Protein AF-0000000076645457 (afdb_homodimer)

Structure (mmCIF, N/CA/C/O backbone):
data_AF-0000000076645457-model_v1
#
loop_
_entity.id
_entity.type
_entity.pdbx_description
1 polymer 'DUF7587 domain-containing protein'
#
loop_
_atom_site.group_PDB
_atom_site.id
_atom_site.type_symbol
_atom_site.label_atom_id
_atom_site.label_alt_id
_atom_site.label_comp_id
_atom_site.label_asym_id
_atom_site.label_entity_id
_atom_site.label_seq_id
_atom_site.pdbx_PDB_ins_code
_atom_site.Cartn_x
_atom_site.Cartn_y
_atom_site.Cartn_z
_atom_site.occupancy
_atom_site.B_iso_or_equiv
_atom_site.auth_seq_id
_atom_site.auth_comp_id
_atom_site.auth_asym_id
_atom_site.auth_atom_id
_atom_site.pdbx_PDB_model_num
ATOM 1 N N . MET A 1 1 ? 69 -35.031 38.312 1 20.92 1 MET A N 1
ATOM 2 C CA . MET A 1 1 ? 68.062 -34.125 39 1 20.92 1 MET A CA 1
ATOM 3 C C . MET A 1 1 ? 66.625 -34.375 38.562 1 20.92 1 MET A C 1
ATOM 5 O O . MET A 1 1 ? 66.062 -33.594 37.781 1 20.92 1 MET A O 1
ATOM 9 N N . GLY A 1 2 ? 66.125 -35.438 38.156 1 21.09 2 GLY A N 1
ATOM 10 C CA . GLY A 1 2 ? 65.438 -36.125 37.094 1 21.09 2 GLY A CA 1
ATOM 11 C C . GLY A 1 2 ? 63.938 -36.25 37.406 1 21.09 2 GLY A C 1
ATOM 12 O O . GLY A 1 2 ? 63.156 -36.625 36.531 1 21.09 2 GLY A O 1
ATOM 13 N N . ASP A 1 3 ? 63.469 -36.25 38.656 1 20.83 3 ASP A N 1
ATOM 14 C CA . ASP A 1 3 ? 62.562 -37.188 39.344 1 20.83 3 ASP A CA 1
ATOM 15 C C . ASP A 1 3 ? 61.125 -36.656 39.25 1 20.83 3 ASP A C 1
ATOM 17 O O . ASP A 1 3 ? 60.188 -37.344 39.688 1 20.83 3 ASP A O 1
ATOM 21 N N . HIS A 1 4 ? 60.906 -35.406 39.125 1 24.33 4 HIS A N 1
ATOM 22 C CA . HIS A 1 4 ? 59.844 -34.812 39.938 1 24.33 4 HIS A CA 1
ATOM 23 C C . HIS A 1 4 ? 58.469 -35.125 39.344 1 24.33 4 HIS A C 1
ATOM 25 O O . HIS A 1 4 ? 57.469 -34.531 39.75 1 24.33 4 HIS A O 1
ATOM 31 N N . GLN A 1 5 ? 58.312 -35.875 38.281 1 22.16 5 GLN A N 1
ATOM 32 C CA . GLN A 1 5 ? 57.281 -35.625 37.25 1 22.16 5 GLN A CA 1
ATOM 33 C C . GLN A 1 5 ? 55.906 -36.094 37.719 1 22.16 5 GLN A C 1
ATOM 35 O O . GLN A 1 5 ? 54.906 -35.906 37.031 1 22.16 5 GLN A O 1
ATOM 40 N N . ASN A 1 6 ? 55.812 -37 38.719 1 20.38 6 ASN A N 1
ATOM 41 C CA . ASN A 1 6 ? 54.906 -38.156 38.719 1 20.38 6 ASN A CA 1
ATOM 42 C C . ASN A 1 6 ? 53.5 -37.75 39.125 1 20.38 6 ASN A C 1
ATOM 44 O O . ASN A 1 6 ? 52.562 -38.562 39 1 20.38 6 ASN A O 1
ATOM 48 N N . GLN A 1 7 ? 53.344 -36.812 40.031 1 20.17 7 GLN A N 1
ATOM 49 C CA . GLN A 1 7 ? 52.375 -37.062 41.094 1 20.17 7 GLN A CA 1
ATOM 50 C C . GLN A 1 7 ? 50.938 -36.875 40.594 1 20.17 7 GLN A C 1
ATOM 52 O O . GLN A 1 7 ? 50 -37.25 41.312 1 20.17 7 GLN A O 1
ATOM 57 N N . ALA A 1 8 ? 50.688 -35.906 39.75 1 24.38 8 ALA A N 1
ATOM 58 C CA . ALA A 1 8 ? 49.5 -35.094 39.875 1 24.38 8 ALA A CA 1
ATOM 59 C C . ALA A 1 8 ? 48.25 -35.844 39.469 1 24.38 8 ALA A C 1
ATOM 61 O O . ALA A 1 8 ? 47.188 -35.219 39.25 1 24.38 8 ALA A O 1
ATOM 62 N N . THR A 1 9 ? 48.312 -37.125 39.219 1 21.45 9 THR A N 1
ATOM 63 C CA . THR A 1 9 ? 47.375 -37.906 38.406 1 21.45 9 THR A CA 1
ATOM 64 C C . THR A 1 9 ? 46.094 -38.219 39.188 1 21.45 9 THR A C 1
ATOM 66 O O . THR A 1 9 ? 45.219 -38.906 38.688 1 21.45 9 THR A O 1
ATOM 69 N N . ALA A 1 10 ? 46.281 -38.094 40.531 1 21.77 10 ALA A N 1
ATOM 70 C CA . ALA A 1 10 ? 45.406 -38.969 41.344 1 21.77 10 ALA A CA 1
ATOM 71 C C . ALA A 1 10 ? 43.938 -38.625 41.094 1 21.77 10 ALA A C 1
ATOM 73 O O . ALA A 1 10 ? 43.094 -39.531 41 1 21.77 10 ALA A O 1
ATOM 74 N N . ASN A 1 11 ? 43.656 -37.375 41.438 1 21.84 11 ASN A N 1
ATOM 75 C CA . ASN A 1 11 ? 42.438 -37.062 42.188 1 21.84 11 ASN A CA 1
ATOM 76 C C . ASN A 1 11 ? 41.219 -37.188 41.281 1 21.84 11 ASN A C 1
ATOM 78 O O . ASN A 1 11 ? 40.125 -36.688 41.625 1 21.84 11 ASN A O 1
ATOM 82 N N . ILE A 1 12 ? 41.438 -37.5 40.031 1 25.97 12 ILE A N 1
ATOM 83 C CA . ILE A 1 12 ? 40.438 -37.219 39 1 25.97 12 ILE A CA 1
ATOM 84 C C . ILE A 1 12 ? 39.281 -38.188 39.125 1 25.97 12 ILE A C 1
ATOM 86 O O . ILE A 1 12 ? 38.281 -38.062 38.406 1 25.97 12 ILE A O 1
ATOM 90 N N . GLU A 1 13 ? 39.594 -39.281 39.875 1 24.59 13 GLU A N 1
ATOM 91 C CA . GLU A 1 13 ? 38.781 -40.469 39.75 1 24.59 13 GLU A CA 1
ATOM 92 C C . GLU A 1 13 ? 37.375 -40.25 40.344 1 24.59 13 GLU A C 1
ATOM 94 O O . GLU A 1 13 ? 36.375 -40.75 39.812 1 24.59 13 GLU A O 1
ATOM 99 N N . ASP A 1 14 ? 37.531 -39.812 41.625 1 24.09 14 ASP A N 1
ATOM 100 C CA . ASP A 1 14 ? 36.406 -40.094 42.5 1 24.09 14 ASP A CA 1
ATOM 101 C C . ASP A 1 14 ? 35.125 -39.406 42.031 1 24.09 14 ASP A C 1
ATOM 103 O O . ASP A 1 14 ? 34.031 -39.688 42.531 1 24.09 14 ASP A O 1
ATOM 107 N N . LEU A 1 15 ? 35.344 -38.219 41.438 1 25.59 15 LEU A N 1
ATOM 108 C CA . LEU A 1 15 ? 34.156 -37.344 41.406 1 25.59 15 LEU A CA 1
ATOM 109 C C . LEU A 1 15 ? 33.062 -37.938 40.531 1 25.59 15 LEU A C 1
ATOM 111 O O . LEU A 1 15 ? 32 -37.344 40.344 1 25.59 15 LEU A O 1
ATOM 115 N N . SER A 1 16 ? 33.25 -39.094 39.906 1 24.98 16 SER A N 1
ATOM 116 C CA . SER A 1 16 ? 32.438 -39.75 38.875 1 24.98 16 SER A CA 1
ATOM 117 C C . SER A 1 16 ? 31.156 -40.281 39.469 1 24.98 16 SER A C 1
ATOM 119 O O . SER A 1 16 ? 30.109 -40.281 38.812 1 24.98 16 SER A O 1
ATOM 121 N N . ASN A 1 17 ? 31.281 -40.969 40.594 1 22.67 17 ASN A N 1
ATOM 122 C CA . ASN A 1 17 ? 30.25 -41.906 41.031 1 22.67 17 ASN A CA 1
ATOM 123 C C . ASN A 1 17 ? 29.047 -41.188 41.625 1 22.67 17 ASN A C 1
ATOM 125 O O . ASN A 1 17 ? 27.984 -41.781 41.812 1 22.67 17 ASN A O 1
ATOM 129 N N . ARG A 1 18 ? 29.344 -40.156 42.469 1 26.91 18 ARG A N 1
ATOM 130 C CA . ARG A 1 18 ? 28.297 -39.688 43.375 1 26.91 18 ARG A CA 1
ATOM 131 C C . ARG A 1 18 ? 27.125 -39.125 42.562 1 26.91 18 ARG A C 1
ATOM 133 O O . ARG A 1 18 ? 26.188 -38.562 43.125 1 26.91 18 ARG A O 1
ATOM 140 N N . ILE A 1 19 ? 27.266 -38.75 41.281 1 26.7 19 ILE A N 1
ATOM 141 C CA . ILE A 1 19 ? 26.297 -38 40.531 1 26.7 19 ILE A CA 1
ATOM 142 C C . ILE A 1 19 ? 25.062 -38.844 40.281 1 26.7 19 ILE A C 1
ATOM 144 O O . ILE A 1 19 ? 24.141 -38.406 39.562 1 26.7 19 ILE A O 1
ATOM 148 N N . GLU A 1 20 ? 24.859 -40.031 40.781 1 25.44 20 GLU A N 1
ATOM 149 C CA . GLU A 1 20 ? 23.859 -41.062 40.531 1 25.44 20 GLU A CA 1
ATOM 150 C C . GLU A 1 20 ? 22.547 -40.719 41.219 1 25.44 20 GLU A C 1
ATOM 152 O O . GLU A 1 20 ? 21.469 -40.969 40.688 1 25.44 20 GLU A O 1
ATOM 157 N N . GLY A 1 21 ? 22.484 -40.625 42.594 1 26.06 21 GLY A N 1
ATOM 158 C CA . GLY A 1 21 ? 21.328 -40.844 43.469 1 26.06 21 GLY A CA 1
ATOM 159 C C . GLY A 1 21 ? 20.359 -39.688 43.469 1 26.06 21 GLY A C 1
ATOM 160 O O . GLY A 1 21 ? 19.422 -39.656 44.25 1 26.06 21 GLY A O 1
ATOM 161 N N . LEU A 1 22 ? 20.922 -38.469 43.5 1 27.67 22 LEU A N 1
ATOM 162 C CA . LEU A 1 22 ? 19.953 -37.406 43.812 1 27.67 22 LEU A CA 1
ATOM 163 C C . LEU A 1 22 ? 18.75 -37.5 42.875 1 27.67 22 LEU A C 1
ATOM 165 O O . LEU A 1 22 ? 18.859 -37.188 41.688 1 27.67 22 LEU A O 1
ATOM 169 N N . ASN A 1 23 ? 17.734 -38.344 43.094 1 26.73 23 ASN A N 1
ATOM 170 C CA . ASN A 1 23 ? 16.391 -38.75 42.656 1 26.73 23 ASN A CA 1
ATOM 171 C C . ASN A 1 23 ? 15.422 -37.562 42.656 1 26.73 23 ASN A C 1
ATOM 173 O O . ASN A 1 23 ? 14.734 -37.344 43.656 1 26.73 23 ASN A O 1
ATOM 177 N N . ILE A 1 24 ? 15.859 -36.344 42.438 1 28.98 24 ILE A N 1
ATOM 178 C CA . ILE A 1 24 ? 15.016 -35.156 42.5 1 28.98 24 ILE A CA 1
ATOM 179 C C . ILE A 1 24 ? 13.703 -35.406 41.781 1 28.98 24 ILE A C 1
ATOM 181 O O . ILE A 1 24 ? 13.703 -35.812 40.594 1 28.98 24 ILE A O 1
ATOM 185 N N . SER A 1 25 ? 12.594 -35.562 42.5 1 30.84 25 SER A N 1
ATOM 186 C CA . SER A 1 25 ? 11.195 -35.812 42.156 1 30.84 25 SER A CA 1
ATOM 187 C C . SER A 1 25 ? 10.727 -34.906 41 1 30.84 25 SER A C 1
ATOM 189 O O . SER A 1 25 ? 10.836 -33.688 41.094 1 30.84 25 SER A O 1
ATOM 191 N N . GLY A 1 26 ? 10.891 -35.25 39.844 1 26.88 26 GLY A N 1
ATOM 192 C CA . GLY A 1 26 ? 10.836 -34.625 38.531 1 26.88 26 GLY A CA 1
ATOM 193 C C . GLY A 1 26 ? 9.562 -33.844 38.312 1 26.88 26 GLY A C 1
ATOM 194 O O . GLY A 1 26 ? 8.531 -34.406 37.969 1 26.88 26 GLY A O 1
ATOM 195 N N . LYS A 1 27 ? 9.227 -32.781 39.25 1 31.92 27 LYS A N 1
ATOM 196 C CA . LYS A 1 27 ? 8.109 -31.906 38.906 1 31.92 27 LYS A CA 1
ATOM 197 C C . LYS A 1 27 ? 8.07 -31.625 37.406 1 31.92 27 LYS A C 1
ATOM 199 O O . LYS A 1 27 ? 9.016 -31.062 36.844 1 31.92 27 LYS A O 1
ATOM 204 N N . ARG A 1 28 ? 7.289 -32.406 36.844 1 30.39 28 ARG A N 1
ATOM 205 C CA . ARG A 1 28 ? 6.887 -32.25 35.438 1 30.39 28 ARG A CA 1
ATOM 206 C C . ARG A 1 28 ? 6.715 -30.766 35.094 1 30.39 28 ARG A C 1
ATOM 208 O O . ARG A 1 28 ? 5.844 -30.094 35.625 1 30.39 28 ARG A O 1
ATOM 215 N N . ILE A 1 29 ? 7.738 -30.078 35.125 1 31.89 29 ILE A N 1
ATOM 216 C CA . ILE A 1 29 ? 7.578 -28.766 34.5 1 31.89 29 ILE A CA 1
ATOM 217 C C . ILE A 1 29 ? 6.406 -28.781 33.531 1 31.89 29 ILE A C 1
ATOM 219 O O . ILE A 1 29 ? 6.445 -29.469 32.5 1 31.89 29 ILE A O 1
ATOM 223 N N . ARG A 1 30 ? 5.273 -28.719 34.031 1 31.86 30 ARG A N 1
ATOM 224 C CA . ARG A 1 30 ? 4.121 -28.453 33.188 1 31.86 30 ARG A CA 1
ATOM 225 C C . ARG A 1 30 ? 4.516 -27.609 31.969 1 31.86 30 ARG A C 1
ATOM 227 O O . ARG A 1 30 ? 4.848 -26.438 32.094 1 31.86 30 ARG A O 1
ATOM 234 N N . ARG A 1 31 ? 5.254 -28.172 31.156 1 33.5 31 ARG A N 1
ATOM 235 C CA . ARG A 1 31 ? 5.375 -27.594 29.828 1 33.5 31 ARG A CA 1
ATOM 236 C C . ARG A 1 31 ? 4.152 -26.75 29.469 1 33.5 31 ARG A C 1
ATOM 238 O O . ARG A 1 31 ? 3.037 -27.266 29.391 1 33.5 31 ARG A O 1
ATOM 245 N N . ARG A 1 32 ? 4.078 -25.641 29.969 1 36.88 32 ARG A N 1
ATOM 246 C CA . ARG A 1 32 ? 3.105 -24.703 29.406 1 36.88 32 ARG A CA 1
ATOM 247 C C . ARG A 1 32 ? 2.73 -25.094 27.984 1 36.88 32 ARG A C 1
ATOM 249 O O . ARG A 1 32 ? 3.605 -25.266 27.125 1 36.88 32 ARG A O 1
ATOM 256 N N . SER A 1 33 ? 1.804 -25.812 27.812 1 37.94 33 SER A N 1
ATOM 257 C CA . SER A 1 33 ? 1.242 -26.25 26.547 1 37.94 33 SER A CA 1
ATOM 258 C C . SER A 1 33 ? 1.508 -25.234 25.438 1 37.94 33 SER A C 1
ATOM 260 O O . SER A 1 33 ? 0.977 -24.125 25.469 1 37.94 33 SER A O 1
ATOM 262 N N . ARG A 1 34 ? 2.746 -24.984 25.016 1 51.31 34 ARG A N 1
ATOM 263 C CA . ARG A 1 34 ? 3.111 -24.156 23.875 1 51.31 34 ARG A CA 1
ATOM 264 C C . ARG A 1 34 ? 1.999 -24.141 22.828 1 51.31 34 ARG A C 1
ATOM 266 O O . ARG A 1 34 ? 1.609 -25.188 22.312 1 51.31 34 ARG A O 1
ATOM 273 N N . LYS A 1 35 ? 1.276 -23.188 22.969 1 68.12 35 LYS A N 1
ATOM 274 C CA . LYS A 1 35 ? 0.141 -23.031 22.062 1 68.12 35 LYS A CA 1
ATOM 275 C C . LYS A 1 35 ? 0.544 -23.328 20.625 1 68.12 35 LYS A C 1
ATOM 277 O O . LYS A 1 35 ? 1.54 -22.781 20.125 1 68.12 35 LYS A O 1
ATOM 282 N N . SER A 1 36 ? 0.079 -24.422 20.188 1 83.94 36 SER A N 1
ATOM 283 C CA . SER A 1 36 ? 0.265 -24.781 18.797 1 83.94 36 SER A CA 1
ATOM 284 C C . SER A 1 36 ? -0.242 -23.672 17.875 1 83.94 36 SER A C 1
ATOM 286 O O . SER A 1 36 ? -1.048 -22.828 18.281 1 83.94 36 SER A O 1
ATOM 288 N N . LEU A 1 37 ? 0.445 -23.375 16.828 1 88.75 37 LEU A N 1
ATOM 289 C CA . LEU A 1 37 ? 0.005 -22.391 15.859 1 88.75 37 LEU A CA 1
ATOM 290 C C . LEU A 1 37 ? -1.487 -22.531 15.578 1 88.75 37 LEU A C 1
ATOM 292 O O . LEU A 1 37 ? -2.209 -21.531 15.516 1 88.75 37 LEU A O 1
ATOM 296 N N . ASN A 1 38 ? -1.896 -23.781 15.602 1 88.19 38 ASN A N 1
ATOM 297 C CA . ASN A 1 38 ? -3.311 -24.031 15.352 1 88.19 38 ASN A CA 1
ATOM 298 C C . ASN A 1 38 ? -4.184 -23.5 16.484 1 88.19 38 ASN A C 1
ATOM 300 O O . ASN A 1 38 ? -5.238 -22.906 16.234 1 88.19 38 ASN A O 1
ATOM 304 N N . GLY A 1 39 ? -3.729 -23.719 17.672 1 88.94 39 GLY A N 1
ATOM 305 C CA . GLY A 1 39 ? -4.473 -23.219 18.812 1 88.94 39 GLY A CA 1
ATOM 306 C C . GLY A 1 39 ? -4.516 -21.703 18.875 1 88.94 39 GLY A C 1
ATOM 307 O O . GLY A 1 39 ? -5.57 -21.109 19.125 1 88.94 39 GLY A O 1
ATOM 308 N N . ALA A 1 40 ? -3.393 -21.094 18.656 1 91.44 40 ALA A N 1
ATOM 309 C CA . ALA A 1 40 ? -3.309 -19.641 18.656 1 91.44 40 ALA A CA 1
ATOM 310 C C . ALA A 1 40 ? -4.168 -19.031 17.547 1 91.44 40 ALA A C 1
ATOM 312 O O . ALA A 1 40 ? -4.84 -18.016 17.75 1 91.44 40 ALA A O 1
ATOM 313 N N . LEU A 1 41 ? -4.219 -19.656 16.406 1 91.62 41 LEU A N 1
ATOM 314 C CA . LEU A 1 41 ? -4.977 -19.156 15.266 1 91.62 41 LEU A CA 1
ATOM 315 C C . LEU A 1 41 ? -6.477 -19.312 15.492 1 91.62 41 LEU A C 1
ATOM 317 O O . LEU A 1 41 ? -7.266 -18.469 15.062 1 91.62 41 LEU A O 1
ATOM 321 N N . ARG A 1 42 ? -6.812 -20.391 16.141 1 90.12 42 ARG A N 1
ATOM 322 C CA . ARG A 1 42 ? -8.227 -20.578 16.453 1 90.12 42 ARG A CA 1
ATOM 323 C C . ARG A 1 42 ? -8.734 -19.453 17.359 1 90.12 42 ARG A C 1
ATOM 325 O O . ARG A 1 42 ? -9.805 -18.891 17.109 1 90.12 42 ARG A O 1
ATOM 332 N N . SER A 1 43 ? -7.973 -19.109 18.344 1 88.94 43 SER A N 1
ATOM 333 C CA . SER A 1 43 ? -8.328 -18.016 19.234 1 88.94 43 SER A CA 1
ATOM 334 C C . SER A 1 43 ? -8.406 -16.688 18.484 1 88.94 43 SER A C 1
ATOM 336 O O . SER A 1 43 ? -9.328 -15.906 18.703 1 88.94 43 SER A O 1
ATOM 338 N N . PHE A 1 44 ? -7.508 -16.516 17.656 1 90.44 44 PHE A N 1
ATOM 339 C CA . PHE A 1 44 ? -7.477 -15.312 16.844 1 90.44 44 PHE A CA 1
ATOM 340 C C . PHE A 1 44 ? -8.695 -15.242 15.922 1 90.44 44 PHE A C 1
ATOM 342 O O . PHE A 1 44 ? -9.359 -14.211 15.836 1 90.44 44 PHE A O 1
ATOM 349 N N . ASP A 1 45 ? -8.992 -16.312 15.367 1 88.75 45 ASP A N 1
ATOM 350 C CA . ASP A 1 45 ? -10.07 -16.375 14.383 1 88.75 45 ASP A CA 1
ATOM 351 C C . ASP A 1 45 ? -11.43 -16.156 15.047 1 88.75 45 ASP A C 1
ATOM 353 O O . ASP A 1 45 ? -12.328 -15.555 14.445 1 88.75 45 ASP A O 1
ATOM 357 N N . GLU A 1 46 ? -11.547 -16.578 16.234 1 86.62 46 GLU A N 1
ATOM 358 C CA . GLU A 1 46 ? -12.789 -16.375 16.969 1 86.62 46 GLU A CA 1
ATOM 359 C C . GLU A 1 46 ? -13.102 -14.891 17.125 1 86.62 46 GLU A C 1
ATOM 361 O O . GLU A 1 46 ? -14.266 -14.484 17.078 1 86.62 46 GLU A O 1
ATOM 366 N N . THR A 1 47 ? -12.094 -14.156 17.234 1 84.88 47 THR A N 1
ATOM 367 C CA . THR A 1 47 ? -12.25 -12.719 17.406 1 84.88 47 THR A CA 1
ATOM 368 C C . THR A 1 47 ? -12.336 -12.016 16.062 1 84.88 47 THR A C 1
ATOM 370 O O . THR A 1 47 ? -13.172 -11.117 15.867 1 84.88 47 THR A O 1
ATOM 373 N N . ALA A 1 48 ? -11.578 -12.477 15.102 1 86.44 48 ALA A N 1
ATOM 374 C CA . ALA A 1 48 ? -11.398 -11.789 13.828 1 86.44 48 ALA A CA 1
ATOM 375 C C . ALA A 1 48 ? -12.594 -12 12.906 1 86.44 48 ALA A C 1
ATOM 377 O O . ALA A 1 48 ? -12.914 -11.141 12.086 1 86.44 48 ALA A O 1
ATOM 378 N N . VAL A 1 49 ? -13.336 -13.055 13.031 1 82.19 49 VAL A N 1
ATOM 379 C CA . VAL A 1 49 ? -14.367 -13.445 12.078 1 82.19 49 VAL A CA 1
ATOM 380 C C . VAL A 1 49 ? -15.539 -12.461 12.141 1 82.19 49 VAL A C 1
ATOM 382 O O . VAL A 1 49 ? -16.188 -12.203 11.125 1 82.19 49 VAL A O 1
ATOM 385 N N . ASN A 1 50 ? -15.734 -11.766 13.266 1 85.06 50 ASN A N 1
ATOM 386 C CA . ASN A 1 50 ? -16.875 -10.883 13.414 1 85.06 50 ASN A CA 1
ATOM 387 C C . ASN A 1 50 ? -16.516 -9.438 13.078 1 85.06 50 ASN A C 1
ATOM 389 O O . ASN A 1 50 ? -17.406 -8.578 13 1 85.06 50 ASN A O 1
ATOM 393 N N . LEU A 1 51 ? -15.32 -9.195 12.867 1 88.88 51 LEU A N 1
ATOM 394 C CA . LEU A 1 51 ? -14.852 -7.828 12.711 1 88.88 51 LEU A CA 1
ATOM 395 C C . LEU A 1 51 ? -15.352 -7.23 11.398 1 88.88 51 LEU A C 1
ATOM 397 O O . LEU A 1 51 ? -15.797 -6.082 11.359 1 88.88 51 LEU A O 1
ATOM 401 N N . PRO A 1 52 ? -15.406 -8.031 10.289 1 88.81 52 PRO A N 1
ATOM 402 C CA . PRO A 1 52 ? -15.844 -7.445 9.023 1 88.81 52 PRO A CA 1
ATOM 403 C C . PRO A 1 52 ? -17.297 -6.965 9.055 1 88.81 52 PRO A C 1
ATOM 405 O O . PRO A 1 52 ? -17.609 -5.883 8.555 1 88.81 52 PRO A O 1
ATOM 408 N N . ASP A 1 53 ? -18.125 -7.707 9.711 1 90.25 53 ASP A N 1
ATOM 409 C CA . ASP A 1 53 ? -19.531 -7.316 9.797 1 90.25 53 ASP A CA 1
ATOM 410 C C . ASP A 1 53 ? -19.703 -6.043 10.625 1 90.25 53 ASP A C 1
ATOM 412 O O . ASP A 1 53 ? -20.469 -5.152 10.258 1 90.25 53 ASP A O 1
ATOM 416 N N . ARG A 1 54 ? -19.078 -5.996 11.766 1 91.38 54 ARG A N 1
ATOM 417 C CA . ARG A 1 54 ? -19.125 -4.812 12.617 1 91.38 54 ARG A CA 1
ATOM 418 C C . ARG A 1 54 ? -18.531 -3.602 11.906 1 91.38 54 ARG A C 1
ATOM 420 O O . ARG A 1 54 ? -19.047 -2.486 12.031 1 91.38 54 ARG A O 1
ATOM 427 N N . ALA A 1 55 ? -17.406 -3.85 11.164 1 92.94 55 ALA A N 1
ATOM 428 C CA . ALA A 1 55 ? -16.766 -2.775 10.406 1 92.94 55 ALA A CA 1
ATOM 429 C C . ALA A 1 55 ? -17.703 -2.266 9.305 1 92.94 55 ALA A C 1
ATOM 431 O O . ALA A 1 55 ? -17.766 -1.062 9.039 1 92.94 55 ALA A O 1
ATOM 432 N N . ASP A 1 56 ? -18.422 -3.158 8.711 1 92.62 56 ASP A N 1
ATOM 433 C CA . ASP A 1 56 ? -19.359 -2.781 7.652 1 92.62 56 ASP A CA 1
ATOM 434 C C . ASP A 1 56 ? -20.422 -1.817 8.18 1 92.62 56 ASP A C 1
ATOM 436 O O . ASP A 1 56 ? -20.812 -0.875 7.484 1 92.62 56 ASP A O 1
ATOM 440 N N . THR A 1 57 ? -20.875 -2.055 9.391 1 92.69 57 THR A N 1
ATOM 441 C CA . THR A 1 57 ? -21.844 -1.164 10.008 1 92.69 57 THR A CA 1
ATOM 442 C C . THR A 1 57 ? -21.25 0.23 10.203 1 92.69 57 THR A C 1
ATOM 444 O O . THR A 1 57 ? -21.906 1.232 9.906 1 92.69 57 THR A O 1
ATOM 447 N N . VAL A 1 58 ? -20.062 0.286 10.688 1 93.44 58 VAL A N 1
ATOM 448 C CA . VAL A 1 58 ? -19.391 1.561 10.898 1 93.44 58 VAL A CA 1
ATOM 449 C C . VAL A 1 58 ? -19.188 2.271 9.562 1 93.44 58 VAL A C 1
ATOM 451 O O . VAL A 1 58 ? -19.484 3.463 9.438 1 93.44 58 VAL A O 1
ATOM 454 N N . VAL A 1 59 ? -18.781 1.52 8.547 1 93.94 59 VAL A N 1
ATOM 455 C CA . VAL A 1 59 ? -18.484 2.076 7.23 1 93.94 59 VAL A CA 1
ATOM 456 C C . VAL A 1 59 ? -19.766 2.633 6.609 1 93.94 59 VAL A C 1
ATOM 458 O O . VAL A 1 59 ? -19.75 3.717 6.02 1 93.94 59 VAL A O 1
ATOM 461 N N . LYS A 1 60 ? -20.828 1.932 6.824 1 92.12 60 LYS A N 1
ATOM 462 C CA . LYS A 1 60 ? -22.109 2.4 6.301 1 92.12 60 LYS A CA 1
ATOM 463 C C . LYS A 1 60 ? -22.5 3.732 6.93 1 92.12 60 LYS A C 1
ATOM 465 O O . LYS A 1 60 ? -22.984 4.633 6.238 1 92.12 60 LYS A O 1
ATOM 470 N N . LEU A 1 61 ? -22.297 3.865 8.203 1 91.31 61 LEU A N 1
ATOM 471 C CA . LEU A 1 61 ? -22.641 5.094 8.914 1 91.31 61 LEU A CA 1
ATOM 472 C C . LEU A 1 61 ? -21.719 6.234 8.492 1 91.31 61 LEU A C 1
ATOM 474 O O . LEU A 1 61 ? -22.156 7.383 8.391 1 91.31 61 LEU A O 1
ATOM 478 N N . LEU A 1 62 ? -20.438 5.941 8.203 1 91.94 62 LEU A N 1
ATOM 479 C CA . LEU A 1 62 ? -19.484 6.953 7.781 1 91.94 62 LEU A CA 1
ATOM 480 C C . LEU A 1 62 ? -19.812 7.469 6.383 1 91.94 62 LEU A C 1
ATOM 482 O O . LEU A 1 62 ? -19.516 8.625 6.062 1 91.94 62 LEU A O 1
ATOM 486 N N . ARG A 1 63 ? -20.406 6.668 5.629 1 89.06 63 ARG A N 1
ATOM 487 C CA . ARG A 1 63 ? -20.641 7.023 4.234 1 89.06 63 ARG A CA 1
ATOM 488 C C . ARG A 1 63 ? -22 7.711 4.074 1 89.06 63 ARG A C 1
ATOM 490 O O . ARG A 1 63 ? -22.266 8.344 3.053 1 89.06 63 ARG A O 1
ATOM 497 N N . THR A 1 64 ? -22.766 7.59 5.113 1 80.5 64 THR A N 1
ATOM 498 C CA . THR A 1 64 ? -24.078 8.227 5.027 1 80.5 64 THR A CA 1
ATOM 499 C C . THR A 1 64 ? -24.031 9.641 5.594 1 80.5 64 THR A C 1
ATOM 501 O O . THR A 1 64 ? -23.703 9.836 6.766 1 80.5 64 THR A O 1
ATOM 504 N N . GLU A 1 65 ? -24.25 10.734 4.816 1 66.88 65 GLU A N 1
ATOM 505 C CA . GLU A 1 65 ? -24.125 12.156 5.125 1 66.88 65 GLU A CA 1
ATOM 506 C C . GLU A 1 65 ? -25.094 12.578 6.219 1 66.88 65 GLU A C 1
ATOM 508 O O . GLU A 1 65 ? -24.75 13.328 7.129 1 66.88 65 GLU A O 1
ATOM 513 N N . GLU A 1 66 ? -26.297 12.039 6.164 1 65.38 66 GLU A N 1
ATOM 514 C CA . GLU A 1 66 ? -27.375 12.539 7.008 1 65.38 66 GLU A CA 1
ATOM 515 C C . GLU A 1 66 ? -27.203 12.094 8.453 1 65.38 66 GLU A C 1
ATOM 517 O O . GLU A 1 66 ? -27.766 12.695 9.375 1 65.38 66 GLU A O 1
ATOM 522 N N . GLU A 1 67 ? -26.172 11.227 8.625 1 63.88 67 GLU A N 1
ATOM 523 C CA . GLU A 1 67 ? -26.141 10.594 9.945 1 63.88 67 GLU A CA 1
ATOM 524 C C . GLU A 1 67 ? -25 11.141 10.789 1 63.88 67 GLU A C 1
ATOM 526 O O . GLU A 1 67 ? -24.922 10.883 11.992 1 63.88 67 GLU A O 1
ATOM 531 N N . LEU A 1 68 ? -24.141 11.977 10.234 1 74.69 68 LEU A N 1
ATOM 532 C CA . LEU A 1 68 ? -22.969 12.398 11 1 74.69 68 LEU A CA 1
ATOM 533 C C . LEU A 1 68 ? -23.172 13.789 11.578 1 74.69 68 LEU A C 1
ATOM 535 O O . LEU A 1 68 ? -23.703 14.68 10.906 1 74.69 68 LEU A O 1
ATOM 539 N N . ASN A 1 69 ? -23.094 13.82 12.875 1 72.62 69 ASN A N 1
ATOM 540 C CA . ASN A 1 69 ? -23.125 15.094 13.586 1 72.62 69 ASN A CA 1
ATOM 541 C C . ASN A 1 69 ? -21.719 15.625 13.852 1 72.62 69 ASN A C 1
ATOM 543 O O . ASN A 1 69 ? -20.75 14.859 13.82 1 72.62 69 ASN A O 1
ATOM 547 N N . ARG A 1 70 ? -21.562 16.812 14.008 1 69.69 70 ARG A N 1
ATOM 548 C CA . ARG A 1 70 ? -20.266 17.453 14.25 1 69.69 70 ARG A CA 1
ATOM 549 C C . ARG A 1 70 ? -19.562 16.844 15.461 1 69.69 70 ARG A C 1
ATOM 551 O O . ARG A 1 70 ? -18.344 16.781 15.516 1 69.69 70 ARG A O 1
ATOM 558 N N . GLY A 1 71 ? -20.391 16.234 16.344 1 76.31 71 GLY A N 1
ATOM 559 C CA . GLY A 1 71 ? -19.828 15.586 17.516 1 76.31 71 GLY A CA 1
ATOM 560 C C . GLY A 1 71 ? -19.219 14.227 17.219 1 76.31 71 GLY A C 1
ATOM 561 O O . GLY A 1 71 ? -18.578 13.633 18.078 1 76.31 71 GLY A O 1
ATOM 562 N N . ASP A 1 72 ? -19.344 13.953 15.891 1 86.94 72 ASP A N 1
ATOM 563 C CA . ASP A 1 72 ? -18.906 12.609 15.539 1 86.94 72 ASP A CA 1
ATOM 564 C C . ASP A 1 72 ? -17.453 12.609 15.078 1 86.94 72 ASP A C 1
ATOM 566 O O . ASP A 1 72 ? -16.906 11.57 14.703 1 86.94 72 ASP A O 1
ATOM 570 N N . ALA A 1 73 ? -16.797 13.742 15.109 1 88.69 73 ALA A N 1
ATOM 571 C CA . ALA A 1 73 ? -15.43 13.859 14.586 1 88.69 73 ALA A CA 1
ATOM 572 C C . ALA A 1 73 ? -14.477 12.945 15.352 1 88.69 73 ALA A C 1
ATOM 574 O O . ALA A 1 73 ? -13.633 12.281 14.742 1 88.69 73 ALA A O 1
ATOM 575 N N . GLU A 1 74 ? -14.68 12.914 16.672 1 87.75 74 GLU A N 1
ATOM 576 C CA . GLU A 1 74 ? -13.812 12.062 17.484 1 87.75 74 GLU A CA 1
ATOM 577 C C . GLU A 1 74 ? -14.023 10.586 17.156 1 87.75 74 GLU A C 1
ATOM 579 O O . GLU A 1 74 ? -13.055 9.82 17.094 1 87.75 74 GLU A O 1
ATOM 584 N N . SER A 1 75 ? -15.328 10.289 16.938 1 90 75 SER A N 1
ATOM 585 C CA . SER A 1 75 ? -15.648 8.914 16.578 1 90 75 SER A CA 1
ATOM 586 C C . SER A 1 75 ? -15.078 8.547 15.211 1 90 75 SER A C 1
ATOM 588 O O . SER A 1 75 ? -14.594 7.43 15.016 1 90 75 SER A O 1
ATOM 590 N N . ILE A 1 76 ? -15.109 9.438 14.297 1 91.69 76 ILE A N 1
ATOM 591 C CA . ILE A 1 76 ? -14.562 9.195 12.969 1 91.69 76 ILE A CA 1
ATOM 592 C C . ILE A 1 76 ? -13.055 9 13.055 1 91.69 76 ILE A C 1
ATOM 594 O O . ILE A 1 76 ? -12.5 8.086 12.438 1 91.69 76 ILE A O 1
ATOM 598 N N . CYS A 1 77 ? -12.414 9.812 13.867 1 91.5 77 CYS A N 1
ATOM 599 C CA . CYS A 1 77 ? -10.977 9.68 14.055 1 91.5 77 CYS A CA 1
ATOM 600 C C . CYS A 1 77 ? -10.633 8.336 14.688 1 91.5 77 CYS A C 1
ATOM 602 O O . CYS A 1 77 ? -9.633 7.715 14.328 1 91.5 77 CYS A O 1
ATOM 604 N N . LEU A 1 78 ? -11.516 8 15.617 1 90.25 78 LEU A N 1
ATOM 605 C CA . LEU A 1 78 ? -11.297 6.707 16.25 1 90.25 78 LEU A CA 1
ATOM 606 C C . LEU A 1 78 ? -11.391 5.578 15.234 1 90.25 78 LEU A C 1
ATOM 608 O O . LEU A 1 78 ? -10.586 4.637 15.266 1 90.25 78 LEU A O 1
ATOM 612 N N . ALA A 1 79 ? -12.352 5.629 14.336 1 92.06 79 ALA A N 1
ATOM 613 C CA . ALA A 1 79 ? -12.477 4.641 13.266 1 92.06 79 ALA A CA 1
ATOM 614 C C . ALA A 1 79 ? -11.219 4.602 12.406 1 92.06 79 ALA A C 1
ATOM 616 O O . ALA A 1 79 ? -10.734 3.523 12.047 1 92.06 79 ALA A O 1
ATOM 617 N N . HIS A 1 80 ? -10.672 5.719 12.078 1 93.06 80 HIS A N 1
ATOM 618 C CA . HIS A 1 80 ? -9.453 5.828 11.297 1 93.06 80 HIS A CA 1
ATOM 619 C C . HIS A 1 80 ? -8.266 5.199 12.023 1 93.06 80 HIS A C 1
ATOM 621 O O . HIS A 1 80 ? -7.523 4.41 11.445 1 93.06 80 HIS A O 1
ATOM 627 N N . THR A 1 81 ? -8.125 5.562 13.312 1 90.19 81 THR A N 1
ATOM 628 C CA . THR A 1 81 ? -7.023 5.055 14.125 1 90.19 81 THR A CA 1
ATOM 629 C C . THR A 1 81 ? -7.098 3.535 14.242 1 90.19 81 THR A C 1
ATOM 631 O O . THR A 1 81 ? -6.078 2.85 14.133 1 90.19 81 THR A O 1
ATOM 634 N N . ARG A 1 82 ? -8.32 3.094 14.43 1 91.06 82 ARG A N 1
ATOM 635 C CA . ARG A 1 82 ? -8.508 1.648 14.508 1 91.06 82 ARG A CA 1
ATOM 636 C C . ARG A 1 82 ? -8.172 0.983 13.18 1 91.06 82 ARG A C 1
ATOM 638 O O . ARG A 1 82 ? -7.598 -0.108 13.148 1 91.06 82 ARG A O 1
ATOM 645 N N . GLY A 1 83 ? -8.594 1.618 12.062 1 92.12 83 GLY A N 1
ATOM 646 C CA . GLY A 1 83 ? -8.203 1.116 10.758 1 92.12 83 GLY A CA 1
ATOM 647 C C . GLY A 1 83 ? -6.703 0.983 10.594 1 92.12 83 GLY A C 1
ATOM 648 O O . GLY A 1 83 ? -6.215 -0.033 10.094 1 92.12 83 GLY A O 1
ATOM 649 N N . LEU A 1 84 ? -5.953 1.907 11.109 1 91.81 84 LEU A N 1
ATOM 650 C CA . LEU A 1 84 ? -4.496 1.879 11.016 1 91.81 84 LEU A CA 1
ATOM 651 C C . LEU A 1 84 ? -3.922 0.748 11.859 1 91.81 84 LEU A C 1
ATOM 653 O O . LEU A 1 84 ? -2.98 0.07 11.438 1 91.81 84 LEU A O 1
ATOM 657 N N . GLN A 1 85 ? -4.516 0.64 13.039 1 91.69 85 GLN A N 1
ATOM 658 C CA . GLN A 1 85 ? -4.055 -0.432 13.922 1 91.69 85 GLN A CA 1
ATOM 659 C C . GLN A 1 85 ? -4.297 -1.801 13.289 1 91.69 85 GLN A C 1
ATOM 661 O O . GLN A 1 85 ? -3.428 -2.674 13.336 1 91.69 85 GLN A O 1
ATOM 666 N N . LEU A 1 86 ? -5.473 -1.985 12.711 1 93.25 86 LEU A N 1
ATOM 667 C CA . LEU A 1 86 ? -5.785 -3.24 12.031 1 93.25 86 LEU A CA 1
ATOM 668 C C . LEU A 1 86 ? -4.855 -3.469 10.852 1 93.25 86 LEU A C 1
ATOM 670 O O . LEU A 1 86 ? -4.449 -4.602 10.586 1 93.25 86 LEU A O 1
ATOM 674 N N . ALA A 1 87 ? -4.574 -2.406 10.109 1 94.06 87 ALA A N 1
ATOM 675 C CA . ALA A 1 87 ? -3.646 -2.518 8.984 1 94.06 87 ALA A CA 1
ATOM 676 C C . ALA A 1 87 ? -2.275 -3 9.453 1 94.06 87 ALA A C 1
ATOM 678 O O . ALA A 1 87 ? -1.629 -3.801 8.773 1 94.06 87 ALA A O 1
ATOM 679 N N . GLN A 1 88 ? -1.873 -2.51 10.602 1 94 88 GLN A N 1
ATOM 680 C CA . GLN A 1 88 ? -0.585 -2.924 11.148 1 94 88 GLN A CA 1
ATOM 681 C C . GLN A 1 88 ? -0.596 -4.406 11.523 1 94 88 GLN A C 1
ATOM 683 O O . GLN A 1 88 ? 0.357 -5.129 11.227 1 94 88 GLN A O 1
ATOM 688 N N . VAL A 1 89 ? -1.664 -4.824 12.164 1 93.62 89 VAL A N 1
ATOM 689 C CA . VAL A 1 89 ? -1.812 -6.23 12.523 1 93.62 89 VAL A CA 1
ATOM 690 C C . VAL A 1 89 ? -1.806 -7.094 11.266 1 93.62 89 VAL A C 1
ATOM 692 O O . VAL A 1 89 ? -1.134 -8.125 11.219 1 93.62 89 VAL A O 1
ATOM 695 N N . ALA A 1 90 ? -2.604 -6.637 10.266 1 94.38 90 ALA A N 1
ATOM 696 C CA . ALA A 1 90 ? -2.67 -7.359 9 1 94.38 90 ALA A CA 1
ATOM 697 C C . ALA A 1 90 ? -1.286 -7.496 8.375 1 94.38 90 ALA A C 1
ATOM 699 O O . ALA A 1 90 ? -0.895 -8.586 7.949 1 94.38 90 ALA A O 1
ATOM 700 N N . ARG A 1 91 ? -0.528 -6.453 8.398 1 94.31 91 ARG A N 1
ATOM 701 C CA . ARG A 1 91 ? 0.81 -6.457 7.82 1 94.31 91 ARG A CA 1
ATOM 702 C C . ARG A 1 91 ? 1.728 -7.426 8.555 1 94.31 91 ARG A C 1
ATOM 704 O O . ARG A 1 91 ? 2.488 -8.164 7.93 1 94.31 91 ARG A O 1
ATOM 711 N N . LEU A 1 92 ? 1.633 -7.453 9.844 1 93.62 92 LEU A N 1
ATOM 712 C CA . LEU A 1 92 ? 2.475 -8.336 10.641 1 93.62 92 LEU A CA 1
ATOM 713 C C . LEU A 1 92 ? 2.17 -9.797 10.336 1 93.62 92 LEU A C 1
ATOM 715 O O . LEU A 1 92 ? 3.086 -10.617 10.195 1 93.62 92 LEU A O 1
ATOM 719 N N . LEU A 1 93 ? 0.918 -10.109 10.25 1 94 93 LEU A N 1
ATOM 720 C CA . LEU A 1 93 ? 0.516 -11.477 9.945 1 94 93 LEU A CA 1
ATOM 721 C C . LEU A 1 93 ? 1.009 -11.891 8.562 1 94 93 LEU A C 1
ATOM 723 O O . LEU A 1 93 ? 1.607 -12.961 8.414 1 94 93 LEU A O 1
ATOM 727 N N . ILE A 1 94 ? 0.794 -11.008 7.562 1 92.88 94 ILE A N 1
ATOM 728 C CA . ILE A 1 94 ? 1.158 -11.297 6.18 1 92.88 94 ILE A CA 1
ATOM 729 C C . ILE A 1 94 ? 2.676 -11.406 6.059 1 92.88 94 ILE A C 1
ATOM 731 O O . ILE A 1 94 ? 3.193 -12.359 5.473 1 92.88 94 ILE A O 1
ATOM 735 N N . ASP A 1 95 ? 3.383 -10.5 6.715 1 92.81 95 ASP A N 1
ATOM 736 C CA . ASP A 1 95 ? 4.836 -10.438 6.621 1 92.81 95 ASP A CA 1
ATOM 737 C C . ASP A 1 95 ? 5.484 -11.617 7.348 1 92.81 95 ASP A C 1
ATOM 739 O O . ASP A 1 95 ? 6.645 -11.945 7.098 1 92.81 95 ASP A O 1
ATOM 743 N N . SER A 1 96 ? 4.746 -12.156 8.203 1 94.56 96 SER A N 1
ATOM 744 C CA . SER A 1 96 ? 5.309 -13.281 8.945 1 94.56 96 SER A CA 1
ATOM 745 C C . SER A 1 96 ? 4.938 -14.609 8.297 1 94.56 96 SER A C 1
ATOM 747 O O . SER A 1 96 ? 5.668 -15.594 8.43 1 94.56 96 SER A O 1
ATOM 749 N N . ALA A 1 97 ? 3.803 -14.672 7.668 1 94.19 97 ALA A N 1
ATOM 750 C CA . ALA A 1 97 ? 3.318 -15.914 7.082 1 94.19 97 ALA A CA 1
ATOM 751 C C . ALA A 1 97 ? 4.164 -16.328 5.879 1 94.19 97 ALA A C 1
ATOM 753 O O . ALA A 1 97 ? 4.496 -17.5 5.715 1 94.19 97 ALA A O 1
ATOM 754 N N . ILE A 1 98 ? 4.578 -15.359 5.066 1 94 98 ILE A N 1
ATOM 755 C CA . ILE A 1 98 ? 5.285 -15.648 3.826 1 94 98 ILE A CA 1
ATOM 756 C C . ILE A 1 98 ? 6.648 -16.25 4.137 1 94 98 ILE A C 1
ATOM 758 O O . ILE A 1 98 ? 6.969 -17.359 3.668 1 94 98 ILE A O 1
ATOM 762 N N . PRO A 1 99 ? 7.457 -15.625 5.051 1 92.88 99 PRO A N 1
ATOM 763 C CA . PRO A 1 99 ? 8.734 -16.25 5.398 1 92.88 99 PRO A CA 1
ATOM 764 C C . PRO A 1 99 ? 8.555 -17.609 6.078 1 92.88 99 PRO A C 1
ATOM 766 O O . PRO A 1 99 ? 9.391 -18.5 5.918 1 92.88 99 PRO A O 1
ATOM 769 N N . ALA A 1 100 ? 7.496 -17.781 6.793 1 92.88 100 ALA A N 1
ATOM 770 C CA . ALA A 1 100 ? 7.234 -19.062 7.445 1 92.88 100 ALA A CA 1
ATOM 771 C C . ALA A 1 100 ? 7.004 -20.172 6.422 1 92.88 100 ALA A C 1
ATOM 773 O O . ALA A 1 100 ? 7.516 -21.281 6.57 1 92.88 100 ALA A O 1
ATOM 774 N N . LEU A 1 101 ? 6.27 -19.875 5.395 1 92.44 101 LEU A N 1
ATOM 775 C CA . LEU A 1 101 ? 6.039 -20.844 4.328 1 92.44 101 LEU A CA 1
ATOM 776 C C . LEU A 1 101 ? 7.336 -21.141 3.578 1 92.44 101 LEU A C 1
ATOM 778 O O . LEU A 1 101 ? 7.609 -22.297 3.246 1 92.44 101 LEU A O 1
ATOM 782 N N . VAL A 1 102 ? 8.062 -20.062 3.346 1 92.69 102 VAL A N 1
ATOM 783 C CA . VAL A 1 102 ? 9.336 -20.219 2.652 1 92.69 102 VAL A CA 1
ATOM 784 C C . VAL A 1 102 ? 10.234 -21.172 3.443 1 92.69 102 VAL A C 1
ATOM 786 O O . VAL A 1 102 ? 10.867 -22.062 2.869 1 92.69 102 VAL A O 1
ATOM 789 N N . ARG A 1 103 ? 10.258 -21.047 4.688 1 90.31 103 ARG A N 1
ATOM 790 C CA . ARG A 1 103 ? 11.07 -21.906 5.531 1 90.31 103 ARG A CA 1
ATOM 791 C C . ARG A 1 103 ? 10.602 -23.359 5.441 1 90.31 103 ARG A C 1
ATOM 793 O O . ARG A 1 103 ? 11.414 -24.281 5.445 1 90.31 103 ARG A O 1
ATOM 800 N N . GLN A 1 104 ? 9.32 -23.547 5.383 1 88.88 104 GLN A N 1
ATOM 801 C CA . GLN A 1 104 ? 8.781 -24.891 5.27 1 88.88 104 GLN A CA 1
ATOM 802 C C . GLN A 1 104 ? 9.211 -25.547 3.961 1 88.88 104 GLN A C 1
ATOM 804 O O . GLN A 1 104 ? 9.453 -26.75 3.916 1 88.88 104 GLN A O 1
ATOM 809 N N . VAL A 1 105 ? 9.297 -24.719 2.969 1 90.56 105 VAL A N 1
ATOM 810 C CA . VAL A 1 105 ? 9.641 -25.234 1.652 1 90.56 105 VAL A CA 1
ATOM 811 C C . VAL A 1 105 ? 11.141 -25.531 1.59 1 90.56 105 VAL A C 1
ATOM 813 O O . VAL A 1 105 ? 11.562 -26.531 1.012 1 90.56 105 VAL A O 1
ATOM 816 N N . ILE A 1 106 ? 11.883 -24.609 2.246 1 86.94 106 ILE A N 1
ATOM 817 C CA . ILE A 1 106 ? 13.336 -24.734 2.223 1 86.94 106 ILE A CA 1
ATOM 818 C C . ILE A 1 106 ? 13.773 -25.797 3.227 1 86.94 106 ILE A C 1
ATOM 820 O O . ILE A 1 106 ? 14.742 -26.516 2.99 1 86.94 106 ILE A O 1
ATOM 824 N N . CYS A 1 107 ? 13.281 -25.797 4.598 1 71.12 107 CYS A N 1
ATOM 825 C CA . CYS A 1 107 ? 13.758 -26.625 5.707 1 71.12 107 CYS A CA 1
ATOM 826 C C . CYS A 1 107 ? 13.578 -28.109 5.402 1 71.12 107 CYS A C 1
ATOM 828 O O . CYS A 1 107 ? 13.812 -28.953 6.266 1 71.12 107 CYS A O 1
ATOM 830 N N . SER A 1 108 ? 13.516 -28.438 4.262 1 54.31 108 SER A N 1
ATOM 831 C CA . SER A 1 108 ? 13.555 -29.906 4.16 1 54.31 108 SER A CA 1
ATOM 832 C C . SER A 1 108 ? 14.883 -30.453 4.676 1 54.31 108 SER A C 1
ATOM 834 O O . SER A 1 108 ? 15.875 -29.734 4.742 1 54.31 108 SER A O 1
ATOM 836 N N . ASP A 1 109 ? 15.016 -31.625 5.133 1 50.97 109 ASP A N 1
ATOM 837 C CA . ASP A 1 109 ? 16.219 -32.375 5.527 1 50.97 109 ASP A CA 1
ATOM 838 C C . ASP A 1 109 ? 17.438 -31.859 4.773 1 50.97 109 ASP A C 1
ATOM 840 O O . ASP A 1 109 ? 18.547 -32.375 4.973 1 50.97 109 ASP A O 1
ATOM 844 N N . SER A 1 110 ? 17.281 -31.203 3.777 1 48.06 110 SER A N 1
ATOM 845 C CA . SER A 1 110 ? 18.359 -31.109 2.799 1 48.06 110 SER A CA 1
ATOM 846 C C . SER A 1 110 ? 19.406 -30.078 3.213 1 48.06 110 SER A C 1
ATOM 848 O O . SER A 1 110 ? 20.203 -29.641 2.391 1 48.06 110 SER A O 1
ATOM 850 N N . GLN A 1 111 ? 19.172 -29.156 4.184 1 48.91 111 GLN A N 1
ATOM 851 C CA . GLN A 1 111 ? 20.219 -28.156 4.383 1 48.91 111 GLN A CA 1
ATOM 852 C C . GLN A 1 111 ? 21.609 -28.812 4.367 1 48.91 111 GLN A C 1
ATOM 854 O O . GLN A 1 111 ? 22.625 -28.125 4.223 1 48.91 111 GLN A O 1
ATOM 859 N N . THR A 1 112 ? 21.641 -29.859 4.82 1 51.53 112 THR A N 1
ATOM 860 C CA . THR A 1 112 ? 23 -30.344 5.023 1 51.53 112 THR A CA 1
ATOM 861 C C . THR A 1 112 ? 23.734 -30.484 3.693 1 51.53 112 THR A C 1
ATOM 863 O O . THR A 1 112 ? 24.953 -30.422 3.648 1 51.53 112 THR A O 1
ATOM 866 N N . SER A 1 113 ? 22.953 -30.906 2.518 1 61.28 113 SER A N 1
ATOM 867 C CA . SER A 1 113 ? 23.828 -31.625 1.579 1 61.28 113 SER A CA 1
ATOM 868 C C . SER A 1 113 ? 24.328 -30.688 0.482 1 61.28 113 SER A C 1
ATOM 870 O O . SER A 1 113 ? 25.422 -30.906 -0.058 1 61.28 113 SER A O 1
ATOM 872 N N . PHE A 1 114 ? 23.516 -29.453 0.255 1 76.81 114 PHE A N 1
ATOM 873 C CA . PHE A 1 114 ? 23.984 -28.656 -0.875 1 76.81 114 PHE A CA 1
ATOM 874 C C . PHE A 1 114 ? 24.547 -27.312 -0.403 1 76.81 114 PHE A C 1
ATOM 876 O O . PHE A 1 114 ? 24.062 -26.75 0.591 1 76.81 114 PHE A O 1
ATOM 883 N N . ALA A 1 115 ? 25.672 -26.828 -0.801 1 79.75 115 ALA A N 1
ATOM 884 C CA . ALA A 1 115 ? 26.281 -25.531 -0.495 1 79.75 115 ALA A CA 1
ATOM 885 C C . ALA A 1 115 ? 25.531 -24.406 -1.193 1 79.75 115 ALA A C 1
ATOM 887 O O . ALA A 1 115 ? 26.109 -23.719 -2.043 1 79.75 115 ALA A O 1
ATOM 888 N N . VAL A 1 116 ? 24.172 -24.219 -0.872 1 89.38 116 VAL A N 1
ATOM 889 C CA . VAL A 1 116 ? 23.391 -23.25 -1.616 1 89.38 116 VAL A CA 1
ATOM 890 C C . VAL A 1 116 ? 22.969 -22.094 -0.691 1 89.38 116 VAL A C 1
ATOM 892 O O . VAL A 1 116 ? 22.047 -21.344 -0.999 1 89.38 116 VAL A O 1
ATOM 895 N N . ASP A 1 117 ? 23.641 -21.875 0.448 1 87.69 117 ASP A N 1
ATOM 896 C CA . ASP A 1 117 ? 23.266 -20.875 1.43 1 87.69 117 ASP A CA 1
ATOM 897 C C . ASP A 1 117 ? 23.375 -19.469 0.842 1 87.69 117 ASP A C 1
ATOM 899 O O . ASP A 1 117 ? 22.531 -18.609 1.102 1 87.69 117 ASP A O 1
ATOM 903 N N . ASP A 1 118 ? 24.391 -19.234 0.109 1 88.88 118 ASP A N 1
ATOM 904 C CA . ASP A 1 118 ? 24.594 -17.922 -0.49 1 88.88 118 ASP A CA 1
ATOM 905 C C . ASP A 1 118 ? 23.484 -17.609 -1.502 1 88.88 118 ASP A C 1
ATOM 907 O O . ASP A 1 118 ? 23.031 -16.469 -1.589 1 88.88 118 ASP A O 1
ATOM 911 N N . LEU A 1 119 ? 23.078 -18.625 -2.229 1 92.56 119 LEU A N 1
ATOM 912 C CA . LEU A 1 119 ? 22.016 -18.422 -3.213 1 92.56 119 LEU A CA 1
ATOM 913 C C . LEU A 1 119 ? 20.672 -18.188 -2.527 1 92.56 119 LEU A C 1
ATOM 915 O O . LEU A 1 119 ? 19.891 -17.344 -2.971 1 92.56 119 LEU A O 1
ATOM 919 N N . LEU A 1 120 ? 20.453 -18.891 -1.443 1 93 120 LEU A N 1
ATOM 920 C CA . LEU A 1 120 ? 19.219 -18.703 -0.693 1 93 120 LEU A CA 1
ATOM 921 C C . LEU A 1 120 ? 19.141 -17.297 -0.135 1 93 120 LEU A C 1
ATOM 923 O O . LEU A 1 120 ? 18.062 -16.703 -0.114 1 93 120 LEU A O 1
ATOM 927 N N . GLU A 1 121 ? 20.266 -16.797 0.272 1 92.62 121 GLU A N 1
ATOM 928 C CA . GLU A 1 121 ? 20.297 -15.422 0.77 1 92.62 121 GLU A CA 1
ATOM 929 C C . GLU A 1 121 ? 20.078 -14.422 -0.36 1 92.62 121 GLU A C 1
ATOM 931 O O . GLU A 1 121 ? 19.312 -13.469 -0.21 1 92.62 121 GLU A O 1
ATOM 936 N N . HIS A 1 122 ? 20.703 -14.664 -1.458 1 93.88 122 HIS A N 1
ATOM 937 C CA . HIS A 1 122 ? 20.594 -13.766 -2.602 1 93.88 122 HIS A CA 1
ATOM 938 C C . HIS A 1 122 ? 19.172 -13.719 -3.123 1 93.88 122 HIS A C 1
ATOM 940 O O . HIS A 1 122 ? 18.672 -12.648 -3.473 1 93.88 122 HIS A O 1
ATOM 946 N N . PHE A 1 123 ? 18.469 -14.906 -3.18 1 96.06 123 PHE A N 1
ATOM 947 C CA . PHE A 1 123 ? 17.156 -14.992 -3.795 1 96.06 123 PHE A CA 1
ATOM 948 C C . PHE A 1 123 ? 16.062 -14.945 -2.738 1 96.06 123 PHE A C 1
ATOM 950 O O . PHE A 1 123 ? 14.93 -15.359 -2.992 1 96.06 123 PHE A O 1
ATOM 957 N N . LYS A 1 124 ? 16.391 -14.516 -1.565 1 95.19 124 LYS A N 1
ATOM 958 C CA . LYS A 1 124 ? 15.422 -14.5 -0.478 1 95.19 124 LYS A CA 1
ATOM 959 C C . LYS A 1 124 ? 14.148 -13.773 -0.89 1 95.19 124 LYS A C 1
ATOM 961 O O . LYS A 1 124 ? 13.047 -14.328 -0.788 1 95.19 124 LYS A O 1
ATOM 966 N N . LYS A 1 125 ? 14.25 -12.57 -1.397 1 95.62 125 LYS A N 1
ATOM 967 C CA . LYS A 1 125 ? 13.094 -11.766 -1.76 1 95.62 125 LYS A CA 1
ATOM 968 C C . LYS A 1 125 ? 12.352 -12.367 -2.949 1 95.62 125 LYS A C 1
ATOM 970 O O . LYS A 1 125 ? 11.125 -12.508 -2.922 1 95.62 125 LYS A O 1
ATOM 975 N N . PRO A 1 126 ? 13.078 -12.805 -3.961 1 96.88 126 PRO A N 1
ATOM 976 C CA . PRO A 1 126 ? 12.383 -13.453 -5.074 1 96.88 126 PRO A CA 1
ATOM 977 C C . PRO A 1 126 ? 11.594 -14.688 -4.633 1 96.88 126 PRO A C 1
ATOM 979 O O . PRO A 1 126 ? 10.477 -14.914 -5.109 1 96.88 126 PRO A O 1
ATOM 982 N N . ILE A 1 127 ? 12.102 -15.469 -3.725 1 96.75 127 ILE A N 1
ATOM 983 C CA . ILE A 1 127 ? 11.406 -16.656 -3.23 1 96.75 127 ILE A CA 1
ATOM 984 C C . ILE A 1 127 ? 10.141 -16.25 -2.482 1 96.75 127 ILE A C 1
ATOM 986 O O . ILE A 1 127 ? 9.086 -16.859 -2.652 1 96.75 127 ILE A O 1
ATOM 990 N N . GLU A 1 128 ? 10.297 -15.234 -1.744 1 95.81 128 GLU A N 1
ATOM 991 C CA . GLU A 1 128 ? 9.133 -14.727 -1.023 1 95.81 128 GLU A CA 1
ATOM 992 C C . GLU A 1 128 ? 8.07 -14.219 -1.988 1 95.81 128 GLU A C 1
ATOM 994 O O . GLU A 1 128 ? 6.875 -14.445 -1.784 1 95.81 128 GLU A O 1
ATOM 999 N N . ASN A 1 129 ? 8.477 -13.523 -2.996 1 96.06 129 ASN A N 1
ATOM 1000 C CA . ASN A 1 129 ? 7.543 -13.016 -3.998 1 96.06 129 ASN A CA 1
ATOM 1001 C C . ASN A 1 129 ? 6.801 -14.148 -4.703 1 96.06 129 ASN A C 1
ATOM 1003 O O . ASN A 1 129 ? 5.594 -14.062 -4.926 1 96.06 129 ASN A O 1
ATOM 1007 N N . ILE A 1 130 ? 7.52 -15.164 -5.016 1 96.12 130 ILE A N 1
ATOM 1008 C CA . ILE A 1 130 ? 6.918 -16.328 -5.648 1 96.12 130 ILE A CA 1
ATOM 1009 C C . ILE A 1 130 ? 5.891 -16.953 -4.707 1 96.12 130 ILE A C 1
ATOM 1011 O O . ILE A 1 130 ? 4.777 -17.281 -5.121 1 96.12 130 ILE A O 1
ATOM 1015 N N . THR A 1 131 ? 6.285 -17.062 -3.473 1 94.94 131 THR A N 1
ATOM 1016 C CA . THR A 1 131 ? 5.414 -17.641 -2.453 1 94.94 131 THR A CA 1
ATOM 1017 C C . THR A 1 131 ? 4.121 -16.828 -2.332 1 94.94 131 THR A C 1
ATOM 1019 O O . THR A 1 131 ? 3.029 -17.406 -2.299 1 94.94 131 THR A O 1
ATOM 1022 N N . GLN A 1 132 ? 4.289 -15.594 -2.324 1 92.81 132 GLN A N 1
ATOM 1023 C CA . GLN A 1 132 ? 3.127 -14.711 -2.229 1 92.81 132 GLN A CA 1
ATOM 1024 C C . GLN A 1 132 ? 2.203 -14.883 -3.432 1 92.81 132 GLN A C 1
ATOM 1026 O O . GLN A 1 132 ? 0.986 -15 -3.275 1 92.81 132 GLN A O 1
ATOM 1031 N N . ARG A 1 133 ? 2.719 -14.922 -4.59 1 93.25 133 ARG A N 1
ATOM 1032 C CA . ARG A 1 133 ? 1.925 -15.07 -5.805 1 93.25 133 ARG A CA 1
ATOM 1033 C C . ARG A 1 133 ? 1.175 -16.406 -5.805 1 93.25 133 ARG A C 1
ATOM 1035 O O . ARG A 1 133 ? 0.001 -16.453 -6.176 1 93.25 133 ARG A O 1
ATOM 1042 N N . VAL A 1 134 ? 1.841 -17.438 -5.344 1 93.56 134 VAL A N 1
ATOM 1043 C CA . VAL A 1 134 ? 1.242 -18.766 -5.34 1 93.56 134 VAL A CA 1
ATOM 1044 C C . VAL A 1 134 ? 0.069 -18.797 -4.363 1 93.56 134 VAL A C 1
ATOM 1046 O O . VAL A 1 134 ? -0.992 -19.344 -4.676 1 93.56 134 VAL A O 1
ATOM 1049 N N . ILE A 1 135 ? 0.231 -18.234 -3.225 1 89.94 135 ILE A N 1
ATOM 1050 C CA . ILE A 1 135 ? -0.829 -18.234 -2.223 1 89.94 135 ILE A CA 1
ATOM 1051 C C . ILE A 1 135 ? -2.037 -17.469 -2.75 1 89.94 135 ILE A C 1
ATOM 1053 O O . ILE A 1 135 ? -3.184 -17.844 -2.498 1 89.94 135 ILE A O 1
ATOM 1057 N N . GLU A 1 136 ? -1.808 -16.438 -3.43 1 86.06 136 GLU A N 1
ATOM 1058 C CA . GLU A 1 136 ? -2.875 -15.578 -3.936 1 86.06 136 GLU A CA 1
ATOM 1059 C C . GLU A 1 136 ? -3.65 -16.266 -5.055 1 86.06 136 GLU A C 1
ATOM 1061 O O . GLU A 1 136 ? -4.859 -16.062 -5.199 1 86.06 136 GLU A O 1
ATOM 1066 N N . THR A 1 137 ? -2.996 -17.062 -5.738 1 85.5 137 THR A N 1
ATOM 1067 C CA . THR A 1 137 ? -3.625 -17.609 -6.93 1 85.5 137 THR A CA 1
ATOM 1068 C C . THR A 1 137 ? -4.172 -19.016 -6.648 1 85.5 137 THR A C 1
ATOM 1070 O O . THR A 1 137 ? -5.16 -19.438 -7.254 1 85.5 137 THR A O 1
ATOM 1073 N N . SER A 1 138 ? -3.527 -19.828 -5.801 1 81.69 138 SER A N 1
ATOM 1074 C CA . SER A 1 138 ? -3.83 -21.25 -5.73 1 81.69 138 SER A CA 1
ATOM 1075 C C . SER A 1 138 ? -4.488 -21.625 -4.402 1 81.69 138 SER A C 1
ATOM 1077 O O . SER A 1 138 ? -4.953 -22.75 -4.223 1 81.69 138 SER A O 1
ATOM 1079 N N . GLY A 1 139 ? -4.551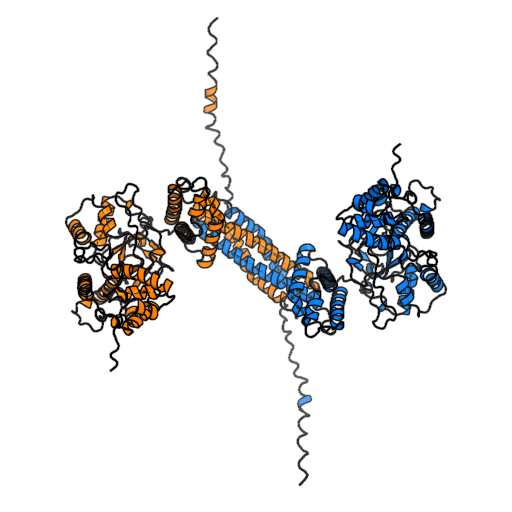 -20.781 -3.432 1 77.5 139 GLY A N 1
ATOM 1080 C CA . GLY A 1 139 ? -5.164 -21.109 -2.156 1 77.5 139 GLY A CA 1
ATOM 1081 C C . GLY A 1 139 ? -4.238 -21.891 -1.233 1 77.5 139 GLY A C 1
ATOM 1082 O O . GLY A 1 139 ? -3.02 -21.875 -1.418 1 77.5 139 GLY A O 1
ATOM 1083 N N . SER A 1 140 ? -4.836 -22.734 -0.296 1 84.38 140 SER A N 1
ATOM 1084 C CA . SER A 1 140 ? -4.031 -23.328 0.77 1 84.38 140 SER A CA 1
ATOM 1085 C C . SER A 1 140 ? -3.75 -24.797 0.5 1 84.38 140 SER A C 1
ATOM 1087 O O . SER A 1 140 ? -2.781 -25.359 1.019 1 84.38 140 SER A O 1
ATOM 1089 N N . GLU A 1 141 ? -4.523 -25.469 -0.286 1 83.88 141 GLU A N 1
ATOM 1090 C CA . GLU A 1 141 ? -4.344 -26.891 -0.52 1 83.88 141 GLU A CA 1
ATOM 1091 C C . GLU A 1 141 ? -3.068 -27.172 -1.31 1 83.88 141 GLU A C 1
ATOM 1093 O O . GLU A 1 141 ? -2.902 -26.672 -2.424 1 83.88 141 GLU A O 1
ATOM 1098 N N . GLY A 1 142 ? -2.117 -27.969 -0.713 1 88.69 142 GLY A N 1
ATOM 1099 C CA . GLY A 1 142 ? -0.872 -28.328 -1.372 1 88.69 142 GLY A CA 1
ATOM 1100 C C . GLY A 1 142 ? 0.038 -27.141 -1.616 1 88.69 142 GLY A C 1
ATOM 1101 O O . GLY A 1 142 ? 0.799 -27.125 -2.586 1 88.69 142 GLY A O 1
ATOM 1102 N N . VAL A 1 143 ? -0.101 -26.172 -0.777 1 91.88 143 VAL A N 1
ATOM 1103 C CA . VAL A 1 143 ? 0.558 -24.906 -1.03 1 91.88 143 VAL A CA 1
ATOM 1104 C C . VAL A 1 143 ? 2.072 -25.094 -1.029 1 91.88 143 VAL A C 1
ATOM 1106 O O . VAL A 1 143 ? 2.783 -24.484 -1.827 1 91.88 143 VAL A O 1
ATOM 1109 N N . LEU A 1 144 ? 2.574 -25.953 -0.221 1 92.25 144 LEU A N 1
ATOM 1110 C CA . LEU A 1 144 ? 4.02 -26.156 -0.169 1 92.25 144 LEU A CA 1
ATOM 1111 C C . LEU A 1 144 ? 4.531 -26.75 -1.479 1 92.25 144 LEU A C 1
ATOM 1113 O O . LEU A 1 144 ? 5.555 -26.312 -2.006 1 92.25 144 LEU A O 1
ATOM 1117 N N . ARG A 1 145 ? 3.803 -27.734 -1.965 1 92.06 145 ARG A N 1
ATOM 1118 C CA . ARG A 1 145 ? 4.172 -28.344 -3.234 1 92.06 145 ARG A CA 1
ATOM 1119 C C . ARG A 1 145 ? 4.145 -27.328 -4.367 1 92.06 145 ARG A C 1
ATOM 1121 O O . ARG A 1 145 ? 5.074 -27.266 -5.18 1 92.06 145 ARG A O 1
ATOM 1128 N N . LYS A 1 146 ? 3.088 -26.531 -4.387 1 92.81 146 LYS A N 1
ATOM 1129 C CA . LYS A 1 146 ? 2.926 -25.547 -5.453 1 92.81 146 LYS A CA 1
ATOM 1130 C C . LYS A 1 146 ? 4.031 -24.5 -5.402 1 92.81 146 LYS A C 1
ATOM 1132 O O . LYS A 1 146 ? 4.543 -24.078 -6.445 1 92.81 146 LYS A O 1
ATOM 1137 N N . ILE A 1 147 ? 4.398 -24.109 -4.18 1 93.88 147 ILE A N 1
ATOM 1138 C CA . ILE A 1 147 ? 5.492 -23.156 -4.027 1 93.88 147 ILE A CA 1
ATOM 1139 C C . ILE A 1 147 ? 6.797 -23.781 -4.516 1 93.88 147 ILE A C 1
ATOM 1141 O O . ILE A 1 147 ? 7.523 -23.172 -5.305 1 93.88 147 ILE A O 1
ATOM 1145 N N . ALA A 1 148 ? 7.059 -24.984 -4.062 1 93.62 148 ALA A N 1
ATOM 1146 C CA . ALA A 1 148 ? 8.281 -25.672 -4.465 1 93.62 148 ALA A CA 1
ATOM 1147 C C . ALA A 1 148 ? 8.336 -25.859 -5.977 1 93.62 148 ALA A C 1
ATOM 1149 O O . ALA A 1 148 ? 9.391 -25.688 -6.594 1 93.62 148 ALA A O 1
ATOM 1150 N N . GLN A 1 149 ? 7.227 -26.188 -6.535 1 93.56 149 GLN A N 1
ATOM 1151 C CA . GLN A 1 149 ? 7.129 -26.375 -7.977 1 93.56 149 GLN A CA 1
ATOM 1152 C C . GLN A 1 149 ? 7.457 -25.094 -8.734 1 93.56 149 GLN A C 1
ATOM 1154 O O . GLN A 1 149 ? 8.227 -25.109 -9.695 1 93.56 149 GLN A O 1
ATOM 1159 N N . GLU A 1 150 ? 6.871 -24.047 -8.289 1 94.69 150 GLU A N 1
ATOM 1160 C CA . GLU A 1 150 ? 7.129 -22.766 -8.945 1 94.69 150 GLU A CA 1
ATOM 1161 C C . GLU A 1 150 ? 8.578 -22.328 -8.758 1 94.69 150 GLU A C 1
ATOM 1163 O O . GLU A 1 150 ? 9.195 -21.797 -9.68 1 94.69 150 GLU A O 1
ATOM 1168 N N . CYS A 1 151 ? 9.109 -22.547 -7.582 1 95.44 151 CYS A N 1
ATOM 1169 C CA . CYS A 1 151 ? 10.508 -22.219 -7.344 1 95.44 151 CYS A CA 1
ATOM 1170 C C . CYS A 1 151 ? 11.422 -23.031 -8.242 1 95.44 151 CYS A C 1
ATOM 1172 O O . CYS A 1 151 ? 12.375 -22.516 -8.82 1 95.44 151 CYS A O 1
ATOM 1174 N N . TYR A 1 152 ? 11.117 -24.297 -8.328 1 94.44 152 TYR A N 1
ATOM 1175 C CA . TYR A 1 152 ? 11.875 -25.156 -9.227 1 94.44 152 TYR A CA 1
ATOM 1176 C C . TYR A 1 152 ? 11.82 -24.625 -10.656 1 94.44 152 TYR A C 1
ATOM 1178 O O . TYR A 1 152 ? 12.859 -24.516 -11.32 1 94.44 152 TYR A O 1
ATOM 1186 N N . HIS A 1 153 ? 10.68 -24.297 -11.102 1 94.12 153 HIS A N 1
ATOM 1187 C CA . HIS A 1 153 ? 10.492 -23.781 -12.461 1 94.12 153 HIS A CA 1
ATOM 1188 C C . HIS A 1 153 ? 11.289 -22.5 -12.688 1 94.12 153 HIS A C 1
ATOM 1190 O O . HIS A 1 153 ? 11.984 -22.375 -13.695 1 94.12 153 HIS A O 1
ATOM 1196 N N . GLN A 1 154 ? 11.211 -21.641 -11.711 1 95.38 154 GLN A N 1
ATOM 1197 C CA . GLN A 1 154 ? 11.914 -20.359 -11.82 1 95.38 154 GLN A CA 1
ATOM 1198 C C . GLN A 1 154 ? 13.422 -20.547 -11.75 1 95.38 154 GLN A C 1
ATOM 1200 O O . GLN A 1 154 ? 14.18 -19.781 -12.336 1 95.38 154 GLN A O 1
ATOM 1205 N N . ALA A 1 155 ? 13.852 -21.547 -11.094 1 95.12 155 ALA A N 1
ATOM 1206 C CA . ALA A 1 155 ? 15.281 -21.828 -10.953 1 95.12 155 ALA A CA 1
ATOM 1207 C C . ALA A 1 155 ? 15.844 -22.453 -12.219 1 95.12 155 ALA A C 1
ATOM 1209 O O . ALA A 1 155 ? 17.016 -22.266 -12.547 1 95.12 155 ALA A O 1
ATOM 1210 N N . THR A 1 156 ? 15.047 -23.219 -12.953 1 92.19 156 THR A N 1
ATOM 1211 C CA . THR A 1 156 ? 15.531 -24 -14.094 1 92.19 156 THR A CA 1
ATOM 1212 C C . THR A 1 156 ? 15.312 -23.234 -15.391 1 92.19 156 THR A C 1
ATOM 1214 O O . THR A 1 156 ? 15.945 -23.531 -16.406 1 92.19 156 THR A O 1
ATOM 1217 N N . SER A 1 157 ? 14.484 -22.25 -15.414 1 91.44 157 SER A N 1
ATOM 1218 C CA . SER A 1 157 ? 14.195 -21.469 -16.609 1 91.44 157 SER A CA 1
ATOM 1219 C C . SER A 1 157 ? 15.258 -20.406 -16.844 1 91.44 157 SER A C 1
ATOM 1221 O O . SER A 1 157 ? 15.664 -19.719 -15.906 1 91.44 157 SER A O 1
ATOM 1223 N N . PRO A 1 158 ? 15.641 -20.234 -18.078 1 88.69 158 PRO A N 1
ATOM 1224 C CA . PRO A 1 158 ? 16.641 -19.203 -18.375 1 88.69 158 PRO A CA 1
ATOM 1225 C C . PRO A 1 158 ? 16.156 -17.797 -18.031 1 88.69 158 PRO A C 1
ATOM 1227 O O . PRO A 1 158 ? 16.953 -16.953 -17.625 1 88.69 158 PRO A O 1
ATOM 1230 N N . ALA A 1 159 ? 14.891 -17.578 -18.125 1 92.38 159 ALA A N 1
ATOM 1231 C CA . ALA A 1 159 ? 14.336 -16.266 -17.828 1 92.38 159 ALA A CA 1
ATOM 1232 C C . ALA A 1 159 ? 13.672 -16.25 -16.453 1 92.38 159 ALA A C 1
ATOM 1234 O O . ALA A 1 159 ? 12.906 -15.344 -16.141 1 92.38 159 ALA A O 1
ATOM 1235 N N . GLY A 1 160 ? 13.969 -17.234 -15.656 1 95.12 160 GLY A N 1
ATOM 1236 C CA . GLY A 1 160 ? 13.312 -17.375 -14.367 1 95.12 160 GLY A CA 1
ATOM 1237 C C . GLY A 1 160 ? 13.844 -16.406 -13.32 1 95.12 160 GLY A C 1
ATOM 1238 O O . GLY A 1 160 ? 15.031 -16.078 -13.328 1 95.12 160 GLY A O 1
ATOM 1239 N N . GLU A 1 161 ? 13.062 -16.078 -12.305 1 96.06 161 GLU A N 1
ATOM 1240 C CA . GLU A 1 161 ? 13.398 -15.156 -11.219 1 96.06 161 GLU A CA 1
ATOM 1241 C C . GLU A 1 161 ? 14.484 -15.742 -10.32 1 96.06 161 GLU A C 1
ATOM 1243 O O . GLU A 1 161 ? 15.18 -15.016 -9.617 1 96.06 161 GLU A O 1
ATOM 1248 N N . LEU A 1 162 ? 14.57 -17.109 -10.328 1 96.56 162 LEU A N 1
ATOM 1249 C CA . LEU A 1 162 ? 15.531 -17.766 -9.445 1 96.56 162 LEU A CA 1
ATOM 1250 C C . LEU A 1 162 ? 16.688 -18.359 -10.25 1 96.56 162 LEU A C 1
ATOM 1252 O O . LEU A 1 162 ? 17.391 -19.25 -9.766 1 96.56 162 LEU A O 1
ATOM 1256 N N . ASN A 1 163 ? 16.844 -17.891 -11.5 1 94.94 163 ASN A N 1
ATOM 1257 C CA . ASN A 1 163 ? 17.969 -18.328 -12.312 1 94.94 163 ASN A CA 1
ATOM 1258 C C . ASN A 1 163 ? 19.297 -17.844 -11.734 1 94.94 163 ASN A C 1
ATOM 1260 O O . ASN A 1 163 ? 19.516 -16.641 -11.594 1 94.94 163 ASN A O 1
ATOM 1264 N N . PRO A 1 164 ? 20.188 -18.703 -11.398 1 93.38 164 PRO A N 1
ATOM 1265 C CA . PRO A 1 164 ? 21.391 -18.297 -10.672 1 93.38 164 PRO A CA 1
ATOM 1266 C C . PRO A 1 164 ? 22.484 -17.781 -11.602 1 93.38 164 PRO A C 1
ATOM 1268 O O . PRO A 1 164 ? 23.516 -17.297 -11.133 1 93.38 164 PRO A O 1
ATOM 1271 N N . ASP A 1 165 ? 22.328 -17.797 -12.844 1 90.88 165 ASP A N 1
ATOM 1272 C CA . ASP A 1 165 ? 23.406 -17.578 -13.805 1 90.88 165 ASP A CA 1
ATOM 1273 C C . ASP A 1 165 ? 24.016 -16.188 -13.648 1 90.88 165 ASP A C 1
ATOM 1275 O O . ASP A 1 165 ? 25.234 -16.047 -13.586 1 90.88 165 ASP A O 1
ATOM 1279 N N . ASP A 1 166 ? 23.156 -15.195 -13.586 1 88.25 166 ASP A N 1
ATOM 1280 C CA . ASP A 1 166 ? 23.656 -13.828 -13.445 1 88.25 166 ASP A CA 1
ATOM 1281 C C . ASP A 1 166 ? 24.422 -13.656 -12.133 1 88.25 166 ASP A C 1
ATOM 1283 O O . ASP A 1 166 ? 25.484 -13.039 -12.102 1 88.25 166 ASP A O 1
ATOM 1287 N N . TYR A 1 167 ? 23.859 -14.148 -11.125 1 90.44 167 TYR A N 1
ATOM 1288 C CA . TYR A 1 167 ? 24.5 -14.07 -9.828 1 90.44 167 TYR A CA 1
ATOM 1289 C C . TYR A 1 167 ? 25.828 -14.828 -9.836 1 90.44 167 TYR A C 1
ATOM 1291 O O . TYR A 1 167 ? 26.844 -14.32 -9.336 1 90.44 167 TYR A O 1
ATOM 1299 N N . LEU A 1 168 ? 25.891 -16.062 -10.391 1 89.38 168 LEU A N 1
ATOM 1300 C CA . LEU A 1 168 ? 27.094 -16.891 -10.414 1 89.38 168 LEU A CA 1
ATOM 1301 C C . LEU A 1 168 ? 28.156 -16.281 -11.32 1 89.38 168 LEU A C 1
ATOM 1303 O O . LEU A 1 168 ? 29.359 -16.406 -11.055 1 89.38 168 LEU A O 1
ATOM 1307 N N . ALA A 1 169 ? 27.703 -15.609 -12.336 1 87.19 169 ALA A N 1
ATOM 1308 C CA . ALA A 1 169 ? 28.641 -14.969 -13.25 1 87.19 169 ALA A CA 1
ATOM 1309 C C . ALA A 1 169 ? 29.375 -13.828 -12.562 1 87.19 169 ALA A C 1
ATOM 1311 O O . ALA A 1 169 ? 30.531 -13.523 -12.906 1 87.19 169 ALA A O 1
ATOM 1312 N N . THR A 1 170 ? 28.688 -13.211 -11.617 1 85.56 170 THR A N 1
ATOM 1313 C CA . THR A 1 170 ? 29.25 -12.023 -10.984 1 85.56 170 THR A CA 1
ATOM 1314 C C . THR A 1 170 ? 29.781 -12.352 -9.594 1 85.56 170 THR A C 1
ATOM 1316 O O . THR A 1 170 ? 30.266 -11.469 -8.883 1 85.56 170 THR A O 1
ATOM 1319 N N . SER A 1 171 ? 29.656 -13.586 -9.234 1 81.12 171 SER A N 1
ATOM 1320 C CA . SER A 1 171 ? 30.094 -13.977 -7.895 1 81.12 171 SER A CA 1
ATOM 1321 C C . SER A 1 171 ? 31.453 -14.688 -7.938 1 81.12 171 SER A C 1
ATOM 1323 O O . SER A 1 171 ? 32.031 -14.828 -9.008 1 81.12 171 SER A O 1
ATOM 1325 N N . LYS A 1 172 ? 31.984 -14.977 -6.695 1 77.5 172 LYS A N 1
ATOM 1326 C CA . LYS A 1 172 ? 33.25 -15.695 -6.566 1 77.5 172 LYS A CA 1
ATOM 1327 C C . LYS A 1 172 ? 33.156 -17.094 -7.188 1 77.5 172 LYS A C 1
ATOM 1329 O O . LYS A 1 172 ? 34.156 -17.75 -7.383 1 77.5 172 LYS A O 1
ATOM 1334 N N . TRP A 1 173 ? 31.969 -17.406 -7.57 1 76.31 173 TRP A N 1
ATOM 1335 C CA . TRP A 1 173 ? 31.734 -18.75 -8.109 1 76.31 173 TRP A CA 1
ATOM 1336 C C . TRP A 1 173 ? 31.625 -18.703 -9.633 1 76.31 173 TRP A C 1
ATOM 1338 O O . TRP A 1 173 ? 31.078 -19.625 -10.25 1 76.31 173 TRP A O 1
ATOM 1348 N N . ALA A 1 174 ? 32.156 -17.625 -10.164 1 74.44 174 ALA A N 1
ATOM 1349 C CA . ALA A 1 174 ? 32.062 -17.453 -11.609 1 74.44 174 ALA A CA 1
ATOM 1350 C C . ALA A 1 174 ? 32.562 -18.688 -12.352 1 74.44 174 ALA A C 1
ATOM 1352 O O . ALA A 1 174 ? 33.656 -19.188 -12.078 1 74.44 174 ALA A O 1
ATOM 1353 N N . GLY A 1 175 ? 31.766 -19.375 -13.094 1 68.88 175 GLY A N 1
ATOM 1354 C CA . GLY A 1 175 ? 32.125 -20.484 -13.953 1 68.88 175 GLY A CA 1
ATOM 1355 C C . GLY A 1 175 ? 31.828 -21.844 -13.328 1 68.88 175 GLY A C 1
ATOM 1356 O O . GLY A 1 175 ? 32.031 -22.875 -13.961 1 68.88 175 GLY A O 1
ATOM 1357 N N . SER A 1 176 ? 31.406 -21.781 -12.055 1 75.94 176 SER A N 1
ATOM 1358 C CA . SER A 1 176 ? 31.188 -23.078 -11.43 1 75.94 176 SER A CA 1
ATOM 1359 C C . SER A 1 176 ? 29.859 -23.688 -11.867 1 75.94 176 SER A C 1
ATOM 1361 O O . SER A 1 176 ? 28.797 -23.219 -11.469 1 75.94 176 SER A O 1
ATOM 1363 N N . LYS A 1 177 ? 29.922 -24.656 -12.703 1 81.06 177 LYS A N 1
ATOM 1364 C CA . LYS A 1 177 ? 28.75 -25.438 -13.148 1 81.06 177 LYS A CA 1
ATOM 1365 C C . LYS A 1 177 ? 28.172 -26.25 -12 1 81.06 177 LYS A C 1
ATOM 1367 O O . LYS A 1 177 ? 26.969 -26.531 -11.969 1 81.06 177 LYS A O 1
ATOM 1372 N N . ALA A 1 178 ? 28.969 -26.469 -11.031 1 84.94 178 ALA A N 1
ATOM 1373 C CA . ALA A 1 178 ? 28.578 -27.297 -9.898 1 84.94 178 ALA A CA 1
ATOM 1374 C C . ALA A 1 178 ? 27.547 -26.594 -9.023 1 84.94 178 ALA A C 1
ATOM 1376 O O . ALA A 1 178 ? 26.594 -27.203 -8.539 1 84.94 178 ALA A O 1
ATOM 1377 N N . ARG A 1 179 ? 27.688 -25.328 -9.008 1 87.38 179 ARG A N 1
ATOM 1378 C CA . ARG A 1 179 ? 26.781 -24.562 -8.156 1 87.38 179 ARG A CA 1
ATOM 1379 C C . ARG A 1 179 ? 25.391 -24.5 -8.766 1 87.38 179 ARG A C 1
ATOM 1381 O O . ARG A 1 179 ? 24.391 -24.562 -8.047 1 87.38 179 ARG A O 1
ATOM 1388 N N . ARG A 1 180 ? 25.406 -24.297 -10.07 1 89.44 180 ARG A N 1
ATOM 1389 C CA . ARG A 1 180 ? 24.125 -24.297 -10.758 1 89.44 180 ARG A CA 1
ATOM 1390 C C . ARG A 1 180 ? 23.406 -25.641 -10.586 1 89.44 180 ARG A C 1
ATOM 1392 O O . ARG A 1 180 ? 22.203 -25.672 -10.312 1 89.44 180 ARG A O 1
ATOM 1399 N N . GLU A 1 181 ? 24.109 -26.641 -10.711 1 88.94 181 GLU A N 1
ATOM 1400 C CA . GLU A 1 181 ? 23.547 -27.984 -10.562 1 88.94 181 GLU A CA 1
ATOM 1401 C C . GLU A 1 181 ? 23.062 -28.219 -9.141 1 88.94 181 GLU A C 1
ATOM 1403 O O . GLU A 1 181 ? 22 -28.812 -8.93 1 88.94 181 GLU A O 1
ATOM 1408 N N . ASP A 1 182 ? 23.812 -27.719 -8.211 1 90.12 182 ASP A N 1
ATOM 1409 C CA . ASP A 1 182 ? 23.422 -27.859 -6.812 1 90.12 182 ASP A CA 1
ATOM 1410 C C . ASP A 1 182 ? 22.109 -27.109 -6.535 1 90.12 182 ASP A C 1
ATOM 1412 O O . ASP A 1 182 ? 21.266 -27.578 -5.785 1 90.12 182 ASP A O 1
ATOM 1416 N N . TRP A 1 183 ? 22.031 -25.953 -7.168 1 92.62 183 TRP A N 1
ATOM 1417 C CA . TRP A 1 183 ? 20.828 -25.125 -7.008 1 92.62 183 TRP A CA 1
ATOM 1418 C C . TRP A 1 183 ? 19.594 -25.844 -7.547 1 92.62 183 TRP A C 1
ATOM 1420 O O . TRP A 1 183 ? 18.562 -25.891 -6.883 1 92.62 183 TRP A O 1
ATOM 1430 N N . ILE A 1 184 ? 19.703 -26.484 -8.625 1 90.5 184 ILE A N 1
ATOM 1431 C CA . ILE A 1 184 ? 18.609 -27.203 -9.258 1 90.5 184 ILE A CA 1
ATOM 1432 C C . ILE A 1 184 ? 18.281 -28.453 -8.453 1 90.5 184 ILE A C 1
ATOM 1434 O O . ILE A 1 184 ? 17.109 -28.766 -8.211 1 90.5 184 ILE A O 1
ATOM 1438 N N . LYS A 1 185 ? 19.312 -29.125 -7.965 1 89.06 185 LYS A N 1
ATOM 1439 C CA . LYS A 1 185 ? 19.125 -30.312 -7.145 1 89.06 185 LYS A CA 1
ATOM 1440 C C . LYS A 1 185 ? 18.422 -29.969 -5.836 1 89.06 185 LYS A C 1
ATOM 1442 O O . LYS A 1 185 ? 17.594 -30.75 -5.348 1 89.06 185 LYS A O 1
ATOM 1447 N N . PHE A 1 186 ? 18.812 -28.906 -5.32 1 92.25 186 PHE A N 1
ATOM 1448 C CA . PHE A 1 186 ? 18.203 -28.438 -4.086 1 92.25 186 PHE A CA 1
ATOM 1449 C C . PHE A 1 186 ? 16.688 -28.312 -4.246 1 92.25 186 PHE A C 1
ATOM 1451 O O . PHE A 1 186 ? 15.93 -28.844 -3.434 1 92.25 186 PHE A O 1
ATOM 1458 N N . TRP A 1 187 ? 16.266 -27.609 -5.32 1 93.62 187 TRP A N 1
ATOM 1459 C CA . TRP A 1 187 ? 14.844 -27.391 -5.535 1 93.62 187 TRP A CA 1
ATOM 1460 C C . TRP A 1 187 ? 14.148 -28.703 -5.926 1 93.62 187 TRP A C 1
ATOM 1462 O O . TRP A 1 187 ? 12.984 -28.922 -5.574 1 93.62 187 TRP A O 1
ATOM 1472 N N . THR A 1 188 ? 14.852 -29.578 -6.605 1 91.06 188 THR A N 1
ATOM 1473 C CA . THR A 1 188 ? 14.305 -30.891 -6.918 1 91.06 188 THR A CA 1
ATOM 1474 C C . THR A 1 188 ? 13.992 -31.672 -5.641 1 91.06 188 THR A C 1
ATOM 1476 O O . THR A 1 188 ? 12.906 -32.25 -5.5 1 91.06 188 THR A O 1
ATOM 1479 N N . ARG A 1 189 ? 14.891 -31.609 -4.777 1 89.88 189 ARG A N 1
ATOM 1480 C CA . ARG A 1 189 ? 14.719 -32.312 -3.512 1 89.88 189 ARG A CA 1
ATOM 1481 C C . ARG A 1 189 ? 13.594 -31.703 -2.689 1 89.88 189 ARG A C 1
ATOM 1483 O O . ARG A 1 189 ? 12.789 -32.406 -2.098 1 89.88 189 ARG A O 1
ATOM 1490 N N . SER A 1 190 ? 13.656 -30.406 -2.633 1 91.06 190 SER A N 1
ATOM 1491 C CA . SER A 1 190 ? 12.594 -29.703 -1.913 1 91.06 190 SER A CA 1
ATOM 1492 C C . SER A 1 190 ? 11.219 -30.078 -2.455 1 91.06 190 SER A C 1
ATOM 1494 O O . SER A 1 190 ? 10.289 -30.359 -1.685 1 91.06 190 SER A O 1
ATOM 1496 N N . LEU A 1 191 ? 11.102 -30.141 -3.723 1 92.5 191 LEU A N 1
ATOM 1497 C CA . LEU A 1 191 ? 9.852 -30.469 -4.383 1 92.5 191 LEU A CA 1
ATOM 1498 C C . LEU A 1 191 ? 9.438 -31.906 -4.074 1 92.5 191 LEU A C 1
ATOM 1500 O O . LEU A 1 191 ? 8.281 -32.156 -3.709 1 92.5 191 LEU A O 1
ATOM 1504 N N . CYS A 1 192 ? 10.367 -32.781 -4.098 1 90.25 192 CYS A N 1
ATOM 1505 C CA . CYS A 1 192 ? 10.078 -34.188 -3.875 1 90.25 192 CYS A CA 1
ATOM 1506 C C . CYS A 1 192 ? 9.711 -34.438 -2.418 1 90.25 192 CYS A C 1
ATOM 1508 O O . CYS A 1 192 ? 8.898 -35.312 -2.125 1 90.25 192 CYS A O 1
ATOM 1510 N N . ASN A 1 193 ? 10.266 -33.656 -1.551 1 87.06 193 ASN A N 1
ATOM 1511 C CA . ASN A 1 193 ? 10.094 -33.906 -0.124 1 87.06 193 ASN A CA 1
ATOM 1512 C C . ASN A 1 193 ? 8.867 -33.188 0.431 1 87.06 193 ASN A C 1
ATOM 1514 O O . ASN A 1 193 ? 8.453 -33.438 1.562 1 87.06 193 ASN A O 1
ATOM 1518 N N . CYS A 1 194 ? 8.352 -32.344 -0.325 1 87.5 194 CYS A N 1
ATOM 1519 C CA . CYS A 1 194 ? 7.141 -31.688 0.128 1 87.5 194 CYS A CA 1
ATOM 1520 C C . CYS A 1 194 ? 5.965 -32.656 0.167 1 87.5 194 CYS A C 1
ATOM 1522 O O . CYS A 1 194 ? 5.902 -33.594 -0.626 1 87.5 194 CYS A O 1
ATOM 1524 N N . PRO A 1 195 ? 5.078 -32.375 1.15 1 84.44 195 PRO A N 1
ATOM 1525 C CA . PRO A 1 195 ? 3.861 -33.188 1.121 1 84.44 195 PRO A CA 1
ATOM 1526 C C . PRO A 1 195 ? 3.117 -33.094 -0.209 1 84.44 195 PRO A C 1
ATOM 1528 O O . PRO A 1 195 ? 2.861 -31.984 -0.697 1 84.44 195 PRO A O 1
ATOM 1531 N N . GLY A 1 196 ? 2.852 -34.281 -0.776 1 84.94 196 GLY A N 1
ATOM 1532 C CA . GLY A 1 196 ? 2.166 -34.281 -2.059 1 84.94 196 GLY A CA 1
ATOM 1533 C C . GLY A 1 196 ? 3.094 -34.062 -3.234 1 84.94 196 GLY A C 1
ATOM 1534 O O . GLY A 1 196 ? 2.641 -33.906 -4.371 1 84.94 196 GLY A O 1
ATOM 1535 N N . GLY A 1 197 ? 4.398 -33.969 -2.947 1 89.38 197 GLY A N 1
ATOM 1536 C CA . GLY A 1 197 ? 5.367 -33.781 -4.016 1 89.38 197 GLY A CA 1
ATOM 1537 C C . GLY A 1 197 ? 5.434 -34.938 -4.973 1 89.38 197 GLY A C 1
ATOM 1538 O O . GLY A 1 197 ? 4.965 -36.031 -4.648 1 89.38 197 GLY A O 1
ATOM 1539 N N . PRO A 1 198 ? 6.02 -34.75 -6.066 1 92.25 198 PRO A N 1
ATOM 1540 C CA . PRO A 1 198 ? 6.082 -35.781 -7.09 1 92.25 198 PRO A CA 1
ATOM 1541 C C . PRO A 1 198 ? 7.172 -36.812 -6.805 1 92.25 198 PRO A C 1
ATOM 1543 O O . PRO A 1 198 ? 8.055 -36.594 -5.977 1 92.25 198 PRO A O 1
ATOM 1546 N N . THR A 1 199 ? 7.016 -37.938 -7.352 1 94.19 199 THR A N 1
ATOM 1547 C CA . THR A 1 199 ? 8.078 -38.938 -7.438 1 94.19 199 THR A CA 1
ATOM 1548 C C . THR A 1 199 ? 8.773 -38.875 -8.789 1 94.19 199 THR A C 1
ATOM 1550 O O . THR A 1 199 ? 8.211 -39.281 -9.812 1 94.19 199 THR A O 1
ATOM 1553 N N . LEU A 1 200 ? 9.984 -38.406 -8.75 1 93.81 200 LEU A N 1
ATOM 1554 C CA . LEU A 1 200 ? 10.727 -38.188 -9.992 1 93.81 200 LEU A CA 1
ATOM 1555 C C . LEU A 1 200 ? 11.648 -39.375 -10.273 1 93.81 200 LEU A C 1
ATOM 1557 O O . LEU A 1 200 ? 12.086 -40.062 -9.352 1 93.81 200 LEU A O 1
ATOM 1561 N N . PHE A 1 201 ? 11.867 -39.594 -11.547 1 94.12 201 PHE A N 1
ATOM 1562 C CA . PHE A 1 201 ? 12.906 -40.562 -11.938 1 94.12 201 PHE A CA 1
ATOM 1563 C C . PHE A 1 201 ? 14.289 -39.938 -11.734 1 94.12 201 PHE A C 1
ATOM 1565 O O . PHE A 1 201 ? 14.664 -39 -12.43 1 94.12 201 PHE A O 1
ATOM 1572 N N . GLN A 1 202 ? 14.953 -40.438 -10.797 1 89.38 202 GLN A N 1
ATOM 1573 C CA . GLN A 1 202 ? 16.281 -39.938 -10.477 1 89.38 202 GLN A CA 1
ATOM 1574 C C . GLN A 1 202 ? 17.312 -41.062 -10.477 1 89.38 202 GLN A C 1
ATOM 1576 O O . GLN A 1 202 ? 17.594 -41.656 -9.43 1 89.38 202 GLN A O 1
ATOM 1581 N N . PRO A 1 203 ? 17.906 -41.25 -11.617 1 87.56 203 PRO A N 1
ATOM 1582 C CA . PRO A 1 203 ? 18.938 -42.281 -11.648 1 87.56 203 PRO A CA 1
ATOM 1583 C C . PRO A 1 203 ? 20.156 -41.938 -10.82 1 87.56 203 PRO A C 1
ATOM 1585 O O . PRO A 1 203 ? 20.422 -40.75 -10.57 1 87.56 203 PRO A O 1
ATOM 1588 N N . LYS A 1 204 ? 20.797 -42.969 -10.352 1 79.56 204 LYS A N 1
ATOM 1589 C CA . LYS A 1 204 ? 22.016 -42.75 -9.586 1 79.56 204 LYS A CA 1
ATOM 1590 C C . LYS A 1 204 ? 23.078 -42.062 -10.438 1 79.56 204 LYS A C 1
ATOM 1592 O O . LYS A 1 204 ? 23.125 -42.281 -11.656 1 79.56 204 LYS A O 1
ATOM 1597 N N . GLU A 1 205 ? 23.828 -41.156 -9.891 1 70 205 GLU A N 1
ATOM 1598 C CA . GLU A 1 205 ? 24.844 -40.344 -10.562 1 70 205 GLU A CA 1
ATOM 1599 C C . GLU A 1 205 ? 25.766 -41.219 -11.406 1 70 205 GLU A C 1
ATOM 1601 O O . GLU A 1 205 ? 26.203 -40.812 -12.492 1 70 205 GLU A O 1
ATOM 1606 N N . ASP A 1 206 ? 26.016 -42.344 -10.945 1 66.5 206 ASP A N 1
ATOM 1607 C CA . ASP A 1 206 ? 26.984 -43.188 -11.609 1 66.5 206 ASP A CA 1
ATOM 1608 C C . ASP A 1 206 ? 26.328 -44.031 -12.711 1 66.5 206 ASP A C 1
ATOM 1610 O O . ASP A 1 206 ? 26.984 -44.875 -13.328 1 66.5 206 ASP A O 1
ATOM 1614 N N . SER A 1 207 ? 25.141 -43.625 -12.898 1 67.44 207 SER A N 1
ATOM 1615 C CA . SER A 1 207 ? 24.438 -44.438 -13.906 1 67.44 207 SER A CA 1
ATOM 1616 C C . SER A 1 207 ? 24.922 -44.094 -15.312 1 67.44 207 SER A C 1
ATOM 1618 O O . SER A 1 207 ? 25.219 -42.938 -15.609 1 67.44 207 SER A O 1
ATOM 1620 N N . VAL A 1 208 ? 25.203 -45 -16.078 1 59.16 208 VAL A N 1
ATOM 1621 C CA . VAL A 1 208 ? 25.703 -44.906 -17.438 1 59.16 208 VAL A CA 1
ATOM 1622 C C . VAL A 1 208 ? 24.641 -44.281 -18.328 1 59.16 208 VAL A C 1
ATOM 1624 O O . VAL A 1 208 ? 24.984 -43.562 -19.297 1 59.16 208 VAL A O 1
ATOM 1627 N N . MET A 1 209 ? 23.438 -44.438 -17.906 1 68 209 MET A N 1
ATOM 1628 C CA . MET A 1 209 ? 22.406 -43.969 -18.828 1 68 209 MET A CA 1
ATOM 1629 C C . MET A 1 209 ? 21.828 -42.625 -18.344 1 68 209 MET A C 1
ATOM 1631 O O . MET A 1 209 ? 21.094 -42.594 -17.375 1 68 209 MET A O 1
ATOM 1635 N N . LYS A 1 210 ? 22.234 -41.625 -19.047 1 74.69 210 LYS A N 1
ATOM 1636 C CA . LYS A 1 210 ? 21.719 -40.281 -18.75 1 74.69 210 LYS A CA 1
ATOM 1637 C C . LYS A 1 210 ? 20.266 -40.156 -19.203 1 74.69 210 LYS A C 1
ATOM 1639 O O . LYS A 1 210 ? 19.875 -40.688 -20.234 1 74.69 210 LYS A O 1
ATOM 1644 N N . PRO A 1 211 ? 19.547 -39.562 -18.312 1 73.94 211 PRO A N 1
ATOM 1645 C CA . PRO A 1 211 ? 18.156 -39.344 -18.719 1 73.94 211 PRO A CA 1
ATOM 1646 C C . PRO A 1 211 ? 18.047 -38.5 -20 1 73.94 211 PRO A C 1
ATOM 1648 O O . PRO A 1 211 ? 18.906 -37.688 -20.281 1 73.94 211 PRO A O 1
ATOM 1651 N N . PRO A 1 212 ? 17.062 -38.938 -20.797 1 70.88 212 PRO A N 1
ATOM 1652 C CA . PRO A 1 212 ? 16.875 -38.156 -22 1 70.88 212 PRO A CA 1
ATOM 1653 C C . PRO A 1 212 ? 16.609 -36.688 -21.703 1 70.88 212 PRO A C 1
ATOM 1655 O O . PRO A 1 212 ? 15.93 -36.344 -20.719 1 70.88 212 PRO A O 1
ATOM 1658 N N . THR A 1 213 ? 17.281 -35.875 -22.469 1 67.62 213 THR A N 1
ATOM 1659 C CA . THR A 1 213 ? 17.172 -34.438 -22.25 1 67.62 213 THR A CA 1
ATOM 1660 C C . THR A 1 213 ? 15.883 -33.875 -22.859 1 67.62 213 THR A C 1
ATOM 1662 O O . THR A 1 213 ? 15.445 -32.781 -22.5 1 67.62 213 THR A O 1
ATOM 1665 N N . GLN A 1 214 ? 15.344 -34.656 -23.75 1 76.25 214 GLN A N 1
ATOM 1666 C CA . GLN A 1 214 ? 14.18 -34.094 -24.422 1 76.25 214 GLN A CA 1
ATOM 1667 C C . GLN A 1 214 ? 12.945 -34.969 -24.219 1 76.25 214 GLN A C 1
ATOM 1669 O O . GLN A 1 214 ? 13 -36.188 -24.391 1 76.25 214 GLN A O 1
ATOM 1674 N N . THR A 1 215 ? 11.969 -34.438 -23.641 1 85.88 215 THR A N 1
ATOM 1675 C CA . THR A 1 215 ? 10.641 -35.031 -23.516 1 85.88 215 THR A CA 1
ATOM 1676 C C . THR A 1 215 ? 9.656 -34.344 -24.469 1 85.88 215 THR A C 1
ATOM 1678 O O . THR A 1 215 ? 9.719 -33.156 -24.688 1 85.88 215 THR A O 1
ATOM 1681 N N . PRO A 1 216 ? 8.859 -35.25 -25.125 1 92.06 216 PRO A N 1
ATOM 1682 C CA . PRO A 1 216 ? 7.824 -34.625 -25.953 1 92.06 216 PRO A CA 1
ATOM 1683 C C . PRO A 1 216 ? 7.004 -33.594 -25.188 1 92.06 216 PRO A C 1
ATOM 1685 O O . PRO A 1 216 ? 6.758 -33.75 -23.984 1 92.06 216 PRO A O 1
ATOM 1688 N N . ARG A 1 217 ? 6.633 -32.594 -25.875 1 92.94 217 ARG A N 1
ATOM 1689 C CA . ARG A 1 217 ? 5.938 -31.469 -25.266 1 92.94 217 ARG A CA 1
ATOM 1690 C C . ARG A 1 217 ? 4.625 -31.906 -24.625 1 92.94 217 ARG A C 1
ATOM 1692 O O . ARG A 1 217 ? 4.234 -31.391 -23.578 1 92.94 217 ARG A O 1
ATOM 1699 N N . TYR A 1 218 ? 3.984 -32.812 -25.281 1 96.62 218 TYR A N 1
ATOM 1700 C CA . TYR A 1 218 ? 2.689 -33.281 -24.781 1 96.62 218 TYR A CA 1
ATOM 1701 C C . TYR A 1 218 ? 2.662 -34.781 -24.625 1 96.62 218 TYR A C 1
ATOM 1703 O O . TYR A 1 218 ? 3.248 -35.5 -25.422 1 96.62 218 TYR A O 1
ATOM 1711 N N . LEU A 1 219 ? 2.068 -35.219 -23.578 1 97.81 219 LEU A N 1
ATOM 1712 C CA . LEU A 1 219 ? 1.771 -36.625 -23.359 1 97.81 219 LEU A CA 1
ATOM 1713 C C . LEU A 1 219 ? 0.276 -36.844 -23.156 1 97.81 219 LEU A C 1
ATOM 1715 O O . LEU A 1 219 ? -0.42 -35.938 -22.672 1 97.81 219 LEU A O 1
ATOM 1719 N N . PHE A 1 220 ? -0.176 -38.062 -23.531 1 98.19 220 PHE A N 1
ATOM 1720 C CA . PHE A 1 220 ? -1.608 -38.344 -23.516 1 98.19 220 PHE A CA 1
ATOM 1721 C C . PHE A 1 220 ? -1.896 -39.656 -22.844 1 98.19 220 PHE A C 1
ATOM 1723 O O . PHE A 1 220 ? -1.08 -40.594 -22.891 1 98.19 220 PHE A O 1
ATOM 1730 N N . ARG A 1 221 ? -3.053 -39.719 -22.219 1 97.06 221 ARG A N 1
ATOM 1731 C CA . ARG A 1 221 ? -3.518 -40.969 -21.578 1 97.06 221 ARG A CA 1
ATOM 1732 C C . ARG A 1 221 ? -5.035 -41.094 -21.672 1 97.06 221 ARG A C 1
ATOM 1734 O O . ARG A 1 221 ? -5.754 -40.094 -21.453 1 97.06 221 ARG A O 1
ATOM 1741 N N . ALA A 1 222 ? -5.469 -42.25 -22.078 1 96.12 222 ALA A N 1
ATOM 1742 C CA . ALA A 1 222 ? -6.898 -42.562 -22.047 1 96.12 222 ALA A CA 1
ATOM 1743 C C . ALA A 1 222 ? -7.266 -43.344 -20.812 1 96.12 222 ALA A C 1
ATOM 1745 O O . ALA A 1 222 ? -6.492 -44.219 -20.359 1 96.12 222 ALA A O 1
ATOM 1746 N N . TRP A 1 223 ? -8.398 -43 -20.25 1 93.19 223 TRP A N 1
ATOM 1747 C CA . TRP A 1 223 ? -8.836 -43.781 -19.094 1 93.19 223 TRP A CA 1
ATOM 1748 C C . TRP A 1 223 ? -10.359 -43.844 -19.016 1 93.19 223 TRP A C 1
ATOM 1750 O O . TRP A 1 223 ? -11.039 -43.031 -19.641 1 93.19 223 TRP A O 1
ATOM 1760 N N . ASP A 1 224 ? -10.867 -44.781 -18.438 1 90.94 224 ASP A N 1
ATOM 1761 C CA . ASP A 1 224 ? -12.281 -44.969 -18.109 1 90.94 224 ASP A CA 1
ATOM 1762 C C . ASP A 1 224 ? -12.445 -45.562 -16.719 1 90.94 224 ASP A C 1
ATOM 1764 O O . ASP A 1 224 ? -11.508 -45.594 -15.93 1 90.94 224 ASP A O 1
ATOM 1768 N N . ASN A 1 225 ? -13.617 -46 -16.406 1 87.56 225 ASN A N 1
ATOM 1769 C CA . ASN A 1 225 ? -13.914 -46.5 -15.062 1 87.56 225 ASN A CA 1
ATOM 1770 C C . ASN A 1 225 ? -13.188 -47.812 -14.781 1 87.56 225 ASN A C 1
ATOM 1772 O O . ASN A 1 225 ? -13.062 -48.25 -13.625 1 87.56 225 ASN A O 1
ATOM 1776 N N . ASN A 1 226 ? -12.711 -48.438 -15.859 1 86.62 226 ASN A N 1
ATOM 1777 C CA . ASN A 1 226 ? -12.031 -49.719 -15.695 1 86.62 226 ASN A CA 1
ATOM 1778 C C . ASN A 1 226 ? -10.516 -49.531 -15.602 1 86.62 226 ASN A C 1
ATOM 1780 O O . ASN A 1 226 ? -9.789 -50.5 -15.391 1 86.62 226 ASN A O 1
ATOM 1784 N N . SER A 1 227 ? -10.07 -48.344 -15.758 1 87.94 227 SER A N 1
ATOM 1785 C CA . SER A 1 227 ? -8.648 -48.062 -15.633 1 87.94 227 SER A CA 1
ATOM 1786 C C . SER A 1 227 ? -8.188 -48.156 -14.18 1 87.94 227 SER A C 1
ATOM 1788 O O . SER A 1 227 ? -8.914 -47.781 -13.266 1 87.94 227 SER A O 1
ATOM 1790 N N . THR A 1 228 ? -7.059 -48.719 -14.016 1 85.75 228 THR A N 1
ATOM 1791 C CA . THR A 1 228 ? -6.52 -48.906 -12.68 1 85.75 228 THR A CA 1
ATOM 1792 C C . THR A 1 228 ? -5.859 -47.625 -12.164 1 85.75 228 THR A C 1
ATOM 1794 O O . THR A 1 228 ? -5.617 -46.719 -12.93 1 85.75 228 THR A O 1
ATOM 1797 N N . GLY A 1 229 ? -5.668 -47.531 -10.891 1 88.81 229 GLY A N 1
ATOM 1798 C CA . GLY A 1 229 ? -5.098 -46.344 -10.273 1 88.81 229 GLY A CA 1
ATOM 1799 C C . GLY A 1 229 ? -6.113 -45.219 -10.062 1 88.81 229 GLY A C 1
ATOM 1800 O O . GLY A 1 229 ? -7.316 -45.5 -9.984 1 88.81 229 GLY A O 1
ATOM 1801 N N . VAL A 1 230 ? -5.641 -44.125 -9.82 1 91.62 230 VAL A N 1
ATOM 1802 C CA . VAL A 1 230 ? -6.492 -42.938 -9.664 1 91.62 230 VAL A CA 1
ATOM 1803 C C . VAL A 1 230 ? -6.469 -42.125 -10.945 1 91.62 230 VAL A C 1
ATOM 1805 O O . VAL A 1 230 ? -5.398 -41.75 -11.438 1 91.62 230 VAL A O 1
ATOM 1808 N N . ASN A 1 231 ? -7.605 -41.969 -11.539 1 92.69 231 ASN A N 1
ATOM 1809 C CA . ASN A 1 231 ? -7.75 -41.156 -12.75 1 92.69 231 ASN A CA 1
ATOM 1810 C C . ASN A 1 231 ? -8.773 -40.031 -12.562 1 92.69 231 ASN A C 1
ATOM 1812 O O . ASN A 1 231 ? -9.953 -40.312 -12.32 1 92.69 231 ASN A O 1
ATOM 1816 N N . GLY A 1 232 ? -8.266 -38.812 -12.57 1 90.94 232 GLY A N 1
ATOM 1817 C CA . GLY A 1 232 ? -9.148 -37.688 -12.406 1 90.94 232 GLY A CA 1
ATOM 1818 C C . GLY A 1 232 ? -8.633 -36.438 -13.094 1 90.94 232 GLY A C 1
ATOM 1819 O O . GLY A 1 232 ? -7.594 -36.469 -13.758 1 90.94 232 GLY A O 1
ATOM 1820 N N . GLU A 1 233 ? -9.406 -35.375 -12.945 1 89.5 233 GLU A N 1
ATOM 1821 C CA . GLU A 1 233 ? -9.078 -34.125 -13.609 1 89.5 233 GLU A CA 1
ATOM 1822 C C . GLU A 1 233 ? -7.93 -33.406 -12.906 1 89.5 233 GLU A C 1
ATOM 1824 O O . GLU A 1 233 ? -7.223 -32.594 -13.523 1 89.5 233 GLU A O 1
ATOM 1829 N N . ASP A 1 234 ? -7.73 -33.781 -11.648 1 90.88 234 ASP A N 1
ATOM 1830 C CA . ASP A 1 234 ? -6.73 -33.031 -10.883 1 90.88 234 ASP A CA 1
ATOM 1831 C C . ASP A 1 234 ? -5.508 -33.906 -10.594 1 90.88 234 ASP A C 1
ATOM 1833 O O . ASP A 1 234 ? -4.414 -33.375 -10.352 1 90.88 234 ASP A O 1
ATOM 1837 N N . VAL A 1 235 ? -5.793 -35.219 -10.609 1 93.94 235 VAL A N 1
ATOM 1838 C CA . VAL A 1 235 ? -4.727 -36.125 -10.172 1 93.94 235 VAL A CA 1
ATOM 1839 C C . VAL A 1 235 ? -4.766 -37.406 -10.992 1 93.94 235 VAL A C 1
ATOM 1841 O O . VAL A 1 235 ? -5.844 -37.938 -11.266 1 93.94 235 VAL A O 1
ATOM 1844 N N . ILE A 1 236 ? -3.641 -37.844 -11.383 1 95.62 236 ILE A N 1
ATOM 1845 C CA . ILE A 1 236 ? -3.418 -39.188 -11.914 1 95.62 236 ILE A CA 1
ATOM 1846 C C . ILE A 1 236 ? -2.375 -39.906 -11.07 1 95.62 236 ILE A C 1
ATOM 1848 O O . ILE A 1 236 ? -1.312 -39.375 -10.773 1 95.62 236 ILE A O 1
ATOM 1852 N N . ALA A 1 237 ? -2.719 -41.156 -10.648 1 95 237 ALA A N 1
ATOM 1853 C CA . ALA A 1 237 ? -1.8 -41.812 -9.742 1 95 237 ALA A CA 1
ATOM 1854 C C . ALA A 1 237 ? -1.784 -43.344 -10.008 1 95 237 ALA A C 1
ATOM 1856 O O . ALA A 1 237 ? -2.744 -43.875 -10.547 1 95 237 ALA A O 1
ATOM 1857 N N . SER A 1 238 ? -0.751 -43.906 -9.609 1 94.31 238 SER A N 1
ATOM 1858 C CA . SER A 1 238 ? -0.561 -45.344 -9.758 1 94.31 238 SER A CA 1
ATOM 1859 C C . SER A 1 238 ? -1.513 -46.125 -8.852 1 94.31 238 SER A C 1
ATOM 1861 O O . SER A 1 238 ? -2.111 -45.562 -7.938 1 94.31 238 SER A O 1
ATOM 1863 N N . ILE A 1 239 ? -1.692 -47.344 -9.141 1 92.06 239 ILE A N 1
ATOM 1864 C CA . ILE A 1 239 ? -2.557 -48.188 -8.336 1 92.06 239 ILE A CA 1
ATOM 1865 C C . ILE A 1 239 ? -1.977 -48.344 -6.934 1 92.06 239 ILE A C 1
ATOM 1867 O O . ILE A 1 239 ? -2.721 -48.438 -5.957 1 92.06 239 ILE A O 1
ATOM 1871 N N . LEU A 1 240 ? -0.664 -48.312 -6.852 1 90.94 240 LEU A N 1
ATOM 1872 C CA . LEU A 1 240 ? -0.017 -48.406 -5.547 1 90.94 240 LEU A CA 1
ATOM 1873 C C . LEU A 1 240 ? -0.474 -47.281 -4.629 1 90.94 240 LEU A C 1
ATOM 1875 O O . LEU A 1 240 ? -0.636 -47.469 -3.422 1 90.94 240 LEU A O 1
ATOM 1879 N N . ASN A 1 241 ? -0.679 -46.125 -5.156 1 89.81 241 ASN A N 1
ATOM 1880 C CA . ASN A 1 241 ? -1.073 -44.969 -4.383 1 89.81 241 ASN A CA 1
ATOM 1881 C C . ASN A 1 241 ? -2.439 -45.156 -3.729 1 89.81 241 ASN A C 1
ATOM 1883 O O . ASN A 1 241 ? -2.699 -44.594 -2.654 1 89.81 241 ASN A O 1
ATOM 1887 N N . LYS A 1 242 ? -3.471 -45.812 -4.309 1 83.44 242 LYS A N 1
ATOM 1888 C CA . LYS A 1 242 ? -4.832 -45.969 -3.814 1 83.44 242 LYS A CA 1
ATOM 1889 C C . LYS A 1 242 ? -4.836 -46.625 -2.432 1 83.44 242 LYS A C 1
ATOM 1891 O O . LYS A 1 242 ? -5.641 -46.25 -1.571 1 83.44 242 LYS A O 1
ATOM 1896 N N . GLY A 1 243 ? -3.947 -47.5 -2.172 1 75.12 243 GLY A N 1
ATOM 1897 C CA . GLY A 1 243 ? -3.963 -48.188 -0.893 1 75.12 243 GLY A CA 1
ATOM 1898 C C . GLY A 1 243 ? -2.678 -48.031 -0.107 1 75.12 243 GLY A C 1
ATOM 1899 O O . GLY A 1 243 ? -2.395 -48.812 0.806 1 75.12 243 GLY A O 1
ATOM 1900 N N . ASP A 1 244 ? -1.949 -46.969 -0.467 1 75.56 244 ASP A N 1
ATOM 1901 C CA . ASP A 1 244 ? -0.584 -46.875 0.042 1 75.56 244 ASP A CA 1
ATOM 1902 C C . ASP A 1 244 ? -0.53 -46.094 1.345 1 75.56 244 ASP A C 1
ATOM 1904 O O . ASP A 1 244 ? -0.283 -44.875 1.331 1 75.56 244 ASP A O 1
ATOM 1908 N N . LYS A 1 245 ? -0.784 -46.781 2.492 1 71.69 245 LYS A N 1
ATOM 1909 C CA . LYS A 1 245 ? -0.709 -46.125 3.797 1 71.69 245 LYS A CA 1
ATOM 1910 C C . LYS A 1 245 ? 0.737 -45.812 4.18 1 71.69 245 LYS A C 1
ATOM 1912 O O . LYS A 1 245 ? 0.999 -44.906 4.973 1 71.69 245 LYS A O 1
ATOM 1917 N N . ALA A 1 246 ? 1.732 -46.5 3.609 1 74 246 ALA A N 1
ATOM 1918 C CA . ALA A 1 246 ? 3.135 -46.375 4 1 74 246 ALA A CA 1
ATOM 1919 C C . ALA A 1 246 ? 3.893 -45.469 3.045 1 74 246 ALA A C 1
ATOM 1921 O O . ALA A 1 246 ? 5.125 -45.406 3.064 1 74 246 ALA A O 1
ATOM 1922 N N . ASN A 1 247 ? 3.309 -44.812 2.154 1 81.06 247 ASN A N 1
ATOM 1923 C CA . ASN A 1 247 ? 3.871 -43.844 1.192 1 81.06 247 ASN A CA 1
ATOM 1924 C C . ASN A 1 247 ? 4.895 -44.531 0.284 1 81.06 247 ASN A C 1
ATOM 1926 O O . ASN A 1 247 ? 5.91 -43.938 -0.072 1 81.06 247 ASN A O 1
ATOM 1930 N N . ARG A 1 248 ? 4.672 -45.719 -0.012 1 88.62 248 ARG A N 1
ATOM 1931 C CA . ARG A 1 248 ? 5.57 -46.438 -0.892 1 88.62 248 ARG A CA 1
ATOM 1932 C C . ARG A 1 248 ? 5.539 -45.875 -2.309 1 88.62 248 ARG A C 1
ATOM 1934 O O . ARG A 1 248 ? 6.461 -46.094 -3.094 1 88.62 248 ARG A O 1
ATOM 1941 N N . HIS A 1 249 ? 4.457 -45.219 -2.633 1 91.44 249 HIS A N 1
ATOM 1942 C CA . HIS A 1 249 ? 4.328 -44.625 -3.959 1 91.44 249 HIS A CA 1
ATOM 1943 C C . HIS A 1 249 ? 5.359 -43.5 -4.172 1 91.44 249 HIS A C 1
ATOM 1945 O O . HIS A 1 249 ? 5.586 -43.062 -5.305 1 91.44 249 HIS A O 1
ATOM 1951 N N . LYS A 1 250 ? 6.039 -43.125 -3.105 1 91.75 250 LYS A N 1
ATOM 1952 C CA . LYS A 1 250 ? 7.027 -42.062 -3.184 1 91.75 250 LYS A CA 1
ATOM 1953 C C . LYS A 1 250 ? 8.422 -42.625 -3.463 1 91.75 250 LYS A C 1
ATOM 1955 O O . LYS A 1 250 ? 9.367 -41.844 -3.656 1 91.75 250 LYS A O 1
ATOM 1960 N N . ILE A 1 251 ? 8.5 -43.844 -3.588 1 91.69 251 ILE A N 1
ATOM 1961 C CA . ILE A 1 251 ? 9.805 -44.469 -3.818 1 91.69 251 ILE A CA 1
ATOM 1962 C C . ILE A 1 251 ? 10.109 -44.469 -5.312 1 91.69 251 ILE A C 1
ATOM 1964 O O . ILE A 1 251 ? 9.359 -45.062 -6.102 1 91.69 251 ILE A O 1
ATOM 1968 N N . ASP A 1 252 ? 11.164 -43.875 -5.645 1 93.81 252 ASP A N 1
ATOM 1969 C CA . ASP A 1 252 ? 11.672 -43.875 -7.016 1 93.81 252 ASP A CA 1
ATOM 1970 C C . ASP A 1 252 ? 12.102 -45.281 -7.449 1 93.81 252 ASP A C 1
ATOM 1972 O O . ASP A 1 252 ? 12.742 -46 -6.68 1 93.81 252 ASP A O 1
ATOM 1976 N N . ILE A 1 253 ? 11.758 -45.594 -8.609 1 95 253 ILE A N 1
ATOM 1977 C CA . ILE A 1 253 ? 12.07 -46.938 -9.141 1 95 253 ILE A CA 1
ATOM 1978 C C . ILE A 1 253 ? 13.57 -47.188 -9.047 1 95 253 ILE A C 1
ATOM 1980 O O . ILE A 1 253 ? 14.008 -48.312 -8.852 1 95 253 ILE A O 1
ATOM 1984 N N . PHE A 1 254 ? 14.367 -46.125 -9.109 1 93.69 254 PHE A N 1
ATOM 1985 C CA . PHE A 1 254 ? 15.82 -46.281 -9.086 1 93.69 254 PHE A CA 1
ATOM 1986 C C . PHE A 1 254 ? 16.328 -46.438 -7.656 1 93.69 254 PHE A C 1
ATOM 1988 O O . PHE A 1 254 ? 17.484 -46.812 -7.438 1 93.69 254 PHE A O 1
ATOM 1995 N N . SER A 1 255 ? 15.5 -46.219 -6.719 1 91.69 255 SER A N 1
ATOM 1996 C CA . SER A 1 255 ? 15.859 -46.406 -5.316 1 91.69 255 SER A CA 1
ATOM 1997 C C . SER A 1 255 ? 15.398 -47.75 -4.809 1 91.69 255 SER A C 1
ATOM 1999 O O . SER A 1 255 ? 15.68 -48.125 -3.666 1 91.69 255 SER A O 1
ATOM 2001 N N . MET A 1 256 ? 14.734 -48.5 -5.664 1 93.12 256 MET A N 1
ATOM 2002 C CA . MET A 1 256 ? 14.266 -49.844 -5.324 1 93.12 256 MET A CA 1
ATOM 2003 C C . MET A 1 256 ? 15.359 -50.875 -5.547 1 93.12 256 MET A C 1
ATOM 2005 O O . MET A 1 256 ? 16.406 -50.562 -6.113 1 93.12 256 MET A O 1
ATOM 2009 N N . ASP A 1 257 ? 15.023 -52.062 -4.969 1 93.19 257 ASP A N 1
ATOM 2010 C CA . ASP A 1 257 ? 15.859 -53.219 -5.363 1 93.19 257 ASP A CA 1
ATOM 2011 C C . ASP A 1 257 ? 15.898 -53.344 -6.883 1 93.19 257 ASP A C 1
ATOM 2013 O O . ASP A 1 257 ? 14.852 -53.312 -7.543 1 93.19 257 ASP A O 1
ATOM 2017 N N . TYR A 1 258 ? 17.078 -53.562 -7.422 1 93.38 258 TYR A N 1
ATOM 2018 C CA . TYR A 1 258 ? 17.312 -53.531 -8.859 1 93.38 258 TYR A CA 1
ATOM 2019 C C . TYR A 1 258 ? 16.453 -54.562 -9.578 1 93.38 258 TYR A C 1
ATOM 2021 O O . TYR A 1 258 ? 15.805 -54.281 -10.578 1 93.38 258 TYR A O 1
ATOM 2029 N N . GLN A 1 259 ? 16.391 -55.781 -9.125 1 94.56 259 GLN A N 1
ATOM 2030 C CA . GLN A 1 259 ? 15.641 -56.875 -9.75 1 94.56 259 GLN A CA 1
ATOM 2031 C C . GLN A 1 259 ? 14.141 -56.625 -9.617 1 94.56 259 GLN A C 1
ATOM 2033 O O . GLN A 1 259 ? 13.391 -56.844 -10.578 1 94.56 259 GLN A O 1
ATOM 2038 N N . LYS A 1 260 ? 13.75 -56.188 -8.406 1 93.81 260 LYS A N 1
ATOM 2039 C CA . LYS A 1 260 ? 12.336 -55.938 -8.172 1 93.81 260 LYS A CA 1
ATOM 2040 C C . LYS A 1 260 ? 11.828 -54.812 -9.062 1 93.81 260 LYS A C 1
ATOM 2042 O O . LYS A 1 260 ? 10.711 -54.875 -9.578 1 93.81 260 LYS A O 1
ATOM 2047 N N . ALA A 1 261 ? 12.672 -53.812 -9.188 1 94.31 261 ALA A N 1
ATOM 2048 C CA . ALA A 1 261 ? 12.336 -52.688 -10.062 1 94.31 261 ALA A CA 1
ATOM 2049 C C . ALA A 1 261 ? 12.148 -53.125 -11.508 1 94.31 261 ALA A C 1
ATOM 2051 O O . ALA A 1 261 ? 11.172 -52.781 -12.156 1 94.31 261 ALA A O 1
ATOM 2052 N N . SER A 1 262 ? 13.086 -53.906 -11.938 1 94 262 SER A N 1
ATOM 2053 C CA . SER A 1 262 ? 13.023 -54.438 -13.297 1 94 262 SER A CA 1
ATOM 2054 C C . SER A 1 262 ? 11.773 -55.281 -13.5 1 94 262 SER A C 1
ATOM 2056 O O . SER A 1 262 ? 11.094 -55.188 -14.523 1 94 262 SER A O 1
ATOM 2058 N N . GLU A 1 263 ? 11.453 -56.094 -12.547 1 92.69 263 GLU A N 1
ATOM 2059 C CA . GLU A 1 263 ? 10.273 -56.938 -12.617 1 92.69 263 GLU A CA 1
ATOM 2060 C C . GLU A 1 263 ? 8.992 -56.125 -12.664 1 92.69 263 GLU A C 1
ATOM 2062 O O . GLU A 1 263 ? 8.078 -56.406 -13.43 1 92.69 263 GLU A O 1
ATOM 2067 N N . MET A 1 264 ? 8.945 -55.125 -11.82 1 93 264 MET A N 1
ATOM 2068 C CA . MET A 1 264 ? 7.781 -54.25 -11.812 1 93 264 MET A CA 1
ATOM 2069 C C . MET A 1 264 ? 7.59 -53.594 -13.172 1 93 264 MET A C 1
ATOM 2071 O O . MET A 1 264 ? 6.473 -53.531 -13.688 1 93 264 MET A O 1
ATOM 2075 N N . LEU A 1 265 ? 8.695 -53.094 -13.727 1 93.88 265 LEU A N 1
ATOM 2076 C CA . LEU A 1 265 ? 8.664 -52.469 -15.039 1 93.88 265 LEU A CA 1
ATOM 2077 C C . LEU A 1 265 ? 8.117 -53.438 -16.094 1 93.88 265 LEU A C 1
ATOM 2079 O O . LEU A 1 265 ? 7.219 -53.062 -16.859 1 93.88 265 LEU A O 1
ATOM 2083 N N . HIS A 1 266 ? 8.578 -54.625 -16.109 1 92.31 266 HIS A N 1
ATOM 2084 C CA . HIS A 1 266 ? 8.156 -55.625 -17.094 1 92.31 266 HIS A CA 1
ATOM 2085 C C . HIS A 1 266 ? 6.688 -56 -16.922 1 92.31 266 HIS A C 1
ATOM 2087 O O . HIS A 1 266 ? 5.953 -56.094 -17.891 1 92.31 266 HIS A O 1
ATOM 2093 N N . HIS A 1 267 ? 6.383 -56.094 -15.703 1 91 267 HIS A N 1
ATOM 2094 C CA . HIS A 1 267 ? 4.977 -56.406 -15.445 1 91 267 HIS A CA 1
ATOM 2095 C C . HIS A 1 267 ? 4.074 -55.281 -15.93 1 91 267 HIS A C 1
ATOM 2097 O O . HIS A 1 267 ? 3.033 -55.531 -16.547 1 91 267 HIS A O 1
ATOM 2103 N N . HIS A 1 268 ? 4.473 -54.094 -15.672 1 92.75 268 HIS A N 1
ATOM 2104 C CA . HIS A 1 268 ? 3.693 -52.938 -16.094 1 92.75 268 HIS A CA 1
ATOM 2105 C C . HIS A 1 268 ? 3.549 -52.875 -17.609 1 92.75 268 HIS A C 1
ATOM 2107 O O . HIS A 1 268 ? 2.461 -52.625 -18.125 1 92.75 268 HIS A O 1
ATOM 2113 N N . LEU A 1 269 ? 4.562 -53.156 -18.312 1 90.31 269 LEU A N 1
ATOM 2114 C CA . LEU A 1 269 ? 4.594 -53 -19.766 1 90.31 269 LEU A CA 1
ATOM 2115 C C . LEU A 1 269 ? 3.906 -54.188 -20.453 1 90.31 269 LEU A C 1
ATOM 2117 O O . LEU A 1 269 ? 3.564 -54.094 -21.625 1 90.31 269 LEU A O 1
ATOM 2121 N N . SER A 1 270 ? 3.766 -55.281 -19.719 1 83.62 270 SER A N 1
ATOM 2122 C CA . SER A 1 270 ? 3.219 -56.469 -20.344 1 83.62 270 SER A CA 1
ATOM 2123 C C . SER A 1 270 ? 1.779 -56.719 -19.906 1 83.62 270 SER A C 1
ATOM 2125 O O . SER A 1 270 ? 1.1 -57.594 -20.453 1 83.62 270 SER A O 1
ATOM 2127 N N . LYS A 1 271 ? 1.419 -56 -19 1 68.25 271 LYS A N 1
ATOM 2128 C CA . LYS A 1 271 ? 0.114 -56.312 -18.422 1 68.25 271 LYS A CA 1
ATOM 2129 C C . LYS A 1 271 ? -1.008 -56.031 -19.422 1 68.25 271 LYS A C 1
ATOM 2131 O O . LYS A 1 271 ? -0.824 -55.312 -20.391 1 68.25 271 LYS A O 1
ATOM 2136 N N . SER A 1 272 ? -1.957 -56.844 -19.078 1 62.59 272 SER A N 1
ATOM 2137 C CA . SER A 1 272 ? -3.174 -56.562 -19.844 1 62.59 272 SER A CA 1
ATOM 2138 C C . SER A 1 272 ? -3.75 -55.188 -19.531 1 62.59 272 SER A C 1
ATOM 2140 O O . SER A 1 272 ? -3.443 -54.625 -18.484 1 62.59 272 SER A O 1
ATOM 2142 N N . ALA A 1 273 ? -4.457 -54.625 -20.469 1 54.94 273 ALA A N 1
ATOM 2143 C CA . ALA A 1 273 ? -5.059 -53.312 -20.359 1 54.94 273 ALA A CA 1
ATOM 2144 C C . ALA A 1 273 ? -5.84 -53.156 -19.062 1 54.94 273 ALA A C 1
ATOM 2146 O O . ALA A 1 273 ? -6.094 -52.031 -18.609 1 54.94 273 ALA A O 1
ATOM 2147 N N . PHE A 1 274 ? -6.035 -54.344 -18.359 1 55.59 274 PHE A N 1
ATOM 2148 C CA . PHE A 1 274 ? -6.941 -54.281 -17.234 1 55.59 274 PHE A CA 1
ATOM 2149 C C . PHE A 1 274 ? -6.324 -54.906 -16 1 55.59 274 PHE A C 1
ATOM 2151 O O . PHE A 1 274 ? -6.965 -55 -14.945 1 55.59 274 PHE A O 1
ATOM 2158 N N . GLY A 1 275 ? -5.168 -55.375 -16.156 1 65.06 275 GLY A N 1
ATOM 2159 C CA . GLY A 1 275 ? -4.605 -56.125 -15.039 1 65.06 275 GLY A CA 1
ATOM 2160 C C . GLY A 1 275 ? -3.324 -55.5 -14.508 1 65.06 275 GLY A C 1
ATOM 2161 O O . GLY A 1 275 ? -2.379 -55.281 -15.258 1 65.06 275 GLY A O 1
ATOM 2162 N N . SER A 1 276 ? -3.408 -54.812 -13.305 1 70.31 276 SER A N 1
ATOM 2163 C CA . SER A 1 276 ? -2.191 -54.312 -12.695 1 70.31 276 SER A CA 1
ATOM 2164 C C . SER A 1 276 ? -1.955 -54.906 -11.32 1 70.31 276 SER A C 1
ATOM 2166 O O . SER A 1 276 ? -2.908 -55.25 -10.609 1 70.31 276 SER A O 1
ATOM 2168 N N . LEU A 1 277 ? -0.694 -55.156 -11.094 1 76.81 277 LEU A N 1
ATOM 2169 C CA . LEU A 1 277 ? -0.334 -55.531 -9.734 1 76.81 277 LEU A CA 1
ATOM 2170 C C . LEU A 1 277 ? -0.509 -54.375 -8.773 1 76.81 277 LEU A C 1
ATOM 2172 O O . LEU A 1 277 ? -0.223 -53.219 -9.125 1 76.81 277 LEU A O 1
ATOM 2176 N N . VAL A 1 278 ? -0.934 -54.656 -7.598 1 77.56 278 VAL A N 1
ATOM 2177 C CA . VAL A 1 278 ? -1.197 -53.625 -6.59 1 77.56 278 VAL A CA 1
ATOM 2178 C C . VAL A 1 278 ? 0.104 -52.938 -6.207 1 77.56 278 VAL A C 1
ATOM 2180 O O . VAL A 1 278 ? 0.085 -51.812 -5.68 1 77.56 278 VAL A O 1
ATOM 2183 N N . THR A 1 279 ? 1.255 -53.5 -6.637 1 81.31 279 THR A N 1
ATOM 2184 C CA . THR A 1 279 ? 2.553 -52.938 -6.285 1 81.31 279 THR A CA 1
ATOM 2185 C C . THR A 1 279 ? 3.088 -52.062 -7.422 1 81.31 279 THR A C 1
ATOM 2187 O O . THR A 1 279 ? 4.18 -51.5 -7.32 1 81.31 279 THR A O 1
ATOM 2190 N N . ASP A 1 280 ? 2.311 -51.969 -8.484 1 90.62 280 ASP A N 1
ATOM 2191 C CA . ASP A 1 280 ? 2.727 -51.188 -9.641 1 90.62 280 ASP A CA 1
ATOM 2192 C C . ASP A 1 280 ? 2.662 -49.688 -9.336 1 90.62 280 ASP A C 1
ATOM 2194 O O . ASP A 1 280 ? 1.583 -49.156 -9.102 1 90.62 280 ASP A O 1
ATOM 2198 N N . ASN A 1 281 ? 3.77 -49.031 -9.383 1 94.38 281 ASN A N 1
ATOM 2199 C CA . ASN A 1 281 ? 3.85 -47.594 -9.078 1 94.38 281 ASN A CA 1
ATOM 2200 C C . ASN A 1 281 ? 4.004 -46.75 -10.336 1 94.38 281 ASN A C 1
ATOM 2202 O O . ASN A 1 281 ? 4.492 -45.625 -10.281 1 94.38 281 ASN A O 1
ATOM 2206 N N . LEU A 1 282 ? 3.707 -47.344 -11.461 1 95.5 282 LEU A N 1
ATOM 2207 C CA . LEU A 1 282 ? 3.902 -46.656 -12.734 1 95.5 282 LEU A CA 1
ATOM 2208 C C . LEU A 1 282 ? 2.564 -46.344 -13.391 1 95.5 282 LEU A C 1
ATOM 2210 O O . LEU A 1 282 ? 1.572 -47.031 -13.156 1 95.5 282 LEU A O 1
ATOM 2214 N N . VAL A 1 283 ? 2.549 -45.281 -14.094 1 96.19 283 VAL A N 1
ATOM 2215 C CA . VAL A 1 283 ? 1.414 -44.906 -14.922 1 96.19 283 VAL A CA 1
ATOM 2216 C C . VAL A 1 283 ? 1.883 -44.656 -16.359 1 96.19 283 VAL A C 1
ATOM 2218 O O . VAL A 1 283 ? 2.875 -43.938 -16.578 1 96.19 283 VAL A O 1
ATOM 2221 N N . SER A 1 284 ? 1.186 -45.188 -17.328 1 95.81 284 SER A N 1
ATOM 2222 C CA . SER A 1 284 ? 1.593 -45.094 -18.734 1 95.81 284 SER A CA 1
ATOM 2223 C C . SER A 1 284 ? 0.983 -43.875 -19.391 1 95.81 284 SER A C 1
ATOM 2225 O O . SER A 1 284 ? -0.179 -43.531 -19.156 1 95.81 284 SER A O 1
ATOM 2227 N N . TRP A 1 285 ? 1.809 -43.219 -20.172 1 96.81 285 TRP A N 1
ATOM 2228 C CA . TRP A 1 285 ? 1.468 -42.125 -21.078 1 96.81 285 TRP A CA 1
ATOM 2229 C C . TRP A 1 285 ? 2.002 -42.406 -22.484 1 96.81 285 TRP A C 1
ATOM 2231 O O . TRP A 1 285 ? 2.885 -43.25 -22.656 1 96.81 285 TRP A O 1
ATOM 2241 N N . SER A 1 286 ? 1.436 -41.688 -23.469 1 97.5 286 SER A N 1
ATOM 2242 C CA . SER A 1 286 ? 1.954 -41.781 -24.828 1 97.5 286 SER A CA 1
ATOM 2243 C C . SER A 1 286 ? 2.154 -40.406 -25.438 1 97.5 286 SER A C 1
ATOM 2245 O O . SER A 1 286 ? 1.341 -39.5 -25.234 1 97.5 286 SER A O 1
ATOM 2247 N N . SER A 1 287 ? 3.244 -40.281 -26.203 1 97.06 287 SER A N 1
ATOM 2248 C CA . SER A 1 287 ? 3.461 -39.062 -26.938 1 97.06 287 SER A CA 1
ATOM 2249 C C . SER A 1 287 ? 2.578 -39 -28.172 1 97.06 287 SER A C 1
ATOM 2251 O O . SER A 1 287 ? 2.451 -37.938 -28.797 1 97.06 287 SER A O 1
ATOM 2253 N N . SER A 1 288 ? 1.938 -40.062 -28.484 1 96.94 288 SER A N 1
ATOM 2254 C CA . SER A 1 288 ? 1.125 -40.156 -29.688 1 96.94 288 SER A CA 1
ATOM 2255 C C . SER A 1 288 ? -0.359 -40.031 -29.375 1 96.94 288 SER A C 1
ATOM 2257 O O . SER A 1 288 ? -0.986 -40.969 -28.891 1 96.94 288 SER A O 1
ATOM 2259 N N . LEU A 1 289 ? -0.878 -38.938 -29.797 1 97.88 289 LEU A N 1
ATOM 2260 C CA . LEU A 1 289 ? -2.312 -38.719 -29.609 1 97.88 289 LEU A CA 1
ATOM 2261 C C . LEU A 1 289 ? -3.104 -39.688 -30.484 1 97.88 289 LEU A C 1
ATOM 2263 O O . LEU A 1 289 ? -4.141 -40.219 -30.062 1 97.88 289 LEU A O 1
ATOM 2267 N N . MET A 1 290 ? -2.602 -39.938 -31.672 1 97 290 MET A N 1
ATOM 2268 C CA . MET A 1 290 ? -3.24 -40.875 -32.594 1 97 290 MET A CA 1
ATOM 2269 C C . MET A 1 290 ? -3.398 -42.25 -31.938 1 97 290 MET A C 1
ATOM 2271 O O . MET A 1 290 ? -4.473 -42.844 -32 1 97 290 MET A O 1
ATOM 2275 N N . PHE A 1 291 ? -2.379 -42.656 -31.312 1 97 291 PHE A N 1
ATOM 2276 C CA . PHE A 1 291 ? -2.375 -43.938 -30.609 1 97 291 PHE A CA 1
ATOM 2277 C C . PHE A 1 291 ? -3.416 -43.938 -29.5 1 97 291 PHE A C 1
ATOM 2279 O O . PHE A 1 291 ? -4.145 -44.938 -29.344 1 97 291 PHE A O 1
ATOM 2286 N N . VAL A 1 292 ? -3.463 -42.875 -28.734 1 97.81 292 VAL A N 1
ATOM 2287 C CA . VAL A 1 292 ? -4.332 -42.812 -27.562 1 97.81 292 VAL A CA 1
ATOM 2288 C C . VAL A 1 292 ? -5.793 -42.75 -28 1 97.81 292 VAL A C 1
ATOM 2290 O O . VAL A 1 292 ? -6.672 -43.344 -27.375 1 97.81 292 VAL A O 1
ATOM 2293 N N . ILE A 1 293 ? -6.047 -42.031 -29.109 1 97.81 293 ILE A N 1
ATOM 2294 C CA . ILE A 1 293 ? -7.398 -41.969 -29.641 1 97.81 293 ILE A CA 1
ATOM 2295 C C . ILE A 1 293 ? -7.859 -43.375 -30.062 1 97.81 293 ILE A C 1
ATOM 2297 O O . ILE A 1 293 ? -8.977 -43.781 -29.734 1 97.81 293 ILE A O 1
ATOM 2301 N N . GLN A 1 294 ? -7.004 -44.062 -30.766 1 97.31 294 GLN A N 1
ATOM 2302 C CA . GLN A 1 294 ? -7.371 -45.375 -31.219 1 97.31 294 GLN A CA 1
ATOM 2303 C C . GLN A 1 294 ? -7.52 -46.344 -30.031 1 97.31 294 GLN A C 1
ATOM 2305 O O . GLN A 1 294 ? -8.375 -47.219 -30.047 1 97.31 294 GLN A O 1
ATOM 2310 N N . TYR A 1 295 ? -6.688 -46.156 -29.094 1 95.75 295 TYR A N 1
ATOM 2311 C CA . TYR A 1 295 ? -6.848 -46.938 -27.859 1 95.75 295 TYR A CA 1
ATOM 2312 C C . TYR A 1 295 ? -8.211 -46.688 -27.234 1 95.75 295 TYR A C 1
ATOM 2314 O O . TYR A 1 295 ? -8.875 -47.625 -26.781 1 95.75 295 TYR A O 1
ATOM 2322 N N . ALA A 1 296 ? -8.586 -45.469 -27.188 1 96.25 296 ALA A N 1
ATOM 2323 C CA . ALA A 1 296 ? -9.898 -45.094 -26.656 1 96.25 296 ALA A CA 1
ATOM 2324 C C . ALA A 1 296 ? -11.016 -45.75 -27.453 1 96.25 296 ALA A C 1
ATOM 2326 O O . ALA A 1 296 ? -11.977 -46.281 -26.891 1 96.25 296 ALA A O 1
ATOM 2327 N N . ASN A 1 297 ? -10.883 -45.719 -28.797 1 96.06 297 ASN A N 1
ATOM 2328 C CA . ASN A 1 297 ? -11.844 -46.406 -29.656 1 96.06 297 ASN A CA 1
ATOM 2329 C C . ASN A 1 297 ? -11.953 -47.875 -29.312 1 96.06 297 ASN A C 1
ATOM 2331 O O . ASN A 1 297 ? -13.055 -48.406 -29.125 1 96.06 297 ASN A O 1
ATOM 2335 N N . TRP A 1 298 ? -10.82 -48.438 -29.266 1 94.56 298 TRP A N 1
ATOM 2336 C CA . TRP A 1 298 ? -10.766 -49.875 -28.984 1 94.56 298 TRP A CA 1
ATOM 2337 C C . TRP A 1 298 ? -11.398 -50.219 -27.641 1 94.56 298 TRP A C 1
ATOM 2339 O O . TRP A 1 298 ? -12.188 -51.156 -27.531 1 94.56 298 TRP A O 1
ATOM 2349 N N . ARG A 1 299 ? -11.023 -49.469 -26.609 1 92.38 299 ARG A N 1
ATOM 2350 C CA . ARG A 1 299 ? -11.562 -49.688 -25.281 1 92.38 299 ARG A CA 1
ATOM 2351 C C . ARG A 1 299 ? -13.078 -49.531 -25.266 1 92.38 299 ARG A C 1
ATOM 2353 O O . ARG A 1 299 ? -13.789 -50.281 -24.609 1 92.38 299 ARG A O 1
ATOM 2360 N N . LEU A 1 300 ? -13.5 -48.5 -25.922 1 93.06 300 LEU A N 1
ATOM 2361 C CA . LEU A 1 300 ? -14.93 -48.25 -25.969 1 93.06 300 LEU A CA 1
ATOM 2362 C C . LEU A 1 300 ? -15.68 -49.406 -26.594 1 93.06 300 LEU A C 1
ATOM 2364 O O . LEU A 1 300 ? -16.766 -49.781 -26.141 1 93.06 300 LEU A O 1
ATOM 2368 N N . CYS A 1 301 ? -15.078 -50.062 -27.562 1 92.44 301 CYS A N 1
ATOM 2369 C CA . CYS A 1 301 ? -15.75 -51.094 -28.344 1 92.44 301 CYS A CA 1
ATOM 2370 C C . CYS A 1 301 ? -15.539 -52.469 -27.734 1 92.44 301 CYS A C 1
ATOM 2372 O O . CYS A 1 301 ? -16.281 -53.406 -28.031 1 92.44 301 CYS A O 1
ATOM 2374 N N . ASN A 1 302 ? -14.539 -52.594 -26.938 1 87.88 302 ASN A N 1
ATOM 2375 C CA . ASN A 1 302 ? -14.164 -53.969 -26.516 1 87.88 302 ASN A CA 1
ATOM 2376 C C . ASN A 1 302 ? -14.258 -54.125 -25.016 1 87.88 302 ASN A C 1
ATOM 2378 O O . ASN A 1 302 ? -13.789 -55.125 -24.469 1 87.88 302 ASN A O 1
ATOM 2382 N N . THR A 1 303 ? -14.664 -53.156 -24.375 1 81.56 303 THR A N 1
ATOM 2383 C CA . THR A 1 303 ? -14.906 -53.344 -22.938 1 81.56 303 THR A CA 1
ATOM 2384 C C . THR A 1 303 ? -16.281 -53.938 -22.688 1 81.56 303 THR A C 1
ATOM 2386 O O . THR A 1 303 ? -17.312 -53.312 -22.953 1 81.56 303 THR A O 1
ATOM 2389 N N . TRP A 1 304 ? -16.188 -55.156 -22.328 1 72.81 304 TRP A N 1
ATOM 2390 C CA . TRP A 1 304 ? -17.422 -55.906 -22.172 1 72.81 304 TRP A CA 1
ATOM 2391 C C . TRP A 1 304 ? -17.922 -55.812 -20.719 1 72.81 304 TRP A C 1
ATOM 2393 O O . TRP A 1 304 ? -19.125 -55.812 -20.469 1 72.81 304 TRP A O 1
ATOM 2403 N N . HIS A 1 305 ? -16.922 -55.688 -19.906 1 71 305 HIS A N 1
ATOM 2404 C CA . HIS A 1 305 ? -17.312 -55.531 -18.516 1 71 305 HIS A CA 1
ATOM 2405 C C . HIS A 1 305 ? -17.5 -54.062 -18.141 1 71 305 HIS A C 1
ATOM 2407 O O . HIS A 1 305 ? -16.578 -53.25 -18.281 1 71 305 HIS A O 1
ATOM 2413 N N . ASN A 1 306 ? -18.672 -53.594 -17.766 1 75.06 306 ASN A N 1
ATOM 2414 C CA . ASN A 1 306 ? -19.031 -52.25 -17.344 1 75.06 306 ASN A CA 1
ATOM 2415 C C . ASN A 1 306 ? -18.828 -51.25 -18.453 1 75.06 306 ASN A C 1
ATOM 2417 O O . ASN A 1 306 ? -18 -50.344 -18.344 1 75.06 306 ASN A O 1
ATOM 2421 N N . PRO A 1 307 ? -19.484 -51.531 -19.5 1 75.31 307 PRO A N 1
ATOM 2422 C CA . PRO A 1 307 ? -19.344 -50.625 -20.656 1 75.31 307 PRO A CA 1
ATOM 2423 C C . PRO A 1 307 ? -19.594 -49.156 -20.312 1 75.31 307 PRO A C 1
ATOM 2425 O O . PRO A 1 307 ? -20.406 -48.875 -19.438 1 75.31 307 PRO A O 1
ATOM 2428 N N . GLN A 1 308 ? -18.734 -48.375 -20.797 1 79.94 308 GLN A N 1
ATOM 2429 C CA . GLN A 1 308 ? -18.859 -46.938 -20.594 1 79.94 308 GLN A CA 1
ATOM 2430 C C . GLN A 1 308 ? -19.328 -46.219 -21.859 1 79.94 308 GLN A C 1
ATOM 2432 O O . GLN A 1 308 ? -19.094 -46.719 -22.969 1 79.94 308 GLN A O 1
ATOM 2437 N N . ASP A 1 309 ? -19.969 -45.156 -21.625 1 84.62 309 ASP A N 1
ATOM 2438 C CA . ASP A 1 309 ? -20.531 -44.406 -22.75 1 84.62 309 ASP A CA 1
ATOM 2439 C C . ASP A 1 309 ? -19.469 -43.5 -23.375 1 84.62 309 ASP A C 1
ATOM 2441 O O . ASP A 1 309 ? -19.656 -43.031 -24.5 1 84.62 309 ASP A O 1
ATOM 2445 N N . ASP A 1 310 ? -18.438 -43.344 -22.578 1 90.69 310 ASP A N 1
ATOM 2446 C CA . ASP A 1 310 ? -17.422 -42.438 -23.109 1 90.69 310 ASP A CA 1
ATOM 2447 C C . ASP A 1 310 ? -16.062 -42.719 -22.453 1 90.69 310 ASP A C 1
ATOM 2449 O O . ASP A 1 310 ? -16 -43.312 -21.391 1 90.69 310 ASP A O 1
ATOM 2453 N N . ILE A 1 311 ? -14.992 -42.438 -23.156 1 95.25 311 ILE A N 1
ATOM 2454 C CA . ILE A 1 311 ? -13.625 -42.562 -22.672 1 95.25 311 ILE A CA 1
ATOM 2455 C C . ILE A 1 311 ? -12.969 -41.188 -22.547 1 95.25 311 ILE A C 1
ATOM 2457 O O . ILE A 1 311 ? -13.094 -40.375 -23.438 1 95.25 311 ILE A O 1
ATOM 2461 N N . ARG A 1 312 ? -12.297 -41.031 -21.453 1 96.44 312 ARG A N 1
ATOM 2462 C CA . ARG A 1 312 ? -11.594 -39.75 -21.234 1 96.44 312 ARG A CA 1
ATOM 2463 C C . ARG A 1 312 ? -10.164 -39.812 -21.766 1 96.44 312 ARG A C 1
ATOM 2465 O O . ARG A 1 312 ? -9.555 -40.906 -21.766 1 96.44 312 ARG A O 1
ATOM 2472 N N . ILE A 1 313 ? -9.711 -38.719 -22.25 1 97.38 313 ILE A N 1
ATOM 2473 C CA . ILE A 1 313 ? -8.32 -38.562 -22.672 1 97.38 313 ILE A CA 1
ATOM 2474 C C . ILE A 1 313 ? -7.699 -37.375 -21.984 1 97.38 313 ILE A C 1
ATOM 2476 O O . ILE A 1 313 ? -8.227 -36.25 -22.078 1 97.38 313 ILE A O 1
ATOM 2480 N N . CYS A 1 314 ? -6.641 -37.625 -21.297 1 97.31 314 CYS A N 1
ATOM 2481 C CA . CYS A 1 314 ? -5.914 -36.562 -20.609 1 97.31 314 CYS A CA 1
ATOM 2482 C C . CYS A 1 314 ? -4.66 -36.156 -21.391 1 97.31 314 CYS A C 1
ATOM 2484 O O . CYS A 1 314 ? -3.928 -37.031 -21.875 1 97.31 314 CYS A O 1
ATOM 2486 N N . ALA A 1 315 ? -4.5 -34.906 -21.609 1 97.81 315 ALA A N 1
ATOM 2487 C CA . ALA A 1 315 ? -3.279 -34.344 -22.188 1 97.81 315 ALA A CA 1
ATOM 2488 C C . ALA A 1 315 ? -2.51 -33.5 -21.172 1 97.81 315 ALA A C 1
ATOM 2490 O O . ALA A 1 315 ? -3.094 -32.688 -20.469 1 97.81 315 ALA A O 1
ATOM 2491 N N . VAL A 1 316 ? -1.201 -33.75 -21.062 1 97.12 316 VAL A N 1
ATOM 2492 C CA . VAL A 1 316 ? -0.389 -32.938 -20.172 1 97.12 316 VAL A CA 1
ATOM 2493 C C . VAL A 1 316 ? 0.685 -32.219 -20.969 1 97.12 316 VAL A C 1
ATOM 2495 O O . VAL A 1 316 ? 1.152 -32.719 -22 1 97.12 316 VAL A O 1
ATOM 2498 N N . ASP A 1 317 ? 1.006 -31 -20.594 1 95.25 317 ASP A N 1
ATOM 2499 C CA . ASP A 1 317 ? 2.148 -30.234 -21.094 1 95.25 317 ASP A CA 1
ATOM 2500 C C . ASP A 1 317 ? 3.396 -30.516 -20.266 1 95.25 317 ASP A C 1
ATOM 2502 O O . ASP A 1 317 ? 3.537 -29.984 -19.156 1 95.25 317 ASP A O 1
ATOM 2506 N N . THR A 1 318 ? 4.258 -31.297 -20.766 1 94.62 318 THR A N 1
ATOM 2507 C CA . THR A 1 318 ? 5.387 -31.812 -19.984 1 94.62 318 THR A CA 1
ATOM 2508 C C . THR A 1 318 ? 6.316 -30.672 -19.578 1 94.62 318 THR A C 1
ATOM 2510 O O . THR A 1 318 ? 7.109 -30.812 -18.641 1 94.62 318 THR A O 1
ATOM 2513 N N . ALA A 1 319 ? 6.219 -29.516 -20.266 1 89.5 319 ALA A N 1
ATOM 2514 C CA . ALA A 1 319 ? 7.07 -28.375 -19.953 1 89.5 319 ALA A CA 1
ATOM 2515 C C . ALA A 1 319 ? 6.707 -27.781 -18.594 1 89.5 319 ALA A C 1
ATOM 2517 O O . ALA A 1 319 ? 7.484 -27.016 -18.016 1 89.5 319 ALA A O 1
ATOM 2518 N N . LYS A 1 320 ? 5.574 -28.156 -18.125 1 91.19 320 LYS A N 1
ATOM 2519 C CA . LYS A 1 320 ? 5.09 -27.594 -16.875 1 91.19 320 LYS A CA 1
ATOM 2520 C C . LYS A 1 320 ? 5.43 -28.5 -15.695 1 91.19 320 LYS A C 1
ATOM 2522 O O . LYS A 1 320 ? 5.016 -28.25 -14.562 1 91.19 320 LYS A O 1
ATOM 2527 N N . PHE A 1 321 ? 6.121 -29.578 -15.953 1 93.31 321 PHE A N 1
ATOM 2528 C CA . PHE A 1 321 ? 6.516 -30.547 -14.93 1 93.31 321 PHE A CA 1
ATOM 2529 C C . PHE A 1 321 ? 8.031 -30.578 -14.789 1 93.31 321 PHE A C 1
ATOM 2531 O O . PHE A 1 321 ? 8.766 -30.25 -15.727 1 93.31 321 PHE A O 1
ATOM 2538 N N . PRO A 1 322 ? 8.516 -30.938 -13.633 1 91.06 322 PRO A N 1
ATOM 2539 C CA . PRO A 1 322 ? 9.969 -31.016 -13.453 1 91.06 322 PRO A CA 1
ATOM 2540 C C . PRO A 1 322 ? 10.609 -32.094 -14.305 1 91.06 322 PRO A C 1
ATOM 2542 O O . PRO A 1 322 ? 9.938 -33.062 -14.68 1 91.06 322 PRO A O 1
ATOM 2545 N N . LEU A 1 323 ? 11.883 -31.875 -14.484 1 88.94 323 LEU A N 1
ATOM 2546 C CA . LEU A 1 323 ? 12.648 -32.906 -15.156 1 88.94 323 LEU A CA 1
ATOM 2547 C C . LEU A 1 323 ? 12.602 -34.219 -14.367 1 88.94 323 LEU A C 1
ATOM 2549 O O . LEU A 1 323 ? 12.719 -34.219 -13.141 1 88.94 323 LEU A O 1
ATOM 2553 N N . GLY A 1 324 ? 12.273 -35.281 -15.109 1 91.62 324 GLY A N 1
ATOM 2554 C CA . GLY A 1 324 ? 12.227 -36.562 -14.453 1 91.62 324 GLY A CA 1
ATOM 2555 C C . GLY A 1 324 ? 10.828 -37 -14.07 1 91.62 324 GLY A C 1
ATOM 2556 O O . GLY A 1 324 ? 10.625 -38.125 -13.578 1 91.62 324 GLY A O 1
ATOM 2557 N N . GLN A 1 325 ? 9.914 -36.094 -14.297 1 94.88 325 GLN A N 1
ATOM 2558 C CA . GLN A 1 325 ? 8.531 -36.469 -14.008 1 94.88 325 GLN A CA 1
ATOM 2559 C C . GLN A 1 325 ? 8.078 -37.625 -14.883 1 94.88 325 GLN A C 1
ATOM 2561 O O . GLN A 1 325 ? 7.336 -38.5 -14.43 1 94.88 325 GLN A O 1
ATOM 2566 N N . PHE A 1 326 ? 8.531 -37.594 -16.109 1 96.06 326 PHE A N 1
ATOM 2567 C CA . PHE A 1 326 ? 8.211 -38.625 -17.094 1 96.06 326 PHE A CA 1
ATOM 2568 C C . PHE A 1 326 ? 9.477 -39.281 -17.625 1 96.06 326 PHE A C 1
ATOM 2570 O O . PHE A 1 326 ? 10.5 -38.594 -17.797 1 96.06 326 PHE A O 1
ATOM 2577 N N . ALA A 1 327 ? 9.422 -40.531 -17.844 1 94.94 327 ALA A N 1
ATOM 2578 C CA . ALA A 1 327 ? 10.547 -41.281 -18.422 1 94.94 327 ALA A CA 1
ATOM 2579 C C . ALA A 1 327 ? 10.094 -42.156 -19.562 1 94.94 327 ALA A C 1
ATOM 2581 O O . ALA A 1 327 ? 9.055 -42.812 -19.469 1 94.94 327 ALA A O 1
ATOM 2582 N N . ARG A 1 328 ? 10.883 -42.188 -20.578 1 93.94 328 ARG A N 1
ATOM 2583 C CA . ARG A 1 328 ? 10.625 -43.062 -21.703 1 93.94 328 ARG A CA 1
ATOM 2584 C C . ARG A 1 328 ? 10.766 -44.531 -21.297 1 93.94 328 ARG A C 1
ATOM 2586 O O . ARG A 1 328 ? 11.711 -44.906 -20.609 1 93.94 328 ARG A O 1
ATOM 2593 N N . ASP A 1 329 ? 9.812 -45.344 -21.75 1 92.31 329 ASP A N 1
ATOM 2594 C CA . ASP A 1 329 ? 9.836 -46.75 -21.406 1 92.31 329 ASP A CA 1
ATOM 2595 C C . ASP A 1 329 ? 11.133 -47.406 -21.875 1 92.31 329 ASP A C 1
ATOM 2597 O O . ASP A 1 329 ? 11.766 -48.156 -21.109 1 92.31 329 ASP A O 1
ATOM 2601 N N . MET A 1 330 ? 11.578 -47.031 -23.047 1 89.75 330 MET A N 1
ATOM 2602 C CA . MET A 1 330 ? 12.773 -47.656 -23.625 1 89.75 330 MET A CA 1
ATOM 2603 C C . MET A 1 330 ? 14.008 -47.281 -22.812 1 89.75 330 MET A C 1
ATOM 2605 O O . MET A 1 330 ? 14.898 -48.125 -22.625 1 89.75 330 MET A O 1
ATOM 2609 N N . TRP A 1 331 ? 14.039 -46.125 -22.375 1 91.19 331 TRP A N 1
ATOM 2610 C CA . TRP A 1 331 ? 15.148 -45.688 -21.531 1 91.19 331 TRP A CA 1
ATOM 2611 C C . TRP A 1 331 ? 15.172 -46.469 -20.219 1 91.19 331 TRP A C 1
ATOM 2613 O O . TRP A 1 331 ? 16.234 -46.906 -19.766 1 91.19 331 TRP A O 1
ATOM 2623 N N . LEU A 1 332 ? 14.062 -46.688 -19.641 1 92.81 332 LEU A N 1
ATOM 2624 C CA . LEU A 1 332 ? 13.969 -47.438 -18.406 1 92.81 332 LEU A CA 1
ATOM 2625 C C . LEU A 1 332 ? 14.375 -48.906 -18.609 1 92.81 332 LEU A C 1
ATOM 2627 O O . LEU A 1 332 ? 15.07 -49.469 -17.781 1 92.81 332 LEU A O 1
ATOM 2631 N N . LEU A 1 333 ? 13.938 -49.469 -19.719 1 91.44 333 LEU A N 1
ATOM 2632 C CA . LEU A 1 333 ? 14.305 -50.844 -20.016 1 91.44 333 LEU A CA 1
ATOM 2633 C C . LEU A 1 333 ? 15.82 -50.969 -20.141 1 91.44 333 LEU A C 1
ATOM 2635 O O . LEU A 1 333 ? 16.406 -51.969 -19.656 1 91.44 333 LEU A O 1
ATOM 2639 N N . LYS A 1 334 ? 16.406 -49.969 -20.75 1 90.25 334 LYS A N 1
ATOM 2640 C CA . LYS A 1 334 ? 17.859 -50 -20.906 1 90.25 334 LYS A CA 1
ATOM 2641 C C . LYS A 1 334 ? 18.562 -49.781 -19.562 1 90.25 334 LYS A C 1
ATOM 2643 O O . LYS A 1 334 ? 19.625 -50.375 -19.312 1 90.25 334 LYS A O 1
ATOM 2648 N N . ALA A 1 335 ? 18.016 -49 -18.75 1 91.19 335 ALA A N 1
ATOM 2649 C CA . ALA A 1 335 ? 18.594 -48.75 -17.438 1 91.19 335 ALA A CA 1
ATOM 2650 C C . ALA A 1 335 ? 18.656 -50.031 -16.594 1 91.19 335 ALA A C 1
ATOM 2652 O O . ALA A 1 335 ? 19.547 -50.188 -15.766 1 91.19 335 ALA A O 1
ATOM 2653 N N . PHE A 1 336 ? 17.75 -50.938 -16.859 1 92.38 336 PHE A N 1
ATOM 2654 C CA . PHE A 1 336 ? 17.719 -52.188 -16.078 1 92.38 336 PHE A CA 1
ATOM 2655 C C . PHE A 1 336 ? 18.156 -53.375 -16.938 1 92.38 336 PHE A C 1
ATOM 2657 O O . PHE A 1 336 ? 17.688 -54.469 -16.75 1 92.38 336 PHE A O 1
ATOM 2664 N N . ARG A 1 337 ? 19.031 -53.156 -17.828 1 90.31 337 ARG A N 1
ATOM 2665 C CA . ARG A 1 337 ? 19.453 -54.156 -18.812 1 90.31 337 ARG A CA 1
ATOM 2666 C C . ARG A 1 337 ? 20.203 -55.312 -18.156 1 90.31 337 ARG A C 1
ATOM 2668 O O . ARG A 1 337 ? 20.266 -56.406 -18.688 1 90.31 337 ARG A O 1
ATOM 2675 N N . ASN A 1 338 ? 20.781 -55.094 -16.969 1 90.94 338 ASN A N 1
ATOM 2676 C CA . ASN A 1 338 ? 21.625 -56.094 -16.328 1 90.94 338 ASN A CA 1
ATOM 2677 C C . ASN A 1 338 ? 20.828 -56.969 -15.352 1 90.94 338 ASN A C 1
ATOM 2679 O O . ASN A 1 338 ? 21.406 -57.75 -14.602 1 90.94 338 ASN A O 1
ATOM 2683 N N . ALA A 1 339 ? 19.547 -56.781 -15.398 1 94.25 339 ALA A N 1
ATOM 2684 C CA . ALA A 1 339 ? 18.719 -57.625 -14.547 1 94.25 339 ALA A CA 1
ATOM 2685 C C . ALA A 1 339 ? 18.562 -59.031 -15.125 1 94.25 339 ALA A C 1
ATOM 2687 O O . ALA A 1 339 ? 18.953 -59.281 -16.266 1 94.25 339 ALA A O 1
ATOM 2688 N N . GLN A 1 340 ? 18.094 -59.969 -14.258 1 95 340 GLN A N 1
ATOM 2689 C CA . GLN A 1 340 ? 17.734 -61.281 -14.727 1 95 340 GLN A CA 1
ATOM 2690 C C . GLN A 1 340 ? 16.312 -61.312 -15.289 1 95 340 GLN A C 1
ATOM 2692 O O . GLN A 1 340 ? 15.391 -60.812 -14.656 1 95 340 GLN A O 1
ATOM 2697 N N . PHE A 1 341 ? 16.281 -61.938 -16.469 1 93.5 341 PHE A N 1
ATOM 2698 C CA . PHE A 1 341 ? 14.984 -61.875 -17.125 1 93.5 341 PHE A CA 1
ATOM 2699 C C . PHE A 1 341 ? 14.43 -63.281 -17.344 1 93.5 341 PHE A C 1
ATOM 2701 O O . PHE A 1 341 ? 15.172 -64.188 -17.688 1 93.5 341 PHE A O 1
ATOM 2708 N N . ARG A 1 342 ? 13.18 -63.375 -17.141 1 92.69 342 ARG A N 1
ATOM 2709 C CA . ARG A 1 342 ? 12.445 -64.562 -17.594 1 92.69 342 ARG A CA 1
ATOM 2710 C C . ARG A 1 342 ? 12.203 -64.5 -19.094 1 92.69 342 ARG A C 1
ATOM 2712 O O . ARG A 1 342 ? 12.266 -63.438 -19.703 1 92.69 342 ARG A O 1
ATOM 2719 N N . PRO A 1 343 ? 11.977 -65.625 -19.719 1 90 343 PRO A N 1
ATOM 2720 C CA . PRO A 1 343 ? 11.781 -65.625 -21.172 1 90 343 PRO A CA 1
ATOM 2721 C C . PRO A 1 343 ? 10.695 -64.688 -21.641 1 90 343 PRO A C 1
ATOM 2723 O O . PRO A 1 343 ? 10.852 -64 -22.656 1 90 343 PRO A O 1
ATOM 2726 N N . GLU A 1 344 ? 9.688 -64.625 -20.906 1 86.94 344 GLU A N 1
ATOM 2727 C CA . GLU A 1 344 ? 8.594 -63.688 -21.281 1 86.94 344 GLU A CA 1
ATOM 2728 C C . GLU A 1 344 ? 9.047 -62.25 -21.25 1 86.94 344 GLU A C 1
ATOM 2730 O O . GLU A 1 344 ? 8.633 -61.438 -22.078 1 86.94 344 GLU A O 1
ATOM 2735 N N . GLU A 1 345 ? 9.883 -61.906 -20.375 1 89.81 345 GLU A N 1
ATOM 2736 C CA . GLU A 1 345 ? 10.398 -60.562 -20.234 1 89.81 345 GLU A CA 1
ATOM 2737 C C . GLU A 1 345 ? 11.336 -60.219 -21.391 1 89.81 345 GLU A C 1
ATOM 2739 O O . GLU A 1 345 ? 11.344 -59.062 -21.859 1 89.81 345 GLU A O 1
ATOM 2744 N N . LEU A 1 346 ? 12.055 -61.156 -21.812 1 89.62 346 LEU A N 1
ATOM 2745 C CA . LEU A 1 346 ? 12.953 -60.969 -22.953 1 89.62 346 LEU A CA 1
ATOM 2746 C C . LEU A 1 346 ? 12.172 -60.656 -24.219 1 89.62 346 LEU A C 1
ATOM 2748 O O . LEU A 1 346 ? 12.609 -59.875 -25.047 1 89.62 346 LEU A O 1
ATOM 2752 N N . GLN A 1 347 ? 11.062 -61.281 -24.312 1 85.69 347 GLN A N 1
ATOM 2753 C CA . GLN A 1 347 ? 10.219 -61.031 -25.484 1 85.69 347 GLN A CA 1
ATOM 2754 C C . GLN A 1 347 ? 9.711 -59.594 -25.516 1 85.69 347 GLN A C 1
ATOM 2756 O O . GLN A 1 347 ? 9.719 -58.969 -26.562 1 85.69 347 GLN A O 1
ATOM 2761 N N . ILE A 1 348 ? 9.328 -59.156 -24.406 1 84.38 348 ILE A N 1
ATOM 2762 C CA . ILE A 1 348 ? 8.828 -57.781 -24.297 1 84.38 348 ILE A CA 1
ATOM 2763 C C . ILE A 1 348 ? 9.953 -56.812 -24.609 1 84.38 348 ILE A C 1
ATOM 2765 O O . ILE A 1 348 ? 9.742 -55.812 -25.297 1 84.38 348 ILE A O 1
ATOM 2769 N N . ARG A 1 349 ? 11.094 -57 -24.109 1 88.06 349 ARG A N 1
ATOM 2770 C CA . ARG A 1 349 ? 12.25 -56.156 -24.359 1 88.06 349 ARG A CA 1
ATOM 2771 C C . ARG A 1 349 ? 12.602 -56.125 -25.844 1 88.06 349 ARG A C 1
ATOM 2773 O O . ARG A 1 349 ? 12.891 -55.062 -26.391 1 88.06 349 ARG A O 1
ATOM 2780 N N . LYS A 1 350 ? 12.547 -57.312 -26.391 1 85.69 350 LYS A N 1
ATOM 2781 C CA . LYS A 1 350 ? 12.828 -57.375 -27.828 1 85.69 350 LYS A CA 1
ATOM 2782 C C . LYS A 1 350 ? 11.789 -56.594 -28.625 1 85.69 350 LYS A C 1
ATOM 2784 O O . LYS A 1 350 ? 12.141 -55.844 -29.531 1 85.69 350 LYS A O 1
ATOM 2789 N N . LEU A 1 351 ? 10.594 -56.75 -28.25 1 81.81 351 LEU A N 1
ATOM 2790 C CA . LEU A 1 351 ? 9.5 -56.031 -28.938 1 81.81 351 LEU A CA 1
ATOM 2791 C C . LEU A 1 351 ? 9.672 -54.531 -28.844 1 81.81 351 LEU A C 1
ATOM 2793 O O . LEU A 1 351 ? 9.477 -53.812 -29.828 1 81.81 351 LEU A O 1
ATOM 2797 N N . ARG A 1 352 ? 10.109 -54.125 -27.719 1 84.06 352 ARG A N 1
ATOM 2798 C CA . ARG A 1 352 ? 10.148 -52.688 -27.453 1 84.06 352 ARG A CA 1
ATOM 2799 C C . ARG A 1 352 ? 11.461 -52.062 -27.953 1 84.06 352 ARG A C 1
ATOM 2801 O O . ARG A 1 352 ? 11.477 -50.938 -28.453 1 84.06 352 ARG A O 1
ATOM 2808 N N . LEU A 1 353 ? 12.531 -52.75 -27.859 1 85.06 353 LEU A N 1
ATOM 2809 C CA . LEU A 1 353 ? 13.844 -52.156 -28.125 1 85.06 353 LEU A CA 1
ATOM 2810 C C . LEU A 1 353 ? 14.289 -52.438 -29.547 1 85.06 353 LEU A C 1
ATOM 2812 O O . LEU A 1 353 ? 15.117 -51.719 -30.109 1 85.06 353 LEU A O 1
ATOM 2816 N N . VAL A 1 354 ? 13.68 -53.469 -30.094 1 78.88 354 VAL A N 1
ATOM 2817 C CA . VAL A 1 354 ? 14.195 -53.906 -31.406 1 78.88 354 VAL A CA 1
ATOM 2818 C C . VAL A 1 354 ? 13.156 -53.625 -32.469 1 78.88 354 VAL A C 1
ATOM 2820 O O . VAL A 1 354 ? 13.477 -53.062 -33.531 1 78.88 354 VAL A O 1
ATOM 2823 N N . LEU A 1 355 ? 11.914 -54.031 -32.188 1 74.31 355 LEU A N 1
ATOM 2824 C CA . LEU A 1 355 ? 10.875 -53.844 -33.219 1 74.31 355 LEU A CA 1
ATOM 2825 C C . LEU A 1 355 ? 10.336 -52.438 -33.219 1 74.31 355 LEU A C 1
ATOM 2827 O O . LEU A 1 355 ? 9.312 -52.156 -32.562 1 74.31 355 LEU A O 1
ATOM 2831 N N . THR A 1 356 ? 10.859 -51.562 -33.906 1 68.94 356 THR A N 1
ATOM 2832 C CA . THR A 1 356 ? 10.625 -50.125 -33.875 1 68.94 356 THR A CA 1
ATOM 2833 C C . THR A 1 356 ? 9.25 -49.781 -34.438 1 68.94 356 THR A C 1
ATOM 2835 O O . THR A 1 356 ? 8.672 -48.75 -34.094 1 68.94 356 THR A O 1
ATOM 2838 N N . GLY A 1 357 ? 8.758 -50.625 -35.25 1 66.94 357 GLY A N 1
ATOM 2839 C CA . GLY A 1 357 ? 7.477 -50.344 -35.875 1 66.94 357 GLY A CA 1
ATOM 2840 C C . GLY A 1 357 ? 6.336 -50.25 -34.875 1 66.94 357 GLY A C 1
ATOM 2841 O O . GLY A 1 357 ? 5.316 -49.625 -35.156 1 66.94 357 GLY A O 1
ATOM 2842 N N . PHE A 1 358 ? 6.473 -50.781 -33.719 1 76.88 358 PHE A N 1
ATOM 2843 C CA . PHE A 1 358 ? 5.398 -50.781 -32.719 1 76.88 358 PHE A CA 1
ATOM 2844 C C . PHE A 1 358 ? 5.703 -49.812 -31.594 1 76.88 358 PHE A C 1
ATOM 2846 O O . PHE A 1 358 ? 5.121 -49.938 -30.516 1 76.88 358 PHE A O 1
ATOM 2853 N N . ASP A 1 359 ? 6.609 -48.938 -31.844 1 86.06 359 ASP A N 1
ATOM 2854 C CA . ASP A 1 359 ? 6.84 -47.875 -30.859 1 86.06 359 ASP A CA 1
ATOM 2855 C C . ASP A 1 359 ? 5.672 -46.906 -30.828 1 86.06 359 ASP A C 1
ATOM 2857 O O . ASP A 1 359 ? 5.438 -46.156 -31.797 1 86.06 359 ASP A O 1
ATOM 2861 N N . ASN A 1 360 ? 4.984 -46.844 -29.766 1 90.25 360 ASN A N 1
ATOM 2862 C CA . ASN A 1 360 ? 3.818 -45.969 -29.625 1 90.25 360 ASN A CA 1
ATOM 2863 C C . ASN A 1 360 ? 4.09 -44.812 -28.688 1 90.25 360 ASN A C 1
ATOM 2865 O O . ASN A 1 360 ? 3.158 -44.188 -28.172 1 90.25 360 ASN A O 1
ATOM 2869 N N . GLY A 1 361 ? 5.371 -44.562 -28.484 1 93.44 361 GLY A N 1
ATOM 2870 C CA . GLY A 1 361 ? 5.754 -43.375 -27.719 1 93.44 361 GLY A CA 1
ATOM 2871 C C . GLY A 1 361 ? 5.375 -43.469 -26.266 1 93.44 361 GLY A C 1
ATOM 2872 O O . GLY A 1 361 ? 4.836 -42.5 -25.688 1 93.44 361 GLY A O 1
ATOM 2873 N N . GLU A 1 362 ? 5.641 -44.562 -25.594 1 94.56 362 GLU A N 1
ATOM 2874 C CA . GLU A 1 362 ? 5.23 -44.781 -24.203 1 94.56 362 GLU A CA 1
ATOM 2875 C C . GLU A 1 362 ? 6.188 -44.094 -23.234 1 94.56 362 GLU A C 1
ATOM 2877 O O . GLU A 1 362 ? 7.406 -44.219 -23.359 1 94.56 362 GLU A O 1
ATOM 2882 N N . TYR A 1 363 ? 5.629 -43.312 -22.375 1 95.81 363 TYR A N 1
ATOM 2883 C CA . TYR A 1 363 ? 6.285 -42.688 -21.234 1 95.81 363 TYR A CA 1
ATOM 2884 C C . TYR A 1 363 ? 5.609 -43.094 -19.922 1 95.81 363 TYR A C 1
ATOM 2886 O O . TYR A 1 363 ? 4.445 -43.5 -19.922 1 95.81 363 TYR A O 1
ATOM 2894 N N . LEU A 1 364 ? 6.375 -43 -18.875 1 96.5 364 LEU A N 1
ATOM 2895 C CA . LEU A 1 364 ? 5.863 -43.438 -17.578 1 96.5 364 LEU A CA 1
ATOM 2896 C C . LEU A 1 364 ? 6.031 -42.344 -16.547 1 96.5 364 LEU A C 1
ATOM 2898 O O . LEU A 1 364 ? 6.984 -41.562 -16.609 1 96.5 364 LEU A O 1
ATOM 2902 N N . SER A 1 365 ? 5.094 -42.219 -15.695 1 96.88 365 SER A N 1
ATOM 2903 C CA . SER A 1 365 ? 5.242 -41.469 -14.461 1 96.88 365 SER A CA 1
ATOM 2904 C C . SER A 1 365 ? 5.125 -42.375 -13.242 1 96.88 365 SER A C 1
ATOM 2906 O O . SER A 1 365 ? 4.727 -43.531 -13.352 1 96.88 365 SER A O 1
ATOM 2908 N N . GLN A 1 366 ? 5.543 -41.875 -12.055 1 96.31 366 GLN A N 1
ATOM 2909 C CA . GLN A 1 366 ? 5.5 -42.656 -10.82 1 96.31 366 GLN A CA 1
ATOM 2910 C C . GLN A 1 366 ? 4.656 -41.938 -9.758 1 96.31 366 GLN A C 1
ATOM 2912 O O . GLN A 1 366 ? 4.625 -40.719 -9.711 1 96.31 366 GLN A O 1
ATOM 2917 N N . GLY A 1 367 ? 4.031 -42.781 -8.977 1 94.94 367 GLY A N 1
ATOM 2918 C CA . GLY A 1 367 ? 3.324 -42.25 -7.82 1 94.94 367 GLY A CA 1
ATOM 2919 C C . GLY A 1 367 ? 2.127 -41.406 -8.195 1 94.94 367 GLY A C 1
ATOM 2920 O O . GLY A 1 367 ? 1.258 -41.844 -8.953 1 94.94 367 GLY A O 1
ATOM 2921 N N . VAL A 1 368 ? 2.129 -40.156 -7.641 1 94.5 368 VAL A N 1
ATOM 2922 C CA . VAL A 1 368 ? 1.003 -39.25 -7.824 1 94.5 368 VAL A CA 1
ATOM 2923 C C . VAL A 1 368 ? 1.419 -38.094 -8.719 1 94.5 368 VAL A C 1
ATOM 2925 O O . VAL A 1 368 ? 2.469 -37.469 -8.508 1 94.5 368 VAL A O 1
ATOM 2928 N N . LEU A 1 369 ? 0.636 -37.875 -9.719 1 95.19 369 LEU A N 1
ATOM 2929 C CA . LEU A 1 369 ? 0.844 -36.75 -10.609 1 95.19 369 LEU A CA 1
ATOM 2930 C C . LEU A 1 369 ? -0.3 -35.75 -10.492 1 95.19 369 LEU A C 1
ATOM 2932 O O . LEU A 1 369 ? -1.43 -36.031 -10.883 1 95.19 369 LEU A O 1
ATOM 2936 N N . HIS A 1 370 ? 0.029 -34.594 -9.906 1 93.38 370 HIS A N 1
ATOM 2937 C CA . HIS A 1 370 ? -0.945 -33.531 -9.875 1 93.38 370 HIS A CA 1
ATOM 2938 C C . HIS A 1 370 ? -0.977 -32.781 -11.203 1 93.38 370 HIS A C 1
ATOM 2940 O O . HIS A 1 370 ? 0.028 -32.188 -11.617 1 93.38 370 HIS A O 1
ATOM 2946 N N . ILE A 1 371 ? -2.139 -32.719 -11.852 1 94.31 371 ILE A N 1
ATOM 2947 C CA . ILE A 1 371 ? -2.148 -32.25 -13.234 1 94.31 371 ILE A CA 1
ATOM 2948 C C . ILE A 1 371 ? -3.031 -31.016 -13.352 1 94.31 371 ILE A C 1
ATOM 2950 O O . ILE A 1 371 ? -3.209 -30.484 -14.445 1 94.31 371 ILE A O 1
ATOM 2954 N N . ASN A 1 372 ? -3.469 -30.516 -12.242 1 88.06 372 ASN A N 1
ATOM 2955 C CA . ASN A 1 372 ? -4.316 -29.328 -12.266 1 88.06 372 ASN A CA 1
ATOM 2956 C C . ASN A 1 372 ? -3.605 -28.156 -12.914 1 88.06 372 ASN A C 1
ATOM 2958 O O . ASN A 1 372 ? -2.459 -27.844 -12.578 1 88.06 372 ASN A O 1
ATOM 2962 N N . GLU A 1 373 ? -4.254 -27.484 -13.875 1 85.31 373 GLU A N 1
ATOM 2963 C CA . GLU A 1 373 ? -3.807 -26.297 -14.602 1 85.31 373 GLU A CA 1
ATOM 2964 C C . GLU A 1 373 ? -2.645 -26.625 -15.531 1 85.31 373 GLU A C 1
ATOM 2966 O O . GLU A 1 373 ? -1.987 -25.719 -16.062 1 85.31 373 GLU A O 1
ATOM 2971 N N . ARG A 1 374 ? -2.348 -27.891 -15.641 1 91.44 374 ARG A N 1
ATOM 2972 C CA . ARG A 1 374 ? -1.242 -28.312 -16.484 1 91.44 374 ARG A CA 1
ATOM 2973 C C . ARG A 1 374 ? -1.696 -29.375 -17.484 1 91.44 374 ARG A C 1
ATOM 2975 O O . ARG A 1 374 ? -0.87 -30.062 -18.094 1 91.44 374 ARG A O 1
ATOM 2982 N N . SER A 1 375 ? -2.934 -29.516 -17.484 1 94.06 375 SER A N 1
ATOM 2983 C CA . SER A 1 375 ? -3.504 -30.578 -18.297 1 94.06 375 SER A CA 1
ATOM 2984 C C . SER A 1 375 ? -4.848 -30.172 -18.891 1 94.06 375 SER A C 1
ATOM 2986 O O . SER A 1 375 ? -5.383 -29.109 -18.547 1 94.06 375 SER A O 1
ATOM 2988 N N . CYS A 1 376 ? -5.195 -30.844 -19.875 1 95 376 CYS A N 1
ATOM 2989 C CA . CYS A 1 376 ? -6.543 -30.766 -20.438 1 95 376 CYS A CA 1
ATOM 2990 C C . CYS A 1 376 ? -7.141 -32.156 -20.594 1 95 376 CYS A C 1
ATOM 2992 O O . CYS A 1 376 ? -6.441 -33.094 -21 1 95 376 CYS A O 1
ATOM 2994 N N . THR A 1 377 ? -8.344 -32.25 -20.078 1 94.81 377 THR A N 1
ATOM 2995 C CA . THR A 1 377 ? -9.016 -33.531 -20.219 1 94.81 377 THR A CA 1
ATOM 2996 C C . THR A 1 377 ? -10.172 -33.438 -21.219 1 94.81 377 THR A C 1
ATOM 2998 O O . THR A 1 377 ? -11.055 -32.594 -21.062 1 94.81 377 THR A O 1
ATOM 3001 N N . LEU A 1 378 ? -10.102 -34.188 -22.188 1 95.44 378 LEU A N 1
ATOM 3002 C CA . LEU A 1 378 ? -11.164 -34.281 -23.188 1 95.44 378 LEU A CA 1
ATOM 3003 C C . LEU A 1 378 ? -11.773 -35.688 -23.203 1 95.44 378 LEU A C 1
ATOM 3005 O O . LEU A 1 378 ? -11.445 -36.531 -22.359 1 95.44 378 LEU A O 1
ATOM 3009 N N . SER A 1 379 ? -12.773 -35.875 -24.078 1 95.62 379 SER A N 1
ATOM 3010 C CA . SER A 1 379 ? -13.398 -37.188 -24.219 1 95.62 379 SER A CA 1
ATOM 3011 C C . SER A 1 379 ? -13.492 -37.594 -25.688 1 95.62 379 SER A C 1
ATOM 3013 O O . SER A 1 379 ? -13.367 -36.781 -26.578 1 95.62 379 SER A O 1
ATOM 3015 N N . LEU A 1 380 ? -13.594 -38.938 -25.797 1 96.19 380 LEU A N 1
ATOM 3016 C CA . LEU A 1 380 ? -13.766 -39.406 -27.156 1 96.19 380 LEU A CA 1
ATOM 3017 C C . LEU A 1 380 ? -15.008 -38.812 -27.812 1 96.19 380 LEU A C 1
ATOM 3019 O O . LEU A 1 380 ? -14.984 -38.438 -28.969 1 96.19 380 LEU A O 1
ATOM 3023 N N . ARG A 1 381 ? -16.078 -38.719 -27.094 1 95.19 381 ARG A N 1
ATOM 3024 C CA . ARG A 1 381 ? -17.297 -38.094 -27.578 1 95.19 381 ARG A CA 1
ATOM 3025 C C . ARG A 1 381 ? -17.047 -36.625 -27.906 1 95.19 381 ARG A C 1
ATOM 3027 O O . ARG A 1 381 ? -17.578 -36.094 -28.891 1 95.19 381 ARG A O 1
ATOM 3034 N N . GLY A 1 382 ? -16.312 -36 -27.078 1 95.5 382 GLY A N 1
ATOM 3035 C CA . GLY A 1 382 ? -15.969 -34.594 -27.344 1 95.5 382 GLY A CA 1
ATOM 3036 C C . GLY A 1 382 ? -15.195 -34.406 -28.625 1 95.5 382 GLY A C 1
ATOM 3037 O O . GLY A 1 382 ? -15.469 -33.469 -29.391 1 95.5 382 GLY A O 1
ATOM 3038 N N . LEU A 1 383 ? -14.281 -35.312 -28.859 1 96.81 383 LEU A N 1
ATOM 3039 C CA . LEU A 1 383 ? -13.508 -35.25 -30.078 1 96.81 383 LEU A CA 1
ATOM 3040 C C . LEU A 1 383 ? -14.398 -35.469 -31.297 1 96.81 383 LEU A C 1
ATOM 3042 O O . LEU A 1 383 ? -14.289 -34.75 -32.281 1 96.81 383 LEU A O 1
ATOM 3046 N N . LYS A 1 384 ? -15.25 -36.406 -31.125 1 95.56 384 LYS A N 1
ATOM 3047 C CA . LYS A 1 384 ? -16.219 -36.656 -32.188 1 95.56 384 LYS A CA 1
ATOM 3048 C C . LYS A 1 384 ? -17.062 -35.438 -32.5 1 95.56 384 LYS A C 1
ATOM 3050 O O . LYS A 1 384 ? -17.156 -35.031 -33.656 1 95.56 384 LYS A O 1
ATOM 3055 N N . ASN A 1 385 ? -17.578 -34.875 -31.5 1 96 385 ASN A N 1
ATOM 3056 C CA . ASN A 1 385 ? -18.469 -33.75 -31.656 1 96 385 ASN A CA 1
ATOM 3057 C C . ASN A 1 385 ? -17.719 -32.531 -32.219 1 96 385 ASN A C 1
ATOM 3059 O O . ASN A 1 385 ? -18.328 -31.688 -32.906 1 96 385 ASN A O 1
ATOM 3063 N N . ALA A 1 386 ? -16.438 -32.469 -31.969 1 97 386 ALA A N 1
ATOM 3064 C CA . ALA A 1 386 ? -15.648 -31.344 -32.438 1 97 386 ALA A CA 1
ATOM 3065 C C . ALA A 1 386 ? -15.203 -31.547 -33.875 1 97 386 ALA A C 1
ATOM 3067 O O . ALA A 1 386 ? -14.68 -30.625 -34.5 1 97 386 ALA A O 1
ATOM 3068 N N . GLY A 1 387 ? -15.344 -32.781 -34.406 1 96.25 387 GLY A N 1
ATOM 3069 C CA . GLY A 1 387 ? -15.102 -32.969 -35.844 1 96.25 387 GLY A CA 1
ATOM 3070 C C . GLY A 1 387 ? -13.914 -33.844 -36.125 1 96.25 387 GLY A C 1
ATOM 3071 O O . GLY A 1 387 ? -13.375 -33.812 -37.25 1 96.25 387 GLY A O 1
ATOM 3072 N N . LEU A 1 388 ? -13.461 -34.625 -35.156 1 97.25 388 LEU A N 1
ATOM 3073 C CA . LEU A 1 388 ? -12.32 -35.5 -35.406 1 97.25 388 LEU A CA 1
ATOM 3074 C C . LEU A 1 388 ? -12.602 -36.438 -36.562 1 97.25 388 LEU A C 1
ATOM 3076 O O . LEU A 1 388 ? -11.734 -36.688 -37.406 1 97.25 388 LEU A O 1
ATOM 3080 N N . TRP A 1 389 ? -13.82 -36.938 -36.625 1 95.69 389 TRP A N 1
ATOM 3081 C CA . TRP A 1 389 ? -14.164 -37.906 -37.656 1 95.69 389 TRP A CA 1
ATOM 3082 C C . TRP A 1 389 ? -14.375 -37.25 -39 1 95.69 389 TRP A C 1
ATOM 3084 O O . TRP A 1 389 ? -14.406 -37.938 -40.031 1 95.69 389 TRP A O 1
ATOM 3094 N N . ASP A 1 390 ? -14.516 -36 -39.062 1 95.56 390 ASP A N 1
ATOM 3095 C CA . ASP A 1 390 ? -14.5 -35.25 -40.312 1 95.56 390 ASP A CA 1
ATOM 3096 C C . ASP A 1 390 ? -13.078 -35.094 -40.844 1 95.56 390 ASP A C 1
ATOM 3098 O O . ASP A 1 390 ? -12.836 -35.219 -42.062 1 95.56 390 ASP A O 1
ATOM 3102 N N . LEU A 1 391 ? -12.227 -34.875 -39.938 1 96.56 391 LEU A N 1
ATOM 3103 C CA . LEU A 1 391 ? -10.828 -34.688 -40.312 1 96.56 391 LEU A CA 1
ATOM 3104 C C . LEU A 1 391 ? -10.188 -36.031 -40.625 1 96.56 391 LEU A C 1
ATOM 3106 O O . LEU A 1 391 ? -9.414 -36.156 -41.594 1 96.56 391 LEU A O 1
ATOM 3110 N N . TYR A 1 392 ? -10.477 -37.031 -39.812 1 97.31 392 TYR A N 1
ATOM 3111 C CA . TYR A 1 392 ? -9.969 -38.406 -39.969 1 97.31 392 TYR A CA 1
ATOM 3112 C C . TYR A 1 392 ? -11.094 -39.406 -39.906 1 97.31 392 TYR A C 1
ATOM 3114 O O . TYR A 1 392 ? -11.281 -40.062 -38.875 1 97.31 392 TYR A O 1
ATOM 3122 N N . PRO A 1 393 ? -11.742 -39.656 -41 1 95.94 393 PRO A N 1
ATOM 3123 C CA . PRO A 1 393 ? -12.867 -40.594 -41 1 95.94 393 PRO A CA 1
ATOM 3124 C C . PRO A 1 393 ? -12.453 -42.031 -40.625 1 95.94 393 PRO A C 1
ATOM 3126 O O . PRO A 1 393 ? -13.289 -42.812 -40.188 1 95.94 393 PRO A O 1
ATOM 3129 N N . GLU A 1 394 ? -11.18 -42.312 -40.75 1 96 394 GLU A N 1
ATOM 3130 C CA . GLU A 1 394 ? -10.641 -43.625 -40.438 1 96 394 GLU A CA 1
ATOM 3131 C C . GLU A 1 394 ? -10.852 -43.969 -38.969 1 96 394 GLU A C 1
ATOM 3133 O O . GLU A 1 394 ? -10.844 -45.156 -38.594 1 96 394 GLU A O 1
ATOM 3138 N N . PHE A 1 395 ? -11.125 -42.969 -38.094 1 96.81 395 PHE A N 1
ATOM 3139 C CA . PHE A 1 395 ? -11.289 -43.219 -36.656 1 96.81 395 PHE A CA 1
ATOM 3140 C C . PHE A 1 395 ? -12.766 -43.281 -36.312 1 96.81 395 PHE A C 1
ATOM 3142 O O . PHE A 1 395 ? -13.102 -43.406 -35.125 1 96.81 395 PHE A O 1
ATOM 3149 N N . ASN A 1 396 ? -13.633 -43.188 -37.219 1 96.31 396 ASN A N 1
ATOM 3150 C CA . ASN A 1 396 ? -15.07 -43.156 -37 1 96.31 396 ASN A CA 1
ATOM 3151 C C . ASN A 1 396 ? -15.594 -44.562 -36.688 1 96.31 396 ASN A C 1
ATOM 3153 O O . ASN A 1 396 ? -15.766 -45.375 -37.562 1 96.31 396 ASN A O 1
ATOM 3157 N N . ILE A 1 397 ? -15.906 -44.75 -35.438 1 93.88 397 ILE A N 1
ATOM 3158 C CA . ILE A 1 397 ? -16.359 -46.094 -35.031 1 93.88 397 ILE A CA 1
ATOM 3159 C C . ILE A 1 397 ? -17.875 -46.188 -35.188 1 93.88 397 ILE A C 1
ATOM 3161 O O . ILE A 1 397 ? -18.422 -47.312 -35.25 1 93.88 397 ILE A O 1
ATOM 3165 N N . ASN A 1 398 ? -18.531 -45.125 -35.281 1 90.5 398 ASN A N 1
ATOM 3166 C CA . ASN A 1 398 ? -19.984 -45.125 -35.344 1 90.5 398 ASN A CA 1
ATOM 3167 C C . ASN A 1 398 ? -20.484 -45.719 -36.656 1 90.5 398 ASN A C 1
ATOM 3169 O O . ASN A 1 398 ? -21.484 -46.438 -36.656 1 90.5 398 ASN A O 1
ATOM 3173 N N . ASP A 1 399 ? -19.781 -45.438 -37.688 1 91 399 ASP A N 1
ATOM 3174 C CA . ASP A 1 399 ? -20.219 -45.875 -39 1 91 399 ASP A CA 1
ATOM 3175 C C . ASP A 1 399 ? -19.531 -47.156 -39.406 1 91 399 ASP A C 1
ATOM 3177 O O . ASP A 1 399 ? -19.812 -47.719 -40.469 1 91 399 ASP A O 1
ATOM 3181 N N . ALA A 1 400 ? -18.688 -47.656 -38.531 1 92.38 400 ALA A N 1
ATOM 3182 C CA . ALA A 1 400 ? -17.922 -48.844 -38.875 1 92.38 400 ALA A CA 1
ATOM 3183 C C . ALA A 1 400 ? -18.688 -50.125 -38.5 1 92.38 400 ALA A C 1
ATOM 3185 O O . ALA A 1 400 ? -19.391 -50.125 -37.5 1 92.38 400 ALA A O 1
ATOM 3186 N N . LYS A 1 401 ? -18.469 -51.156 -39.25 1 92.75 401 LYS A N 1
ATOM 3187 C CA . LYS A 1 401 ? -19.031 -52.438 -38.906 1 92.75 401 LYS A CA 1
ATOM 3188 C C . LYS A 1 401 ? -18.469 -52.969 -37.594 1 92.75 401 LYS A C 1
ATOM 3190 O O . LYS A 1 401 ? -17.391 -52.562 -37.156 1 92.75 401 LYS A O 1
ATOM 3195 N N . HIS A 1 402 ? -19.109 -53.938 -37.125 1 91.44 402 HIS A N 1
ATOM 3196 C CA . HIS A 1 402 ? -18.719 -54.469 -35.812 1 91.44 402 HIS A CA 1
ATOM 3197 C C . HIS A 1 402 ? -17.375 -55.156 -35.875 1 91.44 402 HIS A C 1
ATOM 3199 O O . HIS A 1 402 ? -16.641 -55.188 -34.875 1 91.44 402 HIS A O 1
ATOM 3205 N N . ASP A 1 403 ? -17.062 -55.625 -37 1 93.5 403 ASP A N 1
ATOM 3206 C CA . ASP A 1 403 ? -15.812 -56.375 -37.125 1 93.5 403 ASP A CA 1
ATOM 3207 C C . ASP A 1 403 ? -14.742 -55.562 -37.844 1 93.5 403 ASP A C 1
ATOM 3209 O O . ASP A 1 403 ? -13.711 -56.094 -38.25 1 93.5 403 ASP A O 1
ATOM 3213 N N . ALA A 1 404 ? -15.078 -54.25 -37.938 1 95.94 404 ALA A N 1
ATOM 3214 C CA . ALA A 1 404 ? -14.117 -53.375 -38.625 1 95.94 404 ALA A CA 1
ATOM 3215 C C . ALA A 1 404 ? -12.852 -53.188 -37.781 1 95.94 404 ALA A C 1
ATOM 3217 O O . ALA A 1 404 ? -12.914 -53.188 -36.531 1 95.94 404 ALA A O 1
ATOM 3218 N N . ASP A 1 405 ? -11.734 -52.969 -38.375 1 96.12 405 ASP A N 1
ATOM 3219 C CA . ASP A 1 405 ? -10.43 -52.844 -37.719 1 96.12 405 ASP A CA 1
ATOM 3220 C C . ASP A 1 405 ? -10.398 -51.688 -36.719 1 96.12 405 ASP A C 1
ATOM 3222 O O . ASP A 1 405 ? -9.773 -51.781 -35.688 1 96.12 405 ASP A O 1
ATOM 3226 N N . VAL A 1 406 ? -11.078 -50.656 -37.062 1 96.75 406 VAL A N 1
ATOM 3227 C CA . VAL A 1 406 ? -11.078 -49.469 -36.188 1 96.75 406 VAL A CA 1
ATOM 3228 C C . VAL A 1 406 ? -11.695 -49.812 -34.844 1 96.75 406 VAL A C 1
ATOM 3230 O O . VAL A 1 406 ? -11.367 -49.188 -33.844 1 96.75 406 VAL A O 1
ATOM 3233 N N . ARG A 1 407 ? -12.531 -50.812 -34.781 1 95.81 407 ARG A N 1
ATOM 3234 C CA . ARG A 1 407 ? -13.211 -51.25 -33.562 1 95.81 407 ARG A CA 1
ATOM 3235 C C . ARG A 1 407 ? -12.453 -52.375 -32.875 1 95.81 407 ARG A C 1
ATOM 3237 O O . ARG A 1 407 ? -12.5 -52.5 -31.641 1 95.81 407 ARG A O 1
ATOM 3244 N N . THR A 1 408 ? -11.742 -53.156 -33.656 1 95.31 408 THR A N 1
ATOM 3245 C CA . THR A 1 408 ? -11.266 -54.406 -33.094 1 95.31 408 THR A CA 1
ATOM 3246 C C . THR A 1 408 ? -9.75 -54.375 -32.906 1 95.31 408 THR A C 1
ATOM 3248 O O . THR A 1 408 ? -9.18 -55.188 -32.188 1 95.31 408 THR A O 1
ATOM 3251 N N . GLN A 1 409 ? -9.117 -53.5 -33.625 1 95.12 409 GLN A N 1
ATOM 3252 C CA . GLN A 1 409 ? -7.66 -53.438 -33.562 1 95.12 409 GLN A CA 1
ATOM 3253 C C . GLN A 1 409 ? -7.18 -52.156 -32.906 1 95.12 409 GLN A C 1
ATOM 3255 O O . GLN A 1 409 ? -7.828 -51.125 -33.031 1 95.12 409 GLN A O 1
ATOM 3260 N N . TRP A 1 410 ? -6.102 -52.312 -32.219 1 93.88 410 TRP A N 1
ATOM 3261 C CA . TRP A 1 410 ? -5.5 -51.156 -31.578 1 93.88 410 TRP A CA 1
ATOM 3262 C C . TRP A 1 410 ? -4.137 -50.844 -32.188 1 93.88 410 TRP A C 1
ATOM 3264 O O . TRP A 1 410 ? -4.047 -50.156 -33.188 1 93.88 410 TRP A O 1
ATOM 3274 N N . THR A 1 411 ? -3.035 -51.469 -31.75 1 91.12 411 THR A N 1
ATOM 3275 C CA . THR A 1 411 ? -1.674 -51.125 -32.156 1 91.12 411 THR A CA 1
ATOM 3276 C C . THR A 1 411 ? -1.479 -51.406 -33.656 1 91.12 411 THR A C 1
ATOM 3278 O O . THR A 1 411 ? -0.823 -50.656 -34.344 1 91.12 411 THR A O 1
ATOM 3281 N N . SER A 1 412 ? -2.082 -52.438 -34.125 1 92.12 412 SER A N 1
ATOM 3282 C CA . SER A 1 412 ? -1.938 -52.812 -35.531 1 92.12 412 SER A CA 1
ATOM 3283 C C . SER A 1 412 ? -2.635 -51.781 -36.438 1 92.12 412 SER A C 1
ATOM 3285 O O . SER A 1 412 ? -2.146 -51.5 -37.531 1 92.12 412 SER A O 1
ATOM 3287 N N . TYR A 1 413 ? -3.73 -51.375 -35.969 1 95.25 413 TYR A N 1
ATOM 3288 C CA . TYR A 1 413 ? -4.473 -50.375 -36.719 1 95.25 413 TYR A CA 1
ATOM 3289 C C . TYR A 1 413 ? -3.672 -49.094 -36.875 1 95.25 413 TYR A C 1
ATOM 3291 O O . TYR A 1 413 ? -3.586 -48.5 -37.969 1 95.25 413 TYR A O 1
ATOM 3299 N N . VAL A 1 414 ? -3.033 -48.656 -35.812 1 94.69 414 VAL A N 1
ATOM 3300 C CA . VAL A 1 414 ? -2.223 -47.438 -35.812 1 94.69 414 VAL A CA 1
ATOM 3301 C C . VAL A 1 414 ? -1.015 -47.625 -36.719 1 94.69 414 VAL A C 1
ATOM 3303 O O . VAL A 1 414 ? -0.686 -46.719 -37.5 1 94.69 414 VAL A O 1
ATOM 3306 N N . ASN A 1 415 ? -0.404 -48.781 -36.531 1 91.44 415 ASN A N 1
ATOM 3307 C CA . ASN A 1 415 ? 0.75 -49.062 -37.375 1 91.44 415 ASN A CA 1
ATOM 3308 C C . ASN A 1 415 ? 0.389 -49.031 -38.844 1 91.44 415 ASN A C 1
ATOM 3310 O O . ASN A 1 415 ? 1.158 -48.5 -39.656 1 91.44 415 ASN A O 1
ATOM 3314 N N . TYR A 1 416 ? -0.758 -49.562 -39.156 1 93.56 416 TYR A N 1
ATOM 3315 C CA . TYR A 1 416 ? -1.244 -49.562 -40.531 1 93.56 416 TYR A CA 1
ATOM 3316 C C . TYR A 1 416 ? -1.355 -48.125 -41.062 1 93.56 416 TYR A C 1
ATOM 3318 O O . TYR A 1 416 ? -0.871 -47.812 -42.156 1 93.56 416 TYR A O 1
ATOM 3326 N N . PHE A 1 417 ? -1.847 -47.281 -40.344 1 93.94 417 PHE A N 1
ATOM 3327 C CA . PHE A 1 417 ? -2.09 -45.938 -40.812 1 93.94 417 PHE A CA 1
ATOM 3328 C C . PHE A 1 417 ? -0.801 -45.125 -40.812 1 93.94 417 PHE A C 1
ATOM 3330 O O . PHE A 1 417 ? -0.649 -44.188 -41.625 1 93.94 417 PHE A O 1
ATOM 3337 N N . ARG A 1 418 ? 0.128 -45.469 -39.906 1 91.44 418 ARG A N 1
ATOM 3338 C CA . ARG A 1 418 ? 1.437 -44.812 -40 1 91.44 418 ARG A CA 1
ATOM 3339 C C . ARG A 1 418 ? 2.098 -45.094 -41.344 1 91.44 418 ARG A C 1
ATOM 3341 O O . ARG A 1 418 ? 2.83 -44.219 -41.844 1 91.44 418 ARG A O 1
ATOM 3348 N N . GLN A 1 419 ? 1.738 -46.188 -41.844 1 89.19 419 GLN A N 1
ATOM 3349 C CA . GLN A 1 419 ? 2.279 -46.531 -43.156 1 89.19 419 GLN A CA 1
ATOM 3350 C C . GLN A 1 419 ? 1.483 -45.875 -44.25 1 89.19 419 GLN A C 1
ATOM 3352 O O . GLN A 1 419 ? 2.062 -45.281 -45.188 1 89.19 419 GLN A O 1
ATOM 3357 N N . VAL A 1 420 ? 0.217 -45.906 -44.156 1 92.94 420 VAL A N 1
ATOM 3358 C CA . VAL A 1 420 ? -0.675 -45.344 -45.188 1 92.94 420 VAL A CA 1
ATOM 3359 C C . VAL A 1 420 ? -0.495 -43.844 -45.25 1 92.94 420 VAL A C 1
ATOM 3361 O O . VAL A 1 420 ? -0.502 -43.25 -46.344 1 92.94 420 VAL A O 1
ATOM 3364 N N . TRP A 1 421 ? -0.282 -43.219 -44.219 1 92.69 421 TRP A N 1
ATOM 3365 C CA . TRP A 1 421 ? -0.294 -41.75 -44.125 1 92.69 421 TRP A CA 1
ATOM 3366 C C . TRP A 1 421 ? 1.104 -41.188 -44.344 1 92.69 421 TRP A C 1
ATOM 3368 O O . TRP A 1 421 ? 1.353 -40 -44.062 1 92.69 421 TRP A O 1
ATOM 3378 N N . ARG A 1 422 ? 1.929 -42 -44.781 1 88.44 422 ARG A N 1
ATOM 3379 C CA . ARG A 1 422 ? 3.236 -41.531 -45.219 1 88.44 422 ARG A CA 1
ATOM 3380 C C . ARG A 1 422 ? 3.145 -40.844 -46.594 1 88.44 422 ARG A C 1
ATOM 3382 O O . ARG A 1 422 ? 4.051 -40.125 -47 1 88.44 422 ARG A O 1
ATOM 3389 N N . VAL A 1 423 ? 2.074 -41.156 -47.25 1 90.19 423 VAL A N 1
ATOM 3390 C CA . VAL A 1 423 ? 1.864 -40.531 -48.531 1 90.19 423 VAL A CA 1
ATOM 3391 C C . VAL A 1 423 ? 1.591 -39.031 -48.344 1 90.19 423 VAL A C 1
ATOM 3393 O O . VAL A 1 423 ? 0.681 -38.656 -47.625 1 90.19 423 VAL A O 1
ATOM 3396 N N . VAL A 1 424 ? 2.377 -38.281 -49.031 1 89.88 424 VAL A N 1
ATOM 3397 C CA . VAL A 1 424 ? 2.295 -36.844 -48.906 1 89.88 424 VAL A CA 1
ATOM 3398 C C . VAL A 1 424 ? 1.09 -36.312 -49.688 1 89.88 424 VAL A C 1
ATOM 3400 O O . VAL A 1 424 ? 0.882 -36.688 -50.844 1 89.88 424 VAL A O 1
ATOM 3403 N N . ARG A 1 425 ? 0.349 -35.562 -49 1 89.44 425 ARG A N 1
ATOM 3404 C CA . ARG A 1 425 ? -0.796 -34.938 -49.656 1 89.44 425 ARG A CA 1
ATOM 3405 C C . ARG A 1 425 ? -0.882 -33.469 -49.344 1 89.44 425 ARG A C 1
ATOM 3407 O O . ARG A 1 425 ? -0.3 -33 -48.375 1 89.44 425 ARG A O 1
ATOM 3414 N N . LYS A 1 426 ? -1.542 -32.75 -50.188 1 92.69 426 LYS A N 1
ATOM 3415 C CA . LYS A 1 426 ? -1.808 -31.344 -49.969 1 92.69 426 LYS A CA 1
ATOM 3416 C C . LYS A 1 426 ? -2.879 -31.156 -48.875 1 92.69 426 LYS A C 1
ATOM 3418 O O . LYS A 1 426 ? -3.623 -32.094 -48.562 1 92.69 426 LYS A O 1
ATOM 3423 N N . THR A 1 427 ? -2.869 -29.984 -48.344 1 94.75 427 THR A N 1
ATOM 3424 C CA . THR A 1 427 ? -3.791 -29.688 -47.25 1 94.75 427 THR A CA 1
ATOM 3425 C C . THR A 1 427 ? -4.93 -28.797 -47.75 1 94.75 427 THR A C 1
ATOM 3427 O O . THR A 1 427 ? -4.723 -27.906 -48.562 1 94.75 427 THR A O 1
ATOM 3430 N N . THR A 1 428 ? -6.102 -29.078 -47.312 1 94.75 428 THR A N 1
ATOM 3431 C CA . THR A 1 428 ? -7.234 -28.234 -47.688 1 94.75 428 THR A CA 1
ATOM 3432 C C . THR A 1 428 ? -7.559 -27.234 -46.562 1 94.75 428 THR A C 1
ATOM 3434 O O . THR A 1 428 ? -7.199 -27.453 -45.406 1 94.75 428 THR A O 1
ATOM 3437 N N . LYS A 1 429 ? -8.227 -26.219 -46.938 1 93.62 429 LYS A N 1
ATOM 3438 C CA . LYS A 1 429 ? -8.656 -25.219 -45.969 1 93.62 429 LYS A CA 1
ATOM 3439 C C . LYS A 1 429 ? -9.641 -25.828 -44.969 1 93.62 429 LYS A C 1
ATOM 3441 O O . LYS A 1 429 ? -9.656 -25.438 -43.781 1 93.62 429 LYS A O 1
ATOM 3446 N N . ALA A 1 430 ? -10.445 -26.688 -45.438 1 94.19 430 ALA A N 1
ATOM 3447 C CA . ALA A 1 430 ? -11.422 -27.359 -44.594 1 94.19 430 ALA A CA 1
ATOM 3448 C C . ALA A 1 430 ? -10.727 -28.172 -43.5 1 94.19 430 ALA A C 1
ATOM 3450 O O . ALA A 1 430 ? -11.18 -28.172 -42.344 1 94.19 430 ALA A O 1
ATOM 3451 N N . GLU A 1 431 ? -9.68 -28.797 -43.844 1 96.06 431 GLU A N 1
ATOM 3452 C CA . GLU A 1 431 ? -8.914 -29.562 -42.875 1 96.06 431 GLU A CA 1
ATOM 3453 C C . GLU A 1 431 ? -8.297 -28.641 -41.812 1 96.06 431 GLU A C 1
ATOM 3455 O O . GLU A 1 431 ? -8.289 -28.969 -40.625 1 96.06 431 GLU A O 1
ATOM 3460 N N . LEU A 1 432 ? -7.809 -27.516 -42.312 1 96.19 432 LEU A N 1
ATOM 3461 C CA . LEU A 1 432 ? -7.223 -26.562 -41.375 1 96.19 432 LEU A CA 1
ATOM 3462 C C . LEU A 1 432 ? -8.266 -26.047 -40.406 1 96.19 432 LEU A C 1
ATOM 3464 O O . LEU A 1 432 ? -8.016 -26.016 -39.188 1 96.19 432 LEU A O 1
ATOM 3468 N N . GLN A 1 433 ? -9.367 -25.734 -40.938 1 96.06 433 GLN A N 1
ATOM 3469 C CA . GLN A 1 433 ? -10.438 -25.219 -40.094 1 96.06 433 GLN A CA 1
ATOM 3470 C C . GLN A 1 433 ? -10.914 -26.266 -39.094 1 96.06 433 GLN A C 1
ATOM 3472 O O . GLN A 1 433 ? -11.172 -25.953 -37.938 1 96.06 433 GLN A O 1
ATOM 3477 N N . CYS A 1 434 ? -11 -27.422 -39.562 1 96.62 434 CYS A N 1
ATOM 3478 C CA . CYS A 1 434 ? -11.422 -28.516 -38.688 1 96.62 434 CYS A CA 1
ATOM 3479 C C . CYS A 1 434 ? -10.422 -28.75 -37.562 1 96.62 434 CYS A C 1
ATOM 3481 O O . CYS A 1 434 ? -10.812 -28.891 -36.406 1 96.62 434 CYS A O 1
ATOM 3483 N N . ALA A 1 435 ? -9.18 -28.75 -37.875 1 97.81 435 ALA A N 1
ATOM 3484 C CA . ALA A 1 435 ? -8.133 -28.953 -36.906 1 97.81 435 ALA A CA 1
ATOM 3485 C C . ALA A 1 435 ? -8.125 -27.828 -35.875 1 97.81 435 ALA A C 1
ATOM 3487 O O . ALA A 1 435 ? -7.977 -28.078 -34.656 1 97.81 435 ALA A O 1
ATOM 3488 N N . LEU A 1 436 ? -8.289 -26.625 -36.344 1 97.38 436 LEU A N 1
ATOM 3489 C CA . LEU A 1 436 ? -8.305 -25.469 -35.469 1 97.38 436 LEU A CA 1
ATOM 3490 C C . LEU A 1 436 ? -9.531 -25.5 -34.562 1 97.38 436 LEU A C 1
ATOM 3492 O O . LEU A 1 436 ? -9.445 -25.172 -33.375 1 97.38 436 LEU A O 1
ATOM 3496 N N . ASN A 1 437 ? -10.609 -25.938 -35.094 1 96.81 437 ASN A N 1
ATOM 3497 C CA . ASN A 1 437 ? -11.82 -26.078 -34.312 1 96.81 437 ASN A CA 1
ATOM 3498 C C . ASN A 1 437 ? -11.672 -27.156 -33.219 1 96.81 437 ASN A C 1
ATOM 3500 O O . ASN A 1 437 ? -12.102 -26.953 -32.094 1 96.81 437 ASN A O 1
ATOM 3504 N N . LEU A 1 438 ? -11.102 -28.219 -33.562 1 97.38 438 LEU A N 1
ATOM 3505 C CA . LEU A 1 438 ? -10.82 -29.297 -32.625 1 97.38 438 LEU A CA 1
ATOM 3506 C C . LEU A 1 438 ? -9.914 -28.797 -31.484 1 97.38 438 LEU A C 1
ATOM 3508 O O . LEU A 1 438 ? -10.156 -29.078 -30.312 1 97.38 438 LEU A O 1
ATOM 3512 N N . ALA A 1 439 ? -8.875 -28.047 -31.891 1 97.62 439 ALA A N 1
ATOM 3513 C CA . ALA A 1 439 ? -7.941 -27.5 -30.906 1 97.62 439 ALA A CA 1
ATOM 3514 C C . ALA A 1 439 ? -8.648 -26.578 -29.922 1 97.62 439 ALA A C 1
ATOM 3516 O O . ALA A 1 439 ? -8.414 -26.656 -28.719 1 97.62 439 ALA A O 1
ATOM 3517 N N . LEU A 1 440 ? -9.5 -25.812 -30.453 1 96.44 440 LEU A N 1
ATOM 3518 C CA . LEU A 1 440 ? -10.219 -24.828 -29.641 1 96.44 440 LEU A CA 1
ATOM 3519 C C . LEU A 1 440 ? -11.188 -25.516 -28.688 1 96.44 440 LEU A C 1
ATOM 3521 O O . LEU A 1 440 ? -11.258 -25.172 -27.5 1 96.44 440 LEU A O 1
ATOM 3525 N N . LYS A 1 441 ? -11.852 -26.484 -29.109 1 96.31 441 LYS A N 1
ATOM 3526 C CA . LYS A 1 441 ? -12.945 -27.078 -28.344 1 96.31 441 LYS A CA 1
ATOM 3527 C C . LYS A 1 441 ? -12.43 -28.156 -27.391 1 96.31 441 LYS A C 1
ATOM 3529 O O . LYS A 1 441 ? -12.977 -28.328 -26.297 1 96.31 441 LYS A O 1
ATOM 3534 N N . CYS A 1 442 ? -11.391 -28.828 -27.766 1 96.62 442 CYS A N 1
ATOM 3535 C CA . CYS A 1 442 ? -11.016 -30.031 -27.031 1 96.62 442 CYS A CA 1
ATOM 3536 C C . CYS A 1 442 ? -9.781 -29.781 -26.172 1 96.62 442 CYS A C 1
ATOM 3538 O O . CYS A 1 442 ? -9.492 -30.547 -25.266 1 96.62 442 CYS A O 1
ATOM 3540 N N . PHE A 1 443 ? -9.062 -28.734 -26.422 1 96.56 443 PHE A N 1
ATOM 3541 C CA . PHE A 1 443 ? -7.812 -28.531 -25.703 1 96.56 443 PHE A CA 1
ATOM 3542 C C . PHE A 1 443 ? -7.766 -27.141 -25.078 1 96.56 443 PHE A C 1
ATOM 3544 O O . PHE A 1 443 ? -6.824 -26.391 -25.312 1 96.56 443 PHE A O 1
ATOM 3551 N N . PRO A 1 444 ? -8.734 -26.906 -24.281 1 93.94 444 PRO A N 1
ATOM 3552 C CA . PRO A 1 444 ? -8.711 -25.594 -23.625 1 93.94 444 PRO A CA 1
ATOM 3553 C C . PRO A 1 444 ? -7.453 -25.359 -22.797 1 93.94 444 PRO A C 1
ATOM 3555 O O . PRO A 1 444 ? -6.988 -26.281 -22.109 1 93.94 444 PRO A O 1
ATOM 3558 N N . GLY A 1 445 ? -6.895 -24.234 -22.906 1 91.31 445 GLY A N 1
ATOM 3559 C CA . GLY A 1 445 ? -5.723 -23.875 -22.125 1 91.31 445 GLY A CA 1
ATOM 3560 C C . GLY A 1 445 ? -4.418 -24.094 -22.875 1 91.31 445 GLY A C 1
ATOM 3561 O O . GLY A 1 445 ? -3.377 -23.562 -22.469 1 91.31 445 GLY A O 1
ATOM 3562 N N . PHE A 1 446 ? -4.41 -24.922 -23.906 1 95 446 PHE A N 1
ATOM 3563 C CA . PHE A 1 446 ? -3.232 -25.156 -24.719 1 95 446 PHE A CA 1
ATOM 3564 C C . PHE A 1 446 ? -3.227 -24.219 -25.938 1 95 446 PHE A C 1
ATOM 3566 O O . PHE A 1 446 ? -4.27 -23.688 -26.312 1 95 446 PHE A O 1
ATOM 3573 N N . ASP A 1 447 ? -2.002 -23.984 -26.438 1 94.19 447 ASP A N 1
ATOM 3574 C CA . ASP A 1 447 ? -1.905 -23.172 -27.656 1 94.19 447 ASP A CA 1
ATOM 3575 C C . ASP A 1 447 ? -2.658 -23.828 -28.812 1 94.19 447 ASP A C 1
ATOM 3577 O O . ASP A 1 447 ? -2.398 -24.984 -29.156 1 94.19 447 ASP A O 1
ATOM 3581 N N . GLN A 1 448 ? -3.523 -23.094 -29.344 1 95.69 448 GLN A N 1
ATOM 3582 C CA . GLN A 1 448 ? -4.418 -23.625 -30.375 1 95.69 448 GLN A CA 1
ATOM 3583 C C . GLN A 1 448 ? -3.641 -24.047 -31.609 1 95.69 448 GLN A C 1
ATOM 3585 O O . GLN A 1 448 ? -3.922 -25.094 -32.188 1 95.69 448 GLN A O 1
ATOM 3590 N N . ASP A 1 449 ? -2.742 -23.219 -32.031 1 96.19 449 ASP A N 1
ATOM 3591 C CA . ASP A 1 449 ? -1.961 -23.547 -33.219 1 96.19 449 ASP A CA 1
ATOM 3592 C C . ASP A 1 449 ? -1.108 -24.797 -33 1 96.19 449 ASP A C 1
ATOM 3594 O O . ASP A 1 449 ? -0.971 -25.625 -33.906 1 96.19 449 ASP A O 1
ATOM 3598 N N . ASP A 1 450 ? -0.613 -24.906 -31.844 1 96 450 ASP A N 1
ATOM 3599 C CA . ASP A 1 450 ? 0.205 -26.062 -31.5 1 96 450 ASP A CA 1
ATOM 3600 C C . ASP A 1 450 ? -0.62 -27.344 -31.531 1 96 450 ASP A C 1
ATOM 3602 O O . ASP A 1 450 ? -0.183 -28.359 -32.094 1 96 450 ASP A O 1
ATOM 3606 N N . MET A 1 451 ? -1.76 -27.25 -30.984 1 97.38 451 MET A N 1
ATOM 3607 C CA . MET A 1 451 ? -2.625 -28.438 -30.953 1 97.38 451 MET A CA 1
ATOM 3608 C C . MET A 1 451 ? -3.121 -28.781 -32.375 1 97.38 451 MET A C 1
ATOM 3610 O O . MET A 1 451 ? -3.238 -29.953 -32.719 1 97.38 451 MET A O 1
ATOM 3614 N N . ALA A 1 452 ? -3.441 -27.734 -33.062 1 98 452 ALA A N 1
ATOM 3615 C CA . ALA A 1 452 ? -3.867 -27.969 -34.438 1 98 452 ALA A CA 1
ATOM 3616 C C . ALA A 1 452 ? -2.764 -28.656 -35.25 1 98 452 ALA A C 1
ATOM 3618 O O . ALA A 1 452 ? -3.031 -29.578 -36.031 1 98 452 ALA A O 1
ATOM 3619 N N . LEU A 1 453 ? -1.581 -28.203 -35.062 1 97.25 453 LEU A N 1
ATOM 3620 C CA . LEU A 1 453 ? -0.443 -28.812 -35.75 1 97.25 453 LEU A CA 1
ATOM 3621 C C . LEU A 1 453 ? -0.302 -30.281 -35.375 1 97.25 453 LEU A C 1
ATOM 3623 O O . LEU A 1 453 ? -0.025 -31.125 -36.219 1 97.25 453 LEU A O 1
ATOM 3627 N N . LEU A 1 454 ? -0.444 -30.516 -34.062 1 97.56 454 LEU A N 1
ATOM 3628 C CA . LEU A 1 454 ? -0.365 -31.875 -33.562 1 97.56 454 LEU A CA 1
ATOM 3629 C C . LEU A 1 454 ? -1.381 -32.781 -34.281 1 97.56 454 LEU A C 1
ATOM 3631 O O . LEU A 1 454 ? -1.045 -33.875 -34.719 1 97.56 454 LEU A O 1
ATOM 3635 N N . LEU A 1 455 ? -2.576 -32.312 -34.438 1 98 455 LEU A N 1
ATOM 3636 C CA . LEU A 1 455 ? -3.639 -33.062 -35.094 1 98 455 LEU A CA 1
ATOM 3637 C C . LEU A 1 455 ? -3.332 -33.219 -36.594 1 98 455 LEU A C 1
ATOM 3639 O O . LEU A 1 455 ? -3.498 -34.312 -37.125 1 98 455 LEU A O 1
ATOM 3643 N N . LEU A 1 456 ? -2.852 -32.219 -37.188 1 97.5 456 LEU A N 1
ATOM 3644 C CA . LEU A 1 456 ? -2.586 -32.281 -38.625 1 97.5 456 LEU A CA 1
ATOM 3645 C C . LEU A 1 456 ? -1.385 -33.156 -38.938 1 97.5 456 LEU A C 1
ATOM 3647 O O . LEU A 1 456 ? -1.206 -33.594 -40.062 1 97.5 456 LEU A O 1
ATOM 3651 N N . SER A 1 457 ? -0.613 -33.438 -37.969 1 96.44 457 SER A N 1
ATOM 3652 C CA . SER A 1 457 ? 0.625 -34.188 -38.156 1 96.44 457 SER A CA 1
ATOM 3653 C C . SER A 1 457 ? 0.367 -35.688 -38.156 1 96.44 457 SER A C 1
ATOM 3655 O O . SER A 1 457 ? 1.292 -36.469 -38.375 1 96.44 457 SER A O 1
ATOM 3657 N N . PHE A 1 458 ? -0.881 -36.094 -38 1 96.75 458 PHE A N 1
ATOM 3658 C CA . PHE A 1 458 ? -1.179 -37.5 -38.094 1 96.75 458 PHE A CA 1
ATOM 3659 C C . PHE A 1 458 ? -0.768 -38.031 -39.469 1 96.75 458 PHE A C 1
ATOM 3661 O O . PHE A 1 458 ? -0.241 -39.156 -39.562 1 96.75 458 PHE A O 1
ATOM 3668 N N . CYS A 1 459 ? -0.985 -37.156 -40.406 1 94.69 459 CYS A N 1
ATOM 3669 C CA . CYS A 1 459 ? -0.641 -37.531 -41.781 1 94.69 459 CYS A CA 1
ATOM 3670 C C . CYS A 1 459 ? 0.454 -36.625 -42.312 1 94.69 459 CYS A C 1
ATOM 3672 O O . CYS A 1 459 ? 0.618 -35.5 -41.844 1 94.69 459 CYS A O 1
ATOM 3674 N N . GLU A 1 460 ? 1.14 -37.25 -43.219 1 93.19 460 GLU A N 1
ATOM 3675 C CA . GLU A 1 460 ? 2.137 -36.406 -43.906 1 93.19 460 GLU A CA 1
ATOM 3676 C C . GLU A 1 460 ? 1.478 -35.406 -44.844 1 93.19 460 GLU A C 1
ATOM 3678 O O . GLU A 1 460 ? 0.524 -35.75 -45.562 1 93.19 460 GLU A O 1
ATOM 3683 N N . ARG A 1 461 ? 1.93 -34.188 -44.719 1 93.5 461 ARG A N 1
ATOM 3684 C CA . ARG A 1 461 ? 1.4 -33.094 -45.531 1 93.5 461 ARG A CA 1
ATOM 3685 C C . ARG A 1 461 ? 2.523 -32.344 -46.25 1 93.5 461 ARG A C 1
ATOM 3687 O O . ARG A 1 461 ? 3.615 -32.188 -45.688 1 93.5 461 ARG A O 1
ATOM 3694 N N . LYS A 1 462 ? 2.24 -31.922 -47.438 1 90.88 462 LYS A N 1
ATOM 3695 C CA . LYS A 1 462 ? 3.256 -31.234 -48.219 1 90.88 462 LYS A CA 1
ATOM 3696 C C . LYS A 1 462 ? 3.541 -29.844 -47.656 1 90.88 462 LYS A C 1
ATOM 3698 O O . LYS A 1 462 ? 2.643 -29 -47.562 1 90.88 462 LYS A O 1
ATOM 3703 N N . PRO A 1 463 ? 4.727 -29.641 -47.25 1 88.12 463 PRO A N 1
ATOM 3704 C CA . PRO A 1 463 ? 5.07 -28.297 -46.75 1 88.12 463 PRO A CA 1
ATOM 3705 C C . PRO A 1 463 ? 5.148 -27.25 -47.844 1 88.12 463 PRO A C 1
ATOM 3707 O O . PRO A 1 463 ? 5.328 -27.594 -49.031 1 88.12 463 PRO A O 1
ATOM 3710 N N . SER A 1 464 ? 4.863 -26.016 -47.594 1 81.75 464 SER A N 1
ATOM 3711 C CA . SER A 1 464 ? 4.918 -24.922 -48.562 1 81.75 464 SER A CA 1
ATOM 3712 C C . SER A 1 464 ? 6.355 -24.469 -48.781 1 81.75 464 SER A C 1
ATOM 3714 O O . SER A 1 464 ? 6.613 -23.625 -49.656 1 81.75 464 SER A O 1
ATOM 3716 N N . PHE A 1 465 ? 7.18 -24.703 -48.031 1 69.94 465 PHE A N 1
ATOM 3717 C CA . PHE A 1 465 ? 8.547 -24.219 -48.156 1 69.94 465 PHE A CA 1
ATOM 3718 C C . PHE A 1 465 ? 9.477 -25.328 -48.594 1 69.94 465 PHE A C 1
ATOM 3720 O O . PHE A 1 465 ? 9.188 -26.516 -48.406 1 69.94 465 PHE A O 1
ATOM 3727 N N . GLN A 1 466 ? 10.164 -24.875 -49.75 1 57.81 466 GLN A N 1
ATOM 3728 C CA . GLN A 1 466 ? 11.25 -25.797 -50.094 1 57.81 466 GLN A CA 1
ATOM 3729 C C . GLN A 1 466 ? 12.258 -25.891 -48.938 1 57.81 466 GLN A C 1
ATOM 3731 O O . GLN A 1 466 ? 12.633 -24.875 -48.344 1 57.81 466 GLN A O 1
ATOM 3736 N N . ASN A 1 467 ? 12.047 -26.75 -48.156 1 48.47 467 ASN A N 1
ATOM 3737 C CA . ASN A 1 467 ? 12.914 -26.906 -47 1 48.47 467 ASN A CA 1
ATOM 3738 C C . ASN A 1 467 ? 14.367 -26.578 -47.344 1 48.47 467 ASN A C 1
ATOM 3740 O O . ASN A 1 467 ? 15.023 -27.312 -48.062 1 48.47 467 ASN A O 1
ATOM 3744 N N . PRO A 1 468 ? 14.727 -25.312 -47.531 1 43.03 468 PRO A N 1
ATOM 3745 C CA . PRO A 1 468 ? 16.125 -25.203 -47.906 1 43.03 468 PRO A CA 1
ATOM 3746 C C . PRO A 1 468 ? 17.031 -26.172 -47.156 1 43.03 468 PRO A C 1
ATOM 3748 O O . PRO A 1 468 ? 18.188 -26.391 -47.562 1 43.03 468 PRO A O 1
ATOM 3751 N N . PHE A 1 469 ? 16.625 -26.391 -45.969 1 38.41 469 PHE A N 1
ATOM 3752 C CA . PHE A 1 469 ? 17.406 -27.328 -45.156 1 38.41 469 PHE A CA 1
ATOM 3753 C C . PHE A 1 469 ? 16.859 -28.75 -45.281 1 38.41 469 PHE A C 1
ATOM 3755 O O . PHE A 1 469 ? 17.203 -29.625 -44.5 1 38.41 469 PHE A O 1
ATOM 3762 N N . ALA A 1 470 ? 15.992 -28.906 -46.25 1 42.72 470 ALA A N 1
ATOM 3763 C CA . ALA A 1 470 ? 15.516 -30.234 -46.625 1 42.72 470 ALA A CA 1
ATOM 3764 C C . ALA A 1 470 ? 16.688 -31.172 -46.875 1 42.72 470 ALA A C 1
ATOM 3766 O O . ALA A 1 470 ? 16.594 -32.375 -46.625 1 42.72 470 ALA A O 1
ATOM 3767 N N . ASP A 1 471 ? 17.625 -30.594 -47.656 1 38.41 471 ASP A N 1
ATOM 3768 C CA . ASP A 1 471 ? 18.828 -31.406 -47.875 1 38.41 471 ASP A CA 1
ATOM 3769 C C . ASP A 1 471 ? 19.406 -31.859 -46.531 1 38.41 471 ASP A C 1
ATOM 3771 O O . ASP A 1 471 ? 20.312 -32.719 -46.5 1 38.41 471 ASP A O 1
ATOM 3775 N N . LEU A 1 472 ? 19.219 -31.031 -45.531 1 34.75 472 LEU A N 1
ATOM 3776 C CA . LEU A 1 472 ? 19.797 -31.453 -44.25 1 34.75 472 LEU A CA 1
ATOM 3777 C C . LEU A 1 472 ? 18.953 -32.531 -43.594 1 34.75 472 LEU A C 1
ATOM 3779 O O . LEU A 1 472 ? 19.312 -33.062 -42.531 1 34.75 472 LEU A O 1
ATOM 3783 N N . LEU A 1 473 ? 17.734 -32.562 -44.031 1 36.41 473 LEU A N 1
ATOM 3784 C CA . LEU A 1 473 ? 17.031 -33.781 -43.562 1 36.41 473 LEU A CA 1
ATOM 3785 C C . LEU A 1 473 ? 17.469 -35 -44.375 1 36.41 473 LEU A C 1
ATOM 3787 O O . LEU A 1 473 ? 17.562 -34.906 -45.625 1 36.41 473 LEU A O 1
ATOM 3791 N N . PRO A 1 474 ? 18.344 -35.875 -43.969 1 34.12 474 PRO A N 1
ATOM 3792 C CA . PRO A 1 474 ? 18.781 -37 -44.781 1 34.12 474 PRO A CA 1
ATOM 3793 C C . PRO A 1 474 ? 17.656 -37.625 -45.594 1 34.12 474 PRO A C 1
ATOM 3795 O O . PRO A 1 474 ? 16.531 -37.781 -45.094 1 34.12 474 PRO A O 1
ATOM 3798 N N . SER A 1 475 ? 17.438 -37.281 -46.875 1 33.66 475 SER A N 1
ATOM 3799 C CA . SER A 1 475 ? 16.609 -37.969 -47.844 1 33.66 475 SER A CA 1
ATOM 3800 C C . SER A 1 475 ? 16.578 -39.469 -47.594 1 33.66 475 SER A C 1
ATOM 3802 O O . SER A 1 475 ? 16.031 -40.219 -48.406 1 33.66 475 SER A O 1
ATOM 3804 N N . GLY A 1 476 ? 17.766 -40.031 -47.25 1 32.91 476 GLY A N 1
ATOM 3805 C CA . GLY A 1 476 ? 17.922 -41.469 -47.406 1 32.91 476 GLY A CA 1
ATOM 3806 C C . GLY A 1 476 ? 16.672 -42.25 -47.031 1 32.91 476 GLY A C 1
ATOM 3807 O O . GLY A 1 476 ? 15.742 -41.688 -46.438 1 32.91 476 GLY A O 1
ATOM 3808 N N . GLU A 1 477 ? 16.547 -43.5 -47.688 1 33.97 477 GLU A N 1
ATOM 3809 C CA . GLU A 1 477 ? 15.727 -44.625 -47.25 1 33.97 477 GLU A CA 1
ATOM 3810 C C . GLU A 1 477 ? 15.352 -44.531 -45.781 1 33.97 477 GLU A C 1
ATOM 3812 O O . GLU A 1 477 ? 16.203 -44.281 -44.938 1 33.97 477 GLU A O 1
ATOM 3817 N N . VAL A 1 478 ? 14.25 -43.938 -45.5 1 34.03 478 VAL A N 1
ATOM 3818 C CA . VAL A 1 478 ? 13.609 -44.094 -44.219 1 34.03 478 VAL A CA 1
ATOM 3819 C C . VAL A 1 478 ? 13.984 -45.438 -43.625 1 34.03 478 VAL A C 1
ATOM 3821 O O . VAL A 1 478 ? 13.32 -46.469 -43.875 1 34.03 478 VAL A O 1
ATOM 3824 N N . GLU A 1 479 ? 14.953 -46.062 -44.094 1 32.81 479 GLU A N 1
ATOM 3825 C CA . GLU A 1 479 ? 15.336 -47.25 -43.312 1 32.81 479 GLU A CA 1
ATOM 3826 C C . GLU A 1 479 ? 15.047 -47.031 -41.812 1 32.81 479 GLU A C 1
ATOM 3828 O O . GLU A 1 479 ? 14.711 -45.938 -41.406 1 32.81 479 GLU A O 1
ATOM 3833 N N . ASP A 1 480 ? 15.477 -48.094 -40.969 1 35.19 480 ASP A N 1
ATOM 3834 C CA . ASP A 1 480 ? 15.344 -48.219 -39.5 1 35.19 480 ASP A CA 1
ATOM 3835 C C . ASP A 1 480 ? 15.703 -46.906 -38.812 1 35.19 480 ASP A C 1
ATOM 3837 O O . ASP A 1 480 ? 16.844 -46.719 -38.344 1 35.19 480 ASP A O 1
ATOM 3841 N N . ILE A 1 481 ? 15.523 -45.812 -39.406 1 36.31 481 ILE A N 1
ATOM 3842 C CA . ILE A 1 481 ? 15.844 -44.625 -38.625 1 36.31 481 ILE A CA 1
ATOM 3843 C C . ILE A 1 481 ? 15.305 -44.781 -37.219 1 36.31 481 ILE A C 1
ATOM 3845 O O . ILE A 1 481 ? 14.094 -44.938 -37.031 1 36.31 481 ILE A O 1
ATOM 3849 N N . GLY A 1 482 ? 15.859 -45.406 -36.375 1 47.12 482 GLY A N 1
ATOM 3850 C CA . GLY A 1 482 ? 15.602 -45.438 -34.938 1 47.12 482 GLY A CA 1
ATOM 3851 C C . GLY A 1 482 ? 14.852 -44.219 -34.438 1 47.12 482 GLY A C 1
ATOM 3852 O O . GLY A 1 482 ? 15.461 -43.281 -33.906 1 47.12 482 GLY A O 1
ATOM 3853 N N . TYR A 1 483 ? 13.617 -43.969 -35.062 1 53.66 483 TYR A N 1
ATOM 3854 C CA . TYR A 1 483 ? 12.805 -42.875 -34.531 1 53.66 483 TYR A CA 1
ATOM 3855 C C . TYR A 1 483 ? 12.828 -42.906 -33 1 53.66 483 TYR A C 1
ATOM 3857 O O . TYR A 1 483 ? 12.656 -43.969 -32.375 1 53.66 483 TYR A O 1
ATOM 3865 N N . LYS A 1 484 ? 13.273 -41.75 -32.562 1 73.75 484 LYS A N 1
ATOM 3866 C CA . LYS A 1 484 ? 13.25 -41.625 -31.109 1 73.75 484 LYS A CA 1
ATOM 3867 C C . LYS A 1 484 ? 11.82 -41.562 -30.578 1 73.75 484 LYS A C 1
ATOM 3869 O O . LYS A 1 484 ? 11.57 -41.875 -29.422 1 73.75 484 LYS A O 1
ATOM 3874 N N . GLU A 1 485 ? 10.859 -41.188 -31.734 1 88.38 485 GLU A N 1
ATOM 3875 C CA . GLU A 1 485 ? 9.438 -41.062 -31.438 1 88.38 485 GLU A CA 1
ATOM 3876 C C . GLU A 1 485 ? 8.578 -41.625 -32.562 1 88.38 485 GLU A C 1
ATOM 3878 O O . GLU A 1 485 ? 9.07 -41.844 -33.688 1 88.38 485 GLU A O 1
ATOM 3883 N N . PRO A 1 486 ? 7.301 -41.938 -32.344 1 90.62 486 PRO A N 1
ATOM 3884 C CA . PRO A 1 486 ? 6.418 -42.344 -33.438 1 90.62 486 PRO A CA 1
ATOM 3885 C C . PRO A 1 486 ? 6.406 -41.344 -34.562 1 90.62 486 PRO A C 1
ATOM 3887 O O . PRO A 1 486 ? 6.656 -40.125 -34.344 1 90.62 486 PRO A O 1
ATOM 3890 N N . ALA A 1 487 ? 6.133 -41.812 -35.781 1 89 487 ALA A N 1
ATOM 3891 C CA . ALA A 1 487 ? 6.25 -41 -37 1 89 487 ALA A CA 1
ATOM 3892 C C . ALA A 1 487 ? 5.492 -39.688 -36.875 1 89 487 ALA A C 1
ATOM 3894 O O . ALA A 1 487 ? 6.016 -38.625 -37.219 1 89 487 ALA A O 1
ATOM 3895 N N . GLU A 1 488 ? 4.27 -39.781 -36.438 1 93.06 488 GLU A N 1
ATOM 3896 C CA . GLU A 1 488 ? 3.451 -38.562 -36.375 1 93.06 488 GLU A CA 1
ATOM 3897 C C . GLU A 1 488 ? 3.99 -37.594 -35.312 1 93.06 488 GLU A C 1
ATOM 3899 O O . GLU A 1 488 ? 3.83 -36.375 -35.438 1 93.06 488 GLU A O 1
ATOM 3904 N N . VAL A 1 489 ? 4.586 -38.125 -34.219 1 94.12 489 VAL A N 1
ATOM 3905 C CA . VAL A 1 489 ? 5.164 -37.281 -33.188 1 94.12 489 VAL A CA 1
ATOM 3906 C C . VAL A 1 489 ? 6.426 -36.594 -33.688 1 94.12 489 VAL A C 1
ATOM 3908 O O . VAL A 1 489 ? 6.656 -35.406 -33.438 1 94.12 489 VAL A O 1
ATOM 3911 N N . HIS A 1 490 ? 7.168 -37.344 -34.375 1 89.56 490 HIS A N 1
ATOM 3912 C CA . HIS A 1 490 ? 8.359 -36.812 -35 1 89.56 490 HIS A CA 1
ATOM 3913 C C . HIS A 1 490 ? 8.008 -35.688 -35.969 1 89.56 490 HIS A C 1
ATOM 3915 O O . HIS A 1 490 ? 8.656 -34.625 -36 1 89.56 490 HIS A O 1
ATOM 3921 N N . ARG A 1 491 ? 7.031 -35.938 -36.812 1 90.69 491 ARG A N 1
ATOM 3922 C CA . ARG A 1 491 ? 6.551 -34.938 -37.75 1 90.69 491 ARG A CA 1
ATOM 3923 C C . ARG A 1 491 ? 6.129 -33.656 -37.031 1 90.69 491 ARG A C 1
ATOM 3925 O O . ARG A 1 491 ? 6.512 -32.562 -37.438 1 90.69 491 ARG A O 1
ATOM 3932 N N . TYR A 1 492 ? 5.43 -33.781 -36.062 1 94.38 492 TYR A N 1
ATOM 3933 C CA . TYR A 1 492 ? 4.965 -32.656 -35.2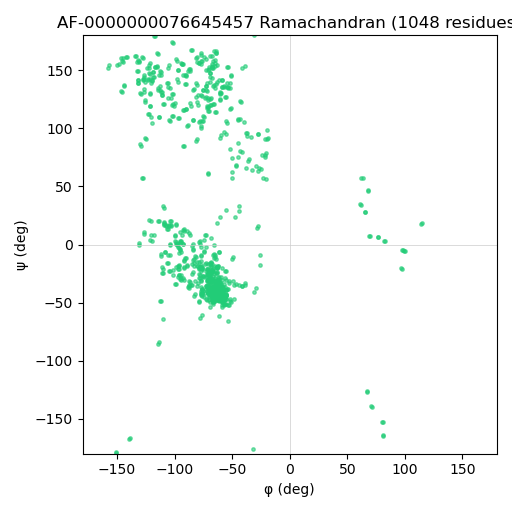5 1 94.38 492 TYR A CA 1
ATOM 3934 C C . TYR A 1 492 ? 6.141 -31.859 -34.688 1 94.38 492 TYR A C 1
ATOM 3936 O O . TYR A 1 492 ? 6.188 -30.625 -34.812 1 94.38 492 TYR A O 1
ATOM 3944 N N . SER A 1 493 ? 7.039 -32.562 -34.062 1 90.44 493 SER A N 1
ATOM 3945 C CA . SER A 1 493 ? 8.172 -31.891 -33.406 1 90.44 493 SER A CA 1
ATOM 3946 C C . SER A 1 493 ? 8.992 -31.109 -34.406 1 90.44 493 SER A C 1
ATOM 3948 O O . SER A 1 493 ? 9.445 -30 -34.125 1 90.44 493 SER A O 1
ATOM 3950 N N . THR A 1 494 ? 9.109 -31.641 -35.531 1 86.38 494 THR A N 1
ATOM 3951 C CA . THR A 1 494 ? 9.883 -31 -36.594 1 86.38 494 THR A CA 1
ATOM 3952 C C . THR A 1 494 ? 9.156 -29.75 -37.094 1 86.38 494 THR A C 1
ATOM 3954 O O . THR A 1 494 ? 9.758 -28.688 -37.25 1 86.38 494 THR A O 1
ATOM 3957 N N . LEU A 1 495 ? 7.914 -29.922 -37.344 1 91.19 495 LEU A N 1
ATOM 3958 C CA . LEU A 1 495 ? 7.129 -28.828 -37.906 1 91.19 495 LEU A CA 1
ATOM 3959 C C . LEU A 1 495 ? 6.879 -27.75 -36.875 1 91.19 495 LEU A C 1
ATOM 3961 O O . LEU A 1 495 ? 6.703 -26.578 -37.219 1 91.19 495 LEU A O 1
ATOM 3965 N N . ARG A 1 496 ? 6.852 -28.172 -35.625 1 91.88 496 ARG A N 1
ATOM 3966 C CA . ARG A 1 496 ? 6.602 -27.203 -34.531 1 91.88 496 ARG A CA 1
ATOM 3967 C C . ARG A 1 496 ? 7.699 -26.141 -34.5 1 91.88 496 ARG A C 1
ATOM 3969 O O . ARG A 1 496 ? 7.414 -24.953 -34.312 1 91.88 496 ARG A O 1
ATOM 3976 N N . ASN A 1 497 ? 8.844 -26.594 -34.594 1 84.75 497 ASN A N 1
ATOM 3977 C CA . ASN A 1 497 ? 9.961 -25.656 -34.625 1 84.75 497 ASN A CA 1
ATOM 3978 C C . ASN A 1 497 ? 9.828 -24.672 -35.781 1 84.75 497 ASN A C 1
ATOM 3980 O O . ASN A 1 497 ? 10.023 -23.469 -35.594 1 84.75 497 ASN A O 1
ATOM 3984 N N . ARG A 1 498 ? 9.469 -25.172 -36.875 1 85.5 498 ARG A N 1
ATOM 3985 C CA . ARG A 1 498 ? 9.289 -24.328 -38.062 1 85.5 498 ARG A CA 1
ATOM 3986 C C . ARG A 1 498 ? 8.094 -23.391 -37.875 1 85.5 498 ARG A C 1
ATOM 3988 O O . ARG A 1 498 ? 8.156 -22.219 -38.25 1 85.5 498 ARG A O 1
ATOM 3995 N N . MET A 1 499 ? 7.09 -23.938 -37.406 1 91.06 499 MET A N 1
ATOM 3996 C CA . MET A 1 499 ? 5.887 -23.141 -37.219 1 91.06 499 MET A CA 1
ATOM 3997 C C . MET A 1 499 ? 6.16 -21.969 -36.25 1 91.06 499 MET A C 1
ATOM 3999 O O . MET A 1 499 ? 5.703 -20.859 -36.5 1 91.06 499 MET A O 1
ATOM 4003 N N . THR A 1 500 ? 6.891 -22.281 -35.188 1 87.56 500 THR A N 1
ATOM 4004 C CA . THR A 1 500 ? 7.227 -21.25 -34.219 1 87.56 500 THR A CA 1
ATOM 4005 C C . THR A 1 500 ? 8.039 -20.125 -34.875 1 87.56 500 THR A C 1
ATOM 4007 O O . THR A 1 500 ? 7.781 -18.953 -34.625 1 87.56 500 THR A O 1
ATOM 4010 N N . GLN A 1 501 ? 8.906 -20.469 -35.719 1 84.5 501 GLN A N 1
ATOM 4011 C CA . GLN A 1 501 ? 9.719 -19.484 -36.438 1 84.5 501 GLN A CA 1
ATOM 4012 C C . GLN A 1 501 ? 8.867 -18.656 -37.375 1 84.5 501 GLN A C 1
ATOM 4014 O O . GLN A 1 501 ? 9.023 -17.438 -37.469 1 84.5 501 GLN A O 1
ATOM 4019 N N . LEU A 1 502 ? 8.031 -19.312 -38.031 1 86.56 502 LEU A N 1
ATOM 4020 C CA . LEU A 1 502 ? 7.16 -18.641 -39 1 86.56 502 LEU A CA 1
ATOM 4021 C C . LEU A 1 502 ? 6.219 -17.672 -38.281 1 86.56 502 LEU A C 1
ATOM 4023 O O . LEU A 1 502 ? 5.992 -16.562 -38.75 1 86.56 502 LEU A O 1
ATOM 4027 N N . SER A 1 503 ? 5.691 -18.156 -37.219 1 90 503 SER A N 1
ATOM 4028 C CA . SER A 1 503 ? 4.773 -17.328 -36.438 1 90 503 SER A CA 1
ATOM 4029 C C . SER A 1 503 ? 5.477 -16.094 -35.906 1 90 503 SER A C 1
ATOM 4031 O O . SER A 1 503 ? 4.914 -14.992 -35.938 1 90 503 SER A O 1
ATOM 4033 N N . LEU A 1 504 ? 6.66 -16.25 -35.406 1 86 504 LEU A N 1
ATOM 4034 C CA . LEU A 1 504 ? 7.434 -15.141 -34.875 1 86 504 LEU A CA 1
ATOM 4035 C C . LEU A 1 504 ? 7.781 -14.148 -35.969 1 86 504 LEU A C 1
ATOM 4037 O O . LEU A 1 504 ? 7.742 -12.93 -35.75 1 86 504 LEU A O 1
ATOM 4041 N N . ALA A 1 505 ? 8.078 -14.617 -37.094 1 83.31 505 ALA A N 1
ATOM 4042 C CA . ALA A 1 505 ? 8.508 -13.781 -38.219 1 83.31 505 ALA A CA 1
ATOM 4043 C C . ALA A 1 505 ? 7.324 -13.055 -38.844 1 83.31 505 ALA A C 1
ATOM 4045 O O . ALA A 1 505 ? 7.426 -11.883 -39.188 1 83.31 505 ALA A O 1
ATOM 4046 N N . SER A 1 506 ? 6.254 -13.719 -39 1 85.81 506 SER A N 1
ATOM 4047 C CA . SER A 1 506 ? 5.133 -13.164 -39.75 1 85.81 506 SER A CA 1
ATOM 4048 C C . SER A 1 506 ? 4.102 -12.531 -38.844 1 85.81 506 SER A C 1
ATOM 4050 O O . SER A 1 506 ? 3.287 -11.711 -39.25 1 85.81 506 SER A O 1
ATOM 4052 N N . GLY A 1 507 ? 4.062 -13.039 -37.562 1 86.81 507 GLY A N 1
ATOM 4053 C CA . GLY A 1 507 ? 3.061 -12.586 -36.594 1 86.81 507 GLY A CA 1
ATOM 4054 C C . GLY A 1 507 ? 1.69 -13.195 -36.844 1 86.81 507 GLY A C 1
ATOM 4055 O O . GLY A 1 507 ? 0.708 -12.789 -36.219 1 86.81 507 GLY A O 1
ATOM 4056 N N . LYS A 1 508 ? 1.645 -14.125 -37.781 1 88.44 508 LYS A N 1
ATOM 4057 C CA . LYS A 1 508 ? 0.356 -14.711 -38.156 1 88.44 508 LYS A CA 1
ATOM 4058 C C . LYS A 1 508 ? 0.015 -15.891 -37.25 1 88.44 508 LYS A C 1
ATOM 4060 O O . LYS A 1 508 ? 0.904 -16.484 -36.625 1 88.44 508 LYS A O 1
ATOM 4065 N N . ARG A 1 509 ? -1.311 -16.109 -37.062 1 93.69 509 ARG A N 1
ATOM 4066 C CA . ARG A 1 509 ? -1.847 -17.234 -36.312 1 93.69 509 ARG A CA 1
ATOM 4067 C C . ARG A 1 509 ? -2.988 -17.906 -37.062 1 93.69 509 ARG A C 1
ATOM 4069 O O . ARG A 1 509 ? -3.451 -17.406 -38.094 1 93.69 509 ARG A O 1
ATOM 4076 N N . GLY A 1 510 ? -3.289 -19.031 -36.719 1 92.81 510 GLY A N 1
ATOM 4077 C CA . GLY A 1 510 ? -4.449 -19.719 -37.25 1 92.81 510 GLY A CA 1
ATOM 4078 C C . GLY A 1 510 ? -4.277 -20.125 -38.719 1 92.81 510 GLY A C 1
ATOM 4079 O O . GLY A 1 510 ? -3.207 -20.594 -39.094 1 92.81 510 GLY A O 1
ATOM 4080 N N . VAL A 1 511 ? -5.309 -19.953 -39.438 1 93.38 511 VAL A N 1
ATOM 4081 C CA . VAL A 1 511 ? -5.383 -20.438 -40.812 1 93.38 511 VAL A CA 1
ATOM 4082 C C . VAL A 1 511 ? -4.262 -19.812 -41.625 1 93.38 511 VAL A C 1
ATOM 4084 O O . VAL A 1 511 ? -3.594 -20.5 -42.406 1 93.38 511 VAL A O 1
ATOM 4087 N N . GLU A 1 512 ? -3.982 -18.609 -41.406 1 91.25 512 GLU A N 1
ATOM 4088 C CA . GLU A 1 512 ? -2.967 -17.906 -42.188 1 91.25 512 GLU A CA 1
ATOM 4089 C C . GLU A 1 512 ? -1.575 -18.469 -41.906 1 91.25 512 GLU A C 1
ATOM 4091 O O . GLU A 1 512 ? -0.751 -18.547 -42.844 1 91.25 512 GLU A O 1
ATOM 4096 N N . LEU A 1 513 ? -1.334 -18.797 -40.75 1 93.12 513 LEU A N 1
ATOM 4097 C CA . LEU A 1 513 ? -0.046 -19.375 -40.406 1 93.12 513 LEU A CA 1
ATOM 4098 C C . LEU A 1 513 ? 0.137 -20.734 -41.062 1 93.12 513 LEU A C 1
ATOM 4100 O O . LEU A 1 513 ? 1.205 -21.031 -41.625 1 93.12 513 LEU A O 1
ATOM 4104 N N . PHE A 1 514 ? -0.918 -21.516 -41.094 1 94.44 514 PHE A N 1
ATOM 4105 C CA . PHE A 1 514 ? -0.822 -22.859 -41.625 1 94.44 514 PHE A CA 1
ATOM 4106 C C . PHE A 1 514 ? -0.751 -22.859 -43.125 1 94.44 514 PHE A C 1
ATOM 4108 O O . PHE A 1 514 ? -0.14 -23.734 -43.75 1 94.44 514 PHE A O 1
ATOM 4115 N N . GLU A 1 515 ? -1.312 -21.859 -43.688 1 91.5 515 GLU A N 1
ATOM 4116 C CA . GLU A 1 515 ? -1.206 -21.719 -45.156 1 91.5 515 GLU A CA 1
ATOM 4117 C C . GLU A 1 515 ? 0.234 -21.438 -45.562 1 91.5 515 GLU A C 1
ATOM 4119 O O . GLU A 1 515 ? 0.621 -21.719 -46.688 1 91.5 515 GLU A O 1
ATOM 4124 N N . GLN A 1 516 ? 0.912 -20.938 -44.625 1 89 516 GLN A N 1
ATOM 4125 C CA . GLN A 1 516 ? 2.33 -20.719 -44.906 1 89 516 GLN A CA 1
ATOM 4126 C C . GLN A 1 516 ? 3.137 -22 -44.656 1 89 516 GLN A C 1
ATOM 4128 O O . GLN A 1 516 ? 4.227 -22.156 -45.219 1 89 516 GLN A O 1
ATOM 4133 N N . LEU A 1 517 ? 2.631 -22.797 -43.875 1 91.44 517 LEU A N 1
ATOM 4134 C CA . LEU A 1 517 ? 3.35 -24 -43.469 1 91.44 517 LEU A CA 1
ATOM 4135 C C . LEU A 1 517 ? 3.123 -25.125 -44.469 1 91.44 517 LEU A C 1
ATOM 4137 O O . LEU A 1 517 ? 4.031 -25.906 -44.75 1 91.44 517 LEU A O 1
ATOM 4141 N N . TYR A 1 518 ? 1.895 -25.172 -45.031 1 93.31 518 TYR A N 1
ATOM 4142 C CA . TYR A 1 518 ? 1.528 -26.281 -45.906 1 93.31 518 TYR A CA 1
ATOM 4143 C C . TYR A 1 518 ? 1.184 -25.797 -47.312 1 93.31 518 TYR A C 1
ATOM 4145 O O . TYR A 1 518 ? 0.682 -24.672 -47.469 1 93.31 518 TYR A O 1
ATOM 4153 N N . GLU A 1 519 ? 1.478 -26.656 -48.281 1 92.19 519 GLU A N 1
ATOM 4154 C CA . GLU A 1 519 ? 0.952 -26.422 -49.625 1 92.19 519 GLU A CA 1
ATOM 4155 C C . GLU A 1 519 ? -0.54 -26.719 -49.688 1 92.19 519 GLU A C 1
ATOM 4157 O O . GLU A 1 519 ? -0.965 -27.828 -49.344 1 92.19 519 GLU A O 1
ATOM 4162 N N . MET A 1 520 ? -1.271 -25.766 -50.156 1 92.06 520 MET A N 1
ATOM 4163 C CA . MET A 1 520 ? -2.727 -25.891 -50.125 1 92.06 520 MET A CA 1
ATOM 4164 C C . MET A 1 520 ? -3.229 -26.5 -51.438 1 92.06 520 MET A C 1
ATOM 4166 O O . MET A 1 520 ? -2.615 -26.328 -52.5 1 92.06 520 MET A O 1
ATOM 4170 N N . GLU A 1 521 ? -4.297 -27.281 -51.281 1 89.81 521 GLU A N 1
ATOM 4171 C CA . GLU A 1 521 ? -4.961 -27.797 -52.469 1 89.81 521 GLU A CA 1
ATOM 4172 C C . GLU A 1 521 ? -5.695 -26.688 -53.219 1 89.81 521 GLU A C 1
ATOM 4174 O O . GLU A 1 521 ? -6.32 -25.828 -52.594 1 89.81 521 GLU A O 1
ATOM 4179 N N . GLU A 1 522 ? -5.414 -26.453 -54.594 1 74.44 522 GLU A N 1
ATOM 4180 C CA . GLU A 1 522 ? -6.031 -25.422 -55.438 1 74.44 522 GLU A CA 1
ATOM 4181 C C . GLU A 1 522 ? -7.527 -25.672 -55.594 1 74.44 522 GLU A C 1
ATOM 4183 O O . GLU A 1 522 ? -7.961 -26.828 -55.719 1 74.44 522 GLU A O 1
ATOM 4188 N N . ILE A 1 523 ? -8.375 -24.797 -55.062 1 61.47 523 ILE A N 1
ATOM 4189 C CA . ILE A 1 523 ? -9.789 -24.906 -55.438 1 61.47 523 ILE A CA 1
ATOM 4190 C C . ILE A 1 523 ? -9.953 -24.859 -56.938 1 61.47 523 ILE A C 1
ATOM 4192 O O . ILE A 1 523 ? -9.469 -23.922 -57.594 1 61.47 523 ILE A O 1
ATOM 4196 N N . ARG A 1 524 ? -10.25 -25.922 -57.719 1 41.53 524 ARG A N 1
ATOM 4197 C CA . ARG A 1 524 ? -10.688 -25.719 -59.094 1 41.53 524 ARG A CA 1
ATOM 4198 C C . ARG A 1 524 ? -11.922 -24.828 -59.156 1 41.53 524 ARG A C 1
ATOM 4200 O O . ARG A 1 524 ? -12.906 -25.078 -58.438 1 41.53 524 ARG A O 1
ATOM 4207 N N . LYS A 1 525 ? -11.617 -23.562 -59.406 1 47.22 525 LYS A N 1
ATOM 4208 C CA . LYS A 1 525 ? -12.75 -22.766 -59.875 1 47.22 525 LYS A CA 1
ATOM 4209 C C . LYS A 1 525 ? -13.531 -23.5 -60.969 1 47.22 525 LYS A C 1
ATOM 4211 O O . LYS A 1 525 ? -13.023 -23.703 -62.062 1 47.22 525 LYS A O 1
ATOM 4216 N N . ASP A 1 526 ? -14.188 -24.625 -60.531 1 29.59 526 ASP A N 1
ATOM 4217 C CA . ASP A 1 526 ? -15.234 -24.75 -61.562 1 29.59 526 ASP A CA 1
ATOM 4218 C C . ASP A 1 526 ? -16.172 -23.547 -61.531 1 29.59 526 ASP A C 1
ATOM 4220 O O . ASP A 1 526 ? -16.578 -23.094 -60.469 1 29.59 526 ASP A O 1
ATOM 4224 N N . MET B 1 1 ? -80.938 27.234 -27.562 1 21.81 1 MET B N 1
ATOM 4225 C CA . MET B 1 1 ? -80.375 25.891 -27.406 1 21.81 1 MET B CA 1
ATOM 4226 C C . MET B 1 1 ? -79.375 25.844 -26.312 1 21.81 1 MET B C 1
ATOM 4228 O O . MET B 1 1 ? -78.125 25.938 -26.578 1 21.81 1 MET B O 1
ATOM 4232 N N . GLY B 1 2 ? -79.375 26.344 -25.094 1 19.84 2 GLY B N 1
ATOM 4233 C CA . GLY B 1 2 ? -78.812 27.328 -24.188 1 19.84 2 GLY B CA 1
ATOM 4234 C C . GLY B 1 2 ? -77.938 26.719 -23.109 1 19.84 2 GLY B C 1
ATOM 4235 O O . GLY B 1 2 ? -76.812 27.172 -22.891 1 19.84 2 GLY B O 1
ATOM 4236 N N . ASP B 1 3 ? -78.438 25.891 -22.188 1 20.05 3 ASP B N 1
ATOM 4237 C CA . ASP B 1 3 ? -78.438 25.938 -20.734 1 20.05 3 ASP B CA 1
ATOM 4238 C C . ASP B 1 3 ? -77.312 25.094 -20.141 1 20.05 3 ASP B C 1
ATOM 4240 O O . ASP B 1 3 ? -77.188 25.016 -18.906 1 20.05 3 ASP B O 1
ATOM 4244 N N . HIS B 1 4 ? -76.75 24.203 -20.828 1 23.44 4 HIS B N 1
ATOM 4245 C CA . HIS B 1 4 ? -76.375 22.922 -20.234 1 23.44 4 HIS B CA 1
ATOM 4246 C C . HIS B 1 4 ? -75.188 23.047 -19.328 1 23.44 4 HIS B C 1
ATOM 4248 O O . HIS B 1 4 ? -74.5 22.047 -19 1 23.44 4 HIS B O 1
ATOM 4254 N N . GLN B 1 5 ? -74.75 24.234 -19.047 1 21.16 5 GLN B N 1
ATOM 4255 C CA . GLN B 1 5 ? -73.312 24.516 -18.75 1 21.16 5 GLN B CA 1
ATOM 4256 C C . GLN B 1 5 ? -72.938 23.969 -17.391 1 21.16 5 GLN B C 1
ATOM 4258 O O . GLN B 1 5 ? -71.75 23.922 -17.047 1 21.16 5 GLN B O 1
ATOM 4263 N N . ASN B 1 6 ? -73.875 23.812 -16.469 1 19.69 6 ASN B N 1
ATOM 4264 C CA . ASN B 1 6 ? -73.688 24.219 -15.086 1 19.69 6 ASN B CA 1
ATOM 4265 C C . ASN B 1 6 ? -72.938 23.172 -14.281 1 19.69 6 ASN B C 1
ATOM 4267 O O . ASN B 1 6 ? -72.5 23.453 -13.164 1 19.69 6 ASN B O 1
ATOM 4271 N N . GLN B 1 7 ? -73.062 21.891 -14.562 1 19.23 7 GLN B N 1
ATOM 4272 C CA . GLN B 1 7 ? -73.25 20.953 -13.453 1 19.23 7 GLN B CA 1
ATOM 4273 C C . GLN B 1 7 ? -71.875 20.656 -12.773 1 19.23 7 GLN B C 1
ATOM 4275 O O . GLN B 1 7 ? -71.812 20.016 -11.727 1 19.23 7 GLN B O 1
ATOM 4280 N N . ALA B 1 8 ? -70.812 20.641 -13.516 1 23.17 8 ALA B N 1
ATOM 4281 C CA . ALA B 1 8 ? -69.812 19.625 -13.281 1 23.17 8 ALA B CA 1
ATOM 4282 C C . ALA B 1 8 ? -69 19.938 -12.016 1 23.17 8 ALA B C 1
ATOM 4284 O O . ALA B 1 8 ? -67.938 19.344 -11.766 1 23.17 8 ALA B O 1
ATOM 4285 N N . THR B 1 9 ? -69.375 21 -11.32 1 19.89 9 THR B N 1
ATOM 4286 C CA . THR B 1 9 ? -68.562 21.703 -10.328 1 19.89 9 THR B CA 1
ATOM 4287 C C . THR B 1 9 ? -68.438 20.875 -9.039 1 19.89 9 THR B C 1
ATOM 4289 O O . THR B 1 9 ? -67.875 21.344 -8.047 1 19.89 9 THR B O 1
ATOM 4292 N N . ALA B 1 10 ? -69.5 19.984 -8.969 1 21.47 10 ALA B N 1
ATOM 4293 C CA . ALA B 1 10 ? -69.875 19.609 -7.602 1 21.47 10 ALA B CA 1
ATOM 4294 C C . ALA B 1 10 ? -68.625 19.078 -6.848 1 21.47 10 ALA B C 1
ATOM 4296 O O . ALA B 1 10 ? -68.438 19.406 -5.676 1 21.47 10 ALA B O 1
ATOM 4297 N N . ASN B 1 11 ? -68.188 17.906 -7.41 1 20.41 11 ASN B N 1
ATOM 4298 C CA . ASN B 1 11 ? -67.875 16.781 -6.551 1 20.41 11 ASN B CA 1
ATOM 4299 C C . ASN B 1 11 ? -66.5 17 -5.863 1 20.41 11 ASN B C 1
ATOM 4301 O O . ASN B 1 11 ? -65.938 16.062 -5.348 1 20.41 11 ASN B O 1
ATOM 4305 N N . ILE B 1 12 ? -65.938 18.078 -6.234 1 24.77 12 ILE B N 1
ATOM 4306 C CA . ILE B 1 12 ? -64.5 18.188 -5.945 1 24.77 12 ILE B CA 1
ATOM 4307 C C . ILE B 1 12 ? -64.25 18.328 -4.441 1 24.77 12 ILE B C 1
ATOM 4309 O O . ILE B 1 12 ? -63.125 18.25 -3.955 1 24.77 12 ILE B O 1
ATOM 4313 N N . GLU B 1 13 ? -65.375 18.812 -3.883 1 23.61 13 GLU B N 1
ATOM 4314 C CA . GLU B 1 13 ? -65.312 19.359 -2.531 1 23.61 13 GLU B CA 1
ATOM 4315 C C . GLU B 1 13 ? -65 18.266 -1.509 1 23.61 13 GLU B C 1
ATOM 4317 O O . GLU B 1 13 ? -64.312 18.516 -0.533 1 23.61 13 GLU B O 1
ATOM 4322 N N . ASP B 1 14 ? -65.875 17.25 -1.722 1 23.44 14 ASP B N 1
ATOM 4323 C CA . ASP B 1 14 ? -66.062 16.375 -0.572 1 23.44 14 ASP B CA 1
ATOM 4324 C C . ASP B 1 14 ? -64.75 15.68 -0.213 1 23.44 14 ASP B C 1
ATOM 4326 O O . ASP B 1 14 ? -64.625 15.023 0.829 1 23.44 14 ASP B O 1
ATOM 4330 N N . LEU B 1 15 ? -63.969 15.453 -1.312 1 24.08 15 LEU B N 1
ATOM 4331 C CA . LEU B 1 15 ? -62.906 14.5 -1.074 1 24.08 15 LEU B CA 1
ATOM 4332 C C . LEU B 1 15 ? -61.906 15.062 -0.082 1 24.08 15 LEU B C 1
ATOM 4334 O O . LEU B 1 15 ? -60.906 14.406 0.23 1 24.08 15 LEU B O 1
ATOM 4338 N N . SER B 1 16 ? -61.969 16.312 0.232 1 24.23 16 SER B N 1
ATOM 4339 C CA . SER B 1 16 ? -61.062 17.125 1.021 1 24.23 16 SER B CA 1
ATOM 4340 C C . SER B 1 16 ? -61.094 16.719 2.49 1 24.23 16 SER B C 1
ATOM 4342 O O . SER B 1 16 ? -60.062 16.766 3.168 1 24.23 16 SER B O 1
ATOM 4344 N N . ASN B 1 17 ? -62.281 16.625 2.975 1 21.92 17 ASN B N 1
ATOM 4345 C CA . ASN B 1 17 ? -62.5 16.578 4.418 1 21.92 17 ASN B CA 1
ATOM 4346 C C . ASN B 1 17 ? -62.062 15.234 5 1 21.92 17 ASN B C 1
ATOM 4348 O O . ASN B 1 17 ? -61.969 15.086 6.223 1 21.92 17 ASN B O 1
ATOM 4352 N N . ARG B 1 18 ? -62.5 14.148 4.309 1 25.81 18 ARG B N 1
ATOM 4353 C CA . ARG B 1 18 ? -62.438 12.82 4.898 1 25.81 18 ARG B CA 1
ATOM 4354 C C . ARG B 1 18 ? -61 12.438 5.27 1 25.81 18 ARG B C 1
ATOM 4356 O O . ARG B 1 18 ? -60.75 11.312 5.695 1 25.81 18 ARG B O 1
ATOM 4363 N N . ILE B 1 19 ? -59.906 13.023 4.742 1 25.64 19 ILE B N 1
ATOM 4364 C CA . ILE B 1 19 ? -58.469 12.812 4.891 1 25.64 19 ILE B CA 1
ATOM 4365 C C . ILE B 1 19 ? -58.062 13.156 6.316 1 25.64 19 ILE B C 1
ATOM 4367 O O . ILE B 1 19 ? -56.875 13.039 6.664 1 25.64 19 ILE B O 1
ATOM 4371 N N . GLU B 1 20 ? -58.75 13.695 7.234 1 25.16 20 GLU B N 1
ATOM 4372 C CA . GLU B 1 20 ? -58.625 14.18 8.602 1 25.16 20 GLU B CA 1
ATOM 4373 C C . GLU B 1 20 ? -58.594 13.023 9.602 1 25.16 20 GLU B C 1
ATOM 4375 O O . GLU B 1 20 ? -57.906 13.07 10.609 1 25.16 20 GLU B O 1
ATOM 4380 N N . GLY B 1 21 ? -59.688 12.172 9.68 1 26.16 21 GLY B N 1
ATOM 4381 C CA . GLY B 1 21 ? -60.094 11.297 10.773 1 26.16 21 GLY B CA 1
ATOM 4382 C C . GLY B 1 21 ? -59.25 10.031 10.867 1 26.16 21 GLY B C 1
ATOM 4383 O O . GLY B 1 21 ? -59.562 9.125 11.633 1 26.16 21 GLY B O 1
ATOM 4384 N N . LEU B 1 22 ? -59 9.398 9.703 1 26.48 22 LEU B N 1
ATOM 4385 C CA . LEU B 1 22 ? -58.344 8.109 9.891 1 26.48 22 LEU B CA 1
ATOM 4386 C C . LEU B 1 22 ? -57.125 8.234 10.805 1 26.48 22 LEU B C 1
ATOM 4388 O O . LEU B 1 22 ? -56.094 8.727 10.375 1 26.48 22 LEU B O 1
ATOM 4392 N N . ASN B 1 23 ? -57.219 8.383 12.078 1 25.22 23 ASN B N 1
ATOM 4393 C CA . ASN B 1 23 ? -56.594 8.391 13.398 1 25.22 23 ASN B CA 1
ATOM 4394 C C . ASN B 1 23 ? -55.719 7.16 13.617 1 25.22 23 ASN B C 1
ATOM 4396 O O . ASN B 1 23 ? -56.156 6.184 14.227 1 25.22 23 ASN B O 1
ATOM 4400 N N . ILE B 1 24 ? -55.219 6.5 12.547 1 27.84 24 ILE B N 1
ATOM 4401 C CA . ILE B 1 24 ? -54.375 5.301 12.539 1 27.84 24 ILE B CA 1
ATOM 4402 C C . ILE B 1 24 ? -53.344 5.387 13.656 1 27.84 24 ILE B C 1
ATOM 4404 O O . ILE B 1 24 ? -52.562 6.336 13.711 1 27.84 24 ILE B O 1
ATOM 4408 N N . SER B 1 25 ? -53.531 4.645 14.727 1 29.42 25 SER B N 1
ATOM 4409 C CA . SER B 1 25 ? -52.812 4.457 15.992 1 29.42 25 SER B CA 1
ATOM 4410 C C . SER B 1 25 ? -51.312 4.309 15.766 1 29.42 25 SER B C 1
ATOM 4412 O O . SER B 1 25 ? -50.875 3.393 15.07 1 29.42 25 SER B O 1
ATOM 4414 N N . GLY B 1 26 ? -50.625 5.242 15.508 1 26.41 26 GLY B N 1
ATOM 4415 C CA . GLY B 1 26 ? -49.312 5.488 14.898 1 26.41 26 GLY B CA 1
ATOM 4416 C C . GLY B 1 26 ? -48.219 4.641 15.484 1 26.41 26 GLY B C 1
ATOM 4417 O O . GLY B 1 26 ? -47.75 4.898 16.609 1 26.41 26 GLY B O 1
ATOM 4418 N N . LYS B 1 27 ? -48.281 3.238 15.375 1 30.47 27 LYS B N 1
ATOM 4419 C CA . LYS B 1 27 ? -47.188 2.377 15.773 1 30.47 27 LYS B CA 1
ATOM 4420 C C . LYS B 1 27 ? -45.844 3.053 15.508 1 30.47 27 LYS B C 1
ATOM 4422 O O . LYS B 1 27 ? -45.5 3.367 14.367 1 30.47 27 LYS B O 1
ATOM 4427 N N . ARG B 1 28 ? -45.438 3.658 16.484 1 30.06 28 ARG B N 1
ATOM 4428 C CA . ARG B 1 28 ? -44.094 4.191 16.594 1 30.06 28 ARG B CA 1
ATOM 4429 C C . ARG B 1 28 ? -43.094 3.305 15.852 1 30.06 28 ARG B C 1
ATOM 4431 O O . ARG B 1 28 ? -42.875 2.148 16.234 1 30.06 28 ARG B O 1
ATOM 4438 N N . ILE B 1 29 ? -43.25 3.236 14.602 1 31.7 29 ILE B N 1
ATOM 4439 C CA . ILE B 1 29 ? -42.125 2.605 13.945 1 31.7 29 ILE B CA 1
ATOM 4440 C C . ILE B 1 29 ? -40.906 2.68 14.867 1 31.7 29 ILE B C 1
ATOM 4442 O O . ILE B 1 29 ? -40.406 3.771 15.164 1 31.7 29 ILE B O 1
ATOM 4446 N N . ARG B 1 30 ? -40.875 1.877 15.766 1 30.78 30 ARG B N 1
ATOM 4447 C CA . ARG B 1 30 ? -39.625 1.714 16.484 1 30.78 30 ARG B CA 1
ATOM 4448 C C . ARG B 1 30 ? -38.438 2.059 15.602 1 30.78 30 ARG B C 1
ATOM 4450 O O . ARG B 1 30 ? -38.125 1.329 14.664 1 30.78 30 ARG B O 1
ATOM 4457 N N . ARG B 1 31 ? -38.406 3.229 15.234 1 33.53 31 ARG B N 1
ATOM 4458 C CA . ARG B 1 31 ? -37.094 3.652 14.734 1 33.53 31 ARG B CA 1
ATOM 4459 C C . ARG B 1 31 ? -36 2.748 15.258 1 33.53 31 ARG B C 1
ATOM 4461 O O . ARG B 1 31 ? -35.75 2.693 16.469 1 33.53 31 ARG B O 1
ATOM 4468 N N . ARG B 1 32 ? -35.938 1.669 14.727 1 37.16 32 ARG B N 1
ATOM 4469 C CA . ARG B 1 32 ? -34.688 0.938 14.953 1 37.16 32 ARG B CA 1
ATOM 4470 C C . ARG B 1 32 ? -33.594 1.878 15.398 1 37.16 32 ARG B C 1
ATOM 4472 O O . ARG B 1 32 ? -33.281 2.865 14.719 1 37.16 32 ARG B O 1
ATOM 4479 N N . SER B 1 33 ? -33.469 2.051 16.578 1 36.94 33 SER B N 1
ATOM 4480 C CA . SER B 1 33 ? -32.406 2.828 17.188 1 36.94 33 SER B CA 1
ATOM 4481 C C . SER B 1 33 ? -31.172 2.887 16.281 1 36.94 33 SER B C 1
ATOM 4483 O O . SER B 1 33 ? -30.5 1.871 16.062 1 36.94 33 SER B O 1
ATOM 4485 N N . ARG B 1 34 ? -31.297 3.527 15.117 1 50.25 34 ARG B N 1
ATOM 4486 C CA . ARG B 1 34 ? -30.141 3.799 14.266 1 50.25 34 ARG B CA 1
ATOM 4487 C C . ARG B 1 34 ? -28.859 3.916 15.086 1 50.25 34 ARG B C 1
ATOM 4489 O O . ARG B 1 34 ? -28.766 4.766 15.977 1 50.25 34 ARG B O 1
ATOM 4496 N N . LYS B 1 35 ? -28.281 2.865 15.109 1 67.81 35 LYS B N 1
ATOM 4497 C CA . LYS B 1 35 ? -27.031 2.809 15.852 1 67.81 35 LYS B CA 1
ATOM 4498 C C . LYS B 1 35 ? -26.156 4.023 15.547 1 67.81 35 LYS B C 1
ATOM 4500 O O . LYS B 1 35 ? -25.938 4.355 14.383 1 67.81 35 LYS B O 1
ATOM 4505 N N . SER B 1 36 ? -26.109 4.84 16.531 1 84 36 SER B N 1
ATOM 4506 C CA . SER B 1 36 ? -25.203 5.98 16.453 1 84 36 SER B CA 1
ATOM 4507 C C . SER B 1 36 ? -23.797 5.535 16.109 1 84 36 SER B C 1
ATOM 4509 O O . SER B 1 36 ? -23.438 4.375 16.312 1 84 36 SER B O 1
ATOM 4511 N N . LEU B 1 37 ? -23.125 6.242 15.273 1 88.62 37 LEU B N 1
ATOM 4512 C CA . LEU B 1 37 ? -21.734 5.938 14.953 1 88.62 37 LEU B CA 1
ATOM 4513 C C . LEU B 1 37 ? -20.953 5.555 16.219 1 88.62 37 LEU B C 1
ATOM 4515 O O . LEU B 1 37 ? -20.188 4.594 16.203 1 88.62 37 LEU B O 1
ATOM 4519 N N . ASN B 1 38 ? -21.344 6.23 17.25 1 88.12 38 ASN B N 1
ATOM 4520 C CA . ASN B 1 38 ? -20.672 5.941 18.516 1 88.12 38 ASN B CA 1
ATOM 4521 C C . ASN B 1 38 ? -21.016 4.539 19.016 1 88.12 38 ASN B C 1
ATOM 4523 O O . ASN B 1 38 ? -20.125 3.822 19.5 1 88.12 38 ASN B O 1
ATOM 4527 N N . GLY B 1 39 ? -22.25 4.188 18.906 1 88.88 39 GLY B N 1
ATOM 4528 C CA . GLY B 1 39 ? -22.656 2.855 19.312 1 88.88 39 GLY B CA 1
ATOM 4529 C C . GLY B 1 39 ? -22.031 1.756 18.469 1 88.88 39 GLY B C 1
ATOM 4530 O O . GLY B 1 39 ? -21.562 0.751 19 1 88.88 39 GLY B O 1
ATOM 4531 N N . ALA B 1 40 ? -22.062 1.945 17.203 1 91.44 40 ALA B N 1
ATOM 4532 C CA . ALA B 1 40 ? -21.469 0.974 16.281 1 91.44 40 ALA B CA 1
ATOM 4533 C C . ALA B 1 40 ? -19.969 0.838 16.516 1 91.44 40 ALA B C 1
ATOM 4535 O O . ALA B 1 40 ? -19.422 -0.27 16.484 1 91.44 40 ALA B O 1
ATOM 4536 N N . LEU B 1 41 ? -19.281 1.918 16.812 1 91.5 41 LEU B N 1
ATOM 4537 C CA . LEU B 1 41 ? -17.844 1.919 17.031 1 91.5 41 LEU B CA 1
ATOM 4538 C C . LEU B 1 41 ? -17.484 1.251 18.344 1 91.5 41 LEU B C 1
ATOM 4540 O O . LEU B 1 41 ? -16.453 0.583 18.453 1 91.5 41 LEU B O 1
ATOM 4544 N N . ARG B 1 42 ? -18.328 1.458 19.312 1 90.12 42 ARG B N 1
ATOM 4545 C CA . ARG B 1 42 ? -18.094 0.799 20.594 1 90.12 42 ARG B CA 1
ATOM 4546 C C . ARG B 1 42 ? -18.141 -0.718 20.453 1 90.12 42 ARG B C 1
ATOM 4548 O O . ARG B 1 42 ? -17.266 -1.42 20.953 1 90.12 42 ARG B O 1
ATOM 4555 N N . SER B 1 43 ? -19.094 -1.188 19.703 1 88.94 43 SER B N 1
ATOM 4556 C CA . SER B 1 43 ? -19.203 -2.619 19.438 1 88.94 43 SER B CA 1
ATOM 4557 C C . SER B 1 43 ? -18 -3.135 18.656 1 88.94 43 SER B C 1
ATOM 4559 O O . SER B 1 43 ? -17.469 -4.199 18.969 1 88.94 43 SER B O 1
ATOM 4561 N N . PHE B 1 44 ? -17.609 -2.387 17.766 1 91.69 44 PHE B N 1
ATOM 4562 C CA . PHE B 1 44 ? -16.438 -2.732 16.953 1 91.69 44 PHE B CA 1
ATOM 4563 C C . PHE B 1 44 ? -15.188 -2.771 17.812 1 91.69 44 PHE B C 1
ATOM 4565 O O . PHE B 1 44 ? -14.406 -3.727 17.75 1 91.69 44 PHE B O 1
ATOM 4572 N N . ASP B 1 45 ? -15.062 -1.824 18.594 1 88.06 45 ASP B N 1
ATOM 4573 C CA . ASP B 1 45 ? -13.859 -1.665 19.406 1 88.06 45 ASP B CA 1
ATOM 4574 C C . ASP B 1 45 ? -13.734 -2.779 20.438 1 88.06 45 ASP B C 1
ATOM 4576 O O . ASP B 1 45 ? -12.633 -3.215 20.766 1 88.06 45 ASP B O 1
ATOM 4580 N N . GLU B 1 46 ? -14.836 -3.242 20.906 1 86.69 46 GLU B N 1
ATOM 4581 C CA . GLU B 1 46 ? -14.828 -4.344 21.859 1 86.69 46 GLU B CA 1
ATOM 4582 C C . GLU B 1 46 ? -14.195 -5.594 21.266 1 86.69 46 GLU B C 1
ATOM 4584 O O . GLU B 1 46 ? -13.508 -6.344 21.953 1 86.69 46 GLU B O 1
ATOM 4589 N N . THR B 1 47 ? -14.383 -5.727 20.016 1 84.5 47 THR B N 1
ATOM 4590 C CA . THR B 1 47 ? -13.836 -6.887 19.328 1 84.5 47 THR B CA 1
ATOM 4591 C C . THR B 1 47 ? -12.414 -6.621 18.844 1 84.5 47 THR B C 1
ATOM 4593 O O . THR B 1 47 ? -11.539 -7.473 19 1 84.5 47 THR B O 1
ATOM 4596 N N . ALA B 1 48 ? -12.156 -5.426 18.422 1 86.5 48 ALA B N 1
ATOM 4597 C CA . ALA B 1 48 ? -10.914 -5.082 17.734 1 86.5 48 ALA B CA 1
ATOM 4598 C C . ALA B 1 48 ? -9.773 -4.906 18.734 1 86.5 48 ALA B C 1
ATOM 4600 O O . ALA B 1 48 ? -8.609 -5.164 18.422 1 86.5 48 ALA B O 1
ATOM 4601 N N . VAL B 1 49 ? -10.008 -4.578 19.953 1 82.44 49 VAL B N 1
ATOM 4602 C CA . VAL B 1 49 ? -8.992 -4.188 20.922 1 82.44 49 VAL B CA 1
ATOM 4603 C C . VAL B 1 49 ? -8.148 -5.406 21.297 1 82.44 49 VAL B C 1
ATOM 4605 O O . VAL B 1 49 ? -6.953 -5.281 21.578 1 82.44 49 VAL B O 1
ATOM 4608 N N . ASN B 1 50 ? -8.695 -6.613 21.172 1 85.19 50 ASN B N 1
ATOM 4609 C CA . ASN B 1 50 ? -7.977 -7.809 21.594 1 85.19 50 ASN B CA 1
ATOM 4610 C C . ASN B 1 50 ? -7.23 -8.461 20.438 1 85.19 50 ASN B C 1
ATOM 4612 O O . ASN B 1 50 ? -6.445 -9.383 20.641 1 85.19 50 ASN B O 1
ATOM 4616 N N . LEU B 1 51 ? -7.434 -7.98 19.297 1 88.88 51 LEU B N 1
ATOM 4617 C CA . LEU B 1 51 ? -6.906 -8.633 18.109 1 88.88 51 LEU B CA 1
ATOM 4618 C C . LEU B 1 51 ? -5.387 -8.492 18.047 1 88.88 51 LEU B C 1
ATOM 4620 O O . LEU B 1 51 ? -4.684 -9.453 17.719 1 88.88 51 LEU B O 1
ATOM 4624 N N . PRO B 1 52 ? -4.82 -7.32 18.438 1 89 52 PRO B N 1
ATOM 4625 C CA . PRO B 1 52 ? -3.365 -7.168 18.344 1 89 52 PRO B CA 1
ATOM 4626 C C . PRO B 1 52 ? -2.604 -8.141 19.234 1 89 52 PRO B C 1
ATOM 4628 O O . PRO B 1 52 ? -1.607 -8.734 18.797 1 89 52 PRO B O 1
ATOM 4631 N N . ASP B 1 53 ? -3.111 -8.375 20.406 1 90.44 53 ASP B N 1
ATOM 4632 C CA . ASP B 1 53 ? -2.441 -9.305 21.312 1 90.44 53 ASP B CA 1
ATOM 4633 C C . ASP B 1 53 ? -2.494 -10.734 20.781 1 90.44 53 ASP B C 1
ATOM 4635 O O . ASP B 1 53 ? -1.504 -11.461 20.859 1 90.44 53 ASP B O 1
ATOM 4639 N N . ARG B 1 54 ? -3.645 -11.164 20.359 1 91.31 54 ARG B N 1
ATOM 4640 C CA . ARG B 1 54 ? -3.793 -12.5 19.797 1 91.31 54 ARG B CA 1
ATOM 4641 C C . ARG B 1 54 ? -2.941 -12.664 18.547 1 91.31 54 ARG B C 1
ATOM 4643 O O . ARG B 1 54 ? -2.354 -13.719 18.312 1 91.31 54 ARG B O 1
ATOM 4650 N N . ALA B 1 55 ? -2.912 -11.578 17.703 1 92.94 55 ALA B N 1
ATOM 4651 C CA . ALA B 1 55 ? -2.092 -11.602 16.484 1 92.94 55 ALA B CA 1
ATOM 4652 C C . ALA B 1 55 ? -0.609 -11.711 16.844 1 92.94 55 ALA B C 1
ATOM 4654 O O . ALA B 1 55 ? 0.145 -12.406 16.156 1 92.94 55 ALA B O 1
ATOM 4655 N N . ASP B 1 56 ? -0.222 -11.055 17.875 1 92.69 56 ASP B N 1
ATOM 4656 C CA . ASP B 1 56 ? 1.172 -11.102 18.312 1 92.69 56 ASP B CA 1
ATOM 4657 C C . ASP B 1 56 ? 1.595 -12.523 18.656 1 92.69 56 ASP B C 1
ATOM 4659 O O . ASP B 1 56 ? 2.717 -12.938 18.359 1 92.69 56 ASP B O 1
ATOM 4663 N N . THR B 1 57 ? 0.707 -13.258 19.281 1 92.69 57 THR B N 1
ATOM 4664 C CA . THR B 1 57 ? 0.986 -14.648 19.609 1 92.69 57 THR B CA 1
AT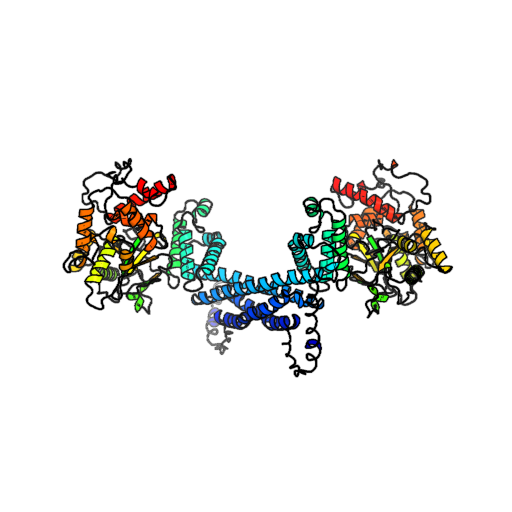OM 4665 C C . THR B 1 57 ? 1.189 -15.469 18.344 1 92.69 57 THR B C 1
ATOM 4667 O O . THR B 1 57 ? 2.127 -16.266 18.25 1 92.69 57 THR B O 1
ATOM 4670 N N . VAL B 1 58 ? 0.343 -15.281 17.391 1 93.44 58 VAL B N 1
ATOM 4671 C CA . VAL B 1 58 ? 0.446 -16 16.125 1 93.44 58 VAL B CA 1
ATOM 4672 C C . VAL B 1 58 ? 1.751 -15.625 15.43 1 93.44 58 VAL B C 1
ATOM 4674 O O . VAL B 1 58 ? 2.484 -16.5 14.961 1 93.44 58 VAL B O 1
ATOM 4677 N N . VAL B 1 59 ? 2.057 -14.328 15.422 1 93.94 59 VAL B N 1
ATOM 4678 C CA . VAL B 1 59 ? 3.24 -13.82 14.734 1 93.94 59 VAL B CA 1
ATOM 4679 C C . VAL B 1 59 ? 4.5 -14.391 15.383 1 93.94 59 VAL B C 1
ATOM 4681 O O . VAL B 1 59 ? 5.434 -14.789 14.688 1 93.94 59 VAL B O 1
ATOM 4684 N N . LYS B 1 60 ? 4.469 -14.477 16.672 1 92.12 60 LYS B N 1
ATOM 4685 C CA . LYS B 1 60 ? 5.613 -15.047 17.375 1 92.12 60 LYS B CA 1
ATOM 4686 C C . LYS B 1 60 ? 5.836 -16.5 16.984 1 92.12 60 LYS B C 1
ATOM 4688 O O . LYS B 1 60 ? 6.977 -16.922 16.781 1 92.12 60 LYS B O 1
ATOM 4693 N N . LEU B 1 61 ? 4.789 -17.266 16.859 1 91.31 61 LEU B N 1
ATOM 4694 C CA . LEU B 1 61 ? 4.883 -18.672 16.484 1 91.31 61 LEU B CA 1
ATOM 4695 C C . LEU B 1 61 ? 5.332 -18.812 15.047 1 91.31 61 LEU B C 1
ATOM 4697 O O . LEU B 1 61 ? 6.082 -19.734 14.711 1 91.31 61 LEU B O 1
ATOM 4701 N N . LEU B 1 62 ? 4.922 -17.891 14.164 1 91.94 62 LEU B N 1
ATOM 4702 C CA . LEU B 1 62 ? 5.301 -17.938 12.75 1 91.94 62 LEU B CA 1
ATOM 4703 C C . LEU B 1 62 ? 6.785 -17.609 12.578 1 91.94 62 LEU B C 1
ATOM 4705 O O . LEU B 1 62 ? 7.422 -18.109 11.641 1 91.94 62 LEU B O 1
ATOM 4709 N N . ARG B 1 63 ? 7.289 -16.875 13.461 1 89.12 63 ARG B N 1
ATOM 4710 C CA . ARG B 1 63 ? 8.664 -16.422 13.312 1 89.12 63 ARG B CA 1
ATOM 4711 C C . ARG B 1 63 ? 9.641 -17.375 13.992 1 89.12 63 ARG B C 1
ATOM 4713 O O . ARG B 1 63 ? 10.844 -17.328 13.727 1 89.12 63 ARG B O 1
ATOM 4720 N N . THR B 1 64 ? 9.07 -18.203 14.797 1 80.62 64 THR B N 1
ATOM 4721 C CA . THR B 1 64 ? 9.945 -19.156 15.469 1 80.62 64 THR B CA 1
ATOM 4722 C C . THR B 1 64 ? 10.062 -20.453 14.664 1 80.62 64 THR B C 1
ATOM 4724 O O . THR B 1 64 ? 9.062 -21.109 14.391 1 80.62 64 THR B O 1
ATOM 4727 N N . GLU B 1 65 ? 11.242 -20.859 14.125 1 66.81 65 GLU B N 1
ATOM 4728 C CA . GLU B 1 65 ? 11.547 -21.969 13.227 1 66.81 65 GLU B CA 1
ATOM 4729 C C . GLU B 1 65 ? 11.242 -23.312 13.883 1 66.81 65 GLU B C 1
ATOM 4731 O O . GLU B 1 65 ? 10.688 -24.203 13.25 1 66.81 65 GLU B O 1
ATOM 4736 N N . GLU B 1 66 ? 11.547 -23.422 15.164 1 65.56 66 GLU B N 1
ATOM 4737 C CA . GLU B 1 66 ? 11.516 -24.734 15.82 1 65.56 66 GLU B CA 1
ATOM 4738 C C . GLU B 1 66 ? 10.086 -25.188 16.078 1 65.56 66 GLU B C 1
ATOM 4740 O O . GLU B 1 66 ? 9.836 -26.391 16.25 1 65.56 66 GLU B O 1
ATOM 4745 N N . GLU B 1 67 ? 9.172 -24.25 15.766 1 63.91 67 GLU B N 1
ATOM 4746 C CA . GLU B 1 67 ? 7.824 -24.578 16.234 1 63.91 67 GLU B CA 1
ATOM 4747 C C . GLU B 1 67 ? 6.914 -24.953 15.062 1 63.91 67 GLU B C 1
ATOM 4749 O O . GLU B 1 67 ? 5.805 -25.438 15.266 1 63.91 67 GLU B O 1
ATOM 4754 N N . LEU B 1 68 ? 7.367 -24.812 13.844 1 74.5 68 LEU B N 1
ATOM 4755 C CA . LEU B 1 68 ? 6.465 -25.062 12.719 1 74.5 68 LEU B CA 1
ATOM 4756 C C . LEU B 1 68 ? 6.68 -26.453 12.133 1 74.5 68 LEU B C 1
ATOM 4758 O O . LEU B 1 68 ? 7.82 -26.891 11.984 1 74.5 68 LEU B O 1
ATOM 4762 N N . ASN B 1 69 ? 5.613 -27.188 12.156 1 72.81 69 ASN B N 1
ATOM 4763 C CA . ASN B 1 69 ? 5.605 -28.5 11.516 1 72.81 69 ASN B CA 1
ATOM 4764 C C . ASN B 1 69 ? 5.051 -28.422 10.094 1 72.81 69 ASN B C 1
ATOM 4766 O O . ASN B 1 69 ? 4.367 -27.453 9.742 1 72.81 69 ASN B O 1
ATOM 4770 N N . ARG B 1 70 ? 5.371 -29.281 9.297 1 69.81 70 ARG B N 1
ATOM 4771 C CA . ARG B 1 70 ? 4.934 -29.312 7.91 1 69.81 70 ARG B CA 1
ATOM 4772 C C . ARG B 1 70 ? 3.412 -29.297 7.812 1 69.81 70 ARG B C 1
ATOM 4774 O O . ARG B 1 70 ? 2.855 -28.766 6.848 1 69.81 70 ARG B O 1
ATOM 4781 N N . GLY B 1 71 ? 2.758 -29.734 8.914 1 76.25 71 GLY B N 1
ATOM 4782 C CA . GLY B 1 71 ? 1.305 -29.734 8.938 1 76.25 71 GLY B CA 1
ATOM 4783 C C . GLY B 1 71 ? 0.716 -28.359 9.211 1 76.25 71 GLY B C 1
ATOM 4784 O O . GLY B 1 71 ? -0.497 -28.172 9.109 1 76.25 71 GLY B O 1
ATOM 4785 N N . ASP B 1 72 ? 1.727 -27.438 9.328 1 87 72 ASP B N 1
ATOM 4786 C CA . ASP B 1 72 ? 1.25 -26.109 9.727 1 87 72 ASP B CA 1
ATOM 4787 C C . ASP B 1 72 ? 1.035 -25.219 8.508 1 87 72 ASP B C 1
ATOM 4789 O O . ASP B 1 72 ? 0.667 -24.047 8.648 1 87 72 ASP B O 1
ATOM 4793 N N . ALA B 1 73 ? 1.228 -25.75 7.332 1 88.69 73 ALA B N 1
ATOM 4794 C CA . ALA B 1 73 ? 1.139 -24.938 6.121 1 88.69 73 ALA B CA 1
ATOM 4795 C C . ALA B 1 73 ? -0.257 -24.328 5.961 1 88.69 73 ALA B C 1
ATOM 4797 O O . ALA B 1 73 ? -0.401 -23.156 5.605 1 88.69 73 ALA B O 1
ATOM 4798 N N . GLU B 1 74 ? -1.254 -25.172 6.27 1 87.94 74 GLU B N 1
ATOM 4799 C CA . GLU B 1 74 ? -2.627 -24.688 6.148 1 87.94 74 GLU B CA 1
ATOM 4800 C C . GLU B 1 74 ? -2.908 -23.562 7.141 1 87.94 74 GLU B C 1
ATOM 4802 O O . GLU B 1 74 ? -3.58 -22.594 6.809 1 87.94 74 GLU B O 1
ATOM 4807 N N . SER B 1 75 ? -2.324 -23.797 8.344 1 90.06 75 SER B N 1
ATOM 4808 C CA . SER B 1 75 ? -2.498 -22.781 9.375 1 90.06 75 SER B CA 1
ATOM 4809 C C . SER B 1 75 ? -1.79 -21.484 9 1 90.06 75 SER B C 1
ATOM 4811 O O . SER B 1 75 ? -2.309 -20.391 9.242 1 90.06 75 SER B O 1
ATOM 4813 N N . ILE B 1 76 ? -0.658 -21.578 8.398 1 91.75 76 ILE B N 1
ATOM 4814 C CA . ILE B 1 76 ? 0.091 -20.391 7.977 1 91.75 76 ILE B CA 1
ATOM 4815 C C . ILE B 1 76 ? -0.681 -19.656 6.883 1 91.75 76 ILE B C 1
ATOM 4817 O O . ILE B 1 76 ? -0.799 -18.438 6.918 1 91.75 76 ILE B O 1
ATOM 4821 N N . CYS B 1 77 ? -1.24 -20.422 5.984 1 91.5 77 CYS B N 1
ATOM 4822 C CA . CYS B 1 77 ? -2.041 -19.828 4.922 1 91.5 77 CYS B CA 1
ATOM 4823 C C . CYS B 1 77 ? -3.266 -19.109 5.492 1 91.5 77 CYS B C 1
ATOM 4825 O O . CYS B 1 77 ? -3.654 -18.047 5.012 1 91.5 77 CYS B O 1
ATOM 4827 N N . LEU B 1 78 ? -3.811 -19.812 6.492 1 90.38 78 LEU B N 1
ATOM 4828 C CA . LEU B 1 78 ? -4.969 -19.188 7.137 1 90.38 78 LEU B CA 1
ATOM 4829 C C . LEU B 1 78 ? -4.594 -17.859 7.77 1 90.38 78 LEU B C 1
ATOM 4831 O O . LEU B 1 78 ? -5.352 -16.891 7.684 1 90.38 78 LEU B O 1
ATOM 4835 N N . ALA B 1 79 ? -3.447 -17.797 8.422 1 92.12 79 ALA B N 1
ATOM 4836 C CA . ALA B 1 79 ? -2.959 -16.531 8.992 1 92.12 79 ALA B CA 1
ATOM 4837 C C . ALA B 1 79 ? -2.797 -15.469 7.918 1 92.12 79 ALA B C 1
ATOM 4839 O O . ALA B 1 79 ? -3.174 -14.312 8.125 1 92.12 79 ALA B O 1
ATOM 4840 N N . HIS B 1 80 ? -2.258 -15.82 6.801 1 93.19 80 HIS B N 1
ATOM 4841 C CA . HIS B 1 80 ? -2.08 -14.914 5.668 1 93.19 80 HIS B CA 1
ATOM 4842 C C . HIS B 1 80 ? -3.422 -14.398 5.156 1 93.19 80 HIS B C 1
ATOM 4844 O O . HIS B 1 80 ? -3.596 -13.195 4.957 1 93.19 80 HIS B O 1
ATOM 4850 N N . THR B 1 81 ? -4.371 -15.328 4.961 1 90.31 81 THR B N 1
ATOM 4851 C CA . THR B 1 81 ? -5.691 -14.977 4.449 1 90.31 81 THR B CA 1
ATOM 4852 C C . THR B 1 81 ? -6.41 -14.031 5.406 1 90.31 81 THR B C 1
ATOM 4854 O O . THR B 1 81 ? -7.027 -13.055 4.973 1 90.31 81 THR B O 1
ATOM 4857 N N . ARG B 1 82 ? -6.262 -14.359 6.668 1 91.31 82 ARG B N 1
ATOM 4858 C CA . ARG B 1 82 ? -6.871 -13.484 7.668 1 91.31 82 ARG B CA 1
ATOM 4859 C C . ARG B 1 82 ? -6.219 -12.109 7.656 1 91.31 82 ARG B C 1
ATOM 4861 O O . ARG B 1 82 ? -6.895 -11.094 7.836 1 91.31 82 ARG B O 1
ATOM 4868 N N . GLY B 1 83 ? -4.871 -12.078 7.512 1 92.19 83 GLY B N 1
ATOM 4869 C CA . GLY B 1 83 ? -4.191 -10.805 7.359 1 92.19 83 GLY B CA 1
ATOM 4870 C C . GLY B 1 83 ? -4.73 -9.977 6.211 1 92.19 83 GLY B C 1
ATOM 4871 O O . GLY B 1 83 ? -4.957 -8.773 6.359 1 92.19 83 GLY B O 1
ATOM 4872 N N . LEU B 1 84 ? -5.055 -10.594 5.117 1 91.94 84 LEU B N 1
ATOM 4873 C CA . LEU B 1 84 ? -5.59 -9.898 3.949 1 91.94 84 LEU B CA 1
ATOM 4874 C C . LEU B 1 84 ? -6.992 -9.359 4.23 1 91.94 84 LEU B C 1
ATOM 4876 O O . LEU B 1 84 ? -7.328 -8.25 3.824 1 91.94 84 LEU B O 1
ATOM 4880 N N . GLN B 1 85 ? -7.746 -10.227 4.898 1 91.62 85 GLN B N 1
ATOM 4881 C CA . GLN B 1 85 ? -9.102 -9.805 5.242 1 91.62 85 GLN B CA 1
ATOM 4882 C C . GLN B 1 85 ? -9.078 -8.594 6.172 1 91.62 85 GLN B C 1
ATOM 4884 O O . GLN B 1 85 ? -9.852 -7.648 5.988 1 91.62 85 GLN B O 1
ATOM 4889 N N . LEU B 1 86 ? -8.203 -8.625 7.168 1 93.19 86 LEU B N 1
ATOM 4890 C CA . LEU B 1 86 ? -8.062 -7.504 8.086 1 93.19 86 LEU B CA 1
ATOM 4891 C C . LEU B 1 86 ? -7.59 -6.254 7.352 1 93.19 86 LEU B C 1
ATOM 4893 O O . LEU B 1 86 ? -8.031 -5.145 7.656 1 93.19 86 LEU B O 1
ATOM 4897 N N . ALA B 1 87 ? -6.664 -6.434 6.43 1 94.12 87 ALA B N 1
ATOM 4898 C CA . ALA B 1 87 ? -6.184 -5.305 5.637 1 94.12 87 ALA B CA 1
ATOM 4899 C C . ALA B 1 87 ? -7.328 -4.66 4.855 1 94.12 87 ALA B C 1
ATOM 4901 O O . ALA B 1 87 ? -7.387 -3.436 4.73 1 94.12 87 ALA B O 1
ATOM 4902 N N . GLN B 1 88 ? -8.219 -5.496 4.367 1 93.94 88 GLN B N 1
ATOM 4903 C CA . GLN B 1 88 ? -9.367 -4.98 3.627 1 93.94 88 GLN B CA 1
ATOM 4904 C C . GLN B 1 88 ? -10.289 -4.18 4.535 1 93.94 88 GLN B C 1
ATOM 4906 O O . GLN B 1 88 ? -10.758 -3.102 4.156 1 93.94 88 GLN B O 1
ATOM 4911 N N . VAL B 1 89 ? -10.539 -4.723 5.703 1 93.62 89 VAL B N 1
ATOM 4912 C CA . VAL B 1 89 ? -11.367 -4.027 6.68 1 93.62 89 VAL B CA 1
ATOM 4913 C C . VAL B 1 89 ? -10.727 -2.691 7.051 1 93.62 89 VAL B C 1
ATOM 4915 O O . VAL B 1 89 ? -11.406 -1.662 7.105 1 93.62 89 VAL B O 1
ATOM 4918 N N . ALA B 1 90 ? -9.406 -2.766 7.324 1 94.38 90 ALA B N 1
ATOM 4919 C CA . ALA B 1 90 ? -8.664 -1.558 7.668 1 94.38 90 ALA B CA 1
ATOM 4920 C C . ALA B 1 90 ? -8.789 -0.505 6.57 1 94.38 90 ALA B C 1
ATOM 4922 O O . ALA B 1 90 ? -9.07 0.662 6.852 1 94.38 90 ALA B O 1
ATOM 4923 N N . ARG B 1 91 ? -8.68 -0.903 5.355 1 94.19 91 ARG B N 1
ATOM 4924 C CA . ARG B 1 91 ? -8.758 0.009 4.219 1 94.19 91 ARG B CA 1
ATOM 4925 C C . ARG B 1 91 ? -10.141 0.642 4.113 1 94.19 91 ARG B C 1
ATOM 4927 O O . ARG B 1 91 ? -10.266 1.843 3.867 1 94.19 91 ARG B O 1
ATOM 4934 N N . LEU B 1 92 ? -11.148 -0.137 4.348 1 93.5 92 LEU B N 1
ATOM 4935 C CA . LEU B 1 92 ? -12.516 0.365 4.266 1 93.5 92 LEU B CA 1
ATOM 4936 C C . LEU B 1 92 ? -12.773 1.42 5.336 1 93.5 92 LEU B C 1
ATOM 4938 O O . LEU B 1 92 ? -13.391 2.451 5.059 1 93.5 92 LEU B O 1
ATOM 4942 N N . LEU B 1 93 ? -12.312 1.145 6.512 1 93.94 93 LEU B N 1
ATOM 4943 C CA . LEU B 1 93 ? -12.484 2.092 7.605 1 93.94 93 LEU B CA 1
ATOM 4944 C C . LEU B 1 93 ? -11.758 3.398 7.316 1 93.94 93 LEU B C 1
ATOM 4946 O O . LEU B 1 93 ? -12.336 4.48 7.441 1 93.94 93 LEU B O 1
ATOM 4950 N N . ILE B 1 94 ? -10.484 3.281 6.867 1 92.62 94 ILE B N 1
ATOM 4951 C CA . ILE B 1 94 ? -9.648 4.445 6.605 1 92.62 94 ILE B CA 1
ATOM 4952 C C . ILE B 1 94 ? -10.211 5.238 5.43 1 92.62 94 ILE B C 1
ATOM 4954 O O . ILE B 1 94 ? -10.367 6.461 5.512 1 92.62 94 ILE B O 1
ATOM 4958 N N . ASP B 1 95 ? -10.648 4.543 4.406 1 92.69 95 ASP B N 1
ATOM 4959 C CA . ASP B 1 95 ? -11.141 5.176 3.186 1 92.69 95 ASP B CA 1
ATOM 4960 C C . ASP B 1 95 ? -12.492 5.844 3.424 1 92.69 95 ASP B C 1
ATOM 4962 O O . ASP B 1 95 ? -12.906 6.711 2.652 1 92.69 95 ASP B O 1
ATOM 4966 N N . SER B 1 96 ? -13.109 5.402 4.43 1 94.5 96 SER B N 1
ATOM 4967 C CA . SER B 1 96 ? -14.422 5.984 4.703 1 94.5 96 SER B CA 1
ATOM 4968 C C . SER B 1 96 ? -14.32 7.117 5.719 1 94.5 96 SER B C 1
ATOM 4970 O O . SER B 1 96 ? -15.141 8.039 5.719 1 94.5 96 SER B O 1
ATOM 4972 N N . ALA B 1 97 ? -13.359 7.039 6.598 1 94.12 97 ALA B N 1
ATOM 4973 C CA . ALA B 1 97 ? -13.227 8.031 7.66 1 94.12 97 ALA B CA 1
ATOM 4974 C C . ALA B 1 97 ? -12.773 9.375 7.102 1 94.12 97 ALA B C 1
ATOM 4976 O O . ALA B 1 97 ? -13.289 10.422 7.504 1 94.12 97 ALA B O 1
ATOM 4977 N N . ILE B 1 98 ? -11.883 9.375 6.133 1 93.81 98 ILE B N 1
ATOM 4978 C CA . ILE B 1 98 ? -11.297 10.602 5.613 1 93.81 98 ILE B CA 1
ATOM 4979 C C . ILE B 1 98 ? -12.367 11.422 4.898 1 93.81 98 ILE B C 1
ATOM 4981 O O . ILE B 1 98 ? -12.594 12.586 5.234 1 93.81 98 ILE B O 1
ATOM 4985 N N . PRO B 1 99 ? -13.148 10.797 3.971 1 92.75 99 PRO B N 1
ATOM 4986 C CA . PRO B 1 99 ? -14.219 11.57 3.344 1 92.75 99 PRO B CA 1
ATOM 4987 C C . PRO B 1 99 ? -15.273 12.031 4.344 1 92.75 99 PRO B C 1
ATOM 4989 O O . PRO B 1 99 ? -15.875 13.094 4.172 1 92.75 99 PRO B O 1
ATOM 4992 N N . ALA B 1 100 ? -15.492 11.273 5.359 1 92.88 100 ALA B N 1
ATOM 4993 C CA . ALA B 1 100 ? -16.469 11.664 6.379 1 92.88 100 ALA B CA 1
ATOM 4994 C C . ALA B 1 100 ? -16.016 12.922 7.113 1 92.88 100 ALA B C 1
ATOM 4996 O O . ALA B 1 100 ? -16.828 13.82 7.363 1 92.88 100 ALA B O 1
ATOM 4997 N N . LEU B 1 101 ? -14.773 13.008 7.434 1 92.38 101 LEU B N 1
ATOM 4998 C CA . LEU B 1 101 ? -14.234 14.203 8.078 1 92.38 101 LEU B CA 1
ATOM 4999 C C . LEU B 1 101 ? -14.289 15.406 7.145 1 92.38 101 LEU B C 1
ATOM 5001 O O . LEU B 1 101 ? -14.633 16.516 7.562 1 92.38 101 LEU B O 1
ATOM 5005 N N . VAL B 1 102 ? -13.93 15.117 5.902 1 92.62 102 VAL B N 1
ATOM 5006 C CA . VAL B 1 102 ? -13.953 16.188 4.902 1 92.62 102 VAL B CA 1
ATOM 5007 C C . VAL B 1 102 ? -15.367 16.75 4.797 1 92.62 102 VAL B C 1
ATOM 5009 O O . VAL B 1 102 ? -15.547 17.969 4.754 1 92.62 102 VAL B O 1
ATOM 5012 N N . ARG B 1 103 ? -16.312 15.945 4.832 1 90.19 103 ARG B N 1
ATOM 5013 C CA . ARG B 1 103 ? -17.703 16.391 4.762 1 90.19 103 ARG B CA 1
ATOM 5014 C C . ARG B 1 103 ? -18.062 17.234 5.977 1 90.19 103 ARG B C 1
ATOM 5016 O O . ARG B 1 103 ? -18.797 18.219 5.859 1 90.19 103 ARG B O 1
ATOM 5023 N N . GLN B 1 104 ? -17.578 16.844 7.113 1 88.75 104 GLN B N 1
ATOM 5024 C CA . GLN B 1 104 ? -17.859 17.609 8.32 1 88.75 104 GLN B CA 1
ATOM 5025 C C . GLN B 1 104 ? -17.266 19.016 8.242 1 88.75 104 GLN B C 1
ATOM 5027 O O . GLN B 1 104 ? -17.859 19.984 8.734 1 88.75 104 GLN B O 1
ATOM 5032 N N . VAL B 1 105 ? -16.141 19.062 7.586 1 90.56 105 VAL B N 1
ATOM 5033 C CA . VAL B 1 105 ? -15.453 20.344 7.488 1 90.56 105 VAL B CA 1
ATOM 5034 C C . VAL B 1 105 ? -16.125 21.234 6.441 1 90.56 105 VAL B C 1
ATOM 5036 O O . VAL B 1 105 ? -16.266 22.438 6.633 1 90.56 105 VAL B O 1
ATOM 5039 N N . ILE B 1 106 ? -16.578 20.531 5.371 1 86.75 106 ILE B N 1
ATOM 5040 C CA . ILE B 1 106 ? -17.219 21.266 4.277 1 86.75 106 ILE B CA 1
ATOM 5041 C C . ILE B 1 106 ? -18.656 21.609 4.648 1 86.75 106 ILE B C 1
ATOM 5043 O O . ILE B 1 106 ? -19.156 22.672 4.273 1 86.75 106 ILE B O 1
ATOM 5047 N N . CYS B 1 107 ? -19.547 20.609 5.172 1 71.06 107 CYS B N 1
ATOM 5048 C CA . CYS B 1 107 ? -20.984 20.75 5.379 1 71.06 107 CYS B CA 1
ATOM 5049 C C . CYS B 1 107 ? -21.297 21.828 6.406 1 71.06 107 CYS B C 1
ATOM 5051 O O . CYS B 1 107 ? -22.453 22.016 6.789 1 71.06 107 CYS B O 1
ATOM 5053 N N . SER B 1 108 ? -20.422 22.641 6.641 1 55.41 108 SER B N 1
ATOM 5054 C CA . SER B 1 108 ? -20.984 23.688 7.484 1 55.41 108 SER B CA 1
ATOM 5055 C C . SER B 1 108 ? -22.078 24.469 6.75 1 55.41 108 SER B C 1
ATOM 5057 O O . SER B 1 108 ? -22.141 24.453 5.52 1 55.41 108 SER B O 1
ATOM 5059 N N . ASP B 1 109 ? -23.016 25.125 7.32 1 51.69 109 ASP B N 1
ATOM 5060 C CA . ASP B 1 109 ? -24.078 25.969 6.809 1 51.69 109 ASP B CA 1
ATOM 5061 C C . ASP B 1 109 ? -23.703 26.594 5.461 1 51.69 109 ASP B C 1
ATOM 5063 O O . ASP B 1 109 ? -24.484 27.359 4.887 1 51.69 109 ASP B O 1
ATOM 5067 N N . SER B 1 110 ? -22.578 26.484 5.051 1 48.62 110 SER B N 1
ATOM 5068 C CA . SER B 1 110 ? -22.109 27.375 4.008 1 48.62 110 SER B CA 1
ATOM 5069 C C . SER B 1 110 ? -22.516 26.891 2.623 1 48.62 110 SER B C 1
ATOM 5071 O O . SER B 1 110 ? -22.031 27.406 1.609 1 48.62 110 SER B O 1
ATOM 5073 N N . GLN B 1 111 ? -22.906 25.578 2.375 1 49.28 111 GLN B N 1
ATOM 5074 C CA . GLN B 1 111 ? -23.094 25.203 0.979 1 49.28 111 GLN B CA 1
ATOM 5075 C C . GLN B 1 111 ? -23.969 26.219 0.243 1 49.28 111 GLN B C 1
ATOM 5077 O O . GLN B 1 111 ? -23.953 26.281 -0.988 1 49.28 111 GLN B O 1
ATOM 5082 N N . THR B 1 112 ? -24.766 26.734 0.886 1 52.03 112 THR B N 1
ATOM 5083 C CA . THR B 1 112 ? -25.75 27.484 0.111 1 52.03 112 THR B CA 1
ATOM 5084 C C . THR B 1 112 ? -25.125 28.75 -0.484 1 52.03 112 THR B C 1
ATOM 5086 O O . THR B 1 112 ? -25.609 29.266 -1.497 1 52.03 112 THR B O 1
ATOM 5089 N N . SER B 1 113 ? -23.969 29.312 0.205 1 62.12 113 SER B N 1
ATOM 5090 C CA . SER B 1 113 ? -23.891 30.734 -0.146 1 62.12 113 SER B CA 1
ATOM 5091 C C . SER B 1 113 ? -22.828 30.984 -1.215 1 62.12 113 SER B C 1
ATOM 5093 O O . SER B 1 113 ? -22.953 31.906 -2.016 1 62.12 113 SER B O 1
ATOM 5095 N N . PHE B 1 114 ? -21.766 29.953 -1.351 1 77.44 114 PHE B N 1
ATOM 5096 C CA . PHE B 1 114 ? -20.719 30.281 -2.305 1 77.44 114 PHE B CA 1
ATOM 5097 C C . PHE B 1 114 ? -20.734 29.312 -3.486 1 77.44 114 PHE B C 1
ATOM 5099 O O . PHE B 1 114 ? -21.094 28.141 -3.33 1 77.44 114 PHE B O 1
ATOM 5106 N N . ALA B 1 115 ? -20.672 29.75 -4.707 1 80 115 ALA B N 1
ATOM 5107 C CA . ALA B 1 115 ? -20.609 28.938 -5.918 1 80 115 ALA B CA 1
ATOM 5108 C C . ALA B 1 115 ? -19.25 28.25 -6.047 1 80 115 ALA B C 1
ATOM 5110 O O . ALA B 1 115 ? -18.5 28.531 -6.977 1 80 115 ALA B O 1
ATOM 5111 N N . VAL B 1 116 ? -18.875 27.344 -5.035 1 89.62 116 VAL B 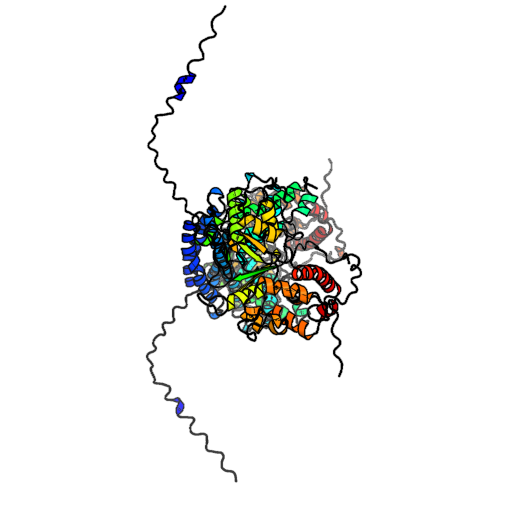N 1
ATOM 5112 C CA . VAL B 1 116 ? -17.547 26.766 -5.043 1 89.62 116 VAL B CA 1
ATOM 5113 C C . VAL B 1 116 ? -17.625 25.266 -5.293 1 89.62 116 VAL B C 1
ATOM 5115 O O . VAL B 1 116 ? -16.672 24.531 -5.02 1 89.62 116 VAL B O 1
ATOM 5118 N N . ASP B 1 117 ? -18.719 24.75 -5.852 1 87.81 117 ASP B N 1
ATOM 5119 C CA . ASP B 1 117 ? -18.922 23.312 -6.047 1 87.81 117 ASP B CA 1
ATOM 5120 C C . ASP B 1 117 ? -17.891 22.75 -7.02 1 87.81 117 ASP B C 1
ATOM 5122 O O . ASP B 1 117 ? -17.375 21.641 -6.816 1 87.81 117 ASP B O 1
ATOM 5126 N N . ASP B 1 118 ? -17.609 23.469 -8.039 1 88.75 118 ASP B N 1
ATOM 5127 C CA . ASP B 1 118 ? -16.641 23 -9.023 1 88.75 118 ASP B CA 1
ATOM 5128 C C . ASP B 1 118 ? -15.25 22.906 -8.422 1 88.75 118 ASP B C 1
ATOM 5130 O O . ASP B 1 118 ? -14.492 21.969 -8.727 1 88.75 118 ASP B O 1
ATOM 5134 N N . LEU B 1 119 ? -14.93 23.844 -7.555 1 92.56 119 LEU B N 1
ATOM 5135 C CA . LEU B 1 119 ? -13.625 23.828 -6.91 1 92.56 119 LEU B CA 1
ATOM 5136 C C . LEU B 1 119 ? -13.523 22.688 -5.91 1 92.56 119 LEU B C 1
ATOM 5138 O O . LEU B 1 119 ? -12.477 22.031 -5.812 1 92.56 119 LEU B O 1
ATOM 5142 N N . LEU B 1 120 ? -14.617 22.453 -5.23 1 93.06 120 LEU B N 1
ATOM 5143 C CA . LEU B 1 120 ? -14.633 21.344 -4.273 1 93.06 120 LEU B CA 1
ATOM 5144 C C . LEU B 1 120 ? -14.438 20.016 -4.977 1 93.06 120 LEU B C 1
ATOM 5146 O O . LEU B 1 120 ? -13.75 19.125 -4.453 1 93.06 120 LEU B O 1
ATOM 5150 N N . GLU B 1 121 ? -15.008 19.922 -6.125 1 92.56 121 GLU B N 1
ATOM 5151 C CA . GLU B 1 121 ? -14.828 18.703 -6.902 1 92.56 121 GLU B CA 1
ATOM 5152 C C . GLU B 1 121 ? -13.398 18.578 -7.418 1 92.56 121 GLU B C 1
ATOM 5154 O O . GLU B 1 121 ? -12.797 17.5 -7.352 1 92.56 121 GLU B O 1
ATOM 5159 N N . HIS B 1 122 ? -12.883 19.672 -7.891 1 93.94 122 HIS B N 1
ATOM 5160 C CA . HIS B 1 122 ? -11.531 19.672 -8.438 1 93.94 122 HIS B CA 1
ATOM 5161 C C . HIS B 1 122 ? -10.5 19.344 -7.359 1 93.94 122 HIS B C 1
ATOM 5163 O O . HIS B 1 122 ? -9.547 18.594 -7.617 1 93.94 122 HIS B O 1
ATOM 5169 N N . PHE B 1 123 ? -10.695 19.891 -6.125 1 96.06 123 PHE B N 1
ATOM 5170 C CA . PHE B 1 123 ? -9.695 19.75 -5.07 1 96.06 123 PHE B CA 1
ATOM 5171 C C . PHE B 1 123 ? -10.078 18.625 -4.113 1 96.06 123 PHE B C 1
ATOM 5173 O O . PHE B 1 123 ? -9.594 18.578 -2.98 1 96.06 123 PHE B O 1
ATOM 5180 N N . LYS B 1 124 ? -10.969 17.766 -4.523 1 95.12 124 LYS B N 1
ATOM 5181 C CA . LYS B 1 124 ? -11.445 16.703 -3.639 1 95.12 124 LYS B CA 1
ATOM 5182 C C . LYS B 1 124 ? -10.273 15.898 -3.08 1 95.12 124 LYS B C 1
ATOM 5184 O O . LYS B 1 124 ? -10.141 15.742 -1.863 1 95.12 124 LYS B O 1
ATOM 5189 N N . LYS B 1 125 ? -9.391 15.414 -3.914 1 95.62 125 LYS B N 1
ATOM 5190 C CA . LYS B 1 125 ? -8.273 14.578 -3.488 1 95.62 125 LYS B CA 1
ATOM 5191 C C . LYS B 1 125 ? -7.277 15.367 -2.65 1 95.62 125 LYS B C 1
ATOM 5193 O O . LYS B 1 125 ? -6.859 14.922 -1.582 1 95.62 125 LYS B O 1
ATOM 5198 N N . PRO B 1 126 ? -6.953 16.578 -3.072 1 96.94 126 PRO B N 1
ATOM 5199 C CA . PRO B 1 126 ? -6.059 17.375 -2.234 1 96.94 126 PRO B CA 1
ATOM 5200 C C . PRO B 1 126 ? -6.621 17.625 -0.837 1 96.94 126 PRO B C 1
ATOM 5202 O O . PRO B 1 126 ? -5.879 17.578 0.148 1 96.94 126 PRO B O 1
ATOM 5205 N N . ILE B 1 127 ? -7.906 17.844 -0.707 1 96.81 127 ILE B N 1
ATOM 5206 C CA . ILE B 1 127 ? -8.531 18.078 0.59 1 96.81 127 ILE B CA 1
ATOM 5207 C C . ILE B 1 127 ? -8.445 16.812 1.439 1 96.81 127 ILE B C 1
ATOM 5209 O O . ILE B 1 127 ? -8.133 16.875 2.633 1 96.81 127 ILE B O 1
ATOM 5213 N N . GLU B 1 128 ? -8.672 15.75 0.798 1 95.62 128 GLU B N 1
ATOM 5214 C CA . GLU B 1 128 ? -8.555 14.477 1.508 1 95.62 128 GLU B CA 1
ATOM 5215 C C . GLU B 1 128 ? -7.121 14.234 1.974 1 95.62 128 GLU B C 1
ATOM 5217 O O . GLU B 1 128 ? -6.895 13.758 3.088 1 95.62 128 GLU B O 1
ATOM 5222 N N . ASN B 1 129 ? -6.176 14.531 1.14 1 96 129 ASN B N 1
ATOM 5223 C CA . ASN B 1 129 ? -4.77 14.367 1.495 1 96 129 ASN B CA 1
ATOM 5224 C C . ASN B 1 129 ? -4.387 15.234 2.688 1 96 129 ASN B C 1
ATOM 5226 O O . ASN B 1 129 ? -3.678 14.789 3.59 1 96 129 ASN B O 1
ATOM 5230 N N . ILE B 1 130 ? -4.863 16.422 2.674 1 96.19 130 ILE B N 1
ATOM 5231 C CA . ILE B 1 130 ? -4.613 17.328 3.783 1 96.19 130 ILE B CA 1
ATOM 5232 C C . ILE B 1 130 ? -5.223 16.766 5.062 1 96.19 130 ILE B C 1
ATOM 5234 O O . ILE B 1 130 ? -4.574 16.766 6.113 1 96.19 130 ILE B O 1
ATOM 5238 N N . THR B 1 131 ? -6.43 16.281 4.93 1 94.75 131 THR B N 1
ATOM 5239 C CA . THR B 1 131 ? -7.141 15.711 6.066 1 94.75 131 THR B CA 1
ATOM 5240 C C . THR B 1 131 ? -6.367 14.539 6.652 1 94.75 131 THR B C 1
ATOM 5242 O O . THR B 1 131 ? -6.195 14.445 7.867 1 94.75 131 THR B O 1
ATOM 5245 N N . GLN B 1 132 ? -5.895 13.758 5.785 1 92.62 132 GLN B N 1
ATOM 5246 C CA . GLN B 1 132 ? -5.121 12.594 6.219 1 92.62 132 GLN B CA 1
ATOM 5247 C C . GLN B 1 132 ? -3.85 13.023 6.945 1 92.62 132 GLN B C 1
ATOM 5249 O O . GLN B 1 132 ? -3.529 12.492 8.008 1 92.62 132 GLN B O 1
ATOM 5254 N N . ARG B 1 133 ? -3.145 13.938 6.449 1 93.12 133 ARG B N 1
ATOM 5255 C CA . ARG B 1 133 ? -1.91 14.414 7.059 1 93.12 133 ARG B CA 1
ATOM 5256 C C . ARG B 1 133 ? -2.178 15.008 8.438 1 93.12 133 ARG B C 1
ATOM 5258 O O . ARG B 1 133 ? -1.42 14.773 9.383 1 93.12 133 ARG B O 1
ATOM 5265 N N . VAL B 1 134 ? -3.271 15.734 8.539 1 93.44 134 VAL B N 1
ATOM 5266 C CA . VAL B 1 134 ? -3.604 16.391 9.797 1 93.44 134 VAL B CA 1
ATOM 5267 C C . VAL B 1 134 ? -3.928 15.344 10.859 1 93.44 134 VAL B C 1
ATOM 5269 O O . VAL B 1 134 ? -3.479 15.445 12 1 93.44 134 VAL B O 1
ATOM 5272 N N . ILE B 1 135 ? -4.66 14.352 10.508 1 89.81 135 ILE B N 1
ATOM 5273 C CA . ILE B 1 135 ? -5.035 13.312 11.461 1 89.81 135 ILE B CA 1
ATOM 5274 C C . ILE B 1 135 ? -3.791 12.57 11.938 1 89.81 135 ILE B C 1
ATOM 5276 O O . ILE B 1 135 ? -3.693 12.195 13.109 1 89.81 135 ILE B O 1
ATOM 5280 N N . GLU B 1 136 ? -2.893 12.359 11.086 1 86 136 GLU B N 1
ATOM 5281 C CA . GLU B 1 136 ? -1.682 11.602 11.406 1 86 136 GLU B CA 1
ATOM 5282 C C . GLU B 1 136 ? -0.763 12.398 12.328 1 86 136 GLU B C 1
ATOM 5284 O O . GLU B 1 136 ? -0.068 11.82 13.164 1 86 136 GLU B O 1
ATOM 5289 N N . THR B 1 137 ? -0.811 13.617 12.211 1 85.38 137 THR B N 1
ATOM 5290 C CA . THR B 1 137 ? 0.162 14.43 12.938 1 85.38 137 THR B CA 1
ATOM 5291 C C . THR B 1 137 ? -0.447 14.992 14.219 1 85.38 137 THR B C 1
ATOM 5293 O O . THR B 1 137 ? 0.263 15.227 15.195 1 85.38 137 THR B O 1
ATOM 5296 N N . SER B 1 138 ? -1.749 15.336 14.25 1 81.62 138 SER B N 1
ATOM 5297 C CA . SER B 1 138 ? -2.295 16.141 15.336 1 81.62 138 SER B CA 1
ATOM 5298 C C . SER B 1 138 ? -3.25 15.336 16.203 1 81.62 138 SER B C 1
ATOM 5300 O O . SER B 1 138 ? -3.686 15.812 17.25 1 81.62 138 SER B O 1
ATOM 5302 N N . GLY B 1 139 ? -3.633 14.156 15.883 1 77.31 139 GLY B N 1
ATOM 5303 C CA . GLY B 1 139 ? -4.559 13.383 16.688 1 77.31 139 GLY B CA 1
ATOM 5304 C C . GLY B 1 139 ? -6.008 13.773 16.484 1 77.31 139 GLY B C 1
ATOM 5305 O O . GLY B 1 139 ? -6.344 14.414 15.484 1 77.31 139 GLY B O 1
ATOM 5306 N N . SER B 1 140 ? -6.91 13.555 17.547 1 84.12 140 SER B N 1
ATOM 5307 C CA . SER B 1 140 ? -8.352 13.688 17.344 1 84.12 140 SER B CA 1
ATOM 5308 C C . SER B 1 140 ? -8.883 14.977 17.938 1 84.12 140 SER B C 1
ATOM 5310 O O . SER B 1 140 ? -9.93 15.477 17.531 1 84.12 140 SER B O 1
ATOM 5312 N N . GLU B 1 141 ? -8.219 15.562 18.875 1 83.94 141 GLU B N 1
ATOM 5313 C CA . GLU B 1 141 ? -8.719 16.766 19.547 1 83.94 141 GLU B CA 1
ATOM 5314 C C . GLU B 1 141 ? -8.711 17.953 18.594 1 83.94 141 GLU B C 1
ATOM 5316 O O . GLU B 1 141 ? -7.668 18.328 18.062 1 83.94 141 GLU B O 1
ATOM 5321 N N . GLY B 1 142 ? -9.93 18.562 18.344 1 88.56 142 GLY B N 1
ATOM 5322 C CA . GLY B 1 142 ? -10.055 19.719 17.484 1 88.56 142 GLY B CA 1
ATOM 5323 C C . GLY B 1 142 ? -9.719 19.438 16.031 1 88.56 142 GLY B C 1
ATOM 5324 O O . GLY B 1 142 ? -9.234 20.328 15.312 1 88.56 142 GLY B O 1
ATOM 5325 N N . VAL B 1 143 ? -9.922 18.234 15.664 1 91.94 143 VAL B N 1
ATOM 5326 C CA . VAL B 1 143 ? -9.43 17.781 14.367 1 91.94 143 VAL B CA 1
ATOM 5327 C C . VAL B 1 143 ? -10.133 18.562 13.258 1 91.94 143 VAL B C 1
ATOM 5329 O O . VAL B 1 143 ? -9.516 18.922 12.25 1 91.94 143 VAL B O 1
ATOM 5332 N N . LEU B 1 144 ? -11.352 18.906 13.43 1 92.25 144 LEU B N 1
ATOM 5333 C CA . LEU B 1 144 ? -12.07 19.641 12.391 1 92.25 144 LEU B CA 1
ATOM 5334 C C . LEU B 1 144 ? -11.477 21.031 12.203 1 92.25 144 LEU B C 1
ATOM 5336 O O . LEU B 1 144 ? -11.281 21.484 11.07 1 92.25 144 LEU B O 1
ATOM 5340 N N . ARG B 1 145 ? -11.203 21.672 13.312 1 92 145 ARG B N 1
ATOM 5341 C CA . ARG B 1 145 ? -10.602 23 13.258 1 92 145 ARG B CA 1
ATOM 5342 C C . ARG B 1 145 ? -9.242 22.953 12.578 1 92 145 ARG B C 1
ATOM 5344 O O . ARG B 1 145 ? -8.938 23.797 11.719 1 92 145 ARG B O 1
ATOM 5351 N N . LYS B 1 146 ? -8.453 21.969 12.969 1 92.88 146 LYS B N 1
ATOM 5352 C CA . LYS B 1 146 ? -7.102 21.844 12.414 1 92.88 146 LYS B CA 1
ATOM 5353 C C . LYS B 1 146 ? -7.145 21.562 10.914 1 92.88 146 LYS B C 1
ATOM 5355 O O . LYS B 1 146 ? -6.336 22.109 10.156 1 92.88 146 LYS B O 1
ATOM 5360 N N . ILE B 1 147 ? -8.125 20.75 10.508 1 93.94 147 ILE B N 1
ATOM 5361 C CA . ILE B 1 147 ? -8.289 20.469 9.078 1 93.94 147 ILE B CA 1
ATOM 5362 C C . ILE B 1 147 ? -8.695 21.734 8.344 1 93.94 147 ILE B C 1
ATOM 5364 O O . ILE B 1 147 ? -8.094 22.094 7.328 1 93.94 147 ILE B O 1
ATOM 5368 N N . ALA B 1 148 ? -9.68 22.406 8.883 1 93.69 148 ALA B N 1
ATOM 5369 C CA . ALA B 1 148 ? -10.156 23.641 8.258 1 93.69 148 ALA B CA 1
ATOM 5370 C C . ALA B 1 148 ? -9.039 24.688 8.18 1 93.69 148 ALA B C 1
ATOM 5372 O O . ALA B 1 148 ? -8.906 25.391 7.176 1 93.69 148 ALA B O 1
ATOM 5373 N N . GLN B 1 149 ? -8.273 24.75 9.203 1 93.56 149 GLN B N 1
ATOM 5374 C CA . GLN B 1 149 ? -7.156 25.703 9.258 1 93.56 149 GLN B CA 1
ATOM 5375 C C . GLN B 1 149 ? -6.133 25.406 8.164 1 93.56 149 GLN B C 1
ATOM 5377 O O . GLN B 1 149 ? -5.676 26.312 7.473 1 93.56 149 GLN B O 1
ATOM 5382 N N . GLU B 1 150 ? -5.801 24.156 8.078 1 94.69 150 GLU B N 1
ATOM 5383 C CA . GLU B 1 150 ? -4.824 23.781 7.062 1 94.69 150 GLU B CA 1
ATOM 5384 C C . GLU B 1 150 ? -5.379 23.984 5.656 1 94.69 150 GLU B C 1
ATOM 5386 O O . GLU B 1 150 ? -4.656 24.422 4.758 1 94.69 150 GLU B O 1
ATOM 5391 N N . CYS B 1 151 ? -6.637 23.688 5.469 1 95.44 151 CYS B N 1
ATOM 5392 C CA . CYS B 1 151 ? -7.258 23.922 4.172 1 95.44 151 CYS B CA 1
ATOM 5393 C C . CYS B 1 151 ? -7.262 25.406 3.828 1 95.44 151 CYS B C 1
ATOM 5395 O O . CYS B 1 151 ? -6.957 25.781 2.697 1 95.44 151 CYS B O 1
ATOM 5397 N N . TYR B 1 152 ? -7.602 26.203 4.793 1 94.5 152 TYR B N 1
ATOM 5398 C CA . TYR B 1 152 ? -7.555 27.641 4.605 1 94.5 152 TYR B CA 1
ATOM 5399 C C . TYR B 1 152 ? -6.156 28.094 4.199 1 94.5 152 TYR B C 1
ATOM 5401 O O . TYR B 1 152 ? -5.992 28.844 3.234 1 94.5 152 TYR B O 1
ATOM 5409 N N . HIS B 1 153 ? -5.191 27.625 4.891 1 94.06 153 HIS B N 1
ATOM 5410 C CA . HIS B 1 153 ? -3.805 28 4.621 1 94.06 153 HIS B CA 1
ATOM 5411 C C . HIS B 1 153 ? -3.395 27.594 3.207 1 94.06 153 HIS B C 1
ATOM 5413 O O . HIS B 1 153 ? -2.803 28.391 2.477 1 94.06 153 HIS B O 1
ATOM 5419 N N . GLN B 1 154 ? -3.783 26.406 2.854 1 95.44 154 GLN B N 1
ATOM 5420 C CA . GLN B 1 154 ? -3.428 25.891 1.536 1 95.44 154 GLN B CA 1
ATOM 5421 C C . GLN B 1 154 ? -4.184 26.625 0.435 1 95.44 154 GLN B C 1
ATOM 5423 O O . GLN B 1 154 ? -3.684 26.766 -0.684 1 95.44 154 GLN B O 1
ATOM 5428 N N . ALA B 1 155 ? -5.316 27.109 0.734 1 95.06 155 ALA B N 1
ATOM 5429 C CA . ALA B 1 155 ? -6.133 27.828 -0.244 1 95.06 155 ALA B CA 1
ATOM 5430 C C . ALA B 1 155 ? -5.613 29.25 -0.456 1 95.06 155 ALA B C 1
ATOM 5432 O O . ALA B 1 155 ? -5.75 29.797 -1.546 1 95.06 155 ALA B O 1
ATOM 5433 N N . THR B 1 156 ? -5.027 29.859 0.556 1 92.19 156 THR B N 1
ATOM 5434 C CA . THR B 1 156 ? -4.641 31.266 0.512 1 92.19 156 THR B CA 1
ATOM 5435 C C . THR B 1 156 ? -3.174 31.406 0.121 1 92.19 156 THR B C 1
ATOM 5437 O O . THR B 1 156 ? -2.744 32.5 -0.302 1 92.19 156 THR B O 1
ATOM 5440 N N . SER B 1 157 ? -2.398 30.391 0.238 1 91.44 157 SER B N 1
ATOM 5441 C CA . SER B 1 157 ? -0.979 30.422 -0.099 1 91.44 157 SER B CA 1
ATOM 5442 C C . SER B 1 157 ? -0.762 30.281 -1.602 1 91.44 157 SER B C 1
ATOM 5444 O O . SER B 1 157 ? -1.391 29.438 -2.246 1 91.44 157 SER B O 1
ATOM 5446 N N . PRO B 1 158 ? 0.152 31.078 -2.135 1 88.88 158 PRO B N 1
ATOM 5447 C CA . PRO B 1 158 ? 0.422 30.969 -3.57 1 88.88 158 PRO B CA 1
ATOM 5448 C C . PRO B 1 158 ? 0.951 29.594 -3.975 1 88.88 158 PRO B C 1
ATOM 5450 O O . PRO B 1 158 ? 0.666 29.125 -5.074 1 88.88 158 PRO B O 1
ATOM 5453 N N . ALA B 1 159 ? 1.634 28.969 -3.08 1 92.38 159 ALA B N 1
ATOM 5454 C CA . ALA B 1 159 ? 2.193 27.641 -3.375 1 92.38 159 ALA B CA 1
ATOM 5455 C C . ALA B 1 159 ? 1.364 26.547 -2.725 1 92.38 159 ALA B C 1
ATOM 5457 O O . ALA B 1 159 ? 1.817 25.391 -2.617 1 92.38 159 ALA B O 1
ATOM 5458 N N . GLY B 1 160 ? 0.175 26.859 -2.326 1 95.12 160 GLY B N 1
ATOM 5459 C CA . GLY B 1 160 ? -0.643 25.906 -1.593 1 95.12 160 GLY B CA 1
ATOM 5460 C C . GLY B 1 160 ? -1.293 24.875 -2.484 1 95.12 160 GLY B C 1
ATOM 5461 O O . GLY B 1 160 ? -1.621 25.156 -3.639 1 95.12 160 GLY B O 1
ATOM 5462 N N . GLU B 1 161 ? -1.645 23.719 -1.951 1 96.19 161 GLU B N 1
ATOM 5463 C CA . GLU B 1 161 ? -2.262 22.594 -2.656 1 96.19 161 GLU B CA 1
ATOM 5464 C C . GLU B 1 161 ? -3.684 22.938 -3.094 1 96.19 161 GLU B C 1
ATOM 5466 O O . GLU B 1 161 ? -4.219 22.328 -4.02 1 96.19 161 GLU B O 1
ATOM 5471 N N . LEU B 1 162 ? -4.297 23.922 -2.367 1 96.5 162 LEU B N 1
ATOM 5472 C CA . LEU B 1 162 ? -5.684 24.266 -2.666 1 96.5 162 LEU B CA 1
ATOM 5473 C C . LEU B 1 162 ? -5.766 25.641 -3.334 1 96.5 162 LEU B C 1
ATOM 5475 O O . LEU B 1 162 ? -6.824 26.281 -3.328 1 96.5 162 LEU B O 1
ATOM 5479 N N . ASN B 1 163 ? -4.625 26.125 -3.846 1 95 163 ASN B N 1
ATOM 5480 C CA . ASN B 1 163 ? -4.629 27.391 -4.578 1 95 163 ASN B CA 1
ATOM 5481 C C . ASN B 1 163 ? -5.418 27.281 -5.879 1 95 163 ASN B C 1
ATOM 5483 O O . ASN B 1 163 ? -5.09 26.469 -6.746 1 95 163 ASN B O 1
ATOM 5487 N N . PRO B 1 164 ? -6.426 28.047 -6.082 1 93.38 164 PRO B N 1
ATOM 5488 C CA . PRO B 1 164 ? -7.316 27.859 -7.23 1 93.38 164 PRO B CA 1
ATOM 5489 C C . PRO B 1 164 ? -6.793 28.516 -8.5 1 93.38 164 PRO B C 1
ATOM 5491 O O . PRO B 1 164 ? -7.375 28.359 -9.578 1 93.38 164 PRO B O 1
ATOM 5494 N N . ASP B 1 165 ? -5.746 29.219 -8.453 1 91 165 ASP B N 1
ATOM 5495 C CA . ASP B 1 165 ? -5.324 30.094 -9.539 1 91 165 ASP B CA 1
ATOM 5496 C C . ASP B 1 165 ? -5.086 29.312 -10.828 1 91 165 ASP B C 1
ATOM 5498 O O . ASP B 1 165 ? -5.57 29.688 -11.891 1 91 165 ASP B O 1
ATOM 5502 N N . ASP B 1 166 ? -4.355 28.203 -10.711 1 88.38 166 ASP B N 1
ATOM 5503 C CA . ASP B 1 166 ? -4.078 27.406 -11.898 1 88.38 166 ASP B CA 1
ATOM 5504 C C . ASP B 1 166 ? -5.363 26.844 -12.492 1 88.38 166 ASP B C 1
ATOM 5506 O O . ASP B 1 166 ? -5.547 26.844 -13.711 1 88.38 166 ASP B O 1
ATOM 5510 N N . TYR B 1 167 ? -6.133 26.344 -11.648 1 90.88 167 TYR B N 1
ATOM 5511 C CA . TYR B 1 167 ? -7.41 25.797 -12.102 1 90.88 167 TYR B CA 1
ATOM 5512 C C . TYR B 1 167 ? -8.273 26.891 -12.734 1 90.88 167 TYR B C 1
ATOM 5514 O O . TYR B 1 167 ? -8.867 26.688 -13.797 1 90.88 167 TYR B O 1
ATOM 5522 N N . LEU B 1 168 ? -8.398 28.094 -12.125 1 89.5 168 LEU B N 1
ATOM 5523 C CA . LEU B 1 168 ? -9.234 29.188 -12.617 1 89.5 168 LEU B CA 1
ATOM 5524 C C . LEU B 1 168 ? -8.672 29.75 -13.914 1 89.5 168 LEU B C 1
ATOM 5526 O O . LEU B 1 168 ? -9.43 30.203 -14.781 1 89.5 168 LEU B O 1
ATOM 5530 N N . ALA B 1 169 ? -7.375 29.688 -14.031 1 87.25 169 ALA B N 1
ATOM 5531 C CA . ALA B 1 169 ? -6.746 30.188 -15.25 1 87.25 169 ALA B CA 1
ATOM 5532 C C . ALA B 1 169 ? -7.098 29.312 -16.453 1 87.25 169 ALA B C 1
ATOM 5534 O O . ALA B 1 169 ? -7.156 29.797 -17.578 1 87.25 169 ALA B O 1
ATOM 5535 N N . THR B 1 170 ? -7.324 28.047 -16.156 1 85.44 170 THR B N 1
ATOM 5536 C CA . THR B 1 170 ? -7.547 27.109 -17.234 1 85.44 170 THR B CA 1
ATOM 5537 C C . THR B 1 170 ? -9.023 26.75 -17.359 1 85.44 170 THR B C 1
ATOM 5539 O O . THR B 1 170 ? -9.414 25.953 -18.203 1 85.44 170 THR B O 1
ATOM 5542 N N . SER B 1 171 ? -9.797 27.312 -16.5 1 81.19 171 SER B N 1
ATOM 5543 C CA . SER B 1 171 ? -11.211 26.984 -16.484 1 81.19 171 SER B CA 1
ATOM 5544 C C . SER B 1 171 ? -12.039 28.062 -17.172 1 81.19 171 SER B C 1
ATOM 5546 O O . SER B 1 171 ? -11.484 29.047 -17.688 1 81.19 171 SER B O 1
ATOM 5548 N N . LYS B 1 172 ? -13.391 27.766 -17.328 1 77.44 172 LYS B N 1
ATOM 5549 C CA . LYS B 1 172 ? -14.32 28.719 -17.922 1 77.44 172 LYS B CA 1
ATOM 5550 C C . LYS B 1 172 ? -14.391 30 -17.094 1 77.44 172 LYS B C 1
ATOM 5552 O O . LYS B 1 172 ? -14.945 31 -17.547 1 77.44 172 LYS B O 1
ATOM 5557 N N . TRP B 1 173 ? -13.734 29.953 -15.992 1 76.25 173 TRP B N 1
ATOM 5558 C CA . TRP B 1 173 ? -13.789 31.078 -15.078 1 76.25 173 TRP B CA 1
ATOM 5559 C C . TRP B 1 173 ? -12.5 31.906 -15.156 1 76.25 173 TRP B C 1
ATOM 5561 O O . TRP B 1 173 ? -12.18 32.656 -14.234 1 76.25 173 TRP B O 1
ATOM 5571 N N . ALA B 1 174 ? -11.844 31.703 -16.25 1 74.81 174 ALA B N 1
ATOM 5572 C CA . ALA B 1 174 ? -10.562 32.406 -16.406 1 74.81 174 ALA B CA 1
ATOM 5573 C C . ALA B 1 174 ? -10.711 33.906 -16.141 1 74.81 174 ALA B C 1
ATOM 5575 O O . ALA B 1 174 ? -11.594 34.531 -16.703 1 74.81 174 ALA B O 1
ATOM 5576 N N . GLY B 1 175 ? -10.07 34.438 -15.172 1 68.88 175 GLY B N 1
ATOM 5577 C CA . GLY B 1 175 ? -10 35.844 -14.875 1 68.88 175 GLY B CA 1
ATOM 5578 C C . GLY B 1 175 ? -10.977 36.281 -13.797 1 68.88 175 GLY B C 1
ATOM 5579 O O . GLY B 1 175 ? -11.008 37.469 -13.43 1 68.88 175 GLY B O 1
ATOM 5580 N N . SER B 1 176 ? -11.789 35.312 -13.383 1 75.75 176 SER B N 1
ATOM 5581 C CA . SER B 1 176 ? -12.773 35.75 -12.391 1 75.75 176 SER B CA 1
ATOM 5582 C C . SER B 1 176 ? -12.148 35.875 -11.008 1 75.75 176 SER B C 1
ATOM 5584 O O . SER B 1 176 ? -11.828 34.875 -10.375 1 75.75 176 SER B O 1
ATOM 5586 N N . LYS B 1 177 ? -11.93 37.062 -10.555 1 80.56 177 LYS B N 1
ATOM 5587 C CA . LYS B 1 177 ? -11.445 37.344 -9.211 1 80.56 177 LYS B CA 1
ATOM 5588 C C . LYS B 1 177 ? -12.492 37 -8.156 1 80.56 177 LYS B C 1
ATOM 5590 O O . LYS B 1 177 ? -12.141 36.656 -7.023 1 80.56 177 LYS B O 1
ATOM 5595 N N . ALA B 1 178 ? -13.68 36.906 -8.578 1 84.94 178 ALA B N 1
ATOM 5596 C CA . ALA B 1 178 ? -14.789 36.656 -7.672 1 84.94 178 ALA B CA 1
ATOM 5597 C C . ALA B 1 178 ? -14.758 35.219 -7.168 1 84.94 178 ALA B C 1
ATOM 5599 O O . ALA B 1 178 ? -15.031 34.938 -5.996 1 84.94 178 ALA B O 1
ATOM 5600 N N . ARG B 1 179 ? -14.258 34.375 -8.016 1 87.38 179 ARG B N 1
ATOM 5601 C CA . ARG B 1 179 ? -14.25 32.969 -7.645 1 87.38 179 ARG B CA 1
ATOM 5602 C C . ARG B 1 179 ? -13.156 32.688 -6.617 1 87.38 179 ARG B C 1
ATOM 5604 O O . ARG B 1 179 ? -13.359 31.891 -5.699 1 87.38 179 ARG B O 1
ATOM 5611 N N . ARG B 1 180 ? -12.031 33.344 -6.871 1 89.69 180 ARG B N 1
ATOM 5612 C CA . ARG B 1 180 ? -10.953 33.188 -5.898 1 89.69 180 ARG B CA 1
ATOM 5613 C C . ARG B 1 180 ? -11.383 33.719 -4.527 1 89.69 180 ARG B C 1
ATOM 5615 O O . ARG B 1 180 ? -11.117 33.062 -3.508 1 89.69 180 ARG B O 1
ATOM 5622 N N . GLU B 1 181 ? -12.023 34.781 -4.531 1 89 181 GLU B N 1
ATOM 5623 C CA . GLU B 1 181 ? -12.492 35.375 -3.283 1 89 181 GLU B CA 1
ATOM 5624 C C . GLU B 1 181 ? -13.539 34.469 -2.611 1 89 181 GLU B C 1
ATOM 5626 O O . GLU B 1 181 ? -13.531 34.312 -1.389 1 89 181 GLU B O 1
ATOM 5631 N N . ASP B 1 182 ? -14.367 33.906 -3.418 1 90.19 182 ASP B N 1
ATOM 5632 C CA . ASP B 1 182 ? -15.391 33 -2.881 1 90.19 182 ASP B CA 1
ATOM 5633 C C . ASP B 1 182 ? -14.758 31.781 -2.24 1 90.19 182 ASP B C 1
ATOM 5635 O O . ASP B 1 182 ? -15.219 31.312 -1.2 1 90.19 182 ASP B O 1
ATOM 5639 N N . TRP B 1 183 ? -13.695 31.312 -2.908 1 92.69 183 TRP B N 1
ATOM 5640 C CA . TRP B 1 183 ? -12.984 30.156 -2.408 1 92.69 183 TRP B CA 1
ATOM 5641 C C . TRP B 1 183 ? -12.359 30.438 -1.049 1 92.69 183 TRP B C 1
ATOM 5643 O O . TRP B 1 183 ? -12.484 29.641 -0.119 1 92.69 183 TRP B O 1
ATOM 5653 N N . ILE B 1 184 ? -11.805 31.562 -0.863 1 90.5 184 ILE B N 1
ATOM 5654 C CA . ILE B 1 184 ? -11.164 31.953 0.385 1 90.5 184 ILE B CA 1
ATOM 5655 C C . ILE B 1 184 ? -12.219 32.219 1.455 1 90.5 184 ILE B C 1
ATOM 5657 O O . ILE B 1 184 ? -12.07 31.781 2.602 1 90.5 184 ILE B O 1
ATOM 5661 N N . LYS B 1 185 ? -13.32 32.812 1.06 1 89.12 185 LYS B N 1
ATOM 5662 C CA . LYS B 1 185 ? -14.422 33.062 1.987 1 89.12 185 LYS B CA 1
ATOM 5663 C C . LYS B 1 185 ? -15.039 31.766 2.482 1 89.12 185 LYS B C 1
ATOM 5665 O O . LYS B 1 185 ? -15.43 31.656 3.646 1 89.12 185 LYS B O 1
ATOM 5670 N N . PHE B 1 186 ? -15.141 30.891 1.597 1 92.31 186 PHE B N 1
ATOM 5671 C CA . PHE B 1 186 ? -15.688 29.594 1.946 1 92.31 186 PHE B CA 1
ATOM 5672 C C . PHE B 1 186 ? -14.883 28.953 3.082 1 92.31 186 PHE B C 1
ATOM 5674 O O . PHE B 1 186 ? -15.461 28.516 4.082 1 92.31 186 PHE B O 1
ATOM 5681 N N . TRP B 1 187 ? -13.547 28.906 2.889 1 93.62 187 TRP B N 1
ATOM 5682 C CA . TRP B 1 187 ? -12.703 28.281 3.895 1 93.62 187 TRP B CA 1
ATOM 5683 C C . TRP B 1 187 ? -12.664 29.109 5.176 1 93.62 187 TRP B C 1
ATOM 5685 O O . TRP B 1 187 ? -12.57 28.547 6.273 1 93.62 187 TRP B O 1
ATOM 5695 N N . THR B 1 188 ? -12.797 30.422 5.051 1 91 188 THR B N 1
ATOM 5696 C CA . THR B 1 188 ? -12.891 31.266 6.23 1 91 188 THR B CA 1
ATOM 5697 C C . THR B 1 188 ? -14.125 30.922 7.055 1 91 188 THR B C 1
ATOM 5699 O O . THR B 1 188 ? -14.039 30.766 8.273 1 91 188 THR B O 1
ATOM 5702 N N . ARG B 1 189 ? -15.156 30.75 6.363 1 89.94 189 ARG B N 1
ATOM 5703 C CA . ARG B 1 189 ? -16.406 30.422 7.039 1 89.94 189 ARG B CA 1
ATOM 5704 C C . ARG B 1 189 ? -16.344 29.031 7.664 1 89.94 189 ARG B C 1
ATOM 5706 O O . ARG B 1 189 ? -16.797 28.828 8.789 1 89.94 189 ARG B O 1
ATOM 5713 N N . SER B 1 190 ? -15.844 28.141 6.871 1 91.06 190 SER B N 1
ATOM 5714 C CA . SER B 1 190 ? -15.688 26.781 7.391 1 91.06 190 SER B CA 1
ATOM 5715 C C . SER B 1 190 ? -14.852 26.766 8.672 1 91.06 190 SER B C 1
ATOM 5717 O O . SER B 1 190 ? -15.211 26.109 9.648 1 91.06 190 SER B O 1
ATOM 5719 N N . LEU B 1 191 ? -13.812 27.516 8.672 1 92.5 191 LEU B N 1
ATOM 5720 C CA . LEU B 1 191 ? -12.914 27.594 9.812 1 92.5 191 LEU B CA 1
ATOM 5721 C C . LEU B 1 191 ? -13.609 28.219 11.016 1 92.5 191 LEU B C 1
ATOM 5723 O O . LEU B 1 191 ? -13.539 27.688 12.125 1 92.5 191 LEU B O 1
ATOM 5727 N N . CYS B 1 192 ? -14.367 29.219 10.758 1 90.31 192 CYS B N 1
ATOM 5728 C CA . CYS B 1 192 ? -15.039 29.938 11.836 1 90.31 192 CYS B CA 1
ATOM 5729 C C . CYS B 1 192 ? -16.172 29.094 12.422 1 90.31 192 CYS B C 1
ATOM 5731 O O . CYS B 1 192 ? -16.438 29.172 13.617 1 90.31 192 CYS B O 1
ATOM 5733 N N . ASN B 1 193 ? -16.75 28.281 11.602 1 87.12 193 ASN B N 1
ATOM 5734 C CA . ASN B 1 193 ? -17.938 27.547 12.023 1 87.12 193 ASN B CA 1
ATOM 5735 C C . ASN B 1 193 ? -17.562 26.203 12.641 1 87.12 193 ASN B C 1
ATOM 5737 O O . ASN B 1 193 ? -18.406 25.547 13.258 1 87.12 193 ASN B O 1
ATOM 5741 N N . CYS B 1 194 ? -16.391 25.844 12.492 1 87.56 194 CYS B N 1
ATOM 5742 C CA . CYS B 1 194 ? -15.977 24.594 13.125 1 87.56 194 CYS B CA 1
ATOM 5743 C C . CYS B 1 194 ? -15.945 24.734 14.641 1 87.56 194 CYS B C 1
ATOM 5745 O O . CYS B 1 194 ? -15.695 25.828 15.164 1 87.56 194 CYS B O 1
ATOM 5747 N N . PRO B 1 195 ? -16.25 23.609 15.289 1 84.31 195 PRO B N 1
ATOM 5748 C CA . PRO B 1 195 ? -16.078 23.656 16.734 1 84.31 195 PRO B CA 1
ATOM 5749 C C . PRO B 1 195 ? -14.672 24.062 17.156 1 84.31 195 PRO B C 1
ATOM 5751 O O . PRO B 1 195 ? -13.688 23.484 16.688 1 84.31 195 PRO B O 1
ATOM 5754 N N . GLY B 1 196 ? -14.625 25.094 18.016 1 84.5 196 GLY B N 1
ATOM 5755 C CA . GLY B 1 196 ? -13.328 25.562 18.453 1 84.5 196 GLY B CA 1
ATOM 5756 C C . GLY B 1 196 ? -12.656 26.5 17.469 1 84.5 196 GLY B C 1
ATOM 5757 O O . GLY B 1 196 ? -11.484 26.844 17.625 1 84.5 196 GLY B O 1
ATOM 5758 N N . GLY B 1 197 ? -13.375 26.812 16.391 1 89.06 197 GLY B N 1
ATOM 5759 C CA . GLY B 1 197 ? -12.828 27.719 15.398 1 89.06 197 GLY B CA 1
ATOM 5760 C C . GLY B 1 197 ? -12.594 29.125 15.938 1 89.06 197 GLY B C 1
ATOM 5761 O O . GLY B 1 197 ? -13.125 29.484 16.984 1 89.06 197 GLY B O 1
ATOM 5762 N N . PRO B 1 198 ? -11.859 29.875 15.227 1 92 198 PRO B N 1
ATOM 5763 C CA . PRO B 1 198 ? -11.523 31.219 15.68 1 92 198 PRO B CA 1
ATOM 5764 C C . PRO B 1 198 ? -12.648 32.219 15.445 1 92 198 PRO B C 1
ATOM 5766 O O . PRO B 1 198 ? -13.578 31.938 14.68 1 92 198 PRO B O 1
ATOM 5769 N N . THR B 1 199 ? -12.625 33.219 16.188 1 94.06 199 THR B N 1
ATOM 5770 C CA . THR B 1 199 ? -13.43 34.406 15.914 1 94.06 199 THR B CA 1
ATOM 5771 C C . THR B 1 199 ? -12.609 35.469 15.172 1 94.06 199 THR B C 1
ATOM 5773 O O . THR B 1 199 ? -11.727 36.094 15.758 1 94.06 199 THR B O 1
ATOM 5776 N N . LEU B 1 200 ? -12.961 35.625 13.93 1 93.75 200 LEU B N 1
ATOM 5777 C CA . LEU B 1 200 ? -12.195 36.562 13.094 1 93.75 200 LEU B CA 1
ATOM 5778 C C . LEU B 1 200 ? -12.875 37.906 13.016 1 93.75 200 LEU B C 1
ATOM 5780 O O . LEU B 1 200 ? -14.094 38.031 13.148 1 93.75 200 LEU B O 1
ATOM 5784 N N . PHE B 1 201 ? -12.047 38.938 12.852 1 94.19 201 PHE B N 1
ATOM 5785 C CA . PHE B 1 201 ? -12.586 40.25 12.539 1 94.19 201 PHE B CA 1
ATOM 5786 C C . PHE B 1 201 ? -13.062 40.312 11.094 1 94.19 201 PHE B C 1
ATOM 5788 O O . PHE B 1 201 ? -12.258 40.219 10.164 1 94.19 201 PHE B O 1
ATOM 5795 N N . GLN B 1 202 ? -14.305 40.375 10.945 1 89.38 202 GLN B N 1
ATOM 5796 C CA . GLN B 1 202 ? -14.906 40.406 9.617 1 89.38 202 GLN B CA 1
ATOM 5797 C C . GLN B 1 202 ? -15.82 41.625 9.453 1 89.38 202 GLN B C 1
ATOM 5799 O O . GLN B 1 202 ? -17.031 41.531 9.672 1 89.38 202 GLN B O 1
ATOM 5804 N N . PRO B 1 203 ? -15.234 42.688 8.977 1 87.56 203 PRO B N 1
ATOM 5805 C CA . PRO B 1 203 ? -16.094 43.844 8.766 1 87.56 203 PRO B CA 1
ATOM 5806 C C . PRO B 1 203 ? -17.125 43.656 7.66 1 87.56 203 PRO B C 1
ATOM 5808 O O . PRO B 1 203 ? -16.906 42.812 6.77 1 87.56 203 PRO B O 1
ATOM 5811 N N . LYS B 1 204 ? -18.188 44.344 7.824 1 79.62 204 LYS B N 1
ATOM 5812 C CA . LYS B 1 204 ? -19.219 44.25 6.797 1 79.62 204 LYS B CA 1
ATOM 5813 C C . LYS B 1 204 ? -18.703 44.781 5.457 1 79.62 204 LYS B C 1
ATOM 5815 O O . LYS B 1 204 ? -17.844 45.656 5.414 1 79.62 204 LYS B O 1
ATOM 5820 N N . GLU B 1 205 ? -19.047 44.125 4.383 1 70.12 205 GLU B N 1
ATOM 5821 C CA . GLU B 1 205 ? -18.594 44.438 3.027 1 70.12 205 GLU B CA 1
ATOM 5822 C C . GLU B 1 205 ? -18.703 45.906 2.721 1 70.12 205 GLU B C 1
ATOM 5824 O O . GLU B 1 205 ? -17.844 46.469 2.035 1 70.12 205 GLU B O 1
ATOM 5829 N N . ASP B 1 206 ? -19.641 46.5 3.227 1 66.38 206 ASP B N 1
ATOM 5830 C CA . ASP B 1 206 ? -19.906 47.906 2.9 1 66.38 206 ASP B CA 1
ATOM 5831 C C . ASP B 1 206 ? -19.094 48.844 3.803 1 66.38 206 ASP B C 1
ATOM 5833 O O . ASP B 1 206 ? -19.25 50.062 3.734 1 66.38 206 ASP B O 1
ATOM 5837 N N . SER B 1 207 ? -18.266 48.188 4.496 1 67.25 207 SER B N 1
ATOM 5838 C CA . SER B 1 207 ? -17.531 49.031 5.426 1 67.25 207 SER B CA 1
ATOM 5839 C C . SER B 1 207 ? -16.469 49.844 4.699 1 67.25 207 SER B C 1
ATOM 5841 O O . SER B 1 207 ? -15.844 49.375 3.752 1 67.25 207 SER B O 1
ATOM 5843 N N . VAL B 1 208 ? -16.406 51.031 4.953 1 59.25 208 VAL B N 1
ATOM 5844 C CA . VAL B 1 208 ? -15.492 52 4.355 1 59.25 208 VAL B CA 1
ATOM 5845 C C . VAL B 1 208 ? -14.055 51.656 4.719 1 59.25 208 VAL B C 1
ATOM 5847 O O . VAL B 1 208 ? -13.133 51.906 3.941 1 59.25 208 VAL B O 1
ATOM 5850 N N . MET B 1 209 ? -13.93 50.969 5.797 1 67.81 209 MET B N 1
ATOM 5851 C CA . MET B 1 209 ? -12.555 50.75 6.238 1 67.81 209 MET B CA 1
ATOM 5852 C C . MET B 1 209 ? -12.109 49.312 5.934 1 67.81 209 MET B C 1
ATOM 5854 O O . MET B 1 209 ? -12.57 48.375 6.566 1 67.81 209 MET B O 1
ATOM 5858 N N . LYS B 1 210 ? -11.281 49.281 4.957 1 74.75 210 LYS B N 1
ATOM 5859 C CA . LYS B 1 210 ? -10.711 47.969 4.598 1 74.75 210 LYS B CA 1
ATOM 5860 C C . LYS B 1 210 ? -9.688 47.5 5.633 1 74.75 210 LYS B C 1
ATOM 5862 O O . LYS B 1 210 ? -8.953 48.312 6.188 1 74.75 210 LYS B O 1
ATOM 5867 N N . PRO B 1 211 ? -9.844 46.25 5.926 1 74.06 211 PRO B N 1
ATOM 5868 C CA . PRO B 1 211 ? -8.852 45.75 6.875 1 74.06 211 PRO B CA 1
ATOM 5869 C C . PRO B 1 211 ? -7.418 45.906 6.371 1 74.06 211 PRO B C 1
ATOM 5871 O O . PRO B 1 211 ? -7.176 45.875 5.164 1 74.06 211 PRO B O 1
ATOM 5874 N N . PRO B 1 212 ? -6.574 46.25 7.352 1 70.94 212 PRO B N 1
ATOM 5875 C CA . PRO B 1 212 ? -5.18 46.344 6.918 1 70.94 212 PRO B CA 1
ATOM 5876 C C . PRO B 1 212 ? -4.66 45.062 6.289 1 70.94 212 PRO B C 1
ATOM 5878 O O . PRO B 1 212 ? -5.031 43.969 6.727 1 70.94 212 PRO B O 1
ATOM 5881 N N . THR B 1 213 ? -3.98 45.25 5.227 1 67.44 213 THR B N 1
ATOM 5882 C CA . THR B 1 213 ? -3.482 44.125 4.465 1 67.44 213 THR B CA 1
ATOM 5883 C C . THR B 1 213 ? -2.227 43.531 5.109 1 67.44 213 THR B C 1
ATOM 5885 O O . THR B 1 213 ? -1.847 42.406 4.836 1 67.44 213 THR B O 1
ATOM 5888 N N . GLN B 1 214 ? -1.63 44.344 5.91 1 76.38 214 GLN B N 1
ATOM 5889 C CA . GLN B 1 214 ? -0.359 43.844 6.426 1 76.38 214 GLN B CA 1
ATOM 5890 C C . GLN B 1 214 ? -0.367 43.781 7.949 1 76.38 214 GLN B C 1
ATOM 5892 O O . GLN B 1 214 ? -0.765 44.75 8.609 1 76.38 214 GLN B O 1
ATOM 5897 N N . THR B 1 215 ? -0.202 42.656 8.477 1 85.94 215 THR B N 1
ATOM 5898 C CA . THR B 1 215 ? -0.002 42.406 9.906 1 85.94 215 THR B CA 1
ATOM 5899 C C . THR B 1 215 ? 1.462 42.094 10.203 1 85.94 215 THR B C 1
ATOM 5901 O O . THR B 1 215 ? 2.135 41.438 9.406 1 85.94 215 THR B O 1
ATOM 5904 N N . PRO B 1 216 ? 1.939 42.75 11.289 1 92.06 216 PRO B N 1
ATOM 5905 C CA . PRO B 1 216 ? 3.305 42.375 11.664 1 92.06 216 PRO B CA 1
ATOM 5906 C C . PRO B 1 216 ? 3.488 40.875 11.789 1 92.06 216 PRO B C 1
ATOM 5908 O O . PRO B 1 216 ? 2.57 40.156 12.211 1 92.06 216 PRO B O 1
ATOM 5911 N N . ARG B 1 217 ? 4.621 40.438 11.438 1 92.94 217 ARG B N 1
ATOM 5912 C CA . ARG B 1 217 ? 4.918 39.031 11.383 1 92.94 217 ARG B CA 1
ATOM 5913 C C . ARG B 1 217 ? 4.773 38.375 12.758 1 92.94 217 ARG B C 1
ATOM 5915 O O . ARG B 1 217 ? 4.324 37.25 12.875 1 92.94 217 ARG B O 1
ATOM 5922 N N . TYR B 1 218 ? 5.164 39.125 13.758 1 96.62 218 TYR B N 1
ATOM 5923 C CA . TYR B 1 218 ? 5.109 38.562 15.109 1 96.62 218 TYR B CA 1
ATOM 5924 C C . TYR B 1 218 ? 4.336 39.5 16.031 1 96.62 218 TYR B C 1
ATOM 5926 O O . TYR B 1 218 ? 4.406 40.719 15.914 1 96.62 218 TYR B O 1
ATOM 5934 N N . LEU B 1 219 ? 3.578 38.906 16.875 1 97.81 219 LEU B N 1
ATOM 5935 C CA . LEU B 1 219 ? 2.918 39.625 17.969 1 97.81 219 LEU B CA 1
ATOM 5936 C C . LEU B 1 219 ? 3.285 39 19.312 1 97.81 219 LEU B C 1
ATOM 5938 O O . LEU B 1 219 ? 3.592 37.812 19.391 1 97.81 219 LEU B O 1
ATOM 5942 N N . PHE B 1 220 ? 3.252 39.875 20.359 1 98.19 220 PHE B N 1
ATOM 5943 C CA . PHE B 1 220 ? 3.727 39.438 21.672 1 98.19 220 PHE B CA 1
ATOM 5944 C C . PHE B 1 220 ? 2.723 39.812 22.75 1 98.19 220 PHE B C 1
ATOM 5946 O O . PHE B 1 220 ? 2.016 40.812 22.641 1 98.19 220 PHE B O 1
ATOM 5953 N N . ARG B 1 221 ? 2.68 39 23.766 1 97.06 221 ARG B N 1
ATOM 5954 C CA . ARG B 1 221 ? 1.835 39.25 24.922 1 97.06 221 ARG B CA 1
ATOM 5955 C C . ARG B 1 221 ? 2.488 38.75 26.203 1 97.06 221 ARG B C 1
ATOM 5957 O O . ARG B 1 221 ? 3.045 37.625 26.219 1 97.06 221 ARG B O 1
ATOM 5964 N N . ALA B 1 222 ? 2.492 39.594 27.188 1 96.06 222 ALA B N 1
ATOM 5965 C CA . ALA B 1 222 ? 2.941 39.156 28.516 1 96.06 222 ALA B CA 1
ATOM 5966 C C . ALA B 1 222 ? 1.755 38.812 29.406 1 96.06 222 ALA B C 1
ATOM 5968 O O . ALA B 1 222 ? 0.708 39.469 29.344 1 96.06 222 ALA B O 1
ATOM 5969 N N . TRP B 1 223 ? 1.933 37.781 30.188 1 93.12 223 TRP B N 1
ATOM 5970 C CA . TRP B 1 223 ? 0.865 37.438 31.109 1 93.12 223 TRP B CA 1
ATOM 5971 C C . TRP B 1 223 ? 1.428 36.781 32.375 1 93.12 223 TRP B C 1
ATOM 5973 O O . TRP B 1 223 ? 2.568 36.312 32.375 1 93.12 223 TRP B O 1
ATOM 5983 N N . ASP B 1 224 ? 0.773 36.875 33.406 1 90.81 224 ASP B N 1
ATOM 5984 C CA . ASP B 1 224 ? 1.03 36.188 34.656 1 90.81 224 ASP B CA 1
ATOM 5985 C C . ASP B 1 224 ? -0.271 35.688 35.312 1 90.81 224 ASP B C 1
ATOM 5987 O O . ASP B 1 224 ? -1.306 35.625 34.625 1 90.81 224 ASP B O 1
ATOM 5991 N N . ASN B 1 225 ? -0.216 35.312 36.531 1 87.5 225 ASN B N 1
ATOM 5992 C CA . ASN B 1 225 ? -1.374 34.719 37.188 1 87.5 225 ASN B CA 1
ATOM 5993 C C . ASN B 1 225 ? -2.477 35.75 37.406 1 87.5 225 ASN B C 1
ATOM 5995 O O . ASN B 1 225 ? -3.631 35.375 37.656 1 87.5 225 ASN B O 1
ATOM 5999 N N . ASN B 1 226 ? -2.094 37 37.281 1 86.75 226 ASN B N 1
ATOM 6000 C CA . ASN B 1 226 ? -3.07 38.062 37.5 1 86.75 226 ASN B CA 1
ATOM 6001 C C . ASN B 1 226 ? -3.707 38.531 36.219 1 86.75 226 ASN B C 1
ATOM 6003 O O . ASN B 1 226 ? -4.602 39.375 36.219 1 86.75 226 ASN B O 1
ATOM 6007 N N . SER B 1 227 ? -3.232 38 35.125 1 88.06 227 SER B N 1
ATOM 6008 C CA . SER B 1 227 ? -3.814 38.344 33.812 1 88.06 227 SER B CA 1
ATOM 6009 C C . SER B 1 227 ? -5.211 37.75 33.688 1 88.06 227 SER B C 1
ATOM 6011 O O . SER B 1 227 ? -5.465 36.625 34.125 1 88.06 227 SER B O 1
ATOM 6013 N N . THR B 1 228 ? -6.055 38.5 33.125 1 85.81 228 THR B N 1
ATOM 6014 C CA . THR B 1 228 ? -7.438 38.094 32.938 1 85.81 228 THR B CA 1
ATOM 6015 C C . THR B 1 228 ? -7.582 37.188 31.719 1 85.81 228 THR B C 1
ATOM 6017 O O . THR B 1 228 ? -6.668 37.125 30.891 1 85.81 228 THR B O 1
ATOM 6020 N N . GLY B 1 229 ? -8.633 36.438 31.625 1 88.81 229 GLY B N 1
ATOM 6021 C CA . GLY B 1 229 ? -8.859 35.5 30.531 1 88.81 229 GLY B CA 1
ATOM 6022 C C . GLY B 1 229 ? -8.125 34.188 30.703 1 88.81 229 GLY B C 1
ATOM 6023 O O . GLY B 1 229 ? -7.793 33.812 31.828 1 88.81 229 GLY B O 1
ATOM 6024 N N . VAL B 1 230 ? -8.023 33.5 29.688 1 91.56 230 VAL B N 1
ATOM 6025 C CA . VAL B 1 230 ? -7.281 32.25 29.688 1 91.56 230 VAL B CA 1
ATOM 6026 C C . VAL B 1 230 ? -5.91 32.469 29.047 1 91.56 230 VAL B C 1
ATOM 6028 O O . VAL B 1 230 ? -5.809 32.969 27.922 1 91.56 230 VAL B O 1
ATOM 6031 N N . ASN B 1 231 ? -4.879 32.219 29.812 1 92.56 231 ASN B N 1
ATOM 6032 C CA . ASN B 1 231 ? -3.508 32.312 29.328 1 92.56 231 ASN B CA 1
ATOM 6033 C C . ASN B 1 231 ? -2.748 31.016 29.5 1 92.56 231 ASN B C 1
ATOM 6035 O O . ASN B 1 231 ? -2.555 30.547 30.625 1 92.56 231 ASN B O 1
ATOM 6039 N N . GLY B 1 232 ? -2.43 30.406 28.375 1 90.94 232 GLY B N 1
ATOM 6040 C CA . GLY B 1 232 ? -1.698 29.156 28.422 1 90.94 232 GLY B CA 1
ATOM 6041 C C . GLY B 1 232 ? -0.826 28.922 27.203 1 90.94 232 GLY B C 1
ATOM 6042 O O . GLY B 1 232 ? -0.741 29.781 26.328 1 90.94 232 GLY B O 1
ATOM 6043 N N . GLU B 1 233 ? -0.165 27.781 27.219 1 89.56 233 GLU B N 1
ATOM 6044 C CA . GLU B 1 233 ? 0.774 27.453 26.156 1 89.56 233 GLU B CA 1
ATOM 6045 C C . GLU B 1 233 ? 0.04 27.031 24.875 1 89.56 233 GLU B C 1
ATOM 6047 O O . GLU B 1 233 ? 0.583 27.156 23.781 1 89.56 233 GLU B O 1
ATOM 6052 N N . ASP B 1 234 ? -1.219 26.625 25.078 1 90.88 234 ASP B N 1
ATOM 6053 C CA . ASP B 1 234 ? -1.93 26.109 23.922 1 90.88 234 ASP B CA 1
ATOM 6054 C C . ASP B 1 234 ? -3.043 27.047 23.469 1 90.88 234 ASP B C 1
ATOM 6056 O O . ASP B 1 234 ? -3.488 27 22.328 1 90.88 234 ASP B O 1
ATOM 6060 N N . VAL B 1 235 ? -3.486 27.844 24.484 1 93.88 235 VAL B N 1
ATOM 6061 C CA . VAL B 1 235 ? -4.668 28.656 24.203 1 93.88 235 VAL B CA 1
ATOM 6062 C C . VAL B 1 235 ? -4.559 30 24.906 1 93.88 235 VAL B C 1
ATOM 6064 O O . VAL B 1 235 ? -4.109 30.062 26.062 1 93.88 235 VAL B O 1
ATOM 6067 N N . ILE B 1 236 ? -4.891 31.016 24.234 1 95.62 236 ILE B N 1
ATOM 6068 C CA . ILE B 1 236 ? -5.141 32.344 24.797 1 95.62 236 ILE B CA 1
ATOM 6069 C C . ILE B 1 236 ? -6.566 32.781 24.469 1 95.62 236 ILE B C 1
ATOM 6071 O O . ILE B 1 236 ? -7.008 32.688 23.328 1 95.62 236 ILE B O 1
ATOM 6075 N N . ALA B 1 237 ? -7.297 33.219 25.516 1 94.94 237 ALA B N 1
ATOM 6076 C CA . ALA B 1 237 ? -8.703 33.531 25.266 1 94.94 237 ALA B CA 1
ATOM 6077 C C . ALA B 1 237 ? -9.148 34.719 26.125 1 94.94 237 ALA B C 1
ATOM 6079 O O . ALA B 1 237 ? -8.547 35.031 27.156 1 94.94 237 ALA B O 1
ATOM 6080 N N . SER B 1 238 ? -10.156 35.344 25.672 1 94.38 238 SER B N 1
ATOM 6081 C CA . SER B 1 238 ? -10.742 36.469 26.359 1 94.38 238 SER B CA 1
ATOM 6082 C C . SER B 1 238 ? -11.398 36.062 27.672 1 94.38 238 SER B C 1
ATOM 6084 O O . SER B 1 238 ? -11.633 34.875 27.906 1 94.38 238 SER B O 1
ATOM 6086 N N . ILE B 1 239 ? -11.625 37 28.5 1 92.25 239 ILE B N 1
ATOM 6087 C CA . ILE B 1 239 ? -12.273 36.719 29.781 1 92.25 239 ILE B CA 1
ATOM 6088 C C . ILE B 1 239 ? -13.703 36.25 29.547 1 92.25 239 ILE B C 1
ATOM 6090 O O . ILE B 1 239 ? -14.211 35.406 30.312 1 92.25 239 ILE B O 1
ATOM 6094 N N . LEU B 1 240 ? -14.297 36.719 28.484 1 91.06 240 LEU B N 1
ATOM 6095 C CA . LEU B 1 240 ? -15.648 36.281 28.156 1 91.06 240 LEU B CA 1
ATOM 6096 C C . LEU B 1 240 ? -15.695 34.781 27.953 1 91.06 240 LEU B C 1
ATOM 6098 O O . LEU B 1 240 ? -16.672 34.125 28.328 1 91.06 240 LEU B O 1
ATOM 6102 N N . ASN B 1 241 ? -14.703 34.219 27.391 1 90 241 ASN B N 1
ATOM 6103 C CA . ASN B 1 241 ? -14.648 32.812 27.078 1 90 241 ASN B CA 1
ATOM 6104 C C . ASN B 1 241 ? -14.68 31.953 28.359 1 90 241 ASN B C 1
ATOM 6106 O O . ASN B 1 241 ? -15.188 30.828 28.344 1 90 241 ASN B O 1
ATOM 6110 N N . LYS B 1 242 ? -14.07 32.312 29.5 1 84 242 LYS B N 1
ATOM 6111 C CA . LYS B 1 242 ? -13.961 31.547 30.75 1 84 242 LYS B CA 1
ATOM 6112 C C . LYS B 1 242 ? -15.344 31.156 31.266 1 84 242 LYS B C 1
ATOM 6114 O O . LYS B 1 242 ? -15.531 30.047 31.781 1 84 242 LYS B O 1
ATOM 6119 N N . GLY B 1 243 ? -16.297 31.984 31.109 1 75.19 243 GLY B N 1
ATOM 6120 C CA . GLY B 1 243 ? -17.609 31.688 31.656 1 75.19 243 GLY B CA 1
ATOM 6121 C C . GLY B 1 243 ? -18.703 31.641 30.609 1 75.19 243 GLY B C 1
ATOM 6122 O O . GLY B 1 243 ? -19.891 31.75 30.938 1 75.19 243 GLY B O 1
ATOM 6123 N N . ASP B 1 244 ? -18.266 31.453 29.359 1 75.94 244 ASP B N 1
ATOM 6124 C CA . ASP B 1 244 ? -19.203 31.672 28.281 1 75.94 244 ASP B CA 1
ATOM 6125 C C . ASP B 1 244 ? -19.922 30.375 27.891 1 75.94 244 ASP B C 1
ATOM 6127 O O . ASP B 1 244 ? -19.484 29.672 26.984 1 75.94 244 ASP B O 1
ATOM 6131 N N . LYS B 1 245 ? -21.016 30.047 28.625 1 72 245 LYS B N 1
ATOM 6132 C CA . LYS B 1 245 ? -21.797 28.859 28.312 1 72 245 LYS B CA 1
ATOM 6133 C C . LYS B 1 245 ? -22.594 29.047 27.016 1 72 245 LYS B C 1
ATOM 6135 O O . LYS B 1 245 ? -22.938 28.062 26.344 1 72 245 LYS B O 1
ATOM 6140 N N . ALA B 1 246 ? -22.844 30.266 26.578 1 74.06 246 ALA B N 1
ATOM 6141 C CA . ALA B 1 246 ? -23.703 30.547 25.422 1 74.06 246 ALA B CA 1
ATOM 6142 C C . ALA B 1 246 ? -22.859 30.812 24.172 1 74.06 246 ALA B C 1
ATOM 6144 O O . ALA B 1 246 ? -23.391 31.297 23.172 1 74.06 246 ALA B O 1
ATOM 6145 N N . ASN B 1 247 ? -21.625 30.656 24.156 1 81.12 247 ASN B N 1
ATOM 6146 C CA . ASN B 1 247 ? -20.688 30.844 23.047 1 81.12 247 ASN B CA 1
ATOM 6147 C C . ASN B 1 247 ? -20.688 32.281 22.531 1 81.12 247 ASN B C 1
ATOM 6149 O O . ASN B 1 247 ? -20.578 32.5 21.328 1 81.12 247 ASN B O 1
ATOM 6153 N N . ARG B 1 248 ? -20.859 33.156 23.375 1 88.69 248 ARG B N 1
ATOM 6154 C CA . ARG B 1 248 ? -20.859 34.562 23.016 1 88.69 248 ARG B CA 1
ATOM 6155 C C . ARG B 1 248 ? -19.469 35.031 22.562 1 88.69 248 ARG B C 1
ATOM 6157 O O . ARG B 1 248 ? -19.328 36.031 21.875 1 88.69 248 ARG B O 1
ATOM 6164 N N . HIS B 1 249 ? -18.469 34.281 23 1 91.25 249 HIS B N 1
ATOM 6165 C CA . HIS B 1 249 ? -17.094 34.625 22.609 1 91.25 249 HIS B CA 1
ATOM 6166 C C . HIS B 1 249 ? -16.891 34.438 21.125 1 91.25 249 HIS B C 1
ATOM 6168 O O . HIS B 1 249 ? -15.891 34.906 20.562 1 91.25 249 HIS B O 1
ATOM 6174 N N . LYS B 1 250 ? -17.859 33.844 20.453 1 91.75 250 LYS B N 1
ATOM 6175 C CA . LYS B 1 250 ? -17.75 33.594 19.016 1 91.75 250 LYS B CA 1
ATOM 6176 C C . LYS B 1 250 ? -18.359 34.719 18.203 1 91.75 250 LYS B C 1
ATOM 6178 O O . LYS B 1 250 ? -18.266 34.719 16.984 1 91.75 250 LYS B O 1
ATOM 6183 N N . ILE B 1 251 ? -18.828 35.656 18.875 1 91.81 251 ILE B N 1
ATOM 6184 C CA . ILE B 1 251 ? -19.453 36.781 18.188 1 91.81 251 ILE B CA 1
ATOM 6185 C C . ILE B 1 251 ? -18.406 37.812 17.781 1 91.81 251 ILE B C 1
ATOM 6187 O O . ILE B 1 251 ? -17.703 38.344 18.641 1 91.81 251 ILE B O 1
ATOM 6191 N N . ASP B 1 252 ? -18.312 38.031 16.547 1 94 252 ASP B N 1
ATOM 6192 C CA . ASP B 1 252 ? -17.438 39.062 16 1 94 252 ASP B CA 1
ATOM 6193 C C . ASP B 1 252 ? -17.875 40.469 16.438 1 94 252 ASP B C 1
ATOM 6195 O O . ASP B 1 252 ? -19.062 40.781 16.438 1 94 252 ASP B O 1
ATOM 6199 N N . ILE B 1 253 ? -16.938 41.219 16.766 1 95.12 253 ILE B N 1
ATOM 6200 C CA . ILE B 1 253 ? -17.203 42.594 17.25 1 95.12 253 ILE B CA 1
ATOM 6201 C C . ILE B 1 253 ? -18.031 43.344 16.203 1 95.12 253 ILE B C 1
ATOM 6203 O O . ILE B 1 253 ? -18.844 44.188 16.547 1 95.12 253 ILE B O 1
ATOM 6207 N N . PHE B 1 254 ? -17.859 43 14.945 1 93.81 254 PHE B N 1
ATOM 6208 C CA . PHE B 1 254 ? -18.562 43.719 13.867 1 93.81 254 PHE B CA 1
ATOM 6209 C C . PHE B 1 254 ? -19.984 43.188 13.727 1 93.81 254 PHE B C 1
ATOM 6211 O O . PHE B 1 254 ? -20.797 43.812 13.039 1 93.81 254 PHE B O 1
ATOM 6218 N N . SER B 1 255 ? -20.297 42.125 14.352 1 91.81 255 SER B N 1
ATOM 6219 C CA . SER B 1 255 ? -21.641 41.594 14.32 1 91.81 255 SER B CA 1
ATOM 6220 C C . SER B 1 255 ? -22.438 42 15.539 1 91.81 255 SER B C 1
ATOM 6222 O O . SER B 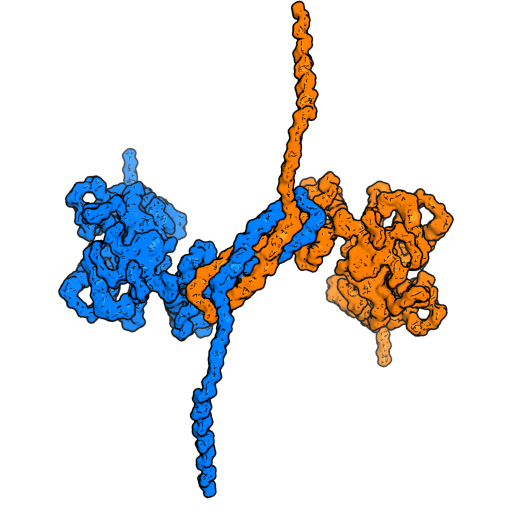1 255 ? -23.625 41.688 15.656 1 91.81 255 SER B O 1
ATOM 6224 N N . MET B 1 256 ? -21.797 42.75 16.422 1 93.25 256 MET B N 1
ATOM 6225 C CA . MET B 1 256 ? -22.453 43.25 17.625 1 93.25 256 MET B CA 1
ATOM 6226 C C . MET B 1 256 ? -23.188 44.562 17.328 1 93.25 256 MET B C 1
ATOM 6228 O O . MET B 1 256 ? -23.047 45.125 16.25 1 93.25 256 MET B O 1
ATOM 6232 N N . ASP B 1 257 ? -24.031 44.875 18.375 1 93.31 257 ASP B N 1
ATOM 6233 C CA . ASP B 1 257 ? -24.547 46.25 18.328 1 93.31 257 ASP B CA 1
ATOM 6234 C C . ASP B 1 257 ? -23.422 47.25 18.234 1 93.31 257 ASP B C 1
ATOM 6236 O O . ASP B 1 257 ? -22.438 47.188 18.984 1 93.31 257 ASP B O 1
ATOM 6240 N N . TYR B 1 258 ? -23.578 48.219 17.359 1 93.56 258 TYR B N 1
ATOM 6241 C CA . TYR B 1 258 ? -22.516 49.156 17 1 93.56 258 TYR B CA 1
ATOM 6242 C C . TYR B 1 258 ? -22.031 49.938 18.234 1 93.56 258 TYR B C 1
ATOM 6244 O O . TYR B 1 258 ? -20.828 50.031 18.469 1 93.56 258 TYR B O 1
ATOM 6252 N N . GLN B 1 259 ? -22.875 50.438 19.031 1 94.75 259 GLN B N 1
ATOM 6253 C CA . GLN B 1 259 ? -22.531 51.25 20.219 1 94.75 259 GLN B CA 1
ATOM 6254 C C . GLN B 1 259 ? -21.906 50.375 21.297 1 94.75 259 GLN B C 1
ATOM 6256 O O . GLN B 1 259 ? -20.922 50.75 21.922 1 94.75 259 GLN B O 1
ATOM 6261 N N . LYS B 1 260 ? -22.5 49.188 21.469 1 93.94 260 LYS B N 1
ATOM 6262 C CA . LYS B 1 260 ? -21.984 48.25 22.469 1 93.94 260 LYS B CA 1
ATOM 6263 C C . LYS B 1 260 ? -20.578 47.812 22.109 1 93.94 260 LYS B C 1
ATOM 6265 O O . LYS B 1 260 ? -19.719 47.688 22.984 1 93.94 260 LYS B O 1
ATOM 6270 N N . ALA B 1 261 ? -20.391 47.531 20.828 1 94.44 261 ALA B N 1
ATOM 6271 C CA . ALA B 1 261 ? -19.062 47.156 20.344 1 94.44 261 ALA B CA 1
ATOM 6272 C C . ALA B 1 261 ? -18.031 48.25 20.625 1 94.44 261 ALA B C 1
ATOM 6274 O O . ALA B 1 261 ? -16.938 47.969 21.109 1 94.44 261 ALA B O 1
ATOM 6275 N N . SER B 1 262 ? -18.438 49.438 20.281 1 94.12 262 SER B N 1
ATOM 6276 C CA . SER B 1 262 ? -17.562 50.594 20.5 1 94.12 262 SER B CA 1
ATOM 6277 C C . SER B 1 262 ? -17.234 50.75 21.984 1 94.12 262 SER B C 1
ATOM 6279 O O . SER B 1 262 ? -16.078 51 22.344 1 94.12 262 SER B O 1
ATOM 6281 N N . GLU B 1 263 ? -18.203 50.594 22.812 1 92.94 263 GLU B N 1
ATOM 6282 C CA . GLU B 1 263 ? -18.016 50.719 24.25 1 92.94 263 GLU B CA 1
ATOM 6283 C C . GLU B 1 263 ? -17.094 49.625 24.781 1 92.94 263 GLU B C 1
ATOM 6285 O O . GLU B 1 263 ? -16.219 49.875 25.609 1 92.94 263 GLU B O 1
ATOM 6290 N N . MET B 1 264 ? -17.312 48.438 24.328 1 93.19 264 MET B N 1
ATOM 6291 C CA . MET B 1 264 ? -16.438 47.312 24.75 1 93.19 264 MET B CA 1
ATOM 6292 C C . MET B 1 264 ? -14.992 47.594 24.375 1 93.19 264 MET B C 1
ATOM 6294 O O . MET B 1 264 ? -14.086 47.375 25.172 1 93.19 264 MET B O 1
ATOM 6298 N N . LEU B 1 265 ? -14.82 48.062 23.141 1 94.06 265 LEU B N 1
ATOM 6299 C CA . LEU B 1 265 ? -13.484 48.406 22.656 1 94.06 265 LEU B CA 1
ATOM 6300 C C . LEU B 1 265 ? -12.828 49.438 23.547 1 94.06 265 LEU B C 1
ATOM 6302 O O . LEU B 1 265 ? -11.68 49.281 23.984 1 94.06 265 LEU B O 1
ATOM 6306 N N . HIS B 1 266 ? -13.516 50.5 23.891 1 92.56 266 HIS B N 1
ATOM 6307 C CA . HIS B 1 266 ? -12.977 51.562 24.703 1 92.56 266 HIS B CA 1
ATOM 6308 C C . HIS B 1 266 ? -12.656 51.062 26.125 1 92.56 266 HIS B C 1
ATOM 6310 O O . HIS B 1 266 ? -11.617 51.438 26.688 1 92.56 266 HIS B O 1
ATOM 6316 N N . HIS B 1 267 ? -13.555 50.312 26.562 1 91.44 267 HIS B N 1
ATOM 6317 C CA . HIS B 1 267 ? -13.305 49.75 27.891 1 91.44 267 HIS B CA 1
ATOM 6318 C C . HIS B 1 267 ? -12.047 48.875 27.906 1 91.44 267 HIS B C 1
ATOM 6320 O O . HIS B 1 267 ? -11.242 48.969 28.844 1 91.44 267 HIS B O 1
ATOM 6326 N N . HIS B 1 268 ? -11.906 48.094 26.906 1 92.88 268 HIS B N 1
ATOM 6327 C CA . HIS B 1 268 ? -10.75 47.219 26.797 1 92.88 268 HIS B CA 1
ATOM 6328 C C . HIS B 1 268 ? -9.453 48.031 26.734 1 92.88 268 HIS B C 1
ATOM 6330 O O . HIS B 1 268 ? -8.461 47.688 27.375 1 92.88 268 HIS B O 1
ATOM 6336 N N . LEU B 1 269 ? -9.445 49.062 26.016 1 90.62 269 LEU B N 1
ATOM 6337 C CA . LEU B 1 269 ? -8.234 49.844 25.75 1 90.62 269 LEU B CA 1
ATOM 6338 C C . LEU B 1 269 ? -7.898 50.75 26.922 1 90.62 269 LEU B C 1
ATOM 6340 O O . LEU B 1 269 ? -6.777 51.25 27.031 1 90.62 269 LEU B O 1
ATOM 6344 N N . SER B 1 270 ? -8.898 51.031 27.766 1 84.12 270 SER B N 1
ATOM 6345 C CA . SER B 1 270 ? -8.688 51.969 28.844 1 84.12 270 SER B CA 1
ATOM 6346 C C . SER B 1 270 ? -8.531 51.25 30.188 1 84.12 270 SER B C 1
ATOM 6348 O O . SER B 1 270 ? -8.188 51.906 31.188 1 84.12 270 SER B O 1
ATOM 6350 N N . LYS B 1 271 ? -8.781 50.062 30.141 1 68.81 271 LYS B N 1
ATOM 6351 C CA . LYS B 1 271 ? -8.828 49.375 31.406 1 68.81 271 LYS B CA 1
ATOM 6352 C C . LYS B 1 271 ? -7.445 49.312 32.062 1 68.81 271 LYS B C 1
ATOM 6354 O O . LYS B 1 271 ? -6.426 49.469 31.375 1 68.81 271 LYS B O 1
ATOM 6359 N N . SER B 1 272 ? -7.668 49.219 33.344 1 63.47 272 SER B N 1
ATOM 6360 C CA . SER B 1 272 ? -6.434 49 34.062 1 63.47 272 SER B CA 1
ATOM 6361 C C . SER B 1 272 ? -5.848 47.625 33.75 1 63.47 272 SER B C 1
ATOM 6363 O O . SER B 1 272 ? -6.555 46.75 33.281 1 63.47 272 SER B O 1
ATOM 6365 N N . ALA B 1 273 ? -4.566 47.5 33.906 1 55.72 273 ALA B N 1
ATOM 6366 C CA . ALA B 1 273 ? -3.811 46.312 33.625 1 55.72 273 ALA B CA 1
ATOM 6367 C C . ALA B 1 273 ? -4.445 45.094 34.281 1 55.72 273 ALA B C 1
ATOM 6369 O O . ALA B 1 273 ? -4.207 43.938 33.875 1 55.72 273 ALA B O 1
ATOM 6370 N N . PHE B 1 274 ? -5.434 45.375 35.219 1 56.88 274 PHE B N 1
ATOM 6371 C CA . PHE B 1 274 ? -5.918 44.281 36 1 56.88 274 PHE B CA 1
ATOM 6372 C C . PHE B 1 274 ? -7.441 44.219 36.031 1 56.88 274 PHE B C 1
ATOM 6374 O O . PHE B 1 274 ? -8.047 43.406 36.719 1 56.88 274 PHE B O 1
ATOM 6381 N N . GLY B 1 275 ? -7.98 45.125 35.344 1 66.56 275 GLY B N 1
ATOM 6382 C CA . GLY B 1 275 ? -9.43 45.188 35.438 1 66.56 275 GLY B CA 1
ATOM 6383 C C . GLY B 1 275 ? -10.117 45 34.094 1 66.56 275 GLY B C 1
ATOM 6384 O O . GLY B 1 275 ? -9.789 45.656 33.094 1 66.56 275 GLY B O 1
ATOM 6385 N N . SER B 1 276 ? -10.805 43.812 33.906 1 71.19 276 SER B N 1
ATOM 6386 C CA . SER B 1 276 ? -11.578 43.625 32.688 1 71.19 276 SER B CA 1
ATOM 6387 C C . SER B 1 276 ? -13.039 43.312 32.969 1 71.19 276 SER B C 1
ATOM 6389 O O . SER B 1 276 ? -13.352 42.719 34 1 71.19 276 SER B O 1
ATOM 6391 N N . LEU B 1 277 ? -13.836 43.875 32.125 1 77.12 277 LEU B N 1
ATOM 6392 C CA . LEU B 1 277 ? -15.234 43.5 32.219 1 77.12 277 LEU B CA 1
ATOM 6393 C C . LEU B 1 277 ? -15.422 42.062 31.766 1 77.12 277 LEU B C 1
ATOM 6395 O O . LEU B 1 277 ? -14.766 41.594 30.828 1 77.12 277 LEU B O 1
ATOM 6399 N N . VAL B 1 278 ? -16.312 41.375 32.406 1 77.81 278 VAL B N 1
ATOM 6400 C CA . VAL B 1 278 ? -16.578 39.969 32.125 1 77.81 278 VAL B CA 1
ATOM 6401 C C . VAL B 1 278 ? -17.125 39.844 30.703 1 77.81 278 VAL B C 1
ATOM 6403 O O . VAL B 1 278 ? -17.047 38.75 30.109 1 77.81 278 VAL B O 1
ATOM 6406 N N . THR B 1 279 ? -17.5 40.969 30.094 1 81.69 279 THR B N 1
ATOM 6407 C CA . THR B 1 279 ? -18.094 40.906 28.75 1 81.69 279 THR B CA 1
ATOM 6408 C C . THR B 1 279 ? -17.031 41.219 27.688 1 81.69 279 THR B C 1
ATOM 6410 O O . THR B 1 279 ? -17.344 41.25 26.5 1 81.69 279 THR B O 1
ATOM 6413 N N . ASP B 1 280 ? -15.82 41.469 28.141 1 90.75 280 ASP B N 1
ATOM 6414 C CA . ASP B 1 280 ? -14.742 41.781 27.219 1 90.75 280 ASP B CA 1
ATOM 6415 C C . ASP B 1 280 ? -14.312 40.562 26.406 1 90.75 280 ASP B C 1
ATOM 6417 O O . ASP B 1 280 ? -13.805 39.594 26.969 1 90.75 280 ASP B O 1
ATOM 6421 N N . ASN B 1 281 ? -14.453 40.625 25.125 1 94.44 281 ASN B N 1
ATOM 6422 C CA . ASN B 1 281 ? -14.125 39.5 24.234 1 94.44 281 ASN B CA 1
ATOM 6423 C C . ASN B 1 281 ? -12.812 39.75 23.5 1 94.44 281 ASN B C 1
ATOM 6425 O O . ASN B 1 281 ? -12.578 39.125 22.438 1 94.44 281 ASN B O 1
ATOM 6429 N N . LEU B 1 282 ? -12.047 40.688 23.969 1 95.56 282 LEU B N 1
ATOM 6430 C CA . LEU B 1 282 ? -10.82 41.031 23.266 1 95.56 282 LEU B CA 1
ATOM 6431 C C . LEU B 1 282 ? -9.594 40.656 24.094 1 95.56 282 LEU B C 1
ATOM 6433 O O . LEU B 1 282 ? -9.664 40.562 25.312 1 95.56 282 LEU B O 1
ATOM 6437 N N . VAL B 1 283 ? -8.578 40.344 23.406 1 96.19 283 VAL B N 1
ATOM 6438 C CA . VAL B 1 283 ? -7.266 40.062 24 1 96.19 283 VAL B CA 1
ATOM 6439 C C . VAL B 1 283 ? -6.215 40.938 23.328 1 96.19 283 VAL B C 1
ATOM 6441 O O . VAL B 1 283 ? -6.16 41.031 22.094 1 96.19 283 VAL B O 1
ATOM 6444 N N . SER B 1 284 ? -5.363 41.625 24.109 1 95.88 284 SER B N 1
ATOM 6445 C CA . SER B 1 284 ? -4.375 42.531 23.578 1 95.88 284 SER B CA 1
ATOM 6446 C C . SER B 1 284 ? -3.055 41.844 23.281 1 95.88 284 SER B C 1
ATOM 6448 O O . SER B 1 284 ? -2.619 40.969 24.031 1 95.88 284 SER B O 1
ATOM 6450 N N . TRP B 1 285 ? -2.506 42.219 22.141 1 96.88 285 TRP B N 1
ATOM 6451 C CA . TRP B 1 285 ? -1.167 41.875 21.672 1 96.88 285 TRP B CA 1
ATOM 6452 C C . TRP B 1 285 ? -0.39 43.125 21.266 1 96.88 285 TRP B C 1
ATOM 6454 O O . TRP B 1 285 ? -0.979 44.188 21.047 1 96.88 285 TRP B O 1
ATOM 6464 N N . SER B 1 286 ? 0.945 43 21.203 1 97.56 286 SER B N 1
ATOM 6465 C CA . SER B 1 286 ? 1.768 44.094 20.719 1 97.56 286 SER B CA 1
ATOM 6466 C C . SER B 1 286 ? 2.77 43.594 19.672 1 97.56 286 SER B C 1
ATOM 6468 O O . SER B 1 286 ? 3.328 42.5 19.797 1 97.56 286 SER B O 1
ATOM 6470 N N . SER B 1 287 ? 2.975 44.438 18.656 1 97.06 287 SER B N 1
ATOM 6471 C CA . SER B 1 287 ? 4.008 44.125 17.672 1 97.06 287 SER B CA 1
ATOM 6472 C C . SER B 1 287 ? 5.398 44.438 18.219 1 97.06 287 SER B C 1
ATOM 6474 O O . SER B 1 287 ? 6.406 44.031 17.625 1 97.06 287 SER B O 1
ATOM 6476 N N . SER B 1 288 ? 5.445 45.094 19.328 1 96.94 288 SER B N 1
ATOM 6477 C CA . SER B 1 288 ? 6.715 45.531 19.906 1 96.94 288 SER B CA 1
ATOM 6478 C C . SER B 1 288 ? 7.141 44.594 21.047 1 96.94 288 SER B C 1
ATOM 6480 O O . SER B 1 288 ? 6.605 44.688 22.156 1 96.94 288 SER B O 1
ATOM 6482 N N . LEU B 1 289 ? 8.164 43.875 20.781 1 97.88 289 LEU B N 1
ATOM 6483 C CA . LEU B 1 289 ? 8.711 43.031 21.828 1 97.88 289 LEU B CA 1
ATOM 6484 C C . LEU B 1 289 ? 9.32 43.875 22.953 1 97.88 289 LEU B C 1
ATOM 6486 O O . LEU B 1 289 ? 9.203 43.531 24.125 1 97.88 289 LEU B O 1
ATOM 6490 N N . MET B 1 290 ? 9.945 44.969 22.562 1 97.12 290 MET B N 1
ATOM 6491 C CA . MET B 1 290 ? 10.539 45.875 23.531 1 97.12 290 MET B CA 1
ATOM 6492 C C . MET B 1 290 ? 9.5 46.344 24.531 1 97.12 290 MET B C 1
ATOM 6494 O O . MET B 1 290 ? 9.742 46.344 25.75 1 97.12 290 MET B O 1
ATOM 6498 N N . PHE B 1 291 ? 8.398 46.688 24.016 1 97 291 PHE B N 1
ATOM 6499 C CA . PHE B 1 291 ? 7.289 47.156 24.844 1 97 291 PHE B CA 1
ATOM 6500 C C . PHE B 1 291 ? 6.836 46.062 25.812 1 97 291 PHE B C 1
ATOM 6502 O O . PHE B 1 291 ? 6.586 46.344 26.984 1 97 291 PHE B O 1
ATOM 6509 N N . VAL B 1 292 ? 6.699 44.844 25.297 1 97.81 292 VAL B N 1
ATOM 6510 C CA . VAL B 1 292 ? 6.168 43.75 26.078 1 97.81 292 VAL B CA 1
ATOM 6511 C C . VAL B 1 292 ? 7.168 43.344 27.156 1 97.81 292 VAL B C 1
ATOM 6513 O O . VAL B 1 292 ? 6.777 42.969 28.281 1 97.81 292 VAL B O 1
ATOM 6516 N N . ILE B 1 293 ? 8.445 43.406 26.828 1 97.81 293 ILE B N 1
ATOM 6517 C CA . ILE B 1 293 ? 9.477 43.094 27.812 1 97.81 293 ILE B CA 1
ATOM 6518 C C . ILE B 1 293 ? 9.406 44.094 28.969 1 97.81 293 ILE B C 1
ATOM 6520 O O . ILE B 1 293 ? 9.438 43.719 30.141 1 97.81 293 ILE B O 1
ATOM 6524 N N . GLN B 1 294 ? 9.312 45.344 28.609 1 97.31 294 GLN B N 1
ATOM 6525 C CA . GLN B 1 294 ? 9.242 46.375 29.656 1 97.31 294 GLN B CA 1
ATOM 6526 C C . GLN B 1 294 ? 7.949 46.25 30.453 1 97.31 294 GLN B C 1
ATOM 6528 O O . GLN B 1 294 ? 7.934 46.5 31.656 1 97.31 294 GLN B O 1
ATOM 6533 N N . TYR B 1 295 ? 6.918 45.938 29.781 1 95.81 295 TYR B N 1
ATOM 6534 C CA . TYR B 1 295 ? 5.676 45.656 30.484 1 95.81 295 TYR B CA 1
ATOM 6535 C C . TYR B 1 295 ? 5.852 44.531 31.484 1 95.81 295 TYR B C 1
ATOM 6537 O O . TYR B 1 295 ? 5.355 44.594 32.625 1 95.81 295 TYR B O 1
ATOM 6545 N N . ALA B 1 296 ? 6.508 43.5 31.078 1 96.19 296 ALA B N 1
ATOM 6546 C CA . ALA B 1 296 ? 6.797 42.375 31.969 1 96.19 296 ALA B CA 1
ATOM 6547 C C . ALA B 1 296 ? 7.629 42.812 33.156 1 96.19 296 ALA B C 1
ATOM 6549 O O . ALA B 1 296 ? 7.352 42.438 34.312 1 96.19 296 ALA B O 1
ATOM 6550 N N . ASN B 1 297 ? 8.641 43.656 32.906 1 96.06 297 ASN B N 1
ATOM 6551 C CA . ASN B 1 297 ? 9.438 44.219 33.969 1 96.06 297 ASN B CA 1
ATOM 6552 C C . ASN B 1 297 ? 8.555 44.969 34.969 1 96.06 297 ASN B C 1
ATOM 6554 O O . ASN B 1 297 ? 8.648 44.75 36.188 1 96.06 297 ASN B O 1
ATOM 6558 N N . TRP B 1 298 ? 7.801 45.812 34.406 1 94.69 298 TRP B N 1
ATOM 6559 C CA . TRP B 1 298 ? 6.938 46.656 35.25 1 94.69 298 TRP B CA 1
ATOM 6560 C C . TRP B 1 298 ? 5.992 45.781 36.094 1 94.69 298 TRP B C 1
ATOM 6562 O O . TRP B 1 298 ? 5.824 46.031 37.281 1 94.69 298 TRP B O 1
ATOM 6572 N N . ARG B 1 299 ? 5.355 44.844 35.438 1 92.44 299 ARG B N 1
ATOM 6573 C CA . ARG B 1 299 ? 4.418 43.969 36.156 1 92.44 299 ARG B CA 1
ATOM 6574 C C . ARG B 1 299 ? 5.109 43.188 37.25 1 92.44 299 ARG B C 1
ATOM 6576 O O . ARG B 1 299 ? 4.551 43.031 38.344 1 92.44 299 ARG B O 1
ATOM 6583 N N . LEU B 1 300 ? 6.254 42.719 36.938 1 93.12 300 LEU B N 1
ATOM 6584 C CA . LEU B 1 300 ? 7.004 41.938 37.906 1 93.12 300 LEU B CA 1
ATOM 6585 C C . LEU B 1 300 ? 7.312 42.781 39.156 1 93.12 300 LEU B C 1
ATOM 6587 O O . LEU B 1 300 ? 7.254 42.312 40.281 1 93.12 300 LEU B O 1
ATOM 6591 N N . CYS B 1 301 ? 7.551 44.062 38.938 1 92.5 301 CYS B N 1
ATOM 6592 C CA . CYS B 1 301 ? 8.016 44.938 40 1 92.5 301 CYS B CA 1
ATOM 6593 C C . CYS B 1 301 ? 6.848 45.625 40.719 1 92.5 301 CYS B C 1
ATOM 6595 O O . CYS B 1 301 ? 6.988 46.094 41.844 1 92.5 301 CYS B O 1
ATOM 6597 N N . ASN B 1 302 ? 5.723 45.656 40.094 1 88.06 302 ASN B N 1
ATOM 6598 C CA . ASN B 1 302 ? 4.66 46.5 40.625 1 88.06 302 ASN B CA 1
ATOM 6599 C C . ASN B 1 302 ? 3.412 45.688 40.938 1 88.06 302 ASN B C 1
ATOM 6601 O O . ASN B 1 302 ? 2.344 46.25 41.188 1 88.06 302 ASN B O 1
ATOM 6605 N N . THR B 1 303 ? 3.512 44.469 40.781 1 81.44 303 THR B N 1
ATOM 6606 C CA . THR B 1 303 ? 2.391 43.625 41.219 1 81.44 303 THR B CA 1
ATOM 6607 C C . THR B 1 303 ? 2.496 43.312 42.688 1 81.44 303 THR B C 1
ATOM 6609 O O . THR B 1 303 ? 3.414 42.625 43.125 1 81.44 303 THR B O 1
ATOM 6612 N N . TRP B 1 304 ? 1.635 43.938 43.375 1 73.19 304 TRP B N 1
ATOM 6613 C CA . TRP B 1 304 ? 1.691 43.812 44.844 1 73.19 304 TRP B CA 1
ATOM 6614 C C . TRP B 1 304 ? 0.791 42.688 45.312 1 73.19 304 TRP B C 1
ATOM 6616 O O . TRP B 1 304 ? 1.092 42.031 46.312 1 73.19 304 TRP B O 1
ATOM 6626 N N . HIS B 1 305 ? -0.196 42.5 44.531 1 71 305 HIS B N 1
ATOM 6627 C CA . HIS B 1 305 ? -1.074 41.406 44.875 1 71 305 HIS B CA 1
ATOM 6628 C C . HIS B 1 305 ? -0.645 40.094 44.219 1 71 305 HIS B C 1
ATOM 6630 O O . HIS B 1 305 ? -0.587 40.031 42.969 1 71 305 HIS B O 1
ATOM 6636 N N . ASN B 1 306 ? -0.274 39.062 44.906 1 74.31 306 ASN B N 1
ATOM 6637 C CA . ASN B 1 306 ? 0.118 37.75 44.438 1 74.31 306 ASN B CA 1
ATOM 6638 C C . ASN B 1 306 ? 1.364 37.812 43.562 1 74.31 306 ASN B C 1
ATOM 6640 O O . ASN B 1 306 ? 1.311 37.469 42.375 1 74.31 306 ASN B O 1
ATOM 6644 N N . PRO B 1 307 ? 2.332 38.344 44.156 1 74.88 307 PRO B N 1
ATOM 6645 C CA . PRO B 1 307 ? 3.57 38.5 43.375 1 74.88 307 PRO B CA 1
ATOM 6646 C C . PRO B 1 307 ? 4.051 37.188 42.75 1 74.88 307 PRO B C 1
ATOM 6648 O O . PRO B 1 307 ? 3.848 36.125 43.344 1 74.88 307 PRO B O 1
ATOM 6651 N N . GLN B 1 308 ? 4.418 37.312 41.531 1 79.56 308 GLN B N 1
ATOM 6652 C CA . GLN B 1 308 ? 4.934 36.156 40.812 1 79.56 308 GLN B CA 1
ATOM 6653 C C . GLN B 1 308 ? 6.449 36.25 40.656 1 79.56 308 GLN B C 1
ATOM 6655 O O . GLN B 1 308 ? 7.016 37.344 40.656 1 79.56 308 GLN B O 1
ATOM 6660 N N . ASP B 1 309 ? 6.992 35.094 40.531 1 84.19 309 ASP B N 1
ATOM 6661 C CA . ASP B 1 309 ? 8.445 35.031 40.438 1 84.19 309 ASP B CA 1
ATOM 6662 C C . ASP B 1 309 ? 8.906 35.25 39 1 84.19 309 ASP B C 1
ATOM 6664 O O . ASP B 1 309 ? 10.078 35.5 38.75 1 84.19 309 ASP B O 1
ATOM 6668 N N . ASP B 1 310 ? 7.902 35.094 38.156 1 90.44 310 ASP B N 1
ATOM 6669 C CA . ASP B 1 310 ? 8.281 35.25 36.75 1 90.44 310 ASP B CA 1
ATOM 6670 C C . ASP B 1 310 ? 7.074 35.625 35.906 1 90.44 310 ASP B C 1
ATOM 6672 O O . ASP B 1 310 ? 5.93 35.438 36.312 1 90.44 310 ASP B O 1
ATOM 6676 N N . ILE B 1 311 ? 7.305 36.281 34.812 1 95.25 311 ILE B N 1
ATOM 6677 C CA . ILE B 1 311 ? 6.281 36.688 33.844 1 95.25 311 ILE B CA 1
ATOM 6678 C C . ILE B 1 311 ? 6.488 35.969 32.531 1 95.25 311 ILE B C 1
ATOM 6680 O O . ILE B 1 311 ? 7.617 35.875 32.031 1 95.25 311 ILE B O 1
ATOM 6684 N N . ARG B 1 312 ? 5.402 35.469 32 1 96.38 312 ARG B N 1
ATOM 6685 C CA . ARG B 1 312 ? 5.477 34.781 30.703 1 96.38 312 ARG B CA 1
ATOM 6686 C C . ARG B 1 312 ? 5.27 35.75 29.562 1 96.38 312 ARG B C 1
ATOM 6688 O O . ARG B 1 312 ? 4.555 36.75 29.703 1 96.38 312 ARG B O 1
ATOM 6695 N N . ILE B 1 313 ? 5.945 35.5 28.516 1 97.31 313 ILE B N 1
ATOM 6696 C CA . ILE B 1 313 ? 5.766 36.25 27.266 1 97.31 313 ILE B CA 1
ATOM 6697 C C . ILE B 1 313 ? 5.477 35.25 26.125 1 97.31 313 ILE B C 1
ATOM 6699 O O . ILE B 1 313 ? 6.246 34.344 25.891 1 97.31 313 ILE B O 1
ATOM 6703 N N . CYS B 1 314 ? 4.383 35.469 25.484 1 97.31 314 CYS B N 1
ATOM 6704 C CA . CYS B 1 314 ? 3.988 34.656 24.344 1 97.31 314 CYS B CA 1
ATOM 6705 C C . CYS B 1 314 ? 4.254 35.375 23.031 1 97.31 314 CYS B C 1
ATOM 6707 O O . CYS B 1 314 ? 3.955 36.562 22.906 1 97.31 314 CYS B O 1
ATOM 6709 N N . ALA B 1 315 ? 4.91 34.719 22.141 1 97.81 315 ALA B N 1
ATOM 6710 C CA . ALA B 1 315 ? 5.102 35.219 20.781 1 97.81 315 ALA B CA 1
ATOM 6711 C C . ALA B 1 315 ? 4.324 34.375 19.766 1 97.81 315 ALA B C 1
ATOM 6713 O O . ALA B 1 315 ? 4.375 33.125 19.812 1 97.81 315 ALA B O 1
ATOM 6714 N N . VAL B 1 316 ? 3.582 35.031 18.891 1 97.06 316 VAL B N 1
ATOM 6715 C CA . VAL B 1 316 ? 2.879 34.281 17.844 1 97.06 316 VAL B CA 1
ATOM 6716 C C . VAL B 1 316 ? 3.381 34.719 16.469 1 97.06 316 VAL B C 1
ATOM 6718 O O . VAL B 1 316 ? 3.789 35.875 16.281 1 97.06 316 VAL B O 1
ATOM 6721 N N . ASP B 1 317 ? 3.467 33.812 15.547 1 95.12 317 ASP B N 1
ATOM 6722 C CA . ASP B 1 317 ? 3.713 34.062 14.133 1 95.12 317 ASP B CA 1
ATOM 6723 C C . ASP B 1 317 ? 2.402 34.281 13.383 1 95.12 317 ASP B C 1
ATOM 6725 O O . ASP B 1 317 ? 1.698 33.344 13.047 1 95.12 317 ASP B O 1
ATOM 6729 N N . THR B 1 318 ? 2.117 35.5 13.109 1 94.44 318 THR B N 1
ATOM 6730 C CA . THR B 1 318 ? 0.804 35.875 12.586 1 94.44 318 THR B CA 1
ATOM 6731 C C . THR B 1 318 ? 0.578 35.25 11.211 1 94.44 318 THR B C 1
ATOM 6733 O O . THR B 1 318 ? -0.562 35.125 10.758 1 94.44 318 THR B O 1
ATOM 6736 N N . ALA B 1 319 ? 1.663 34.844 10.539 1 89.38 319 ALA B N 1
ATOM 6737 C CA . ALA B 1 319 ? 1.545 34.219 9.219 1 89.38 319 ALA B CA 1
ATOM 6738 C C . ALA B 1 319 ? 0.873 32.875 9.297 1 89.38 319 ALA B C 1
ATOM 6740 O O . ALA B 1 319 ? 0.402 32.344 8.289 1 89.38 319 ALA B O 1
ATOM 6741 N N . LYS B 1 320 ? 0.817 32.344 10.477 1 91 320 LYS B N 1
ATOM 6742 C CA . LYS B 1 320 ? 0.256 31.016 10.664 1 91 320 LYS B CA 1
ATOM 6743 C C . LYS B 1 320 ? -1.218 31.078 11.047 1 91 320 LYS B C 1
ATOM 6745 O O . LYS B 1 320 ? -1.838 30.062 11.344 1 91 320 LYS B O 1
ATOM 6750 N N . PHE B 1 321 ? -1.76 32.25 11.102 1 93.25 321 PHE B N 1
ATOM 6751 C CA . PHE B 1 321 ? -3.158 32.469 11.453 1 93.25 321 PHE B CA 1
ATOM 6752 C C . PHE B 1 321 ? -3.928 33.062 10.273 1 93.25 321 PHE B C 1
ATOM 6754 O O . PHE B 1 321 ? -3.342 33.719 9.398 1 93.25 321 PHE B O 1
ATOM 6761 N N . PRO B 1 322 ? -5.207 32.844 10.203 1 91 322 PRO B N 1
ATOM 6762 C CA . PRO B 1 322 ? -5.992 33.406 9.109 1 91 322 PRO B CA 1
ATOM 6763 C C . PRO B 1 322 ? -6.066 34.938 9.164 1 91 322 PRO B C 1
ATOM 6765 O O . PRO B 1 322 ? -5.922 35.5 10.234 1 91 322 PRO B O 1
ATOM 6768 N N . LEU B 1 323 ? -6.348 35.406 7.988 1 89.06 323 LEU B N 1
ATOM 6769 C CA . LEU B 1 323 ? -6.586 36.844 7.926 1 89.06 323 LEU B CA 1
ATOM 6770 C C . LEU B 1 323 ? -7.766 37.25 8.812 1 89.06 323 LEU B C 1
ATOM 6772 O O . LEU B 1 323 ? -8.789 36.562 8.828 1 89.06 323 LEU B O 1
ATOM 6776 N N . GLY B 1 324 ? -7.508 38.281 9.617 1 91.69 324 GLY B N 1
ATOM 6777 C CA . GLY B 1 324 ? -8.578 38.75 10.484 1 91.69 324 GLY B CA 1
ATOM 6778 C C . GLY B 1 324 ? -8.477 38.219 11.898 1 91.69 324 GLY B C 1
ATOM 6779 O O . GLY B 1 324 ? -9.25 38.594 12.773 1 91.69 324 GLY B O 1
ATOM 6780 N N . GLN B 1 325 ? -7.504 37.344 12.07 1 94.81 325 GLN B N 1
ATOM 6781 C CA . GLN B 1 325 ? -7.312 36.812 13.422 1 94.81 325 GLN B CA 1
ATOM 6782 C C . GLN B 1 325 ? -6.918 37.938 14.383 1 94.81 325 GLN B C 1
ATOM 6784 O O . GLN B 1 325 ? -7.34 37.938 15.539 1 94.81 325 GLN B O 1
ATOM 6789 N N . PHE B 1 326 ? -6.125 38.844 13.859 1 96 326 PHE B N 1
ATOM 6790 C CA . PHE B 1 326 ? -5.652 40 14.633 1 96 326 PHE B CA 1
ATOM 6791 C C . PHE B 1 326 ? -6.039 41.312 13.945 1 96 326 PHE B C 1
ATOM 6793 O O . PHE B 1 326 ? -6.047 41.375 12.719 1 96 326 PHE B O 1
ATOM 6800 N N . ALA B 1 327 ? -6.402 42.281 14.711 1 94.94 327 ALA B N 1
ATOM 6801 C CA . ALA B 1 327 ? -6.734 43.594 14.18 1 94.94 327 ALA B CA 1
ATOM 6802 C C . ALA B 1 327 ? -6.02 44.688 14.961 1 94.94 327 ALA B C 1
ATOM 6804 O O . ALA B 1 327 ? -5.93 44.625 16.188 1 94.94 327 ALA B O 1
ATOM 6805 N N . ARG B 1 328 ? -5.551 45.625 14.234 1 94 328 ARG B N 1
ATOM 6806 C CA . ARG B 1 328 ? -4.918 46.812 14.844 1 94 328 ARG B CA 1
ATOM 6807 C C . ARG B 1 328 ? -5.93 47.625 15.641 1 94 328 ARG B C 1
ATOM 6809 O O . ARG B 1 328 ? -7.051 47.844 15.18 1 94 328 ARG B O 1
ATOM 6816 N N . ASP B 1 329 ? -5.535 48.031 16.844 1 92.38 329 ASP B N 1
ATOM 6817 C CA . ASP B 1 329 ? -6.43 48.812 17.688 1 92.38 329 ASP B CA 1
ATOM 6818 C C . ASP B 1 329 ? -6.883 50.094 17 1 92.38 329 ASP B C 1
ATOM 6820 O O . ASP B 1 329 ? -8.07 50.406 17 1 92.38 329 ASP B O 1
ATOM 6824 N N . MET B 1 330 ? -5.969 50.719 16.297 1 89.88 330 MET B N 1
ATOM 6825 C CA . MET B 1 330 ? -6.273 51.969 15.633 1 89.88 330 MET B CA 1
ATOM 6826 C C . MET B 1 330 ? -7.297 51.781 14.523 1 89.88 330 MET B C 1
ATOM 6828 O O . MET B 1 330 ? -8.172 52.625 14.328 1 89.88 330 MET B O 1
ATOM 6832 N N . TRP B 1 331 ? -7.145 50.75 13.859 1 91.19 331 TRP B N 1
ATOM 6833 C CA . TRP B 1 331 ? -8.109 50.438 12.805 1 91.19 331 TRP B CA 1
ATOM 6834 C C . TRP B 1 331 ? -9.5 50.188 13.383 1 91.19 331 TRP B C 1
ATOM 6836 O O . TRP B 1 331 ? -10.492 50.656 12.836 1 91.19 331 TRP B O 1
ATOM 6846 N N . LEU B 1 332 ? -9.578 49.531 14.445 1 92.88 332 LEU B N 1
ATOM 6847 C CA . LEU B 1 332 ? -10.852 49.25 15.094 1 92.88 332 LEU B CA 1
ATOM 6848 C C . LEU B 1 332 ? -11.484 50.531 15.609 1 92.88 332 LEU B C 1
ATOM 6850 O O . LEU B 1 332 ? -12.695 50.75 15.484 1 92.88 332 LEU B O 1
ATOM 6854 N N . LEU B 1 333 ? -10.656 51.406 16.188 1 91.62 333 LEU B N 1
ATOM 6855 C CA . LEU B 1 333 ? -11.164 52.688 16.672 1 91.62 333 LEU B CA 1
ATOM 6856 C C . LEU B 1 333 ? -11.766 53.5 15.523 1 91.62 333 LEU B C 1
ATOM 6858 O O . LEU B 1 333 ? -12.812 54.125 15.688 1 91.62 333 LEU B O 1
ATOM 6862 N N . LYS B 1 334 ? -11.109 53.406 14.398 1 90.31 334 LYS B N 1
ATOM 6863 C CA . LYS B 1 334 ? -11.609 54.156 13.234 1 90.31 334 LYS B CA 1
ATOM 6864 C C . LYS B 1 334 ? -12.891 53.5 12.695 1 90.31 334 LYS B C 1
ATOM 6866 O O . LYS B 1 334 ? -13.781 54.219 12.219 1 90.31 334 LYS B O 1
ATOM 6871 N N . ALA B 1 335 ? -12.953 52.25 12.758 1 91.31 335 ALA B N 1
ATOM 6872 C CA . ALA B 1 335 ? -14.133 51.531 12.266 1 91.31 335 ALA B CA 1
ATOM 6873 C C . ALA B 1 335 ? -15.375 51.938 13.055 1 91.31 335 ALA B C 1
ATOM 6875 O O . ALA B 1 335 ? -16.484 51.938 12.516 1 91.31 335 ALA B O 1
ATOM 6876 N N . PHE B 1 336 ? -15.18 52.344 14.297 1 92.62 336 PHE B N 1
ATOM 6877 C CA . PHE B 1 336 ? -16.312 52.719 15.133 1 92.62 336 PHE B CA 1
ATOM 6878 C C . PHE B 1 336 ? -16.344 54.219 15.383 1 92.62 336 PHE B C 1
ATOM 6880 O O . PHE B 1 336 ? -16.766 54.688 16.453 1 92.62 336 PHE B O 1
ATOM 6887 N N . ARG B 1 337 ? -15.898 55 14.477 1 90.56 337 ARG B N 1
ATOM 6888 C CA . ARG B 1 337 ? -15.719 56.438 14.625 1 90.56 337 ARG B CA 1
ATOM 6889 C C . ARG B 1 337 ? -17.062 57.156 14.766 1 90.56 337 ARG B C 1
ATOM 6891 O O . ARG B 1 337 ? -17.125 58.25 15.328 1 90.56 337 ARG B O 1
ATOM 6898 N N . ASN B 1 338 ? -18.156 56.531 14.305 1 91.06 338 ASN B N 1
ATOM 6899 C CA . ASN B 1 338 ? -19.453 57.219 14.289 1 91.06 338 ASN B CA 1
ATOM 6900 C C . ASN B 1 338 ? -20.266 56.875 15.531 1 91.06 338 ASN B C 1
ATOM 6902 O O . ASN B 1 338 ? -21.453 57.219 15.617 1 91.06 338 ASN B O 1
ATOM 6906 N N . ALA B 1 339 ? -19.641 56.25 16.453 1 94.5 339 ALA B N 1
ATOM 6907 C CA . ALA B 1 339 ? -20.312 55.938 17.703 1 94.5 339 ALA B CA 1
ATOM 6908 C C . ALA B 1 339 ? -20.391 57.188 18.594 1 94.5 339 ALA B C 1
ATOM 6910 O O . ALA B 1 339 ? -19.734 58.188 18.312 1 94.5 339 ALA B O 1
ATOM 6911 N N . GLN B 1 340 ? -21.297 57.094 19.609 1 95.25 340 GLN B N 1
ATOM 6912 C CA . GLN B 1 340 ? -21.328 58.125 20.641 1 95.25 340 GLN B CA 1
ATOM 6913 C C . GLN B 1 340 ? -20.281 57.875 21.719 1 95.25 340 GLN B C 1
ATOM 6915 O O . GLN B 1 340 ? -20.172 56.75 22.219 1 95.25 340 GLN B O 1
ATOM 6920 N N . PHE B 1 341 ? -19.609 58.969 22.016 1 93.62 341 PHE B N 1
ATOM 6921 C CA . PHE B 1 341 ? -18.5 58.781 22.953 1 93.62 341 PHE B CA 1
ATOM 6922 C C . PHE B 1 341 ? -18.688 59.625 24.203 1 93.62 341 PHE B C 1
ATOM 6924 O O . PHE B 1 341 ? -19.125 60.781 24.109 1 93.62 341 PHE B O 1
ATOM 6931 N N . ARG B 1 342 ? -18.375 59.031 25.281 1 92.88 342 ARG B N 1
ATOM 6932 C CA . ARG B 1 342 ? -18.203 59.781 26.516 1 92.88 342 ARG B CA 1
ATOM 6933 C C . ARG B 1 342 ? -16.875 60.531 26.516 1 92.88 342 ARG B C 1
ATOM 6935 O O . ARG B 1 342 ? -15.969 60.188 25.766 1 92.88 342 ARG B O 1
ATOM 6942 N N . PRO B 1 343 ? -16.766 61.562 27.297 1 90.5 343 PRO B N 1
ATOM 6943 C CA . PRO B 1 343 ? -15.547 62.375 27.312 1 90.5 343 PRO B CA 1
ATOM 6944 C C . PRO B 1 343 ? -14.297 61.531 27.562 1 90.5 343 PRO B C 1
ATOM 6946 O O . PRO B 1 343 ? -13.258 61.75 26.922 1 90.5 343 PRO B O 1
ATOM 6949 N N . GLU B 1 344 ? -14.406 60.594 28.391 1 87.5 344 GLU B N 1
ATOM 6950 C CA . GLU B 1 344 ? -13.266 59.75 28.688 1 87.5 344 GLU B CA 1
ATOM 6951 C C . GLU B 1 344 ? -12.867 58.906 27.469 1 87.5 344 GLU B C 1
ATOM 6953 O O . GLU B 1 344 ? -11.68 58.688 27.25 1 87.5 344 GLU B O 1
ATOM 6958 N N . GLU B 1 345 ? -13.781 58.531 26.703 1 90.19 345 GLU B N 1
ATOM 6959 C CA . GLU B 1 345 ? -13.531 57.75 25.516 1 90.19 345 GLU B CA 1
ATOM 6960 C C . GLU B 1 345 ? -12.852 58.594 24.422 1 90.19 345 GLU B C 1
ATOM 6962 O O . GLU B 1 345 ? -12 58.094 23.688 1 90.19 345 GLU B O 1
ATOM 6967 N N . LEU B 1 346 ? -13.227 59.844 24.375 1 90.12 346 LEU B N 1
ATOM 6968 C CA . LEU B 1 346 ? -12.617 60.75 23.422 1 90.12 346 LEU B CA 1
ATOM 6969 C C . LEU B 1 346 ? -11.141 60.969 23.734 1 90.12 346 LEU B C 1
ATOM 6971 O O . LEU B 1 346 ? -10.32 61.125 22.828 1 90.12 346 LEU B O 1
ATOM 6975 N N . GLN B 1 347 ? -10.867 60.969 24.984 1 86.31 347 GLN B N 1
ATOM 6976 C CA . GLN B 1 347 ? -9.477 61.125 25.406 1 86.31 347 GLN B CA 1
ATOM 6977 C C . GLN B 1 347 ? -8.625 59.938 24.953 1 86.31 347 GLN B C 1
ATOM 6979 O O . GLN B 1 347 ? -7.504 60.125 24.469 1 86.31 347 GLN B O 1
ATOM 6984 N N . ILE B 1 348 ? -9.148 58.812 25.109 1 85.25 348 ILE B N 1
ATOM 6985 C CA . ILE B 1 348 ? -8.43 57.594 24.703 1 85.25 348 ILE B CA 1
ATOM 6986 C C . ILE B 1 348 ? -8.234 57.594 23.188 1 85.25 348 ILE B C 1
ATOM 6988 O O . ILE B 1 348 ? -7.172 57.219 22.703 1 85.25 348 ILE B O 1
ATOM 6992 N N . ARG B 1 349 ? -9.211 57.938 22.453 1 88.38 349 ARG B N 1
ATOM 6993 C CA . ARG B 1 349 ? -9.133 58 21 1 88.38 349 ARG B CA 1
ATOM 6994 C C . ARG B 1 349 ? -8.078 59 20.547 1 88.38 349 ARG B C 1
ATOM 6996 O O . ARG B 1 349 ? -7.293 58.719 19.641 1 88.38 349 ARG B O 1
ATOM 7003 N N . LYS B 1 350 ? -8.117 60.125 21.234 1 86 350 LYS B N 1
ATOM 7004 C CA . LYS B 1 350 ? -7.129 61.125 20.906 1 86 350 LYS B CA 1
ATOM 7005 C C . LYS B 1 350 ? -5.715 60.656 21.203 1 86 350 LYS B C 1
ATOM 7007 O O . LYS B 1 350 ? -4.805 60.844 20.391 1 86 350 LYS B O 1
ATOM 7012 N N . LEU B 1 351 ? -5.559 60 22.281 1 82.44 351 LEU B N 1
ATOM 7013 C CA . LEU B 1 351 ? -4.258 59.469 22.672 1 82.44 351 LEU B CA 1
ATOM 7014 C C . LEU B 1 351 ? -3.754 58.438 21.656 1 82.44 351 LEU B C 1
ATOM 7016 O O . LEU B 1 351 ? -2.574 58.469 21.297 1 82.44 351 LEU B O 1
ATOM 7020 N N . ARG B 1 352 ? -4.656 57.688 21.172 1 84.25 352 ARG B N 1
ATOM 7021 C CA . ARG B 1 352 ? -4.266 56.562 20.312 1 84.25 352 ARG B CA 1
ATOM 7022 C C . ARG B 1 352 ? -4.148 57 18.859 1 84.25 352 ARG B C 1
ATOM 7024 O O . ARG B 1 352 ? -3.279 56.531 18.125 1 84.25 352 ARG B O 1
ATOM 7031 N N . LEU B 1 353 ? -4.965 57.906 18.406 1 85.12 353 LEU B N 1
ATOM 7032 C CA . LEU B 1 353 ? -5.047 58.188 16.984 1 85.12 353 LEU B CA 1
ATOM 7033 C C . LEU B 1 353 ? -4.215 59.438 16.641 1 85.12 353 LEU B C 1
ATOM 7035 O O . LEU B 1 353 ? -3.818 59.625 15.492 1 85.12 353 LEU B O 1
ATOM 7039 N N . VAL B 1 354 ? -3.967 60.188 17.688 1 79.31 354 VAL B N 1
ATOM 7040 C CA . VAL B 1 354 ? -3.322 61.469 17.391 1 79.31 354 VAL B CA 1
ATOM 7041 C C . VAL B 1 354 ? -1.902 61.469 17.953 1 79.31 354 VAL B C 1
ATOM 7043 O O . VAL B 1 354 ? -0.958 61.875 17.266 1 79.31 354 VAL B O 1
ATOM 7046 N N . LEU B 1 355 ? -1.763 61.062 19.219 1 74.44 355 LEU B N 1
ATOM 7047 C CA . LEU B 1 355 ? -0.447 61.094 19.844 1 74.44 355 LEU B CA 1
ATOM 7048 C C . LEU B 1 355 ? 0.39 59.875 19.438 1 74.44 355 LEU B C 1
ATOM 7050 O O . LEU B 1 355 ? 0.412 58.875 20.141 1 74.44 355 LEU B O 1
ATOM 7054 N N . THR B 1 356 ? 1.12 59.938 18.453 1 69 356 THR B N 1
ATOM 7055 C CA . THR B 1 356 ? 1.817 58.844 17.797 1 69 356 THR B CA 1
ATOM 7056 C C . THR B 1 356 ? 2.975 58.344 18.656 1 69 356 THR B C 1
ATOM 7058 O O . THR B 1 356 ? 3.367 57.188 18.547 1 69 356 THR B O 1
ATOM 7061 N N . GLY B 1 357 ? 3.479 59.156 19.453 1 67.38 357 GLY B N 1
ATOM 7062 C CA . GLY B 1 357 ? 4.621 58.781 20.266 1 67.38 357 GLY B CA 1
ATOM 7063 C C . GLY B 1 357 ? 4.316 57.656 21.219 1 67.38 357 GLY B C 1
ATOM 7064 O O . GLY B 1 357 ? 5.223 56.906 21.625 1 67.38 357 GLY B O 1
ATOM 7065 N N . PHE B 1 358 ? 3.109 57.406 21.531 1 77.25 358 PHE B N 1
ATOM 7066 C CA . PHE B 1 358 ? 2.744 56.375 22.484 1 77.25 358 PHE B CA 1
ATOM 7067 C C . PHE B 1 358 ? 2.117 55.156 21.781 1 77.25 358 PHE B C 1
ATOM 7069 O O . PHE B 1 358 ? 1.454 54.344 22.422 1 77.25 358 PHE B O 1
ATOM 7076 N N . ASP B 1 359 ? 2.33 55.125 20.516 1 86.25 359 ASP B N 1
ATOM 7077 C CA . ASP B 1 359 ? 1.903 53.906 19.797 1 86.25 359 ASP B CA 1
ATOM 7078 C C . ASP B 1 359 ? 2.789 52.719 20.141 1 86.25 359 ASP B C 1
ATOM 7080 O O . ASP B 1 359 ? 3.979 52.719 19.812 1 86.25 359 ASP B O 1
ATOM 7084 N N . ASN B 1 360 ? 2.246 51.75 20.766 1 90.25 360 ASN B N 1
ATOM 7085 C CA . ASN B 1 360 ? 3.002 50.562 21.203 1 90.25 360 ASN B CA 1
ATOM 7086 C C . ASN B 1 360 ? 2.625 49.344 20.391 1 90.25 360 ASN B C 1
ATOM 7088 O O . ASN B 1 360 ? 2.877 48.219 20.812 1 90.25 360 ASN B O 1
ATOM 7092 N N . GLY B 1 361 ? 2.047 49.594 19.234 1 93.5 361 GLY B N 1
ATOM 7093 C CA . GLY B 1 361 ? 1.785 48.5 18.312 1 93.5 361 GLY B CA 1
ATOM 7094 C C . GLY B 1 361 ? 0.741 47.531 18.812 1 93.5 361 GLY B C 1
ATOM 7095 O O . GLY B 1 361 ? 0.935 46.312 18.734 1 93.5 361 GLY B O 1
ATOM 7096 N N . GLU B 1 362 ? -0.374 48 19.328 1 94.69 362 GLU B N 1
ATOM 7097 C CA . GLU B 1 362 ? -1.39 47.156 19.922 1 94.69 362 GLU B CA 1
ATOM 7098 C C . GLU B 1 362 ? -2.27 46.5 18.859 1 94.69 362 GLU B C 1
ATOM 7100 O O . GLU B 1 362 ? -2.734 47.188 17.938 1 94.69 362 GLU B O 1
ATOM 7105 N N . TYR B 1 363 ? -2.406 45.25 18.938 1 95.88 363 TYR B N 1
ATOM 7106 C CA . TYR B 1 363 ? -3.316 44.406 18.156 1 95.88 363 TYR B CA 1
ATOM 7107 C C . TYR B 1 363 ? -4.25 43.625 19.062 1 95.88 363 TYR B C 1
ATOM 7109 O O . TYR B 1 363 ? -3.939 43.406 20.234 1 95.88 363 TYR B O 1
ATOM 7117 N N . LEU B 1 364 ? -5.367 43.281 18.5 1 96.5 364 LEU B N 1
ATOM 7118 C CA . LEU B 1 364 ? -6.371 42.562 19.297 1 96.5 364 LEU B CA 1
ATOM 7119 C C . LEU B 1 364 ? -6.793 41.281 18.625 1 96.5 364 LEU B C 1
ATOM 7121 O O . LEU B 1 364 ? -6.793 41.188 17.391 1 96.5 364 LEU B O 1
ATOM 7125 N N . SER B 1 365 ? -7.016 40.281 19.391 1 96.88 365 SER B N 1
ATOM 7126 C CA . SER B 1 365 ? -7.734 39.094 18.953 1 96.88 365 SER B CA 1
ATOM 7127 C C . SER B 1 365 ? -9.055 38.938 19.703 1 96.88 365 SER B C 1
ATOM 7129 O O . SER B 1 365 ? -9.289 39.625 20.703 1 96.88 365 SER B O 1
ATOM 7131 N N . GLN B 1 366 ? -9.969 38.094 19.188 1 96.38 366 GLN B N 1
ATOM 7132 C CA . GLN B 1 366 ? -11.273 37.875 19.812 1 96.38 366 GLN B CA 1
ATOM 7133 C C . GLN B 1 366 ? -11.453 36.375 20.172 1 96.38 366 GLN B C 1
ATOM 7135 O O . GLN B 1 366 ? -10.961 35.5 19.469 1 96.38 366 GLN B O 1
ATOM 7140 N N . GLY B 1 367 ? -12.18 36.25 21.266 1 94.88 367 GLY B N 1
ATOM 7141 C CA . GLY B 1 367 ? -12.578 34.875 21.625 1 94.88 367 GLY B CA 1
ATOM 7142 C C . GLY B 1 367 ? -11.406 34 22.031 1 94.88 367 GLY B C 1
ATOM 7143 O O . GLY B 1 367 ? -10.617 34.375 22.906 1 94.88 367 GLY B O 1
ATOM 7144 N N . VAL B 1 368 ? -11.312 32.844 21.359 1 94.5 368 VAL B N 1
ATOM 7145 C CA . VAL B 1 368 ? -10.305 31.859 21.703 1 94.5 368 VAL B CA 1
ATOM 7146 C C . VAL B 1 368 ? -9.258 31.766 20.594 1 94.5 368 VAL B C 1
ATOM 7148 O O . VAL B 1 368 ? -9.609 31.688 19.406 1 94.5 368 VAL B O 1
ATOM 7151 N N . LEU B 1 369 ? -8.039 31.875 20.984 1 95.12 369 LEU B N 1
ATOM 7152 C CA . LEU B 1 369 ? -6.922 31.719 20.062 1 95.12 369 LEU B CA 1
ATOM 7153 C C . LEU B 1 369 ? -6.102 30.484 20.406 1 95.12 369 LEU B C 1
ATOM 7155 O O . LEU B 1 369 ? -5.426 30.438 21.438 1 95.12 369 LEU B O 1
ATOM 7159 N N . HIS B 1 370 ? -6.199 29.484 19.531 1 93.31 370 HIS B N 1
ATOM 7160 C CA . HIS B 1 370 ? -5.348 28.312 19.672 1 93.31 370 HIS B CA 1
ATOM 7161 C C . HIS B 1 370 ? -3.951 28.578 19.125 1 93.31 370 HIS B C 1
ATOM 7163 O O . HIS B 1 370 ? -3.791 28.844 17.922 1 93.31 370 HIS B O 1
ATOM 7169 N N . ILE B 1 371 ? -2.938 28.453 19.969 1 94.31 371 ILE B N 1
ATOM 7170 C CA . ILE B 1 371 ? -1.626 28.938 19.562 1 94.31 371 ILE B CA 1
ATOM 7171 C C . ILE B 1 371 ? -0.627 27.781 19.516 1 94.31 371 ILE B C 1
ATOM 7173 O O . ILE B 1 371 ? 0.555 27.984 19.234 1 94.31 371 ILE B O 1
ATOM 7177 N N . ASN B 1 372 ? -1.109 26.609 19.672 1 87.94 372 ASN B N 1
ATOM 7178 C CA . ASN B 1 372 ? -0.221 25.453 19.641 1 87.94 372 ASN B CA 1
ATOM 7179 C C . ASN B 1 372 ? 0.51 25.328 18.312 1 87.94 372 ASN B C 1
ATOM 7181 O O . ASN B 1 372 ? -0.111 25.422 17.25 1 87.94 372 ASN B O 1
ATOM 7185 N N . GLU B 1 373 ? 1.843 25.172 18.344 1 84.94 373 GLU B N 1
ATOM 7186 C CA . GLU B 1 373 ? 2.746 24.984 17.219 1 84.94 373 GLU B CA 1
ATOM 7187 C C . GLU B 1 373 ? 2.863 26.266 16.391 1 84.94 373 GLU B C 1
ATOM 7189 O O . GLU B 1 373 ? 3.395 26.25 15.273 1 84.94 373 GLU B O 1
ATOM 7194 N N . ARG B 1 374 ? 2.27 27.328 16.891 1 91.19 374 ARG B N 1
ATOM 7195 C CA . ARG B 1 374 ? 2.303 28.594 16.172 1 91.19 374 ARG B CA 1
ATOM 7196 C C . ARG B 1 374 ? 2.832 29.719 17.062 1 91.19 374 ARG B C 1
ATOM 7198 O O . ARG B 1 374 ? 2.67 30.891 16.75 1 91.19 374 ARG B O 1
ATOM 7205 N N . SER B 1 375 ? 3.309 29.266 18.125 1 93.94 375 SER B N 1
ATOM 7206 C CA . SER B 1 375 ? 3.732 30.234 19.141 1 93.94 375 SER B CA 1
ATOM 7207 C C . SER B 1 375 ? 4.945 29.719 19.906 1 93.94 375 SER B C 1
ATOM 7209 O O . SER B 1 375 ? 5.363 28.578 19.734 1 93.94 375 SER B O 1
ATOM 7211 N N . CYS B 1 376 ? 5.574 30.625 20.484 1 95 376 CYS B N 1
ATOM 7212 C CA . CYS B 1 376 ? 6.613 30.344 21.469 1 95 376 CYS B CA 1
ATOM 7213 C C . CYS B 1 376 ? 6.391 31.141 22.75 1 95 376 CYS B C 1
ATOM 7215 O O . CYS B 1 376 ? 6.004 32.312 22.703 1 95 376 CYS B O 1
ATOM 7217 N N . THR B 1 377 ? 6.461 30.375 23.812 1 94.81 377 THR B N 1
ATOM 7218 C CA . THR B 1 377 ? 6.297 31.047 25.094 1 94.81 377 THR B CA 1
ATOM 7219 C C . THR B 1 377 ? 7.621 31.078 25.859 1 94.81 377 THR B C 1
ATOM 7221 O O . THR B 1 377 ? 8.242 30.031 26.078 1 94.81 377 THR B O 1
ATOM 7224 N N . LEU B 1 378 ? 8.023 32.219 26.141 1 95.5 378 LEU B N 1
ATOM 7225 C CA . LEU B 1 378 ? 9.227 32.406 26.953 1 95.5 378 LEU B CA 1
ATOM 7226 C C . LEU B 1 378 ? 8.891 33.125 28.25 1 95.5 378 LEU B C 1
ATOM 7228 O O . LEU B 1 378 ? 7.719 33.312 28.578 1 95.5 378 LEU B O 1
ATOM 7232 N N . SER B 1 379 ? 9.945 33.344 29.078 1 95.56 379 SER B N 1
ATOM 7233 C CA . SER B 1 379 ? 9.75 34.062 30.344 1 95.56 379 SER B CA 1
ATOM 7234 C C . SER B 1 379 ? 10.781 35.188 30.516 1 95.56 379 SER B C 1
ATOM 7236 O O . SER B 1 379 ? 11.805 35.219 29.812 1 95.56 379 SER B O 1
ATOM 7238 N N . LEU B 1 380 ? 10.336 36.094 31.344 1 96.25 380 LEU B N 1
ATOM 7239 C CA . LEU B 1 380 ? 11.273 37.188 31.641 1 96.25 380 LEU B CA 1
ATOM 7240 C C . LEU B 1 380 ? 12.578 36.625 32.219 1 96.25 380 LEU B C 1
ATOM 7242 O O . LEU B 1 380 ? 13.664 37.094 31.859 1 96.25 380 LEU B O 1
ATOM 7246 N N . ARG B 1 381 ? 12.5 35.688 33.062 1 95.19 381 ARG B N 1
ATOM 7247 C CA . ARG B 1 381 ? 13.672 35.031 33.625 1 95.19 381 ARG B CA 1
ATOM 7248 C C . ARG B 1 381 ? 14.469 34.312 32.531 1 95.19 381 ARG B C 1
ATOM 7250 O O . ARG B 1 381 ? 15.703 34.344 32.562 1 95.19 381 ARG B O 1
ATOM 7257 N N . GLY B 1 382 ? 13.773 33.719 31.656 1 95.56 382 GLY B N 1
ATOM 7258 C CA . GLY B 1 382 ? 14.43 33.062 30.531 1 95.56 382 GLY B CA 1
ATOM 7259 C C . GLY B 1 382 ? 15.219 34.031 29.672 1 95.56 382 GLY B C 1
ATOM 7260 O O . GLY B 1 382 ? 16.344 33.719 29.25 1 95.56 382 GLY B O 1
ATOM 7261 N N . LEU B 1 383 ? 14.633 35.156 29.438 1 96.81 383 LEU B N 1
ATOM 7262 C CA . LEU B 1 383 ? 15.312 36.188 28.672 1 96.81 383 LEU B CA 1
ATOM 7263 C C . LEU B 1 383 ? 16.562 36.688 29.406 1 96.81 383 LEU B C 1
ATOM 7265 O O . LEU B 1 383 ? 17.625 36.844 28.781 1 96.81 383 LEU B O 1
ATOM 7269 N N . LYS B 1 384 ? 16.375 36.844 30.625 1 95.69 384 LYS B N 1
ATOM 7270 C CA . LYS B 1 384 ? 17.516 37.25 31.453 1 95.69 384 LYS B CA 1
ATOM 7271 C C . LYS B 1 384 ? 18.641 36.25 31.375 1 95.69 384 LYS B C 1
ATOM 7273 O O . LYS B 1 384 ? 19.797 36.594 31.094 1 95.69 384 LYS B O 1
ATOM 7278 N N . ASN B 1 385 ? 18.312 35.031 31.562 1 96 385 ASN B N 1
ATOM 7279 C CA . ASN B 1 385 ? 19.297 33.969 31.578 1 96 385 ASN B CA 1
ATOM 7280 C C . ASN B 1 385 ? 19.969 33.812 30.219 1 96 385 ASN B C 1
ATOM 7282 O O . ASN B 1 385 ? 21.125 33.375 30.125 1 96 385 ASN B O 1
ATOM 7286 N N . ALA B 1 386 ? 19.234 34.156 29.172 1 97.06 386 ALA B N 1
ATOM 7287 C CA . ALA B 1 386 ? 19.766 34 27.828 1 97.06 386 ALA B CA 1
ATOM 7288 C C . ALA B 1 386 ? 20.641 35.188 27.438 1 97.06 386 ALA B C 1
ATOM 7290 O O . ALA B 1 386 ? 21.328 35.156 26.422 1 97.06 386 ALA B O 1
ATOM 7291 N N . GLY B 1 387 ? 20.594 36.281 28.234 1 96.25 387 GLY B N 1
ATOM 7292 C CA . GLY B 1 387 ? 21.547 37.375 28 1 96.25 387 GLY B CA 1
ATOM 7293 C C . GLY B 1 387 ? 20.891 38.656 27.547 1 96.25 387 GLY B C 1
ATOM 7294 O O . GLY B 1 387 ? 21.562 39.531 27 1 96.25 387 GLY B O 1
ATOM 7295 N N . LEU B 1 388 ? 19.609 38.812 27.734 1 97.19 388 LEU B N 1
ATOM 7296 C CA . LEU B 1 388 ? 18.953 40.031 27.312 1 97.19 388 LEU B CA 1
ATOM 7297 C C . LEU B 1 388 ? 19.578 41.25 27.984 1 97.19 388 LEU B C 1
ATOM 7299 O O . LEU B 1 388 ? 19.781 42.281 27.344 1 97.19 388 LEU B O 1
ATOM 7303 N N . TRP B 1 389 ? 19.953 41.094 29.234 1 95.56 389 TRP B N 1
ATOM 7304 C CA . TRP B 1 389 ? 20.469 42.219 30 1 95.56 389 TRP B CA 1
ATOM 7305 C C . TRP B 1 389 ? 21.922 42.5 29.641 1 95.56 389 TRP B C 1
ATOM 7307 O O . TRP B 1 389 ? 22.469 43.562 29.953 1 95.56 389 TRP B O 1
ATOM 7317 N N . ASP B 1 390 ? 22.578 41.625 29 1 95.5 390 ASP B N 1
ATOM 7318 C CA . ASP B 1 390 ? 23.891 41.875 28.422 1 95.5 390 ASP B CA 1
ATOM 7319 C C . ASP B 1 390 ? 23.781 42.688 27.141 1 95.5 390 ASP B C 1
ATOM 7321 O O . ASP B 1 390 ? 24.609 43.562 26.891 1 95.5 390 ASP B O 1
ATOM 7325 N N . LEU B 1 391 ? 22.797 42.344 26.422 1 96.56 391 LEU B N 1
ATOM 7326 C CA . LEU B 1 391 ? 22.562 43.062 25.156 1 96.56 391 LEU B CA 1
ATOM 7327 C C . LEU B 1 391 ? 21.984 44.438 25.422 1 96.56 391 LEU B C 1
ATOM 7329 O O . LEU B 1 391 ? 22.359 45.406 24.75 1 96.56 391 LEU B O 1
ATOM 7333 N N . TYR B 1 392 ? 21 44.5 26.328 1 97.31 392 TYR B N 1
ATOM 7334 C CA . TYR B 1 392 ? 20.344 45.75 26.703 1 97.31 392 TYR B CA 1
ATOM 7335 C C . TYR B 1 392 ? 20.312 45.906 28.219 1 97.31 392 TYR B C 1
ATOM 7337 O O . TYR B 1 392 ? 19.281 45.656 28.859 1 97.31 392 TYR B O 1
ATOM 7345 N N . PRO B 1 393 ? 21.344 46.438 28.781 1 95.94 393 PRO B N 1
ATOM 7346 C CA . PRO B 1 393 ? 21.406 46.594 30.234 1 95.94 393 PRO B CA 1
ATOM 7347 C C . PRO B 1 393 ? 20.312 47.531 30.781 1 95.94 393 PRO B C 1
ATOM 7349 O O . PRO B 1 393 ? 19.984 47.438 31.953 1 95.94 393 PRO B O 1
ATOM 7352 N N . GLU B 1 394 ? 19.781 48.312 29.906 1 96.06 394 GLU B N 1
ATOM 7353 C CA . GLU B 1 394 ? 18.734 49.281 30.281 1 96.06 394 GLU B CA 1
ATOM 7354 C C . GLU B 1 394 ? 17.5 48.562 30.812 1 96.06 394 GLU B C 1
ATOM 7356 O O . GLU B 1 394 ? 16.688 49.125 31.531 1 96.06 394 GLU B O 1
ATOM 7361 N N . PHE B 1 395 ? 17.359 47.219 30.516 1 96.81 395 PHE B N 1
ATOM 7362 C CA . PHE B 1 395 ? 16.188 46.469 30.938 1 96.81 395 PHE B CA 1
ATOM 7363 C C . PHE B 1 395 ? 16.469 45.688 32.188 1 96.81 395 PHE B C 1
ATOM 7365 O O . PHE B 1 395 ? 15.617 44.906 32.688 1 96.81 395 PHE B O 1
ATOM 7372 N N . ASN B 1 396 ? 17.625 45.781 32.75 1 96.44 396 ASN B N 1
ATOM 7373 C CA . ASN B 1 396 ? 18.047 45.031 33.906 1 96.44 396 ASN B CA 1
ATOM 7374 C C . ASN B 1 396 ? 17.406 45.562 35.188 1 96.44 396 ASN B C 1
ATOM 7376 O O . ASN B 1 396 ? 17.859 46.562 35.719 1 96.44 396 ASN B O 1
ATOM 7380 N N . ILE B 1 397 ? 16.484 44.812 35.656 1 94 397 ILE B N 1
ATOM 7381 C CA . ILE B 1 397 ? 15.766 45.281 36.844 1 94 397 ILE B CA 1
ATOM 7382 C C . ILE B 1 397 ? 16.484 44.812 38.125 1 94 397 ILE B C 1
ATOM 7384 O O . ILE B 1 397 ? 16.281 45.344 39.188 1 94 397 ILE B O 1
ATOM 7388 N N . ASN B 1 398 ? 17.312 43.844 38 1 90.75 398 ASN B N 1
ATOM 7389 C CA . ASN B 1 398 ? 17.969 43.25 39.156 1 90.75 398 ASN B CA 1
ATOM 7390 C C . ASN B 1 398 ? 18.953 44.219 39.781 1 90.75 398 ASN B C 1
ATOM 7392 O O . ASN B 1 398 ? 19.078 44.281 41.031 1 90.75 398 ASN B O 1
ATOM 7396 N N . ASP B 1 399 ? 19.594 44.938 38.969 1 91.25 399 ASP B N 1
ATOM 7397 C CA . ASP B 1 399 ? 20.641 45.844 39.438 1 91.25 399 ASP B CA 1
ATOM 7398 C C . ASP B 1 399 ? 20.109 47.25 39.625 1 91.25 399 ASP B C 1
ATOM 7400 O O . ASP B 1 399 ? 20.828 48.125 40.094 1 91.25 399 ASP B O 1
ATOM 7404 N N . ALA B 1 400 ? 18.844 47.438 39.281 1 92.75 400 ALA B N 1
ATOM 7405 C CA . ALA B 1 400 ? 18.281 48.781 39.344 1 92.75 400 ALA B CA 1
ATOM 7406 C C . ALA B 1 400 ? 17.734 49.094 40.75 1 92.75 400 ALA B C 1
ATOM 7408 O O . ALA B 1 400 ? 17.219 48.188 41.438 1 92.75 400 ALA B O 1
ATOM 7409 N N . LYS B 1 401 ? 17.797 50.312 41.094 1 93.06 401 LYS B N 1
ATOM 7410 C CA . LYS B 1 401 ? 17.203 50.75 42.375 1 93.06 401 LYS B CA 1
ATOM 7411 C C . LYS B 1 401 ? 15.688 50.594 42.344 1 93.06 401 LYS B C 1
ATOM 7413 O O . LYS B 1 401 ? 15.078 50.5 41.281 1 93.06 401 LYS B O 1
ATOM 7418 N N . HIS B 1 402 ? 15.156 50.688 43.469 1 91.56 402 HIS B N 1
ATOM 7419 C CA . HIS B 1 402 ? 13.727 50.406 43.594 1 91.56 402 HIS B CA 1
ATOM 7420 C C . HIS B 1 402 ? 12.898 51.5 42.938 1 91.56 402 HIS B C 1
ATOM 7422 O O . HIS B 1 402 ? 11.797 51.25 42.438 1 91.56 402 HIS B O 1
ATOM 7428 N N . ASP B 1 403 ? 13.477 52.625 42.844 1 93.75 403 ASP B N 1
ATOM 7429 C CA . ASP B 1 403 ? 12.734 53.75 42.281 1 93.75 403 ASP B CA 1
ATOM 7430 C C . ASP B 1 403 ? 13.211 54.094 40.875 1 93.75 403 ASP B C 1
ATOM 7432 O O . ASP B 1 403 ? 12.875 55.125 40.312 1 93.75 403 ASP B O 1
ATOM 7436 N N . ALA B 1 404 ? 14.008 53.125 40.344 1 96.06 404 ALA B N 1
ATOM 7437 C CA . ALA B 1 404 ? 14.516 53.344 39 1 96.06 404 ALA B CA 1
ATOM 7438 C C . ALA B 1 404 ? 13.391 53.25 37.969 1 96.06 404 ALA B C 1
ATOM 7440 O O . ALA B 1 404 ? 12.445 52.5 38.125 1 96.06 404 ALA B O 1
ATOM 7441 N N . ASP B 1 405 ? 13.5 53.906 36.875 1 96.19 405 ASP B N 1
ATOM 7442 C CA . ASP B 1 405 ? 12.484 54.031 35.844 1 96.19 405 ASP B CA 1
ATOM 7443 C C . ASP B 1 405 ? 12.188 52.656 35.219 1 96.19 405 ASP B C 1
ATOM 7445 O O . ASP B 1 405 ? 11.039 52.375 34.875 1 96.19 405 ASP B O 1
ATOM 7449 N N . VAL B 1 406 ? 13.18 51.844 35.125 1 96.88 406 VAL B N 1
ATOM 7450 C CA . VAL B 1 406 ? 13.008 50.531 34.531 1 96.88 406 VAL B CA 1
ATOM 7451 C C . VAL B 1 406 ? 12.047 49.688 35.344 1 96.88 406 VAL B C 1
ATOM 7453 O O . VAL B 1 406 ? 11.359 48.812 34.812 1 96.88 406 VAL B O 1
ATOM 7456 N N . ARG B 1 407 ? 11.898 50 36.625 1 95.88 407 ARG B N 1
ATOM 7457 C CA . ARG B 1 407 ? 11.039 49.25 37.531 1 95.88 407 ARG B CA 1
ATOM 7458 C C . ARG B 1 407 ? 9.672 49.938 37.656 1 95.88 407 ARG B C 1
ATOM 7460 O O . ARG B 1 407 ? 8.664 49.25 37.906 1 95.88 407 ARG B O 1
ATOM 7467 N N . THR B 1 408 ? 9.656 51.219 37.469 1 95.44 408 THR B N 1
ATOM 7468 C CA . THR B 1 408 ? 8.461 51.938 37.875 1 95.44 408 THR B CA 1
ATOM 7469 C C . THR B 1 408 ? 7.695 52.469 36.688 1 95.44 408 THR B C 1
ATOM 7471 O O . THR B 1 408 ? 6.52 52.812 36.781 1 95.44 408 THR B O 1
ATOM 7474 N N . GLN B 1 409 ? 8.367 52.562 35.594 1 95.31 409 GLN B N 1
ATOM 7475 C CA . GLN B 1 409 ? 7.73 53.125 34.406 1 95.31 409 GLN B CA 1
ATOM 7476 C C . GLN B 1 409 ? 7.57 52.062 33.312 1 95.31 409 GLN B C 1
ATOM 7478 O O . GLN B 1 409 ? 8.375 51.125 33.219 1 95.31 409 GLN B O 1
ATOM 7483 N N . TRP B 1 410 ? 6.508 52.219 32.625 1 94.06 410 TRP B N 1
ATOM 7484 C CA . TRP B 1 410 ? 6.23 51.312 31.516 1 94.06 410 TRP B CA 1
ATOM 7485 C C . TRP B 1 410 ? 6.273 52.031 30.172 1 94.06 410 TRP B C 1
ATOM 7487 O O . TRP B 1 410 ? 7.34 52.188 29.578 1 94.06 410 TRP B O 1
ATOM 7497 N N . THR B 1 411 ? 5.219 52.688 29.719 1 91.31 411 THR B N 1
ATOM 7498 C CA . THR B 1 411 ? 5.117 53.281 28.391 1 91.31 411 THR B CA 1
ATOM 7499 C C . THR B 1 411 ? 6.098 54.438 28.266 1 91.31 411 THR B C 1
ATOM 7501 O O . THR B 1 411 ? 6.711 54.625 27.203 1 91.31 411 THR B O 1
ATOM 7504 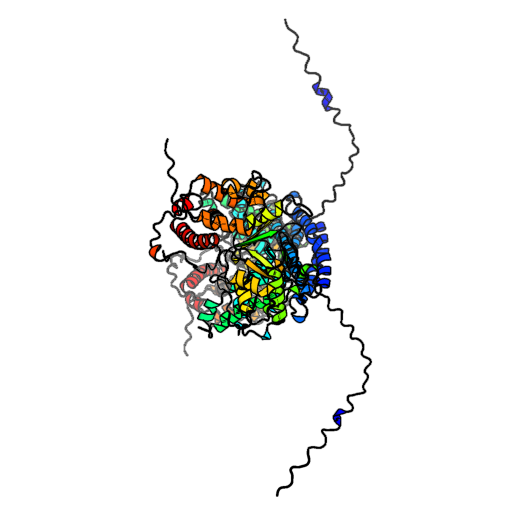N N . SER B 1 412 ? 6.266 55.156 29.312 1 92.31 412 SER B N 1
ATOM 7505 C CA . SER B 1 412 ? 7.172 56.312 29.266 1 92.31 412 SER B CA 1
ATOM 7506 C C . SER B 1 412 ? 8.625 55.844 29.125 1 92.31 412 SER B C 1
ATOM 7508 O O . SER B 1 412 ? 9.414 56.5 28.438 1 92.31 412 SER B O 1
ATOM 7510 N N . TYR B 1 413 ? 8.906 54.812 29.781 1 95.38 413 TYR B N 1
ATOM 7511 C CA . TYR B 1 413 ? 10.258 54.281 29.703 1 95.38 413 TYR B CA 1
ATOM 7512 C C . TYR B 1 413 ? 10.586 53.844 28.281 1 95.38 413 TYR B C 1
ATOM 7514 O O . TYR B 1 413 ? 11.672 54.125 27.766 1 95.38 413 TYR B O 1
ATOM 7522 N N . VAL B 1 414 ? 9.648 53.156 27.625 1 94.75 414 VAL B N 1
ATOM 7523 C CA . VAL B 1 414 ? 9.836 52.688 26.25 1 94.75 414 VAL B CA 1
ATOM 7524 C C . VAL B 1 414 ? 9.977 53.875 25.312 1 94.75 414 VAL B C 1
ATOM 7526 O O . VAL B 1 414 ? 10.844 53.875 24.438 1 94.75 414 VAL B O 1
ATOM 7529 N N . ASN B 1 415 ? 9.07 54.812 25.531 1 91.38 415 ASN B N 1
ATOM 7530 C CA . ASN B 1 415 ? 9.117 56 24.688 1 91.38 415 ASN B CA 1
ATOM 7531 C C . ASN B 1 415 ? 10.477 56.719 24.797 1 91.38 415 ASN B C 1
ATOM 7533 O O . ASN B 1 415 ? 11.016 57.188 23.797 1 91.38 415 ASN B O 1
ATOM 7537 N N . TYR B 1 416 ? 10.969 56.781 26.016 1 93.62 416 TYR B N 1
ATOM 7538 C CA . TYR B 1 416 ? 12.281 57.375 26.25 1 93.62 416 TYR B CA 1
ATOM 7539 C C . TYR B 1 416 ? 13.359 56.656 25.453 1 93.62 416 TYR B C 1
ATOM 7541 O O . TYR B 1 416 ? 14.164 57.312 24.766 1 93.62 416 TYR B O 1
ATOM 7549 N N . PHE B 1 417 ? 13.359 55.469 25.422 1 94 417 PHE B N 1
ATOM 7550 C CA . PHE B 1 417 ? 14.43 54.719 24.766 1 94 417 PHE B CA 1
ATOM 7551 C C . PHE B 1 417 ? 14.25 54.719 23.25 1 94 417 PHE B C 1
ATOM 7553 O O . PHE B 1 417 ? 15.227 54.625 22.5 1 94 417 PHE B O 1
ATOM 7560 N N . ARG B 1 418 ? 13 54.812 22.797 1 91.56 418 ARG B N 1
ATOM 7561 C CA . ARG B 1 418 ? 12.789 54.969 21.359 1 91.56 418 ARG B CA 1
ATOM 7562 C C . ARG B 1 418 ? 13.484 56.219 20.859 1 91.56 418 ARG B C 1
ATOM 7564 O O . ARG B 1 418 ? 13.953 56.25 19.719 1 91.56 418 ARG B O 1
ATOM 7571 N N . GLN B 1 419 ? 13.539 57.125 21.75 1 89.38 419 GLN B N 1
ATOM 7572 C CA . GLN B 1 419 ? 14.219 58.375 21.375 1 89.38 419 GLN B CA 1
ATOM 7573 C C . GLN B 1 419 ? 15.734 58.25 21.516 1 89.38 419 GLN B C 1
ATOM 7575 O O . GLN B 1 419 ? 16.469 58.625 20.609 1 89.38 419 GLN B O 1
ATOM 7580 N N . VAL B 1 420 ? 16.156 57.656 22.547 1 92.88 420 VAL B N 1
ATOM 7581 C CA . VAL B 1 420 ? 17.578 57.5 22.828 1 92.88 420 VAL B CA 1
ATOM 7582 C C . VAL B 1 420 ? 18.234 56.594 21.781 1 92.88 420 VAL B C 1
ATOM 7584 O O . VAL B 1 420 ? 19.359 56.875 21.344 1 92.88 420 VAL B O 1
ATOM 7587 N N . TRP B 1 421 ? 17.562 55.625 21.344 1 92.69 421 TRP B N 1
ATOM 7588 C CA . TRP B 1 421 ? 18.125 54.594 20.5 1 92.69 421 TRP B CA 1
ATOM 7589 C C . TRP B 1 421 ? 17.953 54.938 19.031 1 92.69 421 TRP B C 1
ATOM 7591 O O . TRP B 1 421 ? 18.141 54.094 18.156 1 92.69 421 TRP B O 1
ATOM 7601 N N . ARG B 1 422 ? 17.609 56.125 18.812 1 88.44 422 ARG B N 1
ATOM 7602 C CA . ARG B 1 422 ? 17.625 56.625 17.438 1 88.44 422 ARG B CA 1
ATOM 7603 C C . ARG B 1 422 ? 19.031 56.938 16.969 1 88.44 422 ARG B C 1
ATOM 7605 O O . ARG B 1 422 ? 19.297 57.062 15.773 1 88.44 422 ARG B O 1
ATOM 7612 N N . VAL B 1 423 ? 19.875 57.062 17.953 1 90.38 423 VAL B N 1
ATOM 7613 C CA . VAL B 1 423 ? 21.266 57.312 17.609 1 90.38 423 VAL B CA 1
ATOM 7614 C C . VAL B 1 423 ? 21.875 56.094 16.969 1 90.38 423 VAL B C 1
ATOM 7616 O O . VAL B 1 423 ? 21.859 55 17.547 1 90.38 423 VAL B O 1
ATOM 7619 N N . VAL B 1 424 ? 22.406 56.312 15.828 1 89.94 424 VAL B N 1
ATOM 7620 C CA . VAL B 1 424 ? 22.969 55.219 15.047 1 89.94 424 VAL B CA 1
ATOM 7621 C C . VAL B 1 424 ? 24.328 54.812 15.625 1 89.94 424 VAL B C 1
ATOM 7623 O O . VAL B 1 424 ? 25.172 55.656 15.898 1 89.94 424 VAL B O 1
ATOM 7626 N N . ARG B 1 425 ? 24.406 53.562 15.852 1 89.44 425 ARG B N 1
ATOM 762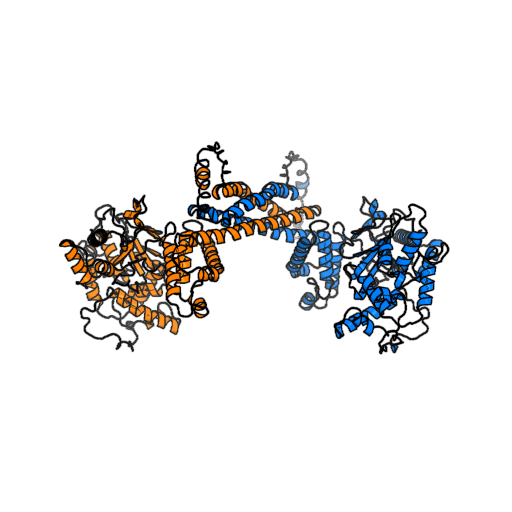7 C CA . ARG B 1 425 ? 25.688 53.062 16.344 1 89.44 425 ARG B CA 1
ATOM 7628 C C . ARG B 1 425 ? 26.125 51.844 15.562 1 89.44 425 ARG B C 1
ATOM 7630 O O . ARG B 1 425 ? 25.312 51.188 14.914 1 89.44 425 ARG B O 1
ATOM 7637 N N . LYS B 1 426 ? 27.375 51.594 15.602 1 92.69 426 LYS B N 1
ATOM 7638 C CA . LYS B 1 426 ? 27.906 50.375 15 1 92.69 426 LYS B CA 1
ATOM 7639 C C . LYS B 1 426 ? 27.578 49.156 15.859 1 92.69 426 LYS B C 1
ATOM 7641 O O . LYS B 1 426 ? 27.234 49.281 17.031 1 92.69 426 LYS B O 1
ATOM 7646 N N . THR B 1 427 ? 27.672 48.031 15.211 1 94.81 427 THR B N 1
ATOM 7647 C CA . THR B 1 427 ? 27.328 46.781 15.883 1 94.81 427 THR B CA 1
ATOM 7648 C C . THR B 1 427 ? 28.578 45.969 16.219 1 94.81 427 THR B C 1
ATOM 7650 O O . THR B 1 427 ? 29.531 45.969 15.445 1 94.81 427 THR B O 1
ATOM 7653 N N . THR B 1 428 ? 28.594 45.406 17.359 1 94.75 428 THR B N 1
ATOM 7654 C CA . THR B 1 428 ? 29.734 44.562 17.75 1 94.75 428 THR B CA 1
ATOM 7655 C C . THR B 1 428 ? 29.422 43.094 17.516 1 94.75 428 THR B C 1
ATOM 7657 O O . THR B 1 428 ? 28.25 42.688 17.484 1 94.75 428 THR B O 1
ATOM 7660 N N . LYS B 1 429 ? 30.453 42.344 17.406 1 93.81 429 LYS B N 1
ATOM 7661 C CA . LYS B 1 429 ? 30.281 40.906 17.266 1 93.81 429 LYS B CA 1
ATOM 7662 C C . LYS B 1 429 ? 29.641 40.281 18.5 1 93.81 429 LYS B C 1
ATOM 7664 O O . LYS B 1 429 ? 28.875 39.344 18.406 1 93.81 429 LYS B O 1
ATOM 7669 N N . ALA B 1 430 ? 29.969 40.844 19.625 1 94.19 430 ALA B N 1
ATOM 7670 C CA . ALA B 1 430 ? 29.406 40.375 20.891 1 94.19 430 ALA B CA 1
ATOM 7671 C C . ALA B 1 430 ? 27.891 40.562 20.906 1 94.19 430 ALA B C 1
ATOM 7673 O O . ALA B 1 430 ? 27.156 39.688 21.406 1 94.19 430 ALA B O 1
ATOM 7674 N N . GLU B 1 431 ? 27.453 41.625 20.406 1 96.06 431 GLU B N 1
ATOM 7675 C CA . GLU B 1 431 ? 26.031 41.906 20.344 1 96.06 431 GLU B CA 1
ATOM 7676 C C . GLU B 1 431 ? 25.328 40.906 19.422 1 96.06 431 GLU B C 1
ATOM 7678 O O . GLU B 1 431 ? 24.234 40.438 19.734 1 96.06 431 GLU B O 1
ATOM 7683 N N . LEU B 1 432 ? 26 40.656 18.328 1 96.25 432 LEU B N 1
ATOM 7684 C CA . LEU B 1 432 ? 25.438 39.688 17.375 1 96.25 432 LEU B CA 1
ATOM 7685 C C . LEU B 1 432 ? 25.297 38.312 18 1 96.25 432 LEU B C 1
ATOM 7687 O O . LEU B 1 432 ? 24.25 37.688 17.906 1 96.25 432 LEU B O 1
ATOM 7691 N N . GLN B 1 433 ? 26.344 37.938 18.656 1 96.06 433 GLN B N 1
ATOM 7692 C CA . GLN B 1 433 ? 26.344 36.625 19.281 1 96.06 433 GLN B CA 1
ATOM 7693 C C . GLN B 1 433 ? 25.297 36.562 20.391 1 96.06 433 GLN B C 1
ATOM 7695 O O . GLN B 1 433 ? 24.625 35.531 20.531 1 96.06 433 GLN B O 1
ATOM 7700 N N . CYS B 1 434 ? 25.188 37.594 21.078 1 96.56 434 CYS B N 1
ATOM 7701 C CA . CYS B 1 434 ? 24.203 37.625 22.156 1 96.56 434 CYS B CA 1
ATOM 7702 C C . CYS B 1 434 ? 22.797 37.531 21.609 1 96.56 434 CYS B C 1
ATOM 7704 O O . CYS B 1 434 ? 21.969 36.781 22.125 1 96.56 434 CYS B O 1
ATOM 7706 N N . ALA B 1 435 ? 22.516 38.25 20.578 1 97.75 435 ALA B N 1
ATOM 7707 C CA . ALA B 1 435 ? 21.188 38.25 19.969 1 97.75 435 ALA B CA 1
ATOM 7708 C C . ALA B 1 435 ? 20.859 36.875 19.391 1 97.75 435 ALA B C 1
ATOM 7710 O O . ALA B 1 435 ? 19.734 36.406 19.547 1 97.75 435 ALA B O 1
ATOM 7711 N N . LEU B 1 436 ? 21.844 36.281 18.766 1 97.38 436 LEU B N 1
ATOM 7712 C CA . LEU B 1 436 ? 21.641 34.938 18.188 1 97.38 436 LEU B CA 1
ATOM 7713 C C . LEU B 1 436 ? 21.422 33.906 19.281 1 97.38 436 LEU B C 1
ATOM 7715 O O . LEU B 1 436 ? 20.609 33 19.125 1 97.38 436 LEU B O 1
ATOM 7719 N N . ASN B 1 437 ? 22.125 34.062 20.359 1 96.88 437 ASN B N 1
ATOM 7720 C CA . ASN B 1 437 ? 21.938 33.188 21.484 1 96.88 437 ASN B CA 1
ATOM 7721 C C . ASN B 1 437 ? 20.547 33.344 22.109 1 96.88 437 ASN B C 1
ATOM 7723 O O . ASN B 1 437 ? 19.906 32.344 22.453 1 96.88 437 ASN B O 1
ATOM 7727 N N . LEU B 1 438 ? 20.094 34.5 22.25 1 97.38 438 LEU B N 1
ATOM 7728 C CA . LEU B 1 438 ? 18.75 34.781 22.75 1 97.38 438 LEU B CA 1
ATOM 7729 C C . LEU B 1 438 ? 17.703 34.156 21.844 1 97.38 438 LEU B C 1
ATOM 7731 O O . LEU B 1 438 ? 16.734 33.562 22.328 1 97.38 438 LEU B O 1
ATOM 7735 N N . ALA B 1 439 ? 17.906 34.312 20.547 1 97.56 439 ALA B N 1
ATOM 7736 C CA . ALA B 1 439 ? 16.984 33.781 19.562 1 97.56 439 ALA B CA 1
ATOM 7737 C C . ALA B 1 439 ? 16.891 32.25 19.688 1 97.56 439 ALA B C 1
ATOM 7739 O O . ALA B 1 439 ? 15.797 31.672 19.656 1 97.56 439 ALA B O 1
ATOM 7740 N N . LEU B 1 440 ? 18 31.688 19.859 1 96.38 440 LEU B N 1
ATOM 7741 C CA . LEU B 1 440 ? 18.094 30.219 19.938 1 96.38 440 LEU B CA 1
ATOM 7742 C C . LEU B 1 440 ? 17.438 29.719 21.219 1 96.38 440 LEU B C 1
ATOM 7744 O O . LEU B 1 440 ? 16.672 28.75 21.188 1 96.38 440 LEU B O 1
ATOM 7748 N N . LYS B 1 441 ? 17.625 30.328 22.281 1 96.31 441 LYS B N 1
ATOM 7749 C CA . LYS B 1 441 ? 17.219 29.812 23.594 1 96.31 441 LYS B CA 1
ATOM 7750 C C . LYS B 1 441 ? 15.773 30.188 23.906 1 96.31 441 LYS B C 1
ATOM 7752 O O . LYS B 1 441 ? 15.062 29.438 24.562 1 96.31 441 LYS B O 1
ATOM 7757 N N . CYS B 1 442 ? 15.359 31.328 23.422 1 96.62 442 CYS B N 1
ATOM 7758 C CA . CYS B 1 442 ? 14.094 31.859 23.906 1 96.62 442 CYS B CA 1
ATOM 7759 C C . CYS B 1 442 ? 12.992 31.703 22.859 1 96.62 442 CYS B C 1
ATOM 7761 O O . CYS B 1 442 ? 11.805 31.797 23.188 1 96.62 442 CYS B O 1
ATOM 7763 N N . PHE B 1 443 ? 13.352 31.453 21.641 1 96.5 443 PHE B N 1
ATOM 7764 C CA . PHE B 1 443 ? 12.328 31.422 20.594 1 96.5 443 PHE B CA 1
ATOM 7765 C C . PHE B 1 443 ? 12.406 30.125 19.812 1 96.5 443 PHE B C 1
ATOM 7767 O O . PHE B 1 443 ? 12.523 30.141 18.578 1 96.5 443 PHE B O 1
ATOM 7774 N N . PRO B 1 444 ? 12.281 29.062 20.516 1 93.75 444 PRO B N 1
ATOM 7775 C CA . PRO B 1 444 ? 12.32 27.797 19.797 1 93.75 444 PRO B CA 1
ATOM 7776 C C . PRO B 1 444 ? 11.219 27.688 18.734 1 93.75 444 PRO B C 1
ATOM 7778 O O . PRO B 1 444 ? 10.086 28.094 18.984 1 93.75 444 PRO B O 1
ATOM 7781 N N . GLY B 1 445 ? 11.578 27.234 17.625 1 91.06 445 GLY B N 1
ATOM 7782 C CA . GLY B 1 445 ? 10.609 27.016 16.547 1 91.06 445 GLY B CA 1
ATOM 7783 C C . GLY B 1 445 ? 10.562 28.156 15.555 1 91.06 445 GLY B C 1
ATOM 7784 O O . GLY B 1 445 ? 10.031 28.016 14.453 1 91.06 445 GLY B O 1
ATOM 7785 N N . PHE B 1 446 ? 11.023 29.344 15.938 1 94.88 446 PHE B N 1
ATOM 7786 C CA . PHE B 1 446 ? 11.086 30.5 15.039 1 94.88 446 PHE B CA 1
ATOM 7787 C C . PHE B 1 446 ? 12.445 30.594 14.359 1 94.88 446 PHE B C 1
ATOM 7789 O O . PHE B 1 446 ? 13.422 30 14.836 1 94.88 446 PHE B O 1
ATOM 7796 N N . ASP B 1 447 ? 12.438 31.25 13.188 1 94.12 447 ASP B N 1
ATOM 7797 C CA . ASP B 1 447 ? 13.711 31.453 12.508 1 94.12 447 ASP B CA 1
ATOM 7798 C C . ASP B 1 447 ? 14.672 32.281 13.375 1 94.12 447 ASP B C 1
ATOM 7800 O O . ASP B 1 447 ? 14.344 33.375 13.82 1 94.12 447 ASP B O 1
ATOM 7804 N N . GLN B 1 448 ? 15.797 31.719 13.578 1 95.56 448 GLN B N 1
ATOM 7805 C CA . GLN B 1 448 ? 16.766 32.312 14.5 1 95.56 448 GLN B CA 1
ATOM 7806 C C . GLN B 1 448 ? 17.234 33.656 14 1 95.56 448 GLN B C 1
ATOM 7808 O O . GLN B 1 448 ? 17.375 34.594 14.789 1 95.56 448 GLN B O 1
ATOM 7813 N N . ASP B 1 449 ? 17.547 33.75 12.758 1 96.19 449 ASP B N 1
ATOM 7814 C CA . ASP B 1 449 ? 18.016 35.031 12.203 1 96.19 449 ASP B CA 1
ATOM 7815 C C . ASP B 1 449 ? 16.938 36.094 12.281 1 96.19 449 ASP B C 1
ATOM 7817 O O . ASP B 1 449 ? 17.234 37.25 12.57 1 96.19 449 ASP B O 1
ATOM 7821 N N . ASP B 1 450 ? 15.758 35.688 12.07 1 96 450 ASP B N 1
ATOM 7822 C CA . ASP B 1 450 ? 14.633 36.625 12.141 1 96 450 ASP B CA 1
ATOM 7823 C C . ASP B 1 450 ? 14.453 37.156 13.555 1 96 450 ASP B C 1
ATOM 7825 O O . ASP B 1 450 ? 14.266 38.375 13.742 1 96 450 ASP B O 1
ATOM 7829 N N . MET B 1 451 ? 14.539 36.281 14.477 1 97.38 451 MET B N 1
ATOM 7830 C CA . MET B 1 451 ? 14.383 36.688 15.867 1 97.38 451 MET B CA 1
ATOM 7831 C C . MET B 1 451 ? 15.555 37.562 16.328 1 97.38 451 MET B C 1
ATOM 7833 O O . MET B 1 451 ? 15.383 38.5 17.078 1 97.38 451 MET B O 1
ATOM 7837 N N . ALA B 1 452 ? 16.703 37.156 15.891 1 98 452 ALA B N 1
ATOM 7838 C CA . ALA B 1 452 ? 17.875 37.938 16.234 1 98 452 ALA B CA 1
ATOM 7839 C C . ALA B 1 452 ? 17.766 39.344 15.664 1 98 452 ALA B C 1
ATOM 7841 O O . ALA B 1 452 ? 18.109 40.344 16.344 1 98 452 ALA B O 1
ATOM 7842 N N . LEU B 1 453 ? 17.312 39.438 14.469 1 97.25 453 LEU B N 1
ATOM 7843 C CA . LEU B 1 453 ? 17.109 40.75 13.852 1 97.25 453 LEU B CA 1
ATOM 7844 C C . LEU B 1 453 ? 16.109 41.562 14.641 1 97.25 453 LEU B C 1
ATOM 7846 O O . LEU B 1 453 ? 16.312 42.781 14.828 1 97.25 453 LEU B O 1
ATOM 7850 N N . LEU B 1 454 ? 15.039 40.906 15.016 1 97.56 454 LEU B N 1
ATOM 7851 C CA . LEU B 1 454 ? 14.016 41.562 15.812 1 97.56 454 LEU B CA 1
ATOM 7852 C C . LEU B 1 454 ? 14.617 42.156 17.094 1 97.56 454 LEU B C 1
ATOM 7854 O O . LEU B 1 454 ? 14.344 43.312 17.422 1 97.56 454 LEU B O 1
ATOM 7858 N N . LEU B 1 455 ? 15.453 41.438 17.75 1 98 455 LEU B N 1
ATOM 7859 C CA . LEU B 1 455 ? 16.109 41.906 18.984 1 98 455 LEU B CA 1
ATOM 7860 C C . LEU B 1 455 ? 17.078 43.031 18.688 1 98 455 LEU B C 1
ATOM 7862 O O . LEU B 1 455 ? 17.109 44.031 19.406 1 98 455 LEU B O 1
ATOM 7866 N N . LEU B 1 456 ? 17.797 42.906 17.656 1 97.5 456 LEU B N 1
ATOM 7867 C CA . LEU B 1 456 ? 18.812 43.906 17.312 1 97.5 456 LEU B CA 1
ATOM 7868 C C . LEU B 1 456 ? 18.172 45.188 16.844 1 97.5 456 LEU B C 1
ATOM 7870 O O . LEU B 1 456 ? 18.812 46.25 16.859 1 97.5 456 LEU B O 1
ATOM 7874 N N . SER B 1 457 ? 16.953 45.156 16.5 1 96.44 457 SER B N 1
ATOM 7875 C CA . SER B 1 457 ? 16.25 46.312 15.93 1 96.44 457 SER B CA 1
ATOM 7876 C C . SER B 1 457 ? 15.727 47.219 17.016 1 96.44 457 SER B C 1
ATOM 7878 O O . SER B 1 457 ? 15.148 48.281 16.734 1 96.44 457 SER B O 1
ATOM 7880 N N . PHE B 1 458 ? 15.945 46.844 18.25 1 96.75 458 PHE B N 1
ATOM 7881 C CA . PHE B 1 458 ? 15.547 47.75 19.328 1 96.75 458 PHE B CA 1
ATOM 7882 C C . PHE B 1 458 ? 16.234 49.094 19.172 1 96.75 458 PHE B C 1
ATOM 7884 O O . PHE B 1 458 ? 15.609 50.156 19.391 1 96.75 458 PHE B O 1
ATOM 7891 N N . CYS B 1 459 ? 17.438 48.969 18.734 1 94.69 459 CYS B N 1
ATOM 7892 C CA . CYS B 1 459 ? 18.234 50.188 18.547 1 94.69 459 CYS B CA 1
ATOM 7893 C C . CYS B 1 459 ? 18.594 50.344 17.062 1 94.69 459 CYS B C 1
ATOM 7895 O O . CYS B 1 459 ? 18.641 49.375 16.312 1 94.69 459 CYS B O 1
ATOM 7897 N N . GLU B 1 460 ? 18.766 51.625 16.797 1 93.12 460 GLU B N 1
ATOM 7898 C CA . GLU B 1 460 ? 19.234 51.875 15.438 1 93.12 460 GLU B CA 1
ATOM 7899 C C . GLU B 1 460 ? 20.688 51.469 15.281 1 93.12 460 GLU B C 1
ATOM 7901 O O . GLU B 1 460 ? 21.516 51.719 16.156 1 93.12 460 GLU B O 1
ATOM 7906 N N . ARG B 1 461 ? 20.922 50.75 14.211 1 93.44 461 ARG B N 1
ATOM 7907 C CA . ARG B 1 461 ? 22.266 50.281 13.914 1 93.44 461 ARG B CA 1
ATOM 7908 C C . ARG B 1 461 ? 22.688 50.688 12.5 1 93.44 461 ARG B C 1
ATOM 7910 O O . ARG B 1 461 ? 21.859 50.719 11.586 1 93.44 461 ARG B O 1
ATOM 7917 N N . LYS B 1 462 ? 23.953 50.969 12.359 1 90.88 462 LYS B N 1
ATOM 7918 C CA . LYS B 1 462 ? 24.453 51.406 11.055 1 90.88 462 LYS B CA 1
ATOM 7919 C C . LYS B 1 462 ? 24.484 50.25 10.062 1 90.88 462 LYS B C 1
ATOM 7921 O O . LYS B 1 462 ? 25.172 49.219 10.289 1 90.88 462 LYS B O 1
ATOM 7926 N N . PRO B 1 463 ? 23.781 50.375 9.031 1 88.19 463 PRO B N 1
ATOM 7927 C CA . PRO B 1 463 ? 23.812 49.312 8.023 1 88.19 463 PRO B CA 1
ATOM 7928 C C . PRO B 1 463 ? 25.109 49.281 7.223 1 88.19 463 PRO B C 1
ATOM 7930 O O . PRO B 1 463 ? 25.812 50.312 7.152 1 88.19 463 PRO B O 1
ATOM 7933 N N . SER B 1 464 ? 25.547 48.188 6.746 1 81.88 464 SER B N 1
ATOM 7934 C CA . SER B 1 464 ? 26.766 48.031 5.957 1 81.88 464 SER B CA 1
ATOM 7935 C C . SER B 1 464 ? 26.547 48.5 4.516 1 81.88 464 SER B C 1
ATOM 7937 O O . SER B 1 464 ? 27.5 48.531 3.721 1 81.88 464 SER B O 1
ATOM 7939 N N . PHE B 1 465 ? 25.5 48.531 4.086 1 70.25 465 PHE B N 1
ATOM 7940 C CA . PHE B 1 465 ? 25.234 48.875 2.693 1 70.25 465 PHE B CA 1
ATOM 7941 C C . PHE B 1 465 ? 24.703 50.312 2.574 1 70.25 465 PHE B C 1
ATOM 7943 O O . PHE B 1 465 ? 24.141 50.844 3.523 1 70.25 465 PHE B O 1
ATOM 7950 N N . GLN B 1 466 ? 25.531 51 1.649 1 58.03 466 GLN B N 1
ATOM 7951 C CA . GLN B 1 466 ? 24.938 52.281 1.29 1 58.03 466 GLN B CA 1
ATOM 7952 C C . GLN B 1 466 ? 23.562 52.062 0.645 1 58.03 466 GLN B C 1
ATOM 7954 O O . GLN B 1 466 ? 23.391 51.188 -0.193 1 58.03 466 GLN B O 1
ATOM 7959 N N . ASN B 1 467 ? 22.641 52.125 1.383 1 48.44 467 ASN B N 1
ATOM 7960 C CA . ASN B 1 467 ? 21.297 51.875 0.891 1 48.44 467 ASN B CA 1
ATOM 7961 C C . ASN B 1 467 ? 21.109 52.406 -0.524 1 48.44 467 ASN B C 1
ATOM 7963 O O . ASN B 1 467 ? 21.094 53.625 -0.734 1 48.44 467 ASN B O 1
ATOM 7967 N N . PRO B 1 468 ? 21.672 51.812 -1.552 1 42.88 468 PRO B N 1
ATOM 7968 C CA . PRO B 1 468 ? 21.438 52.5 -2.82 1 42.88 468 PRO B CA 1
ATOM 7969 C C . PRO B 1 468 ? 20.016 53.062 -2.926 1 42.88 468 PRO B C 1
ATOM 7971 O O . PRO B 1 468 ? 19.734 53.875 -3.811 1 42.88 468 PRO B O 1
ATOM 7974 N N . PHE B 1 469 ? 19.156 52.281 -2.326 1 38.03 469 PHE B N 1
ATOM 7975 C CA . PHE B 1 469 ? 17.766 52.75 -2.344 1 38.03 469 PHE B CA 1
ATOM 7976 C C . PHE B 1 469 ? 17.469 53.625 -1.139 1 38.03 469 PHE B C 1
ATOM 7978 O O . PHE B 1 469 ? 16.312 53.875 -0.825 1 38.03 469 PHE B O 1
ATOM 7985 N N . ALA B 1 470 ? 18.5 54 -0.464 1 42.28 470 ALA B N 1
ATOM 7986 C CA . ALA B 1 470 ? 18.422 55 0.596 1 42.28 470 ALA B CA 1
ATOM 7987 C C . ALA B 1 470 ? 17.641 56.25 0.13 1 42.28 470 ALA B C 1
ATOM 7989 O O . ALA B 1 470 ? 16.938 56.875 0.92 1 42.28 470 ALA B O 1
ATOM 7990 N N . ASP B 1 471 ? 18.062 56.656 -1.082 1 38.28 471 ASP B N 1
ATOM 7991 C CA . ASP B 1 471 ? 17.297 57.75 -1.646 1 38.28 471 ASP B CA 1
ATOM 7992 C C . ASP B 1 471 ? 15.805 57.438 -1.65 1 38.28 471 ASP B C 1
ATOM 7994 O O . ASP B 1 471 ? 14.977 58.312 -1.91 1 38.28 471 ASP B O 1
ATOM 7998 N N . LEU B 1 472 ? 15.492 56.156 -1.82 1 34.97 472 LEU B N 1
ATOM 7999 C CA . LEU B 1 472 ? 14.062 55.906 -1.883 1 34.97 472 LEU B CA 1
ATOM 8000 C C . LEU B 1 472 ? 13.438 55.938 -0.492 1 34.97 472 LEU B C 1
ATOM 8002 O O . LEU B 1 472 ? 12.227 55.781 -0.347 1 34.97 472 LEU B O 1
ATOM 8006 N N . LEU B 1 473 ? 14.297 55.781 0.468 1 35.97 473 LEU B N 1
ATOM 8007 C CA . LEU B 1 473 ? 13.711 56.094 1.771 1 35.97 473 LEU B CA 1
ATOM 8008 C C . LEU B 1 473 ? 13.609 57.594 1.984 1 35.97 473 LEU B C 1
ATOM 8010 O O . LEU B 1 473 ? 14.547 58.344 1.679 1 35.97 473 LEU B O 1
ATOM 8014 N N . PRO B 1 474 ? 12.508 58.281 1.853 1 33.81 474 PRO B N 1
ATOM 8015 C CA . PRO B 1 474 ? 12.438 59.719 2.025 1 33.81 474 PRO B CA 1
ATOM 8016 C C . PRO B 1 474 ? 13.336 60.25 3.156 1 33.81 474 PRO B C 1
ATOM 8018 O O . PRO B 1 474 ? 13.414 59.594 4.215 1 33.81 474 PRO B O 1
ATOM 8021 N N . SER B 1 475 ? 14.578 60.688 2.953 1 33.53 475 SER B N 1
ATOM 8022 C CA . SER B 1 475 ? 15.414 61.469 3.869 1 33.53 475 SER B CA 1
ATOM 8023 C C . SER B 1 475 ? 14.57 62.344 4.789 1 33.53 475 SER B C 1
ATOM 8025 O O . SER B 1 475 ? 15.109 63.156 5.531 1 33.53 475 SER B O 1
ATOM 8027 N N . GLY B 1 476 ? 13.477 62.906 4.246 1 32.91 476 GLY B N 1
ATOM 8028 C CA . GLY B 1 476 ? 12.914 64.062 4.941 1 32.91 476 GLY B CA 1
ATOM 8029 C C . GLY B 1 476 ? 12.898 63.906 6.449 1 32.91 476 GLY B C 1
ATOM 8030 O O . GLY B 1 476 ? 13.102 62.812 6.961 1 32.91 476 GLY B O 1
ATOM 8031 N N . GLU B 1 477 ? 12.977 65.125 7.18 1 33.81 477 GLU B N 1
ATOM 8032 C CA . GLU B 1 477 ? 12.578 65.312 8.562 1 33.81 477 GLU B CA 1
ATOM 8033 C C . GLU B 1 477 ? 11.633 64.25 9.055 1 33.81 477 GLU B C 1
ATOM 8035 O O . GLU B 1 477 ? 10.688 63.875 8.352 1 33.81 477 GLU B O 1
ATOM 8040 N N . VAL B 1 478 ? 12.133 63.281 9.742 1 34.62 478 VAL B N 1
ATOM 8041 C CA . VAL B 1 478 ? 11.359 62.375 10.602 1 34.62 478 VAL B CA 1
ATOM 8042 C C . VAL B 1 478 ? 10.117 63.125 11.117 1 34.62 478 VAL B C 1
ATOM 8044 O O . VAL B 1 478 ? 10.164 63.75 12.164 1 34.62 478 VAL B O 1
ATOM 8047 N N . GLU B 1 479 ? 9.789 64.188 10.586 1 32.62 479 GLU B N 1
ATOM 8048 C CA . GLU B 1 479 ? 8.477 64.625 11.039 1 32.62 479 GLU B CA 1
ATOM 8049 C C . GLU B 1 479 ? 7.559 63.5 11.375 1 32.62 479 GLU B C 1
ATOM 8051 O O . GLU B 1 479 ? 7.867 62.344 11.055 1 32.62 479 GLU B O 1
ATOM 8056 N N . ASP B 1 480 ? 6.234 63.812 11.836 1 35 480 ASP B N 1
ATOM 8057 C CA . ASP B 1 480 ? 5.129 62.938 12.242 1 35 480 ASP B CA 1
ATOM 8058 C C . ASP B 1 480 ? 4.961 61.781 11.266 1 35 480 ASP B C 1
ATOM 8060 O O . ASP B 1 480 ? 4.195 61.875 10.305 1 35 480 ASP B O 1
ATOM 8064 N N . I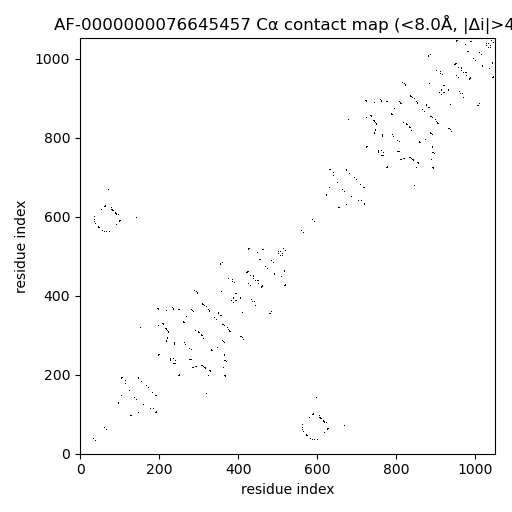LE B 1 481 ? 5.992 61.312 10.711 1 36.62 481 ILE B N 1
ATOM 8065 C CA . ILE B 1 481 ? 5.773 60.156 9.844 1 36.62 481 ILE B CA 1
ATOM 8066 C C . ILE B 1 481 ? 4.781 59.188 10.5 1 36.62 481 ILE B C 1
ATOM 8068 O O . ILE B 1 481 ? 5.027 58.688 11.594 1 36.62 481 ILE B O 1
ATOM 8072 N N . GLY B 1 482 ? 3.623 59.344 10.492 1 47.16 482 GLY B N 1
ATOM 8073 C CA . GLY B 1 482 ? 2.553 58.438 10.859 1 47.16 482 GLY B CA 1
ATOM 8074 C C . GLY B 1 482 ? 2.963 56.969 10.781 1 47.16 482 GLY B C 1
ATOM 8075 O O . GLY B 1 482 ? 2.676 56.281 9.797 1 47.16 482 GLY B O 1
ATOM 8076 N N . TYR B 1 483 ? 4.07 56.625 11.562 1 53.59 483 TYR B N 1
ATOM 8077 C CA . TYR B 1 483 ? 4.434 55.219 11.625 1 53.59 483 TYR B CA 1
ATOM 8078 C C . TYR B 1 483 ? 3.199 54.344 11.797 1 53.59 483 TYR B C 1
ATOM 8080 O O . TYR B 1 483 ? 2.344 54.625 12.641 1 53.59 483 TYR B O 1
ATOM 8088 N N . LYS B 1 484 ? 3.168 53.469 10.805 1 74.12 484 LYS B N 1
ATOM 8089 C CA . LYS B 1 484 ? 2.076 52.5 10.914 1 74.12 484 LYS B CA 1
ATOM 8090 C C . LYS B 1 484 ? 2.303 51.531 12.07 1 74.12 484 LYS B C 1
ATOM 8092 O O . LYS B 1 484 ? 1.354 50.938 12.594 1 74.12 484 LYS B O 1
ATOM 8097 N N . GLU B 1 485 ? 3.803 51.594 12.5 1 88.44 485 GLU B N 1
ATOM 8098 C CA . GLU B 1 485 ? 4.219 50.719 13.602 1 88.44 485 GLU B CA 1
ATOM 8099 C C . GLU B 1 485 ? 5.238 51.406 14.5 1 88.44 485 GLU B C 1
ATOM 8101 O O . GLU B 1 485 ? 5.82 52.438 14.109 1 88.44 485 GLU B O 1
ATOM 8106 N N . PRO B 1 486 ? 5.457 50.938 15.734 1 90.62 486 PRO B N 1
ATOM 8107 C CA . PRO B 1 486 ? 6.531 51.5 16.562 1 90.62 486 PRO B CA 1
ATOM 8108 C C . PRO B 1 486 ? 7.887 51.469 15.859 1 90.62 486 PRO B C 1
ATOM 8110 O O . PRO B 1 486 ? 8.125 50.656 14.984 1 90.62 486 PRO B O 1
ATOM 8113 N N . ALA B 1 487 ? 8.742 52.406 16.234 1 89.06 487 ALA B N 1
ATOM 8114 C CA . ALA B 1 487 ? 10.008 52.656 15.555 1 89.06 487 ALA B CA 1
ATOM 8115 C C . ALA B 1 487 ? 10.805 51.344 15.398 1 89.06 487 ALA B C 1
ATOM 8117 O O . ALA B 1 487 ? 11.328 51.062 14.32 1 89.06 487 ALA B O 1
ATOM 8118 N N . GLU B 1 488 ? 10.938 50.625 16.469 1 93.06 488 GLU B N 1
ATOM 8119 C CA . GLU B 1 488 ? 11.75 49.406 16.406 1 93.06 488 GLU B CA 1
ATOM 8120 C C . GLU B 1 488 ? 11.109 48.344 15.516 1 93.06 488 GLU B C 1
ATOM 8122 O O . GLU B 1 488 ? 11.805 47.531 14.914 1 93.06 488 GLU B O 1
ATOM 8127 N N . VAL B 1 489 ? 9.758 48.312 15.453 1 94.06 489 VAL B N 1
ATOM 8128 C CA . VAL B 1 489 ? 9.055 47.375 14.594 1 94.06 489 VAL B CA 1
ATOM 8129 C C . VAL B 1 489 ? 9.234 47.75 13.133 1 94.06 489 VAL B C 1
ATOM 8131 O O . VAL B 1 489 ? 9.43 46.906 12.273 1 94.06 489 VAL B O 1
ATOM 8134 N N . HIS B 1 490 ? 9.148 49 12.93 1 89.62 490 HIS B N 1
ATOM 8135 C CA . HIS B 1 490 ? 9.391 49.5 11.578 1 89.62 490 HIS B CA 1
ATOM 8136 C C . HIS B 1 490 ? 10.797 49.156 11.109 1 89.62 490 HIS B C 1
ATOM 8138 O O . HIS B 1 490 ? 10.992 48.75 9.969 1 89.62 490 HIS B O 1
ATOM 8144 N N . ARG B 1 491 ? 11.758 49.406 11.945 1 90.75 491 ARG B N 1
ATOM 8145 C CA . ARG B 1 491 ? 13.141 49.062 11.641 1 90.75 491 ARG B CA 1
ATOM 8146 C C . ARG B 1 491 ? 13.289 47.594 11.297 1 90.75 491 ARG B C 1
ATOM 8148 O O . ARG B 1 491 ? 13.93 47.25 10.305 1 90.75 491 ARG B O 1
ATOM 8155 N N . TYR B 1 492 ? 12.742 46.781 12.031 1 94.31 492 TYR B N 1
ATOM 8156 C CA . TYR B 1 492 ? 12.781 45.344 11.82 1 94.31 492 TYR B CA 1
ATOM 8157 C C . TYR B 1 492 ? 12.195 45 10.461 1 94.31 492 TYR B C 1
ATOM 8159 O O . TYR B 1 492 ? 12.805 44.25 9.688 1 94.31 492 TYR B O 1
ATOM 8167 N N . SER B 1 493 ? 11 45.469 10.227 1 90.38 493 SER B N 1
ATOM 8168 C CA . SER B 1 493 ? 10.297 45.125 8.992 1 90.38 493 SER B CA 1
ATOM 8169 C C . SER B 1 493 ? 11.102 45.531 7.766 1 90.38 493 SER B C 1
ATOM 8171 O O . SER B 1 493 ? 11.148 44.812 6.77 1 90.38 493 SER B O 1
ATOM 8173 N N . THR B 1 494 ? 11.711 46.625 7.875 1 86.31 494 THR B N 1
ATOM 8174 C CA . THR B 1 494 ? 12.508 47.125 6.773 1 86.31 494 THR B CA 1
ATOM 8175 C C . THR B 1 494 ? 13.766 46.281 6.57 1 86.31 494 THR B C 1
ATOM 8177 O O . THR B 1 494 ? 14.102 45.938 5.441 1 86.31 494 THR B O 1
ATOM 8180 N N . LEU B 1 495 ? 14.398 46 7.637 1 91.19 495 LEU B N 1
ATOM 8181 C CA . LEU B 1 495 ? 15.656 45.281 7.562 1 91.19 495 LEU B CA 1
ATOM 8182 C C . LEU B 1 495 ? 15.406 43.812 7.23 1 91.19 495 LEU B C 1
ATOM 8184 O O . LEU B 1 495 ? 16.266 43.156 6.641 1 91.19 495 LEU B O 1
ATOM 8188 N N . ARG B 1 496 ? 14.242 43.344 7.633 1 92.06 496 ARG B N 1
ATOM 8189 C CA . ARG B 1 496 ? 13.922 41.938 7.367 1 92.06 496 ARG B CA 1
ATOM 8190 C C . ARG B 1 496 ? 13.883 41.656 5.871 1 92.06 496 ARG B C 1
ATOM 8192 O O . ARG B 1 496 ? 14.375 40.625 5.414 1 92.06 496 ARG B O 1
ATOM 8199 N N . ASN B 1 497 ? 13.266 42.5 5.203 1 84.94 497 ASN B N 1
ATOM 8200 C CA . ASN B 1 497 ? 13.227 42.375 3.752 1 84.94 497 ASN B CA 1
ATOM 8201 C C . ASN B 1 497 ? 14.633 42.312 3.152 1 84.94 497 ASN B C 1
ATOM 8203 O O . ASN B 1 497 ? 14.914 41.469 2.301 1 84.94 497 ASN B O 1
ATOM 8207 N N . ARG B 1 498 ? 15.438 43.125 3.635 1 85.56 498 ARG B N 1
ATOM 8208 C CA . ARG B 1 498 ? 16.812 43.188 3.16 1 85.56 498 ARG B CA 1
ATOM 8209 C C . ARG B 1 498 ? 17.594 41.938 3.588 1 85.56 498 ARG B C 1
ATOM 8211 O O . ARG B 1 498 ? 18.391 41.406 2.814 1 85.56 498 ARG B O 1
ATOM 8218 N N . MET B 1 499 ? 17.391 41.625 4.758 1 91.19 499 MET B N 1
ATOM 8219 C CA . MET B 1 499 ? 18.078 40.438 5.273 1 91.19 499 MET B CA 1
ATOM 8220 C C . MET B 1 499 ? 17.719 39.188 4.461 1 91.19 499 MET B C 1
ATOM 8222 O O . MET B 1 499 ? 18.594 38.375 4.152 1 91.19 499 MET B O 1
ATOM 8226 N N . THR B 1 500 ? 16.453 39.094 4.156 1 87.44 500 THR B N 1
ATOM 8227 C CA . THR B 1 500 ? 15.984 37.969 3.375 1 87.44 500 THR B CA 1
ATOM 8228 C C . THR B 1 500 ? 16.641 37.938 2.002 1 87.44 500 THR B C 1
ATOM 8230 O O . THR B 1 500 ? 17.078 36.875 1.531 1 87.44 500 THR B O 1
ATOM 8233 N N . GLN B 1 501 ? 16.797 39.031 1.426 1 84.62 501 GLN B N 1
ATOM 8234 C CA . GLN B 1 501 ? 17.453 39.156 0.125 1 84.62 501 GLN B CA 1
ATOM 8235 C C . GLN B 1 501 ? 18.938 38.781 0.22 1 84.62 501 GLN B C 1
ATOM 8237 O O . GLN B 1 501 ? 19.453 38.062 -0.635 1 84.62 501 GLN B O 1
ATOM 8242 N N . LEU B 1 502 ? 19.516 39.25 1.209 1 86.62 502 LEU B N 1
ATOM 8243 C CA . LEU B 1 502 ? 20.938 39 1.412 1 86.62 502 LEU B CA 1
ATOM 8244 C C . LEU B 1 502 ? 21.172 37.5 1.673 1 86.62 502 LEU B C 1
ATOM 8246 O O . LEU B 1 502 ? 22.141 36.938 1.157 1 86.62 502 LEU B O 1
ATOM 8250 N N . SER B 1 503 ? 20.344 37 2.486 1 90.06 503 SER B N 1
ATOM 8251 C CA . SER B 1 503 ? 20.484 35.594 2.809 1 90.06 503 SER B CA 1
ATOM 8252 C C . SER B 1 503 ? 20.312 34.719 1.567 1 90.06 503 SER B C 1
ATOM 8254 O O . SER B 1 503 ? 21.047 33.75 1.371 1 90.06 503 SER B O 1
ATOM 8256 N N . LEU B 1 504 ? 19.328 35.031 0.763 1 85.88 504 LEU B N 1
ATOM 8257 C CA . LEU B 1 504 ? 19.062 34.281 -0.459 1 85.88 504 LEU B CA 1
ATOM 8258 C C . LEU B 1 504 ? 20.234 34.406 -1.438 1 85.88 504 LEU B C 1
ATOM 8260 O O . LEU B 1 504 ? 20.594 33.438 -2.107 1 85.88 504 LEU B O 1
ATOM 8264 N N . ALA B 1 505 ? 20.797 35.531 -1.508 1 83.25 505 ALA B N 1
ATOM 8265 C CA . ALA B 1 505 ? 21.859 35.812 -2.457 1 83.25 505 ALA B CA 1
ATOM 8266 C C . ALA B 1 505 ? 23.188 35.188 -1.997 1 83.25 505 ALA B C 1
ATOM 8268 O O . ALA B 1 505 ? 23.938 34.656 -2.809 1 83.25 505 ALA B O 1
ATOM 8269 N N . SER B 1 506 ? 23.469 35.281 -0.765 1 86.06 506 SER B N 1
ATOM 8270 C CA . SER B 1 506 ? 24.781 34.875 -0.271 1 86.06 506 SER B CA 1
ATOM 8271 C C . SER B 1 506 ? 24.75 33.438 0.275 1 86.06 506 SER B C 1
ATOM 8273 O O . SER B 1 506 ? 25.797 32.812 0.4 1 86.06 506 SER B O 1
ATOM 8275 N N . GLY B 1 507 ? 23.531 33 0.74 1 86.69 507 GLY B N 1
ATOM 8276 C CA . GLY B 1 507 ? 23.391 31.703 1.373 1 86.69 507 GLY B CA 1
ATOM 8277 C C . GLY B 1 507 ? 23.906 31.688 2.803 1 86.69 507 GLY B C 1
ATOM 8278 O O . GLY B 1 507 ? 24 30.625 3.414 1 86.69 507 GLY B O 1
ATOM 8279 N N . LYS B 1 508 ? 24.266 32.875 3.295 1 88.25 508 LYS B N 1
ATOM 8280 C CA . LYS B 1 508 ? 24.844 32.938 4.637 1 88.25 508 LYS B CA 1
ATOM 8281 C C . LYS B 1 508 ? 23.75 33.062 5.695 1 88.25 508 LYS B C 1
ATOM 8283 O O . LYS B 1 508 ? 22.625 33.469 5.398 1 88.25 508 LYS B O 1
ATOM 8288 N N . ARG B 1 509 ? 24.062 32.531 6.914 1 93.56 509 ARG B N 1
ATOM 8289 C CA . ARG B 1 509 ? 23.188 32.625 8.086 1 93.56 509 ARG B CA 1
ATOM 8290 C C . ARG B 1 509 ? 23.969 33.031 9.32 1 93.56 509 ARG B C 1
ATOM 8292 O O . ARG B 1 509 ? 25.203 33.094 9.297 1 93.56 509 ARG B O 1
ATOM 8299 N N . GLY B 1 510 ? 23.328 33.469 10.258 1 92.81 510 GLY B N 1
ATOM 8300 C CA . GLY B 1 510 ? 23.953 33.75 11.539 1 92.81 510 GLY B CA 1
ATOM 8301 C C . GLY B 1 510 ? 24.859 34.969 11.492 1 92.81 510 GLY B C 1
ATOM 8302 O O . GLY B 1 510 ? 24.531 36 10.883 1 92.81 510 GLY B O 1
ATOM 8303 N N . VAL B 1 511 ? 25.953 34.844 12.141 1 93.31 511 VAL B N 1
ATOM 8304 C CA . VAL B 1 511 ? 26.875 35.969 12.344 1 93.31 511 VAL B CA 1
ATOM 8305 C C . VAL B 1 511 ? 27.328 36.5 11 1 93.31 511 VAL B C 1
ATOM 8307 O O . VAL B 1 511 ? 27.375 37.719 10.797 1 93.31 511 VAL B O 1
ATOM 8310 N N . GLU B 1 512 ? 27.531 35.688 10.094 1 91.31 512 GLU B N 1
ATOM 8311 C CA . GLU B 1 512 ? 28.031 36.094 8.789 1 91.31 512 GLU B CA 1
ATOM 8312 C C . GLU B 1 512 ? 26.984 36.906 8.031 1 91.31 512 GLU B C 1
ATOM 8314 O O . GLU B 1 512 ? 27.344 37.875 7.328 1 91.31 512 GLU B O 1
ATOM 8319 N N . LEU B 1 513 ? 25.828 36.562 8.156 1 93.12 513 LEU B N 1
ATOM 8320 C CA . LEU B 1 513 ? 24.75 37.281 7.508 1 93.12 513 LEU B CA 1
ATOM 8321 C C . LEU B 1 513 ? 24.609 38.688 8.094 1 93.12 513 LEU B C 1
ATOM 8323 O O . LEU B 1 513 ? 24.469 39.656 7.359 1 93.12 513 LEU B O 1
ATOM 8327 N N . PHE B 1 514 ? 24.734 38.781 9.383 1 94.56 514 PHE B N 1
ATOM 8328 C CA . PHE B 1 514 ? 24.531 40.062 10.055 1 94.56 514 PHE B CA 1
ATOM 8329 C C . PHE B 1 514 ? 25.719 40.969 9.844 1 94.56 514 PHE B C 1
ATOM 8331 O O . PHE B 1 514 ? 25.562 42.188 9.805 1 94.56 514 PHE B O 1
ATOM 8338 N N . GLU B 1 515 ? 26.828 40.406 9.648 1 91.56 515 GLU B N 1
ATOM 8339 C CA . GLU B 1 515 ? 28 41.219 9.336 1 91.56 515 GLU B CA 1
ATOM 8340 C C . GLU B 1 515 ? 27.859 41.875 7.973 1 91.56 515 GLU B C 1
ATOM 8342 O O . GLU B 1 515 ? 28.484 42.906 7.723 1 91.56 515 GLU B O 1
ATOM 8347 N N . GLN B 1 516 ? 27.047 41.281 7.234 1 89.19 516 GLN B N 1
ATOM 8348 C CA . GLN B 1 516 ? 26.766 41.906 5.941 1 89.19 516 GLN B CA 1
ATOM 8349 C C . GLN B 1 516 ? 25.672 42.969 6.066 1 89.19 516 GLN B C 1
ATOM 8351 O O . GLN B 1 516 ? 25.578 43.875 5.23 1 89.19 516 GLN B O 1
ATOM 8356 N N . LEU B 1 517 ? 24.906 42.812 7.008 1 91.5 517 LEU B N 1
ATOM 8357 C CA . LEU B 1 517 ? 23.766 43.719 7.18 1 91.5 517 LEU B CA 1
ATOM 8358 C C . LEU B 1 517 ? 24.172 44.969 7.926 1 91.5 517 LEU B C 1
ATOM 8360 O O . LEU B 1 517 ? 23.656 46.062 7.637 1 91.5 517 LEU B O 1
ATOM 8364 N N . TYR B 1 518 ? 25.125 44.812 8.891 1 93.31 518 TYR B N 1
ATOM 8365 C CA . TYR B 1 518 ? 25.5 45.938 9.758 1 93.31 518 TYR B CA 1
ATOM 8366 C C . TYR B 1 518 ? 26.969 46.281 9.594 1 93.31 518 TYR B C 1
ATOM 8368 O O . TYR B 1 518 ? 27.797 45.406 9.32 1 93.31 518 TYR B O 1
ATOM 8376 N N . GLU B 1 519 ? 27.219 47.594 9.773 1 92.19 519 GLU B N 1
ATOM 8377 C CA . GLU B 1 519 ? 28.609 48 9.914 1 92.19 519 GLU B CA 1
ATOM 8378 C C . GLU B 1 519 ? 29.172 47.594 11.289 1 92.19 519 GLU B C 1
ATOM 8380 O O . GLU B 1 519 ? 28.594 47.969 12.312 1 92.19 519 GLU B O 1
ATOM 8385 N N . MET B 1 520 ? 30.25 46.906 11.258 1 92.12 520 MET B N 1
ATOM 8386 C CA . MET B 1 520 ? 30.812 46.375 12.5 1 92.12 520 MET B CA 1
ATOM 8387 C C . MET B 1 520 ? 31.781 47.344 13.133 1 92.12 520 MET B C 1
ATOM 8389 O O . MET B 1 520 ? 32.438 48.125 12.438 1 92.12 520 MET B O 1
ATOM 8393 N N . GLU B 1 521 ? 31.766 47.312 14.469 1 89.81 521 GLU B N 1
ATOM 8394 C CA . GLU B 1 521 ? 32.781 48.094 15.188 1 89.81 521 GLU B CA 1
ATOM 8395 C C . GLU B 1 521 ? 34.156 47.469 15.047 1 89.81 521 GLU B C 1
ATOM 8397 O O . GLU B 1 521 ? 34.281 46.219 15.094 1 89.81 521 GLU B O 1
ATOM 8402 N N . GLU B 1 522 ? 35.25 48.25 14.57 1 74.06 522 GLU B N 1
ATOM 8403 C CA . GLU B 1 522 ? 36.625 47.781 14.375 1 74.06 522 GLU B CA 1
ATOM 8404 C C . GLU B 1 522 ? 37.25 47.406 15.711 1 74.06 522 GLU B C 1
ATOM 8406 O O . GLU B 1 522 ? 37.031 48.094 16.719 1 74.06 522 GLU B O 1
ATOM 8411 N N . ILE B 1 523 ? 37.562 46.156 15.938 1 60.25 523 ILE B N 1
ATOM 8412 C CA . ILE B 1 523 ? 38.375 45.812 17.094 1 60.25 523 ILE B CA 1
ATOM 8413 C C . ILE B 1 523 ? 39.688 46.625 17.062 1 60.25 523 ILE B C 1
ATOM 8415 O O . ILE B 1 523 ? 40.406 46.562 16.062 1 60.25 523 ILE B O 1
ATOM 8419 N N . ARG B 1 524 ? 39.938 47.688 17.844 1 40.88 524 ARG B N 1
ATOM 8420 C CA . ARG B 1 524 ? 41.312 48.188 17.953 1 40.88 524 ARG B CA 1
ATOM 8421 C C . ARG B 1 524 ? 42.281 47.094 18.391 1 40.88 524 ARG B C 1
ATOM 8423 O O . ARG B 1 524 ? 42.031 46.406 19.391 1 40.88 524 ARG B O 1
ATOM 8430 N N . LYS B 1 525 ? 42.844 46.562 17.359 1 46.12 525 LYS B N 1
ATOM 8431 C CA . LYS B 1 525 ? 44.031 45.812 17.75 1 46.12 525 LYS B CA 1
ATOM 8432 C C . LYS B 1 525 ? 44.906 46.625 18.719 1 46.12 525 LYS B C 1
ATOM 8434 O O . LYS B 1 525 ? 45.406 47.688 18.359 1 46.12 525 LYS B O 1
ATOM 8439 N N . ASP B 1 526 ? 44.406 46.844 19.953 1 29.77 526 ASP B N 1
ATOM 8440 C CA . ASP B 1 526 ? 45.594 47.062 20.766 1 29.77 526 ASP B CA 1
ATOM 8441 C C . ASP B 1 526 ? 46.469 45.812 20.781 1 29.77 526 ASP B C 1
ATOM 8443 O O . ASP B 1 526 ? 45.969 44.688 20.922 1 29.77 526 ASP B O 1
#

Foldseek 3Di:
DPDDPDDDPPDPPPVPPPVPPPPPPPPPPPPPPPQDPVNVVVVVCVVVVCVVVVLVVVVVQVPDPVRDDPVCVVVVVVNVVVVVVVVVVVCVVLVVVLVVLLCLLQPDPPVVPFPCVVLCVVCVVVLSVLLVVQCVPPNDVLSSLSSLLLLLLLCPDPNRSSPCQVVCCPDPNNPPPRNSVSSNVSSVVSNLPRVVHFQFADADPPQPFDADPDDQQKKKAKDDPLAAADDDPFKGWHLLQVPPPPPCLSDHLNNDDLQVSLVLLLCVLPDDRRDHDSNRFKDKIFLAPLQNLLVQLQCQQPVPDPHDPWMKMKMFRCSSDDHRQKGWSLSVNVSSVPHDDDPSSVVSNCCAVPVLLLFRHMMMGGGMDGRPLGMFMFISVQLVVLQLCVLPVLLPPPPDDSPDCSHNPRSVSLSVLLVVQADEDFAALVNLVSLLSSLPRRPPNDDSQLSSLLSVLSHHYAFPDPCPCVVVVPPDDPPPPVPPHRRSSVSSVVLVVVLVVQCVVVVDDGSVSVVNTGHYDDDPPD/DDDDPDDDPPDPPPVPPVVPPPPPVPPPPPPPPPQDPVNVVVVVCVVVVCVVVVLVVVVVQVPDPVRDDPVCVVVVVVNVVVVVVVVVVVCVVLVVVLVVLLCLLQPDVPVVPFPCVVLCVVCVVVLSVLLVVQCVPPNDVLSSLSSLLLLLLLCPDPNRSSPCQVVCCPDPNNPPPRNSVSSNVSSVVSNLRRVVHFQFADADPPQPFDADPDDQQKKKAKDDPLAAADDDPFKGWHLLQVPPPPPCLSDHLNNDDLQVSLVLLLCVLPDDRRDHDSNRFKDKIFLAPLQNLLVQLQCQLPVPDPHDPWMKMKMFRCSSDDPRQKGWSLSVNVSSVPHDDDPSSVVSNCCANPVLLLFRHMMMGGGMDGRPLGMFMFISVQLVVLQLCVLPVLLPPPPDDSPDCSHNPRSVSLSVLLVVQADEDFDALVNLVSLLSSLPRRPPNDDSQLSSLLSVLSHHYAFPDPCPCVVVVPPDDPPPPVPPHRNSSVSSVVLVVVLVVQCVVVVDDGSVSVVNTGPYDDDPPD

Sequence (1052 aa):
MGDHQNQATANIEDLSNRIEGLNISGKRIRRRSRKSLNGALRSFDETAVNLPDRADTVVKLLRTEEELNRGDAESICLAHTRGLQLAQVARLLIDSAIPALVRQVICSDSQTSFAVDDLLEHFKKPIENITQRVIETSGSEGVLRKIAQECYHQATSPAGELNPDDYLATSKWAGSKARREDWIKFWTRSLCNCPGGPTLFQPKEDSVMKPPTQTPRYLFRAWDNNSTGVNGEDVIASILNKGDKANRHKIDIFSMDYQKASEMLHHHLSKSAFGSLVTDNLVSWSSSLMFVIQYANWRLCNTWHNPQDDIRICAVDTAKFPLGQFARDMWLLKAFRNAQFRPEELQIRKLRLVLTGFDNGEYLSQGVLHINERSCTLSLRGLKNAGLWDLYPEFNINDAKHDADVRTQWTSYVNYFRQVWRVVRKTTKAELQCALNLALKCFPGFDQDDMALLLLSFCERKPSFQNPFADLLPSGEVEDIGYKEPAEVHRYSTLRNRMTQLSLASGKRGVELFEQLYEMEEIRKDMGDHQNQATANIEDLSNRIEGLNISGKRIRRRSRKSLNGALRSFDETAVNLPDRADTVVKLLRTEEELNRGDAESICLAHTRGLQLAQVARLLIDSAIPALVRQVICSDSQTSFAVDDLLEHFKKPIENITQRVIETSGSEGVLRKIAQECYHQATSPAGELNPDDYLATSKWAGSKARREDWIKFWTRSLCNCPGGPTLFQPKEDSVMKPPTQTPRYLFRAWDNNSTGVNGEDVIASILNKGDKANRHKIDIFSMDYQKASEMLHHHLSKSAFGSLVTDNLVSWSSSLMFVIQYANWRLCNTWHNPQDDIRICAVDTAKFPLGQFARDMWLLKAFRNAQFRPEELQIRKLRLVLTGFDNGEYLSQGVLHINERSCTLSLRGLKNAGLWDLYPEFNINDAKHDADVRTQWTSYVNYFRQVWRVVRKTTKAELQCALNLALKCFPGFDQDDMALLLLSFCERKPSFQNPFADLLPSGEVEDIGYKEPAEVHRYSTLRNRMTQLSLASGKRGVELFEQLYEMEEIRKD

pLDDT: mean 83.2, std 19.72, range [19.23, 98.19]

InterPro domains:
  IPR056009 Domain of unknown function DUF7587 [PF24494] (215-326)

Nearest PDB structures (foldseek):
  8a6u-assembly1_A  TM=1.653E-01  e=8.479E-01  Phaedon cochleariae
  8a7u-assembly1_A  TM=1.642E-01  e=1.322E+00  Phaedon cochleariae
  8a6u-assembly1_B  TM=1.410E-01  e=3.918E+00  Phaedon cochleariae
  8a6u-assembly1_A  TM=1.663E-01  e=6.229E-01  Phaedon cochleariae
  8a7u-assembly1_A  TM=1.607E-01  e=9.655E-01  Phaedon cochleariae

Secondary structure (DSSP, 8-state):
---GGGGGGGGGSGGGSTTS----------------HHHHHHHHHHHHTTHHHHHHHHHHHHH-GGG--GGGHHHHHHHHHHHHHHHHHHHHHHHHHHHHHHHHHH-SGGGGT---HHHHHHTHHHHHHHHHHHHHHH-STTHHHHHHHHHHHHHHSTT-TT--HHHHHHSTTTT-HHHHHHHHHHHHHHHHHSTT--B-----TT-SSPPPS---SEEEEEE-TT-SSEE-SSEEE-HHHHT-TT-GGGS-GGGS-HHHHHHHHHHHHHS-TT---TT--EEEEES-HHHHHHHHHHHHHH--SS--S--EEEEEEGGGS-TTSSEEHHHHHHHTTTS---HHHHHHHHHHHT-GGG---EEEEESEEE-TTSEEEEEHHHHHHHTHHHH-GGG--SSS-TT-HHHH-SHHHHHHHHHHTTS-B-B-HHHHHHHHHHHHHH-TTS-HHHHHHHHHTTS-B-BSS--TTGGGS--S---S---SS-HHHHHHHHHHHHHHHHHHHH---HHHHHHHHBPBP-----/---GGGGGGGGGSGGGTTTS----------------HHHHHHHHHHHHTTHHHHHHHHHHHHH-GGG--GGGHHHHHHHHHHHHHHHHHHHHHHHHHHHHHHHHHH-SGGGGT---HHHHHHTHHHHHHHHHHHHHHH-STTHHHHHHHHHHHHHHSTT-TT--HHHHHHSTTTT-HHHHHHHHHHHHHHHHHSTT--B-----TT-SSPPPS---SEEEEEE-TT-SSEE-SSEEE-HHHHT-TT-GGGS-GGGS-HHHHHHHHHHHHHS-TT---TT--EEEEES-HHHHHHHHHHHHHH--SS--S--EEEEEEGGGS-TTSSEEHHHHHHHTTTS---HHHHHHHHHHHT-GGG---EEEEESEEE-TTSEEEEEHHHHHHHTHHHH-GGG--SSS-TT-HHHH-SHHHHHHHHHHTTS-B-B-HHHHHHHHHHHHHH-TTS-HHHHHHHHHTTS-B-BSS--TTGGGS--S---S---SS-HHHHHHHHHHHHHHHHHHHH---HHHHHHHHBPBP-----

Organism: Fusarium proliferatum (strain ET1) (NCBI:txid1227346)

Radius of gyration: 47.14 Å; Cα contacts (8 Å, |Δi|>4): 1472; chains: 2; bounding box: 148×131×106 Å

Solvent-accessible surface area (backbone atoms only — not comparable to full-atom values): 58291 Å² total; per-residue (Å²): 144,83,76,83,81,74,72,86,72,64,79,75,62,68,78,66,67,74,79,70,67,86,74,71,81,74,71,69,68,71,65,68,77,68,68,45,64,62,55,38,45,50,59,35,44,69,48,53,71,57,44,56,62,40,46,47,53,40,37,52,47,42,67,37,73,90,71,62,52,84,82,38,54,51,52,37,42,48,43,28,53,48,13,51,52,36,33,51,49,12,47,47,32,37,65,28,26,45,58,35,52,50,42,63,41,61,64,37,90,53,68,78,78,51,96,46,65,68,56,51,61,73,40,41,64,54,51,43,51,51,42,50,53,44,48,73,72,64,46,52,76,56,38,57,24,54,37,28,48,50,50,34,50,21,39,70,31,90,87,26,86,52,34,54,61,68,57,34,62,73,37,99,48,47,83,48,64,65,56,57,52,40,50,52,50,49,33,51,48,32,20,42,69,26,70,87,27,48,22,44,61,61,70,59,86,83,48,86,71,71,75,78,89,74,71,66,58,44,36,29,36,59,45,48,93,72,44,77,39,44,81,56,83,47,38,41,27,8,36,19,46,79,74,40,86,79,55,62,29,57,59,31,64,69,76,42,59,69,58,61,36,44,49,47,51,47,48,64,74,63,37,55,95,73,53,75,59,68,80,34,38,56,40,78,30,18,48,29,60,72,55,37,51,38,43,38,42,18,49,60,64,62,40,78,76,78,65,58,96,60,35,37,35,39,36,34,44,48,82,77,48,62,89,29,42,59,43,47,48,66,58,53,53,58,71,46,61,86,50,88,72,54,73,71,51,50,52,53,48,43,48,66,74,63,42,62,79,72,50,60,30,49,27,32,35,33,13,50,41,79,32,62,94,40,44,31,73,34,34,55,60,54,40,48,75,43,34,47,40,75,71,40,55,80,70,40,59,85,84,44,56,85,83,32,54,57,35,70,31,42,72,64,47,51,44,50,43,59,58,62,28,59,55,69,36,64,41,46,70,68,52,50,51,38,31,44,44,30,18,56,72,50,32,59,92,53,61,40,61,59,43,17,44,51,60,58,21,63,35,42,58,36,54,48,55,77,51,84,59,43,78,70,43,76,78,63,79,83,50,91,63,78,61,93,44,31,70,38,44,46,47,26,59,56,48,47,58,51,48,52,51,49,28,70,73,69,68,44,62,60,68,66,37,47,56,58,51,27,29,65,56,80,78,76,82,119,144,82,78,82,77,71,69,84,72,63,74,72,59,65,72,64,64,70,78,71,67,82,75,70,79,70,71,66,68,69,63,65,76,68,68,45,64,62,54,37,44,51,59,35,45,69,47,54,68,55,45,56,61,38,46,49,54,38,36,52,46,42,68,36,73,91,70,62,50,84,83,38,53,51,52,38,42,47,43,28,53,49,14,52,53,36,32,51,47,12,48,47,30,37,66,27,25,47,58,37,51,50,43,59,40,58,65,36,91,54,68,79,78,48,96,46,63,68,54,50,61,73,40,42,64,55,54,43,51,49,42,51,54,42,47,73,71,63,46,53,77,55,39,56,24,54,38,27,46,50,50,35,50,21,37,72,32,91,87,26,87,51,34,55,61,68,58,33,61,73,38,100,48,49,82,48,62,63,57,57,52,40,51,53,49,50,33,50,47,30,21,42,69,28,70,86,27,46,24,44,61,63,72,60,87,83,47,86,68,71,76,77,86,72,71,66,58,44,37,28,36,58,44,50,93,71,43,78,40,42,81,56,85,47,39,38,29,7,38,20,47,80,73,40,87,80,55,62,30,60,58,32,65,68,74,42,59,68,57,60,36,43,49,47,50,47,49,65,75,65,38,56,95,73,51,75,59,68,78,33,38,56,38,77,29,17,48,30,59,71,55,39,52,38,43,39,41,20,48,60,63,63,40,77,75,78,67,59,97,61,34,37,34,38,36,35,44,48,80,80,48,62,88,30,42,60,43,49,48,66,58,53,54,56,72,44,61,86,50,87,71,54,73,72,51,50,50,53,48,43,47,67,74,64,42,62,78,73,48,59,33,51,28,33,34,34,12,50,41,78,32,62,93,39,43,29,74,33,36,54,60,53,41,48,75,43,33,48,40,74,69,40,54,79,71,40,59,86,83,44,57,85,83,30,54,57,35,70,31,43,71,64,47,49,43,50,44,59,58,62,28,60,55,69,34,65,41,47,70,67,50,49,52,38,32,42,45,30,17,58,72,51,32,60,92,56,61,40,62,60,45,18,45,50,60,58,20,62,35,41,59,34,55,48,55,77,51,83,59,43,77,70,42,77,77,62,79,83,49,91,64,77,61,94,46,32,70,38,44,46,48,26,58,55,48,47,58,50,48,52,51,48,29,70,72,68,68,44,61,60,69,65,37,47,58,58,50,28,29,64,57,79,77,74,82,119